Protein 1MMC (pdb70)

Radius of gyration: 7.6 Å; Cα contacts (8 Å, |Δi|>4): 55; chains: 1; bounding box: 19×15×12 Å

Sequence (30 aa):
VGECVRGRCPSGMCCSQFGYCGKGPKYCGRVGECVRGRCPSGMCCSQFGYCGKGPKYCGRVGECVRGRCPSGMCCSQFGYCGKGPKYCGRVGECVRGRCPSGMCCSQFGYCGKGPKYCGRVGECVRGRCPSGMCCSQFGYCGKGPKYCGRVGECVRGRCPSGMCCSQFGYCGKGPKYCGRVGECVRGRCPSGMCCSQFGYCGKGPKYCGRVGECVRGRCPSGMCCSQFGYCGKGPKYCGRVGECVRGRCPSGMCCSQFGYCGKGPKYCGRVGECVRGRCPSGMCCSQFGYCGKGPKYCGRVGECVRGRCPSGMCCSQFGYCGKGPKYCGRVGECVRGRCPSGMCCSQFGYCGKGPKYCGRVGECVRGRCPSGMCCSQFGYCGKGPKYCGRVGECVRGRCPSGMCCSQFGYCGKGPKYCGRVGECVRGRCPSGMCCSQFGYCGKGPKYCGRVGECVRGRCPSGMCCSQFGYCGKGPKYCGRVGECVRGRCPSGMCCSQFGYCGKGPKYCGRVGECVRGRCPSGMCCSQFGYCGKGPKYCGRVGECVRGRCPSGMCCSQFGYCGKGPKYCGRVGECVRGRCPSGMCCSQFGYCGKGPKYCGRVGECVRGRCPSGMCCSQFGYCGKGPKYCGRVGECVRGRCPSGMCCSQFGYCGKGPKYCGRVGECVRGRCPSGMCCSQFGYCGKGPKYCGRVGECVRGRCPSGMCCSQFGYCGKGPKYCGRVGECVRGRCPSGMCCSQFGYCGKGPKYCGRVGECVRGRCPSGMCCSQFGYCGKGPKYCGR

Foldseek 3Di:
DPFADVQAHPPRWGHAPVRHTGNDCNGNPD

Nearest PDB structures (foldseek):
  1mmc-assembly1_A  TM=8.656E-01  e=4.488E-05  Amaranthus caudatus
  1zwu-assembly1_A  TM=7.349E-01  e=4.249E-04  unclassified
  1zuv-assembly1_A  TM=6.718E-01  e=1.589E-04  unclassified
  2n1s-assembly1_A  TM=7.578E-01  e=5.326E-03  Stellaria media
  5zv6-assembly1_A  TM=6.200E-01  e=1.002E-02  Chenopodium quinoa

Solvent-accessible surface area: 2395 Å² total; per-residue (Å²): 93,61,106,4,112,186,51,180,28,97,90,55,79,36,41,7,110,123,34,113,1,10,134,20,107,179,63,64,20,189

Organism: Amaranthus caudatus (NCBI:txid3567)

Secondary structure (DSSP, 8-state):
----SSS--STTPEEPTTS-EESSHHHH--

Structure (mmCIF, N/CA/C/O backbone):
data_1MMC
#
_entry.id   1MMC
#
_cell.length_a   1.000
_cell.length_b   1.000
_cell.length_c   1.000
_cell.angle_alpha   90.00
_cell.angle_beta   90.00
_cell.angle_gamma   90.00
#
_symmetry.space_group_name_H-M   'P 1'
#
loop_
_atom_site.group_PDB
_atom_site.id
_atom_site.type_symbol
_atom_site.label_atom_id
_atom_site.label_alt_id
_atom_site.label_comp_id
_atom_site.label_asym_id
_atom_site.label_entity_id
_atom_site.label_seq_id
_atom_site.pdbx_PDB_ins_code
_atom_site.Cartn_x
_atom_site.Cartn_y
_atom_site.Cartn_z
_atom_site.occupancy
_atom_site.B_iso_or_equiv
_atom_site.auth_seq_id
_atom_site.auth_comp_id
_atom_site.auth_asym_id
_atom_site.auth_atom_id
_atom_site.pdbx_PDB_model_num
ATOM 1 N N . VAL A 1 1 ? -2.820 -0.794 -5.998 1.00 0.00 1 VAL A N 1
ATOM 2 C CA . VAL A 1 1 ? -4.178 -0.215 -6.074 1.00 0.00 1 VAL A CA 1
ATOM 3 C C . VAL A 1 1 ? -4.053 1.286 -6.327 1.00 0.00 1 VAL A C 1
ATOM 4 O O . VAL A 1 1 ? -2.919 1.754 -6.403 1.00 0.00 1 VAL A O 1
ATOM 19 N N . GLY A 1 2 ? -5.173 2.005 -6.452 1.00 0.00 2 GLY A N 1
ATOM 20 C CA . GLY A 1 2 ? -5.196 3.428 -6.774 1.00 0.00 2 GLY A CA 1
ATOM 21 C C . GLY A 1 2 ? -4.570 4.281 -5.670 1.00 0.00 2 GLY A C 1
ATOM 22 O O . GLY A 1 2 ? -3.607 4.998 -5.918 1.00 0.00 2 GLY A O 1
ATOM 26 N N . GLU A 1 3 ? -5.120 4.213 -4.455 1.00 0.00 3 GLU A N 1
ATOM 27 C CA . GLU A 1 3 ? -4.571 4.820 -3.254 1.00 0.00 3 GLU A CA 1
ATOM 28 C C . GLU A 1 3 ? -5.284 4.182 -2.062 1.00 0.00 3 GLU A C 1
ATOM 29 O O . GLU A 1 3 ? -6.428 3.754 -2.206 1.00 0.00 3 GLU A O 1
ATOM 42 N N . CYS A 1 4 ? -4.596 4.051 -0.925 1.00 0.00 4 CYS A N 1
ATOM 43 C CA . CYS A 1 4 ? -5.147 3.388 0.258 1.00 0.00 4 CYS A CA 1
ATOM 44 C C . CYS A 1 4 ? -6.349 4.133 0.821 1.00 0.00 4 CYS A C 1
ATOM 45 O O . CYS A 1 4 ? -6.656 5.280 0.484 1.00 0.00 4 CYS A O 1
ATOM 52 N N . VAL A 1 5 ? -6.981 3.485 1.788 1.00 0.00 5 VAL A N 1
ATOM 53 C CA . VAL A 1 5 ? -8.099 4.007 2.549 1.00 0.00 5 VAL A CA 1
ATOM 54 C C . VAL A 1 5 ? -7.506 4.843 3.675 1.00 0.00 5 VAL A C 1
ATOM 55 O O . VAL A 1 5 ? -7.485 4.467 4.843 1.00 0.00 5 VAL A O 1
ATOM 68 N N . ARG A 1 6 ? -6.945 5.966 3.239 1.00 0.00 6 ARG A N 1
ATOM 69 C CA . ARG A 1 6 ? -6.178 6.912 4.037 1.00 0.00 6 ARG A CA 1
ATOM 70 C C . ARG A 1 6 ? -5.121 6.180 4.877 1.00 0.00 6 ARG A C 1
ATOM 71 O O . ARG A 1 6 ? -5.036 6.355 6.089 1.00 0.00 6 ARG A O 1
ATOM 92 N N . GLY A 1 7 ? -4.320 5.344 4.210 1.00 0.00 7 GLY A N 1
ATOM 93 C CA . GLY A 1 7 ? -3.208 4.633 4.813 1.00 0.00 7 GLY A CA 1
ATOM 94 C C . GLY A 1 7 ? -3.620 3.342 5.524 1.00 0.00 7 GLY A C 1
ATOM 95 O O . GLY A 1 7 ? -2.937 2.905 6.448 1.00 0.00 7 GLY A O 1
ATOM 99 N N . ARG A 1 8 ? -4.706 2.702 5.075 1.00 0.00 8 ARG A N 1
ATOM 100 C CA . ARG A 1 8 ? -5.154 1.381 5.445 1.00 0.00 8 ARG A CA 1
ATOM 101 C C . ARG A 1 8 ? -5.547 0.683 4.147 1.00 0.00 8 ARG A C 1
ATOM 102 O O . ARG A 1 8 ? -6.116 1.325 3.267 1.00 0.00 8 ARG A O 1
ATOM 123 N N . CYS A 1 9 ? -5.234 -0.600 4.016 1.00 0.00 9 CYS A N 1
ATOM 124 C CA . CYS A 1 9 ? -5.748 -1.469 2.956 1.00 0.00 9 CYS A CA 1
ATOM 125 C C . CYS A 1 9 ? -6.353 -2.728 3.587 1.00 0.00 9 CYS A C 1
ATOM 126 O O . CYS A 1 9 ? -6.095 -2.998 4.761 1.00 0.00 9 CYS A O 1
ATOM 133 N N . PRO A 1 10 ? -7.155 -3.499 2.835 1.00 0.00 10 PRO A N 1
ATOM 134 C CA . PRO A 1 10 ? -7.778 -4.712 3.325 1.00 0.00 10 PRO A CA 1
ATOM 135 C C . PRO A 1 10 ? -6.790 -5.873 3.227 1.00 0.00 10 PRO A C 1
ATOM 136 O O . PRO A 1 10 ? -5.697 -5.732 2.682 1.00 0.00 10 PRO A O 1
ATOM 147 N N . SER A 1 11 ? -7.186 -7.021 3.781 1.00 0.00 11 SER A N 1
ATOM 148 C CA . SER A 1 11 ? -6.423 -8.269 3.839 1.00 0.00 11 SER A CA 1
ATOM 149 C C . SER A 1 11 ? -4.924 -8.076 4.073 1.00 0.00 11 SER A C 1
ATOM 150 O O . SER A 1 11 ? -4.069 -8.769 3.509 1.00 0.00 11 SER A O 1
ATOM 158 N N . GLY A 1 12 ? -4.641 -7.149 4.978 1.00 0.00 12 GLY A N 1
ATOM 159 C CA . GLY A 1 12 ? -3.317 -6.696 5.355 1.00 0.00 12 GLY A CA 1
ATOM 160 C C . GLY A 1 12 ? -2.423 -6.471 4.138 1.00 0.00 12 GLY A C 1
ATOM 161 O O . GLY A 1 12 ? -1.291 -6.960 4.120 1.00 0.00 12 GLY A O 1
ATOM 165 N N . MET A 1 13 ? -2.936 -5.800 3.103 1.00 0.00 13 MET A N 1
ATOM 166 C CA . MET A 1 13 ? -2.088 -5.322 2.018 1.00 0.00 13 MET A CA 1
ATOM 167 C C . MET A 1 13 ? -1.365 -4.066 2.498 1.00 0.00 13 MET A C 1
ATOM 168 O O . MET A 1 13 ? -1.934 -3.279 3.254 1.00 0.00 13 MET A O 1
ATOM 182 N N . CYS A 1 14 ? -0.096 -3.898 2.115 1.00 0.00 14 CYS A N 1
ATOM 183 C CA . CYS A 1 14 ? 0.712 -2.827 2.674 1.00 0.00 14 CYS A CA 1
ATOM 184 C C . CYS A 1 14 ? 0.417 -1.564 1.892 1.00 0.00 14 CYS A C 1
ATOM 185 O O . CYS A 1 14 ? 0.420 -1.610 0.662 1.00 0.00 14 CYS A O 1
ATOM 192 N N . CYS A 1 15 ? 0.214 -0.447 2.591 1.00 0.00 15 CYS A N 1
ATOM 193 C CA . CYS A 1 15 ? 0.223 0.857 1.953 1.00 0.00 15 CYS A CA 1
ATOM 194 C C . CYS A 1 15 ? 1.680 1.208 1.684 1.00 0.00 15 CYS A C 1
ATOM 195 O O . CYS A 1 15 ? 2.481 1.287 2.612 1.00 0.00 15 CYS A O 1
ATOM 202 N N . SER A 1 16 ? 2.033 1.343 0.408 1.00 0.00 16 SER A N 1
ATOM 203 C CA . SER A 1 16 ? 3.357 1.750 -0.015 1.00 0.00 16 SER A CA 1
ATOM 204 C C 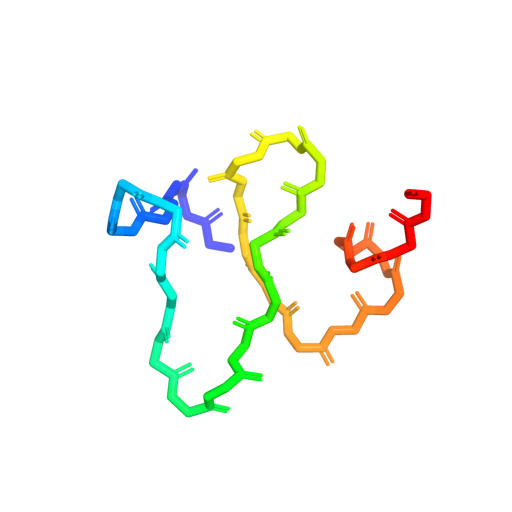. SER A 1 16 ? 3.746 3.081 0.638 1.00 0.00 16 SER A C 1
ATOM 205 O O . SER A 1 16 ? 2.880 3.865 1.032 1.00 0.00 16 SER A O 1
ATOM 213 N N . GLN A 1 17 ? 5.038 3.409 0.587 1.00 0.00 17 GLN A N 1
ATOM 214 C CA . GLN A 1 17 ? 5.504 4.753 0.909 1.00 0.00 17 GLN A CA 1
ATOM 215 C C . GLN A 1 17 ? 4.814 5.826 0.040 1.00 0.00 17 GLN A C 1
ATOM 216 O O . GLN A 1 17 ? 4.768 6.991 0.423 1.00 0.00 17 GLN A O 1
ATOM 230 N N . PHE A 1 18 ? 4.257 5.442 -1.118 1.00 0.00 18 PHE A N 1
ATOM 231 C CA . PHE A 1 18 ? 3.606 6.273 -2.082 1.00 0.00 18 PHE A CA 1
ATOM 232 C C . PHE A 1 18 ? 2.098 6.378 -1.824 1.00 0.00 18 PHE A C 1
ATOM 233 O O . PHE A 1 18 ? 1.381 6.972 -2.623 1.00 0.00 18 PHE A O 1
ATOM 250 N N . GLY A 1 19 ? 1.599 5.755 -0.752 1.00 0.00 19 GLY A N 1
ATOM 251 C CA . GLY A 1 19 ? 0.206 5.775 -0.380 1.00 0.00 19 GLY A CA 1
ATOM 252 C C . GLY A 1 19 ? -0.699 4.959 -1.309 1.00 0.00 19 GLY A C 1
ATOM 253 O O . GLY A 1 19 ? -1.922 4.991 -1.158 1.00 0.00 19 GLY A O 1
ATOM 257 N N . TYR A 1 20 ? -0.112 4.177 -2.223 1.00 0.00 20 TYR A N 1
ATOM 258 C CA . TYR A 1 20 ? -0.826 3.148 -2.974 1.00 0.00 20 TYR A CA 1
ATOM 259 C C . TYR A 1 20 ? -0.671 1.871 -2.163 1.00 0.00 20 TYR A C 1
ATOM 260 O O . TYR A 1 20 ? -0.135 1.933 -1.062 1.00 0.00 20 TYR A O 1
ATOM 278 N N . CYS A 1 21 ? -1.113 0.717 -2.661 1.00 0.00 21 CYS A N 1
ATOM 279 C CA . CYS A 1 21 ? -1.115 -0.487 -1.834 1.00 0.00 21 CYS A CA 1
ATOM 280 C C . CYS A 1 21 ? -1.077 -1.776 -2.632 1.00 0.00 21 CYS A C 1
ATOM 281 O O . CYS A 1 21 ? -1.569 -1.825 -3.763 1.00 0.00 21 CYS A O 1
ATOM 288 N N . GLY A 1 22 ? -0.499 -2.804 -2.008 1.00 0.00 22 GLY A N 1
ATOM 289 C CA . GLY A 1 22 ? -0.396 -4.150 -2.508 1.00 0.00 22 GLY A CA 1
ATOM 290 C C . GLY A 1 22 ? 0.469 -4.920 -1.517 1.00 0.00 22 GLY A C 1
ATOM 291 O O . GLY A 1 22 ? 1.333 -4.352 -0.848 1.00 0.00 22 GLY A O 1
ATOM 295 N N . LYS A 1 23 ? 0.205 -6.213 -1.375 1.00 0.00 23 LYS A N 1
ATOM 296 C CA . LYS A 1 23 ? 0.808 -7.031 -0.335 1.00 0.00 23 LYS A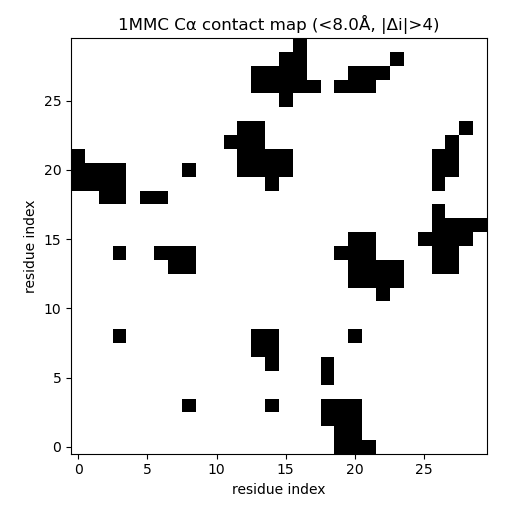 CA 1
ATOM 297 C C . LYS A 1 23 ? 2.196 -7.500 -0.771 1.00 0.00 23 LYS A C 1
ATOM 298 O O . LYS A 1 23 ? 2.424 -8.693 -0.954 1.00 0.00 23 LYS A O 1
ATOM 317 N N . GLY A 1 24 ? 3.143 -6.566 -0.914 1.00 0.00 24 GLY A N 1
ATOM 318 C CA . GLY A 1 24 ? 4.516 -6.948 -1.186 1.00 0.00 24 GLY A CA 1
ATOM 319 C C . GLY A 1 24 ? 5.520 -5.791 -1.156 1.00 0.00 24 GLY A C 1
ATOM 320 O O . GLY A 1 24 ? 5.123 -4.623 -1.221 1.00 0.00 24 GLY A O 1
ATOM 324 N N . PRO A 1 25 ? 6.828 -6.122 -1.095 1.00 0.00 25 PRO A N 1
ATOM 325 C CA . PRO A 1 25 ? 7.946 -5.184 -1.035 1.00 0.00 25 PRO A CA 1
ATOM 326 C C . PRO A 1 25 ? 7.913 -4.070 -2.081 1.00 0.00 25 PRO A C 1
ATOM 327 O O . PRO A 1 25 ? 8.433 -2.981 -1.829 1.00 0.00 25 PRO A O 1
ATOM 338 N N . LYS A 1 26 ? 7.330 -4.328 -3.257 1.00 0.00 26 LYS A N 1
ATOM 339 C CA . LYS A 1 26 ? 7.133 -3.307 -4.279 1.00 0.00 26 LYS A CA 1
ATOM 340 C C . LYS A 1 26 ? 6.519 -2.055 -3.648 1.00 0.00 26 LYS A C 1
ATOM 341 O O . LYS A 1 26 ? 7.014 -0.946 -3.848 1.00 0.00 26 LYS A O 1
ATOM 360 N N . TYR A 1 27 ? 5.516 -2.235 -2.789 1.00 0.00 27 TYR A N 1
ATOM 361 C CA . TYR A 1 27 ? 4.896 -1.158 -2.061 1.00 0.00 27 TYR A CA 1
ATOM 362 C C . TYR A 1 27 ? 5.599 -1.025 -0.714 1.00 0.00 27 TYR A C 1
ATOM 363 O O . TYR A 1 27 ? 6.220 -0.001 -0.414 1.00 0.00 27 TYR A O 1
ATOM 381 N N . CYS A 1 28 ? 5.520 -2.116 0.046 1.00 0.00 28 CYS A N 1
ATOM 382 C CA . CYS A 1 28 ? 5.830 -2.209 1.466 1.00 0.00 28 CYS A CA 1
ATOM 383 C C . CYS A 1 28 ? 7.275 -1.869 1.809 1.00 0.00 28 CYS A C 1
ATOM 384 O O . CYS A 1 28 ? 7.562 -1.438 2.922 1.00 0.00 28 CYS A O 1
ATOM 391 N N . GLY A 1 29 ? 8.194 -2.071 0.864 1.00 0.00 29 GLY A N 1
ATOM 392 C CA . GLY A 1 29 ? 9.587 -1.746 1.051 1.00 0.00 29 GLY A CA 1
ATOM 393 C C . GLY A 1 29 ? 9.771 -0.261 1.368 1.00 0.00 29 GLY A C 1
ATOM 394 O O . GLY A 1 29 ? 8.914 0.566 1.036 1.00 0.00 29 GLY A O 1
ATOM 398 N N . ARG A 1 30 ? 10.915 0.075 1.972 1.00 0.00 30 ARG A N 1
ATOM 399 C CA . ARG A 1 30 ? 11.311 1.412 2.386 1.00 0.00 30 ARG A CA 1
ATOM 400 C C . ARG A 1 30 ? 10.386 1.990 3.465 1.00 0.00 30 ARG A C 1
ATOM 401 O O . ARG A 1 30 ? 10.841 2.183 4.588 1.00 0.00 30 ARG A O 1
ATOM 424 N N . VAL A 1 1 ? -1.619 -2.112 -6.292 1.00 0.00 1 VAL A N 2
ATOM 425 C CA . VAL A 1 1 ? -2.312 -0.839 -6.554 1.00 0.00 1 VAL A CA 2
ATOM 426 C C . VAL A 1 1 ? -3.628 -0.787 -5.778 1.00 0.00 1 VAL A C 2
ATOM 427 O O . VAL A 1 1 ? -4.087 -1.833 -5.328 1.00 0.00 1 VAL A O 2
ATOM 442 N N . GLY A 1 2 ? -4.217 0.403 -5.616 1.00 0.00 2 GLY A N 2
ATOM 443 C CA . GLY A 1 2 ? -5.500 0.565 -4.942 1.00 0.00 2 GLY A CA 2
ATOM 444 C C . GLY A 1 2 ? -5.730 2.028 -4.569 1.00 0.00 2 GLY A C 2
ATOM 445 O O . GLY A 1 2 ? -6.672 2.644 -5.056 1.00 0.00 2 GLY A O 2
ATOM 449 N N . GLU A 1 3 ? -4.831 2.558 -3.730 1.00 0.00 3 GLU A N 2
ATOM 450 C CA . GLU A 1 3 ? -4.883 3.850 -3.041 1.00 0.00 3 GLU A CA 2
ATOM 451 C C . GLU A 1 3 ? -5.295 3.577 -1.608 1.00 0.00 3 GLU A C 2
ATOM 452 O O . GLU A 1 3 ? -6.312 2.943 -1.340 1.00 0.00 3 GLU A O 2
ATOM 465 N N . CYS A 1 4 ? -4.455 4.029 -0.691 1.00 0.00 4 CYS A N 2
ATOM 466 C CA . CYS A 1 4 ? -4.640 3.717 0.722 1.00 0.00 4 CYS A CA 2
ATOM 467 C C . CYS A 1 4 ? -5.802 4.513 1.285 1.00 0.00 4 CYS A C 2
ATOM 468 O O . CYS A 1 4 ? -5.998 5.686 0.962 1.00 0.00 4 CYS A O 2
ATOM 475 N N . VAL A 1 5 ? -6.504 3.926 2.242 1.00 0.00 5 VAL A N 2
ATOM 476 C CA . VAL A 1 5 ? -7.564 4.596 2.973 1.00 0.00 5 VAL A CA 2
ATOM 477 C C . VAL A 1 5 ? -6.908 5.266 4.175 1.00 0.00 5 VAL A C 2
ATOM 478 O O . VAL A 1 5 ? -7.194 4.996 5.344 1.00 0.00 5 VAL A O 2
ATOM 491 N N . ARG A 1 6 ? -5.972 6.140 3.819 1.00 0.00 6 ARG A N 2
ATOM 492 C CA . ARG A 1 6 ? -5.045 6.808 4.719 1.00 0.00 6 ARG A CA 2
ATOM 493 C C . ARG A 1 6 ? -4.282 5.800 5.588 1.00 0.00 6 ARG A C 2
ATOM 494 O O . ARG A 1 6 ? -4.323 5.858 6.813 1.00 0.00 6 ARG A O 2
ATOM 515 N N . GLY A 1 7 ? -3.617 4.853 4.916 1.00 0.00 7 GLY A N 2
ATOM 516 C CA . GLY A 1 7 ? -2.646 3.931 5.482 1.00 0.00 7 GLY A CA 2
ATOM 517 C C . GLY A 1 7 ? -3.176 2.514 5.694 1.00 0.00 7 GLY A C 2
ATOM 518 O O . GLY A 1 7 ? -2.545 1.710 6.372 1.00 0.00 7 GLY A O 2
ATOM 522 N N . ARG A 1 8 ? -4.347 2.215 5.129 1.00 0.00 8 ARG A N 2
ATOM 523 C CA . ARG A 1 8 ? -5.142 1.041 5.365 1.00 0.00 8 ARG A CA 2
ATOM 524 C C . ARG A 1 8 ? -5.644 0.557 4.013 1.00 0.00 8 ARG A C 2
ATOM 525 O O . ARG A 1 8 ? -6.233 1.339 3.269 1.00 0.00 8 ARG A O 2
ATOM 546 N N . CYS A 1 9 ? -5.387 -0.702 3.692 1.00 0.00 9 CYS A N 2
ATOM 547 C CA . CYS A 1 9 ? -5.988 -1.427 2.584 1.00 0.00 9 CYS A CA 2
ATOM 548 C C . CYS A 1 9 ? -6.378 -2.817 3.094 1.00 0.00 9 CYS A C 2
ATOM 549 O O . CYS A 1 9 ? -5.932 -3.208 4.174 1.00 0.00 9 CYS A O 2
ATOM 556 N N . PRO A 1 10 ? -7.243 -3.549 2.377 1.00 0.00 10 PRO A N 2
ATOM 557 C CA . PRO A 1 10 ? -7.848 -4.762 2.897 1.00 0.00 10 PRO A CA 2
ATOM 558 C C . PRO A 1 10 ? -6.879 -5.943 2.824 1.00 0.00 10 PRO A C 2
ATOM 559 O O . PRO A 1 10 ? -5.773 -5.826 2.305 1.00 0.00 10 PRO A O 2
ATOM 570 N N . SER A 1 11 ? -7.314 -7.080 3.377 1.00 0.00 11 SER A N 2
ATOM 571 C CA . SER A 1 11 ? -6.615 -8.363 3.408 1.00 0.00 11 SER A CA 2
ATOM 572 C C . SER A 1 11 ? -5.096 -8.231 3.537 1.00 0.00 11 SER A C 2
ATOM 573 O O . SER A 1 11 ? -4.314 -8.803 2.775 1.00 0.00 11 SER A O 2
ATOM 581 N N . GLY A 1 12 ? -4.691 -7.482 4.558 1.00 0.00 12 GLY A N 2
ATOM 582 C CA . GLY A 1 12 ? -3.302 -7.242 4.912 1.00 0.00 12 GLY A CA 2
ATOM 583 C C . GLY A 1 12 ? -2.468 -6.796 3.711 1.00 0.00 12 GLY A C 2
ATOM 584 O O . GLY A 1 12 ? -1.398 -7.356 3.463 1.00 0.00 12 GLY A O 2
ATOM 588 N N . MET A 1 13 ? -2.979 -5.841 2.936 1.00 0.00 13 MET A N 2
ATOM 589 C CA . MET A 1 13 ? -2.210 -5.141 1.917 1.00 0.00 13 MET A CA 2
ATOM 590 C C . MET A 1 13 ? -1.491 -3.974 2.590 1.00 0.00 13 MET A C 2
ATOM 591 O O . MET A 1 13 ? -2.092 -3.265 3.395 1.00 0.00 13 MET A O 2
ATOM 605 N N . CYS A 1 14 ? -0.213 -3.761 2.264 1.00 0.00 14 CYS A N 2
ATOM 606 C CA . CYS A 1 14 ? 0.543 -2.657 2.831 1.00 0.00 14 CYS A CA 2
ATOM 607 C C . CYS A 1 14 ? 0.239 -1.413 2.012 1.00 0.00 14 CYS A C 2
ATOM 608 O O . CYS A 1 14 ? 0.172 -1.484 0.785 1.00 0.00 14 CYS A O 2
ATOM 615 N N . CYS A 1 15 ? 0.092 -0.272 2.684 1.00 0.00 15 CYS A N 2
ATOM 616 C CA . CYS A 1 15 ? 0.016 1.022 2.027 1.00 0.00 15 CYS A CA 2
ATOM 617 C C . CYS A 1 15 ? 1.393 1.364 1.459 1.00 0.00 15 CYS A C 2
ATOM 618 O O . CYS A 1 15 ? 2.367 1.499 2.203 1.00 0.00 15 CYS A O 2
ATOM 625 N N . SER A 1 16 ? 1.493 1.445 0.135 1.00 0.00 16 SER A N 2
ATOM 626 C CA . SER A 1 16 ? 2.714 1.713 -0.586 1.00 0.00 16 SER A CA 2
ATOM 627 C C . SER A 1 16 ? 3.338 3.032 -0.148 1.00 0.00 16 SER A C 2
ATOM 628 O O . SER A 1 16 ? 2.628 3.994 0.141 1.00 0.00 16 SER A O 2
ATOM 636 N N . GLN A 1 17 ? 4.667 3.101 -0.206 1.00 0.00 17 GLN A N 2
ATOM 637 C CA . GLN A 1 17 ? 5.395 4.360 -0.084 1.00 0.00 17 GLN A CA 2
ATOM 638 C C . GLN A 1 17 ? 4.821 5.447 -1.015 1.00 0.00 17 GLN A C 2
ATOM 639 O O . GLN A 1 17 ? 4.873 6.630 -0.695 1.00 0.00 17 GLN A O 2
ATOM 653 N N . PHE A 1 18 ? 4.219 5.044 -2.139 1.00 0.00 18 PHE A N 2
ATOM 654 C CA . PHE A 1 18 ? 3.683 5.853 -3.191 1.00 0.00 18 PHE A CA 2
ATOM 655 C C . PHE A 1 18 ? 2.192 6.155 -3.000 1.00 0.00 18 PHE A C 2
ATOM 656 O O . PHE A 1 18 ? 1.543 6.654 -3.914 1.00 0.00 18 PHE A O 2
ATOM 673 N N . GLY A 1 19 ? 1.626 5.784 -1.849 1.00 0.00 19 GLY A N 2
ATOM 674 C CA . GLY A 1 19 ? 0.263 6.089 -1.470 1.00 0.00 19 GLY A CA 2
ATOM 675 C C . GLY A 1 19 ? -0.798 5.197 -2.129 1.00 0.00 19 GLY A C 2
ATOM 676 O O . GLY A 1 19 ? -1.995 5.350 -1.868 1.00 0.00 19 GLY A O 2
ATOM 680 N N . TYR A 1 20 ? -0.353 4.218 -2.921 1.00 0.00 20 TYR A N 2
ATOM 681 C CA . TYR A 1 20 ? -1.176 3.119 -3.402 1.00 0.00 20 TYR A CA 2
ATOM 682 C C . TYR A 1 20 ? -1.041 1.993 -2.394 1.00 0.00 20 TYR A C 2
ATOM 683 O O . TYR A 1 20 ? -0.634 2.256 -1.273 1.00 0.00 20 TYR A O 2
ATOM 701 N N . CYS A 1 21 ? -1.405 0.757 -2.718 1.00 0.00 21 CYS A N 2
ATOM 702 C CA . CYS A 1 21 ? -1.313 -0.308 -1.728 1.00 0.00 21 CYS A CA 2
ATOM 703 C C . CYS A 1 21 ? -1.242 -1.673 -2.390 1.00 0.00 21 CYS A C 2
ATOM 704 O O . CYS A 1 21 ? -1.560 -1.803 -3.574 1.00 0.00 21 CYS A O 2
ATOM 711 N N . GLY A 1 22 ? -0.806 -2.680 -1.633 1.00 0.00 22 GLY A N 2
ATOM 712 C CA . GLY A 1 22 ? -0.762 -4.061 -2.035 1.00 0.00 22 GLY A CA 2
ATOM 713 C C . GLY A 1 22 ? 0.122 -4.799 -1.038 1.00 0.00 22 GLY A C 2
ATOM 714 O O . GLY A 1 22 ? 0.906 -4.204 -0.300 1.00 0.00 22 GLY A O 2
ATOM 718 N N . LYS A 1 23 ? -0.020 -6.113 -1.005 1.00 0.00 23 LYS A N 2
ATOM 719 C CA . LYS A 1 23 ? 0.775 -6.989 -0.161 1.00 0.00 23 LYS A CA 2
ATOM 720 C C . LYS A 1 23 ? 2.096 -7.287 -0.882 1.00 0.00 23 LYS A C 2
ATOM 721 O O . LYS A 1 23 ? 2.256 -8.368 -1.445 1.00 0.00 23 LYS A O 2
ATOM 740 N N . GLY A 1 24 ? 3.051 -6.350 -0.878 1.00 0.00 24 GLY A N 2
ATOM 741 C CA . GLY A 1 24 ? 4.369 -6.620 -1.433 1.00 0.00 24 GLY A CA 2
ATOM 742 C C . GLY A 1 24 ? 5.425 -5.600 -1.008 1.00 0.00 24 GLY A C 2
ATOM 743 O O . GLY A 1 24 ? 5.092 -4.525 -0.507 1.00 0.00 24 GLY A O 2
ATOM 747 N N . PRO A 1 25 ? 6.708 -5.935 -1.219 1.00 0.00 25 PRO A N 2
ATOM 748 C CA . PRO A 1 25 ? 7.848 -5.212 -0.674 1.00 0.00 25 PRO A CA 2
ATOM 749 C C . PRO A 1 25 ? 8.028 -3.843 -1.328 1.00 0.00 25 PRO A C 2
ATOM 750 O O . PRO A 1 25 ? 8.294 -2.867 -0.632 1.00 0.00 25 PRO A O 2
ATOM 761 N N . LYS A 1 26 ? 7.851 -3.762 -2.652 1.00 0.00 26 LYS A N 2
ATOM 762 C CA . LYS A 1 26 ? 7.913 -2.513 -3.412 1.00 0.00 26 LYS A CA 2
ATOM 763 C C . LYS A 1 26 ? 7.053 -1.417 -2.776 1.00 0.00 26 LYS A C 2
ATOM 764 O O . LYS A 1 26 ? 7.379 -0.234 -2.854 1.00 0.00 26 LYS A O 2
ATOM 783 N N . TYR A 1 27 ? 5.950 -1.821 -2.150 1.00 0.00 27 TYR A N 2
ATOM 784 C CA . TYR A 1 27 ? 5.007 -0.946 -1.503 1.00 0.00 27 TYR A CA 2
ATOM 785 C C . TYR A 1 27 ? 5.363 -0.810 -0.027 1.00 0.00 27 TYR A C 2
ATOM 786 O O . TYR A 1 27 ? 5.539 0.299 0.483 1.00 0.00 27 TYR A O 2
ATOM 804 N N . CYS A 1 28 ? 5.406 -1.947 0.661 1.00 0.00 28 CYS A N 2
ATOM 805 C CA . CYS A 1 28 ? 5.535 -2.003 2.109 1.00 0.00 28 CYS A CA 2
ATOM 806 C C . CYS A 1 28 ? 6.855 -1.415 2.604 1.00 0.00 28 CYS A C 2
ATOM 807 O O . CYS A 1 28 ? 6.895 -0.749 3.634 1.00 0.00 28 CYS A O 2
ATOM 814 N N . GLY A 1 29 ? 7.932 -1.650 1.856 1.00 0.00 29 GLY A N 2
ATOM 815 C CA . GLY A 1 29 ? 9.278 -1.235 2.192 1.00 0.00 29 GLY A CA 2
ATOM 816 C C . GLY A 1 29 ? 9.389 0.267 2.462 1.00 0.00 29 GLY A C 2
ATOM 817 O O . GLY A 1 29 ? 8.670 1.071 1.864 1.00 0.00 29 GLY A O 2
ATOM 821 N N . ARG A 1 30 ? 10.285 0.648 3.375 1.00 0.00 30 ARG A N 2
ATOM 822 C CA . ARG A 1 30 ? 10.660 2.027 3.656 1.00 0.00 30 ARG A CA 2
ATOM 823 C C . ARG A 1 30 ? 12.181 2.098 3.776 1.00 0.00 30 ARG A C 2
ATOM 824 O O . ARG A 1 30 ? 12.782 3.089 3.379 1.00 0.00 30 ARG A O 2
ATOM 847 N N . VAL A 1 1 ? -2.051 -2.435 -6.272 1.00 0.00 1 VAL A N 3
ATOM 848 C CA . VAL A 1 1 ? -2.749 -1.178 -6.587 1.00 0.00 1 VAL A CA 3
ATOM 849 C C . VAL A 1 1 ? -4.025 -1.109 -5.753 1.00 0.00 1 VAL A C 3
ATOM 850 O O . VAL A 1 1 ? -4.445 -2.141 -5.237 1.00 0.00 1 VAL A O 3
ATOM 865 N N . GLY A 1 2 ? -4.603 0.083 -5.594 1.00 0.00 2 GLY A N 3
ATOM 866 C CA . GLY A 1 2 ? -5.839 0.264 -4.843 1.00 0.00 2 GLY A CA 3
ATOM 867 C C . GLY A 1 2 ? -5.995 1.707 -4.370 1.00 0.00 2 GLY A C 3
ATOM 868 O O . GLY A 1 2 ? -7.035 2.312 -4.600 1.00 0.00 2 GLY A O 3
ATOM 872 N N . GLU A 1 3 ? -4.934 2.232 -3.743 1.00 0.00 3 GLU A N 3
ATOM 873 C CA . GLU A 1 3 ? -4.894 3.488 -2.995 1.00 0.00 3 GLU A CA 3
ATOM 874 C C . GLU A 1 3 ? -5.410 3.225 -1.584 1.00 0.00 3 GLU A C 3
ATOM 875 O O . GLU A 1 3 ? -6.548 2.794 -1.414 1.00 0.00 3 GLU A O 3
ATOM 888 N N . CYS A 1 4 ? -4.565 3.442 -0.571 1.00 0.00 4 CYS A N 3
ATOM 889 C CA . CYS A 1 4 ? -5.018 3.264 0.803 1.00 0.00 4 CYS A CA 3
ATOM 890 C C . CYS A 1 4 ? -5.940 4.403 1.213 1.00 0.00 4 CYS A C 3
ATOM 891 O O . CYS A 1 4 ? -5.991 5.467 0.600 1.00 0.00 4 CYS A O 3
ATOM 898 N N . VAL A 1 5 ? -6.647 4.151 2.307 1.00 0.00 5 VAL A N 3
ATOM 899 C CA . VAL A 1 5 ? -7.716 4.980 2.837 1.00 0.00 5 VAL A CA 3
ATOM 900 C C . VAL A 1 5 ? -7.262 5.488 4.197 1.00 0.00 5 VAL A C 3
ATOM 901 O O . VAL A 1 5 ? -7.641 4.974 5.253 1.00 0.00 5 VAL A O 3
ATOM 914 N N . ARG A 1 6 ? -6.396 6.494 4.145 1.00 0.00 6 ARG A N 3
ATOM 915 C CA . ARG A 1 6 ? -5.660 6.995 5.297 1.00 0.00 6 ARG A CA 3
ATOM 916 C C . ARG A 1 6 ? -4.828 5.863 5.918 1.00 0.00 6 ARG A C 3
ATOM 917 O O . ARG A 1 6 ? -4.965 5.557 7.101 1.00 0.00 6 ARG A O 3
ATOM 938 N N . GLY A 1 7 ? -4.013 5.209 5.085 1.00 0.00 7 GLY A N 3
ATOM 939 C CA . GLY A 1 7 ? -2.976 4.283 5.517 1.00 0.00 7 GLY A CA 3
ATOM 940 C C . GLY A 1 7 ? -3.464 2.884 5.900 1.00 0.00 7 GLY A C 3
ATOM 941 O O . GLY A 1 7 ? -2.826 2.214 6.707 1.00 0.00 7 GLY A O 3
ATOM 945 N N . ARG A 1 8 ? -4.573 2.423 5.315 1.00 0.00 8 ARG A N 3
ATOM 946 C CA . ARG A 1 8 ? -5.128 1.095 5.419 1.00 0.00 8 ARG A CA 3
ATOM 947 C C . ARG A 1 8 ? -5.635 0.722 4.030 1.00 0.00 8 ARG A C 3
ATOM 948 O O . ARG A 1 8 ? -6.243 1.567 3.371 1.00 0.00 8 ARG A O 3
ATOM 969 N N . CYS A 1 9 ? -5.396 -0.516 3.613 1.00 0.00 9 CYS A N 3
ATOM 970 C CA . CYS A 1 9 ? -6.020 -1.145 2.449 1.00 0.00 9 CYS A CA 3
ATOM 971 C C . CYS A 1 9 ? -6.711 -2.425 2.918 1.00 0.00 9 CYS A C 3
ATOM 972 O O . CYS A 1 9 ? -6.480 -2.854 4.050 1.00 0.00 9 CYS A O 3
ATOM 979 N N . PRO A 1 10 ? -7.541 -3.055 2.071 1.00 0.00 10 PRO A N 3
ATOM 980 C CA . PRO A 1 10 ? -8.134 -4.345 2.374 1.00 0.00 10 PRO A CA 3
ATOM 981 C C . PRO A 1 10 ? -7.072 -5.431 2.560 1.00 0.00 10 PRO A C 3
ATOM 982 O O . PRO A 1 10 ? -5.889 -5.220 2.299 1.00 0.00 10 PRO A O 3
ATOM 993 N N . SER A 1 11 ? -7.538 -6.604 2.994 1.00 0.00 11 SER A N 3
ATOM 994 C CA . SER A 1 11 ? -6.822 -7.876 3.080 1.00 0.00 11 SER A CA 3
ATOM 995 C C . SER A 1 11 ? -5.329 -7.761 3.381 1.00 0.00 11 SER A C 3
ATOM 996 O O . SER A 1 11 ? -4.480 -8.406 2.764 1.00 0.00 11 SER A O 3
ATOM 1004 N N . GLY A 1 12 ? -5.031 -6.945 4.385 1.00 0.00 12 GLY A N 3
ATOM 1005 C CA . GLY A 1 12 ? -3.695 -6.674 4.883 1.00 0.00 12 GLY A CA 3
ATOM 1006 C C . GLY A 1 12 ? -2.698 -6.404 3.756 1.00 0.00 12 GLY A C 3
ATOM 1007 O O . GLY A 1 12 ? -1.632 -7.024 3.720 1.00 0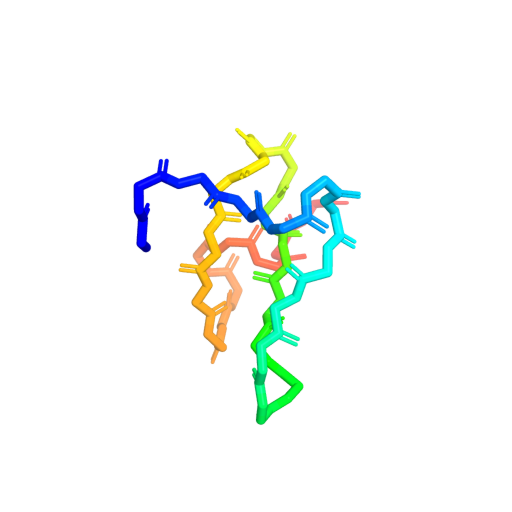.00 12 GLY A O 3
ATOM 1011 N N . MET A 1 13 ? -3.055 -5.541 2.805 1.00 0.00 13 MET A N 3
ATOM 1012 C CA . MET A 1 13 ? -2.066 -5.026 1.859 1.00 0.00 13 MET A CA 3
ATOM 1013 C C . MET A 1 13 ? -1.170 -4.029 2.601 1.00 0.00 13 MET A C 3
ATOM 1014 O O . MET A 1 13 ? -1.648 -3.351 3.510 1.00 0.00 13 MET A O 3
ATOM 1028 N N . CYS A 1 14 ? 0.103 -3.895 2.211 1.00 0.00 14 CYS A N 3
ATOM 1029 C CA . CYS A 1 14 ? 0.906 -2.796 2.730 1.00 0.00 14 CYS A CA 3
ATOM 1030 C C . CYS A 1 14 ? 0.567 -1.584 1.889 1.00 0.00 14 CYS A C 3
ATOM 1031 O O . CYS A 1 14 ? 0.487 -1.697 0.665 1.00 0.00 14 CYS A O 3
ATOM 1038 N N . CYS A 1 15 ? 0.411 -0.429 2.530 1.00 0.00 15 CYS A N 3
ATOM 1039 C CA . CYS A 1 15 ? 0.366 0.830 1.815 1.00 0.00 15 CYS A CA 3
ATOM 1040 C C . CYS A 1 15 ? 1.790 1.120 1.363 1.00 0.00 15 CYS A C 3
ATOM 1041 O O . CYS A 1 15 ? 2.701 1.159 2.188 1.00 0.00 15 CYS A O 3
ATOM 1048 N N . SER A 1 16 ? 2.003 1.285 0.059 1.00 0.00 16 SER A N 3
ATOM 1049 C CA . SER A 1 16 ? 3.269 1.786 -0.432 1.00 0.00 16 SER A CA 3
ATOM 1050 C C . SER A 1 16 ? 3.541 3.146 0.220 1.00 0.00 16 SER A C 3
ATOM 1051 O O . SER A 1 16 ? 2.600 3.874 0.545 1.00 0.00 16 SER A O 3
ATOM 1059 N N . GLN A 1 17 ? 4.808 3.557 0.281 1.00 0.00 17 GLN A N 3
ATOM 1060 C CA . GLN A 1 17 ? 5.131 4.926 0.666 1.00 0.00 17 GLN A CA 3
ATOM 1061 C C . GLN A 1 17 ? 4.524 5.968 -0.295 1.00 0.00 17 GLN A C 3
ATOM 1062 O O . GLN A 1 17 ? 4.461 7.148 0.034 1.00 0.00 17 GLN A O 3
ATOM 1076 N N . PHE A 1 18 ? 4.036 5.531 -1.462 1.00 0.00 18 PHE A N 3
ATOM 1077 C CA . PHE A 1 18 ? 3.403 6.298 -2.487 1.00 0.00 18 PHE A CA 3
ATOM 1078 C C . PHE A 1 18 ? 1.878 6.343 -2.321 1.00 0.00 18 PHE A C 3
ATOM 1079 O O . PHE A 1 18 ? 1.189 6.893 -3.175 1.00 0.00 18 PHE A O 3
ATOM 1096 N N . GLY A 1 19 ? 1.339 5.731 -1.262 1.00 0.00 19 GLY A N 3
ATOM 1097 C CA . GLY A 1 19 ? -0.059 5.784 -0.916 1.00 0.00 19 GLY A CA 3
ATOM 1098 C C . GLY A 1 19 ? -0.952 4.823 -1.707 1.00 0.00 19 GLY A C 3
ATOM 1099 O O . GLY A 1 19 ? -2.147 4.737 -1.422 1.00 0.00 19 GLY A O 3
ATOM 1103 N N . TYR A 1 20 ? -0.380 4.028 -2.620 1.00 0.00 20 TYR A N 3
ATOM 1104 C CA . TYR A 1 20 ? -1.085 2.903 -3.228 1.00 0.00 20 TYR A CA 3
ATOM 1105 C C . TYR A 1 20 ? -0.809 1.711 -2.328 1.00 0.00 20 TYR A C 3
ATOM 1106 O O . TYR A 1 20 ? -0.286 1.902 -1.233 1.00 0.00 20 TYR A O 3
ATOM 1124 N N . CYS A 1 21 ? -1.145 0.488 -2.738 1.00 0.00 21 CYS A N 3
ATOM 1125 C CA . CYS A 1 21 ? -1.067 -0.630 -1.809 1.00 0.00 21 CYS A CA 3
ATOM 1126 C C . CYS A 1 21 ? -0.990 -1.981 -2.496 1.00 0.00 21 CYS A C 3
ATOM 1127 O O . CYS A 1 21 ? -1.480 -2.144 -3.615 1.00 0.00 21 CYS A O 3
ATOM 1134 N N . GLY A 1 22 ? -0.350 -2.935 -1.821 1.00 0.00 22 GLY A N 3
ATOM 1135 C CA . GLY A 1 22 ? -0.178 -4.301 -2.236 1.00 0.00 22 GLY A CA 3
ATOM 1136 C C . GLY A 1 22 ? 0.601 -4.998 -1.126 1.00 0.00 22 GLY A C 3
ATOM 1137 O O . GLY A 1 22 ? 1.354 -4.367 -0.386 1.00 0.00 22 GLY A O 3
ATOM 1141 N N . LYS A 1 23 ? 0.392 -6.297 -0.964 1.00 0.00 23 LYS A N 3
ATOM 1142 C CA . LYS A 1 23 ? 1.012 -7.066 0.105 1.00 0.00 23 LYS A CA 3
ATOM 1143 C C . LYS A 1 23 ? 2.425 -7.461 -0.333 1.00 0.00 23 LYS A C 3
ATOM 1144 O O . LYS A 1 23 ? 2.683 -8.629 -0.615 1.00 0.00 23 LYS A O 3
ATOM 1163 N N . GLY A 1 24 ? 3.354 -6.502 -0.381 1.00 0.00 24 GLY A N 3
ATOM 1164 C CA . GLY A 1 24 ? 4.749 -6.858 -0.569 1.00 0.00 24 GLY A CA 3
ATOM 1165 C C . GLY A 1 24 ? 5.712 -5.672 -0.661 1.00 0.00 24 GLY A C 3
ATOM 1166 O O . GLY A 1 24 ? 5.280 -4.537 -0.891 1.00 0.00 24 GLY A O 3
ATOM 1170 N N . PRO A 1 25 ? 7.026 -5.948 -0.522 1.00 0.00 25 PRO A N 3
ATOM 1171 C CA . PRO A 1 25 ? 8.115 -4.977 -0.575 1.00 0.00 25 PRO A CA 3
ATOM 1172 C C . PRO A 1 25 ? 8.035 -3.996 -1.742 1.00 0.00 25 PRO A C 3
ATOM 1173 O O . PRO A 1 25 ? 8.408 -2.835 -1.583 1.00 0.00 25 PRO A O 3
ATOM 1184 N N . LYS A 1 26 ? 7.550 -4.452 -2.904 1.00 0.00 26 LYS A N 3
ATOM 1185 C CA . LYS A 1 26 ? 7.347 -3.609 -4.076 1.00 0.00 26 LYS A CA 3
ATOM 1186 C C . LYS A 1 26 ? 6.660 -2.300 -3.670 1.00 0.00 26 LYS A C 3
ATOM 1187 O O . LYS A 1 26 ? 7.081 -1.221 -4.091 1.00 0.00 26 LYS A O 3
ATOM 1206 N N . TYR A 1 27 ? 5.662 -2.390 -2.788 1.00 0.00 27 TYR A N 3
ATOM 1207 C CA . TYR A 1 27 ? 4.997 -1.250 -2.210 1.00 0.00 27 TYR A CA 3
ATOM 1208 C C . TYR A 1 27 ? 5.684 -0.907 -0.891 1.00 0.00 27 TYR A C 3
ATOM 1209 O O . TYR A 1 27 ? 6.233 0.183 -0.737 1.00 0.00 27 TYR A O 3
ATOM 1227 N N . CYS A 1 28 ? 5.672 -1.878 0.019 1.00 0.00 28 CYS A N 3
ATOM 1228 C CA . CYS A 1 28 ? 5.977 -1.747 1.443 1.00 0.00 28 CYS A CA 3
ATOM 1229 C C . CYS A 1 28 ? 7.390 -1.251 1.762 1.00 0.00 28 CYS A C 3
ATOM 1230 O O . CYS A 1 28 ? 7.611 -0.640 2.803 1.00 0.00 28 CYS A O 3
ATOM 1237 N N . GLY A 1 29 ? 8.356 -1.554 0.896 1.00 0.00 29 GLY A N 3
ATOM 1238 C CA . GLY A 1 29 ? 9.765 -1.358 1.146 1.00 0.00 29 GLY A CA 3
ATOM 1239 C C . GLY A 1 29 ? 10.223 0.102 1.070 1.00 0.00 29 GLY A C 3
ATOM 1240 O O . GLY A 1 29 ? 9.433 1.007 0.787 1.00 0.00 29 GLY A O 3
ATOM 1244 N N . ARG A 1 30 ? 11.539 0.296 1.235 1.00 0.00 30 ARG A N 3
ATOM 1245 C CA . ARG A 1 30 ? 12.261 1.549 1.017 1.00 0.00 30 ARG A CA 3
ATOM 1246 C C . ARG A 1 30 ? 11.994 2.531 2.161 1.00 0.00 30 ARG A C 3
ATOM 1247 O O . ARG A 1 30 ? 11.643 3.684 1.912 1.00 0.00 30 ARG A O 3
ATOM 1270 N N . VAL A 1 1 ? -4.628 -0.113 -6.488 1.00 0.00 1 VAL A N 4
ATOM 1271 C CA . VAL A 1 1 ? -5.628 0.809 -5.919 1.00 0.00 1 VAL A CA 4
ATOM 1272 C C . VAL A 1 1 ? -5.287 2.215 -6.400 1.00 0.00 1 VAL A C 4
ATOM 1273 O O . VAL A 1 1 ? -4.168 2.387 -6.872 1.00 0.00 1 VAL A O 4
ATOM 1288 N N . GLY A 1 2 ? -6.193 3.187 -6.265 1.00 0.00 2 GLY A N 4
ATOM 1289 C CA . GLY A 1 2 ? -5.880 4.584 -6.552 1.00 0.00 2 GLY A CA 4
ATOM 1290 C C . GLY A 1 2 ? -4.958 5.163 -5.478 1.00 0.00 2 GLY A C 4
ATOM 1291 O O . GLY A 1 2 ? -4.024 5.898 -5.778 1.00 0.00 2 GLY A O 4
ATOM 1295 N N . GLU A 1 3 ? -5.229 4.818 -4.218 1.00 0.00 3 GLU A N 4
ATOM 1296 C CA . GLU A 1 3 ? -4.476 5.180 -3.040 1.00 0.00 3 GLU A CA 4
ATOM 1297 C C . GLU A 1 3 ? -4.959 4.220 -1.950 1.00 0.00 3 GLU A C 4
ATOM 1298 O O . GLU A 1 3 ? -5.959 3.531 -2.164 1.00 0.00 3 GLU A O 4
ATOM 1311 N N . CYS A 1 4 ? -4.288 4.169 -0.798 1.00 0.00 4 CYS A N 4
ATOM 1312 C CA . CYS A 1 4 ? -4.890 3.513 0.367 1.00 0.00 4 CYS A CA 4
ATOM 1313 C C . CYS A 1 4 ? -6.130 4.297 0.786 1.00 0.00 4 CYS A C 4
ATOM 1314 O O . CYS A 1 4 ? -6.392 5.415 0.337 1.00 0.00 4 CYS A O 4
ATOM 1321 N N . VAL A 1 5 ? -6.861 3.696 1.712 1.00 0.00 5 VAL A N 4
ATOM 1322 C CA . VAL A 1 5 ? -8.080 4.209 2.306 1.00 0.00 5 VAL A CA 4
ATOM 1323 C C . VAL A 1 5 ? -7.719 4.640 3.723 1.00 0.00 5 VAL A C 4
ATOM 1324 O O . VAL A 1 5 ? -7.580 3.800 4.610 1.00 0.00 5 VAL A O 4
ATOM 1337 N N . ARG A 1 6 ? -7.513 5.944 3.929 1.00 0.00 6 ARG A N 4
ATOM 1338 C CA . ARG A 1 6 ? -7.121 6.503 5.220 1.00 0.00 6 ARG A CA 4
ATOM 1339 C C . ARG A 1 6 ? -5.897 5.765 5.777 1.00 0.00 6 ARG A C 4
ATOM 1340 O O . ARG A 1 6 ? -5.848 5.407 6.952 1.00 0.00 6 ARG A O 4
ATOM 1361 N N . GLY A 1 7 ? -4.911 5.528 4.907 1.00 0.00 7 GLY A N 4
ATOM 1362 C CA . GLY A 1 7 ? -3.677 4.845 5.253 1.00 0.00 7 GLY A CA 4
ATOM 1363 C C . GLY A 1 7 ? -3.897 3.406 5.724 1.00 0.00 7 GLY A C 4
ATOM 1364 O O . GLY A 1 7 ? -3.125 2.913 6.544 1.00 0.00 7 GLY A O 4
ATOM 1368 N N . ARG A 1 8 ? -4.916 2.714 5.195 1.00 0.00 8 ARG A N 4
ATOM 1369 C CA . ARG A 1 8 ? -5.196 1.313 5.381 1.00 0.00 8 ARG A CA 4
ATOM 1370 C C . ARG A 1 8 ? -5.680 0.757 4.046 1.00 0.00 8 ARG A C 4
ATOM 1371 O O . ARG A 1 8 ? -6.307 1.464 3.260 1.00 0.00 8 ARG A O 4
ATOM 1392 N N . CYS A 1 9 ? -5.378 -0.510 3.808 1.00 0.00 9 CYS A N 4
ATOM 1393 C CA . CYS A 1 9 ? -5.938 -1.348 2.757 1.00 0.00 9 CYS A CA 4
ATOM 1394 C C . CYS A 1 9 ? -6.329 -2.674 3.415 1.00 0.00 9 CYS A C 4
ATOM 1395 O O . CYS A 1 9 ? -5.903 -2.935 4.543 1.00 0.00 9 CYS A O 4
ATOM 1402 N N . PRO A 1 10 ? -7.160 -3.500 2.763 1.00 0.00 10 PRO A N 4
ATOM 1403 C CA . PRO A 1 10 ? -7.731 -4.677 3.389 1.00 0.00 10 PRO A CA 4
ATOM 1404 C C . PRO A 1 10 ? -6.748 -5.850 3.343 1.00 0.00 10 PRO A C 4
ATOM 1405 O O . PRO A 1 10 ? -5.674 -5.757 2.753 1.00 0.00 10 PRO A O 4
ATOM 1416 N N . SER A 1 11 ? -7.139 -6.954 3.988 1.00 0.00 11 SER A N 4
ATOM 1417 C CA . SER A 1 11 ? -6.452 -8.243 4.024 1.00 0.00 11 SER A CA 4
ATOM 1418 C C . SER A 1 11 ? -4.926 -8.132 4.009 1.00 0.00 11 SER A C 4
ATOM 1419 O O . SER A 1 11 ? -4.228 -8.743 3.197 1.00 0.00 11 SER A O 4
ATOM 1427 N N . GLY A 1 12 ? -4.416 -7.354 4.960 1.00 0.00 12 GLY A N 4
ATOM 1428 C CA . GLY A 1 12 ? -2.996 -7.138 5.184 1.00 0.00 12 GLY A CA 4
ATOM 1429 C C . GLY A 1 12 ? -2.256 -6.776 3.897 1.00 0.00 12 GLY A C 4
ATOM 1430 O O . GLY A 1 12 ? -1.219 -7.367 3.592 1.00 0.00 12 GLY A O 4
ATOM 1434 N N . MET A 1 13 ? -2.815 -5.854 3.116 1.00 0.00 13 MET A N 4
ATOM 1435 C CA . MET A 1 13 ? -2.134 -5.227 1.990 1.00 0.00 13 MET A CA 4
ATOM 1436 C C . MET A 1 13 ? -1.434 -3.982 2.538 1.00 0.00 13 MET A C 4
ATOM 1437 O O . MET A 1 13 ? -2.033 -3.231 3.307 1.00 0.00 13 MET A O 4
ATOM 1451 N N . CYS A 1 14 ? -0.166 -3.768 2.180 1.00 0.00 14 CYS A N 4
ATOM 1452 C CA . CYS A 1 14 ? 0.619 -2.696 2.776 1.00 0.00 14 CYS A CA 4
ATOM 1453 C C . CYS A 1 14 ? 0.320 -1.410 2.032 1.00 0.00 14 CYS A C 4
ATOM 1454 O O . CYS A 1 14 ? 0.327 -1.421 0.801 1.00 0.00 14 CYS A O 4
ATOM 1461 N N . CYS A 1 15 ? 0.101 -0.305 2.752 1.00 0.00 15 CYS A N 4
ATOM 1462 C CA . CYS A 1 15 ? 0.118 1.005 2.119 1.00 0.00 15 CYS A CA 4
ATOM 1463 C C . CYS A 1 15 ? 1.548 1.281 1.686 1.00 0.00 15 CYS A C 4
ATOM 1464 O O . CYS A 1 15 ? 2.480 1.219 2.484 1.00 0.00 15 CYS A O 4
ATOM 1471 N N . SER A 1 16 ? 1.710 1.482 0.387 1.00 0.00 16 SER A N 4
ATOM 1472 C CA . SER A 1 16 ? 2.989 1.581 -0.266 1.00 0.00 16 SER A CA 4
ATOM 1473 C C . SER A 1 16 ? 3.708 2.869 0.124 1.00 0.00 16 SER A C 4
ATOM 1474 O O . SER A 1 16 ? 3.070 3.850 0.514 1.00 0.00 16 SER A O 4
ATOM 1482 N N . GLN A 1 17 ? 5.016 2.906 -0.134 1.00 0.00 17 GLN A N 4
ATOM 1483 C CA . GLN A 1 17 ? 5.798 4.134 -0.081 1.00 0.00 17 GLN A CA 4
ATOM 1484 C C . GLN A 1 17 ? 5.150 5.280 -0.886 1.00 0.00 17 GLN A C 4
ATOM 1485 O O . GLN A 1 17 ? 5.374 6.447 -0.580 1.00 0.00 17 GLN A O 4
ATOM 1499 N N . PHE A 1 18 ? 4.352 4.961 -1.913 1.00 0.00 18 PHE A N 4
ATOM 1500 C CA . PHE A 1 18 ? 3.746 5.863 -2.839 1.00 0.00 18 PHE A CA 4
ATOM 1501 C C . PHE A 1 18 ? 2.335 6.287 -2.419 1.00 0.00 18 PHE A C 4
ATOM 1502 O O . PHE A 1 18 ? 1.681 7.023 -3.152 1.00 0.00 18 PHE A O 4
ATOM 1519 N N . GLY A 1 19 ? 1.823 5.772 -1.296 1.00 0.00 19 GLY A N 4
ATOM 1520 C CA . GLY A 1 19 ? 0.477 6.014 -0.835 1.00 0.00 19 GLY A CA 4
ATOM 1521 C C . GLY A 1 19 ? -0.596 5.225 -1.600 1.00 0.00 19 GLY A C 4
ATOM 1522 O O . GLY A 1 19 ? -1.787 5.376 -1.325 1.00 0.00 19 GLY A O 4
ATOM 1526 N N . TYR A 1 20 ? -0.173 4.320 -2.490 1.00 0.00 20 TYR A N 4
ATOM 1527 C CA . TYR A 1 20 ? -1.008 3.292 -3.100 1.00 0.00 20 TYR A CA 4
ATOM 1528 C C . TYR A 1 20 ? -0.880 2.097 -2.160 1.00 0.00 20 TYR A C 4
ATOM 1529 O O . TYR A 1 20 ? -0.493 2.285 -1.007 1.00 0.00 20 TYR A O 4
ATOM 1547 N N . CYS A 1 21 ? -1.180 0.874 -2.593 1.00 0.00 21 CYS A N 4
ATOM 1548 C CA . CYS A 1 21 ? -1.128 -0.260 -1.680 1.00 0.00 21 CYS A CA 4
ATOM 1549 C C . CYS A 1 21 ? -1.051 -1.595 -2.397 1.00 0.00 21 CYS A C 4
ATOM 1550 O O . CYS A 1 21 ? -1.447 -1.701 -3.558 1.00 0.00 21 CYS A O 4
ATOM 1557 N N . GLY A 1 22 ? -0.569 -2.608 -1.675 1.00 0.00 22 GLY A N 4
ATOM 1558 C CA . GLY A 1 22 ? -0.551 -3.986 -2.088 1.00 0.00 22 GLY A CA 4
ATOM 1559 C C . GLY A 1 22 ? 0.329 -4.751 -1.109 1.00 0.00 22 GLY A C 4
ATOM 1560 O O . GLY A 1 22 ? 1.164 -4.184 -0.407 1.00 0.00 22 GLY A O 4
ATOM 1564 N N . LYS A 1 23 ? 0.117 -6.055 -1.039 1.00 0.00 23 LYS A N 4
ATOM 1565 C CA . LYS A 1 23 ? 0.861 -6.950 -0.172 1.00 0.00 23 LYS A CA 4
ATOM 1566 C C . LYS A 1 23 ? 2.171 -7.324 -0.873 1.00 0.00 23 LYS A C 4
ATOM 1567 O O . LYS A 1 23 ? 2.294 -8.430 -1.396 1.00 0.00 23 LYS A O 4
ATOM 1586 N N . GLY A 1 24 ? 3.167 -6.433 -0.881 1.00 0.00 24 GLY A N 4
ATOM 1587 C CA . GLY A 1 24 ? 4.486 -6.842 -1.334 1.00 0.00 24 GLY A CA 4
ATOM 1588 C C . GLY A 1 24 ? 5.584 -5.790 -1.156 1.00 0.00 24 GLY A C 4
ATOM 1589 O O . GLY A 1 24 ? 5.287 -4.594 -1.079 1.00 0.00 24 GLY A O 4
ATOM 1593 N N . PRO A 1 25 ? 6.860 -6.230 -1.126 1.00 0.00 25 PRO A N 4
ATOM 1594 C CA . PRO A 1 25 ? 8.026 -5.387 -0.886 1.00 0.00 25 PRO A CA 4
ATOM 1595 C C . PRO A 1 25 ? 8.082 -4.148 -1.774 1.00 0.00 25 PRO A C 4
ATOM 1596 O O . PRO A 1 25 ? 8.463 -3.081 -1.301 1.00 0.00 25 PRO A O 4
ATOM 1607 N N . LYS A 1 26 ? 7.711 -4.284 -3.055 1.00 0.00 26 LYS A N 4
ATOM 1608 C CA . LYS A 1 26 ? 7.651 -3.185 -4.016 1.00 0.00 26 LYS A CA 4
ATOM 1609 C C . LYS A 1 26 ? 7.011 -1.952 -3.373 1.00 0.00 26 LYS A C 4
ATOM 1610 O O . LYS A 1 26 ? 7.550 -0.843 -3.438 1.00 0.00 26 LYS A O 4
ATOM 1629 N N . TYR A 1 27 ? 5.901 -2.182 -2.675 1.00 0.00 27 TYR A N 4
ATOM 1630 C CA . TYR A 1 27 ? 5.098 -1.153 -2.065 1.00 0.00 27 TYR A CA 4
ATOM 1631 C C . TYR A 1 27 ? 5.589 -0.911 -0.646 1.00 0.00 27 TYR A C 4
ATOM 1632 O O . TYR A 1 27 ? 5.914 0.217 -0.276 1.00 0.00 27 TYR A O 4
ATOM 1650 N N . CYS A 1 28 ? 5.623 -2.000 0.121 1.00 0.00 28 CYS A N 4
ATOM 1651 C CA . CYS A 1 28 ? 5.812 -2.141 1.564 1.00 0.00 28 CYS A CA 4
ATOM 1652 C C . CYS A 1 28 ? 7.240 -1.840 2.024 1.00 0.00 28 CYS A C 4
ATOM 1653 O O . CYS A 1 28 ? 7.771 -2.462 2.940 1.00 0.00 28 CYS A O 4
ATOM 1660 N N . GLY A 1 29 ? 7.847 -0.849 1.385 1.00 0.00 29 GLY A N 4
ATOM 1661 C CA . GLY A 1 29 ? 9.097 -0.247 1.773 1.00 0.00 29 GLY A CA 4
ATOM 1662 C C . GLY A 1 29 ? 10.276 -1.194 1.579 1.00 0.00 29 GLY A C 4
ATOM 1663 O O . GLY A 1 29 ? 10.208 -2.126 0.772 1.00 0.00 29 GLY A O 4
ATOM 1667 N N . ARG A 1 30 ? 11.400 -0.901 2.237 1.00 0.00 30 ARG A N 4
ATOM 1668 C CA . ARG A 1 30 ? 12.644 -1.650 2.105 1.00 0.00 30 ARG A CA 4
ATOM 1669 C C . ARG A 1 30 ? 12.995 -2.260 3.460 1.00 0.00 30 ARG A C 4
ATOM 1670 O O . ARG A 1 30 ? 13.391 -3.419 3.524 1.00 0.00 30 ARG A O 4
ATOM 1693 N N . VAL A 1 1 ? -4.529 -0.173 -9.093 1.00 0.00 1 VAL A N 5
ATOM 1694 C CA . VAL A 1 1 ? -4.526 0.146 -7.655 1.00 0.00 1 VAL A CA 5
ATOM 1695 C C . VAL A 1 1 ? -5.212 1.498 -7.478 1.00 0.00 1 VAL A C 5
ATOM 1696 O O . VAL A 1 1 ? -5.252 2.239 -8.457 1.00 0.00 1 VAL A O 5
ATOM 1711 N N . GLY A 1 2 ? -5.772 1.786 -6.297 1.00 0.00 2 GLY A N 5
ATOM 1712 C CA . GLY A 1 2 ? -6.518 3.013 -6.045 1.00 0.00 2 GLY A CA 5
ATOM 1713 C C . GLY A 1 2 ? -5.653 4.018 -5.291 1.00 0.00 2 GLY A C 5
ATOM 1714 O O . GLY A 1 2 ? -5.036 4.887 -5.898 1.00 0.00 2 GLY A O 5
ATOM 1718 N N . GLU A 1 3 ? -5.622 3.900 -3.962 1.00 0.00 3 GLU A N 5
ATOM 1719 C CA . GLU A 1 3 ? -4.892 4.735 -3.027 1.00 0.00 3 GLU A CA 5
ATOM 1720 C C . GLU A 1 3 ? -5.089 4.082 -1.656 1.00 0.00 3 GLU A C 5
ATOM 1721 O O . GLU A 1 3 ? -6.094 3.394 -1.473 1.00 0.00 3 GLU A O 5
ATOM 1734 N N . CYS A 1 4 ? -4.174 4.267 -0.701 1.00 0.00 4 CYS A N 5
ATOM 1735 C CA . CYS A 1 4 ? -4.407 3.777 0.656 1.00 0.00 4 CYS A CA 5
ATOM 1736 C C . CYS A 1 4 ? -5.645 4.460 1.226 1.00 0.00 4 CYS A C 5
ATOM 1737 O O . CYS A 1 4 ? -5.887 5.649 0.994 1.00 0.00 4 CYS A O 5
ATOM 1744 N N . VAL A 1 5 ? -6.391 3.733 2.047 1.00 0.00 5 VAL A N 5
ATOM 1745 C CA . VAL A 1 5 ? -7.700 4.140 2.540 1.00 0.00 5 VAL A CA 5
ATOM 1746 C C . VAL A 1 5 ? -7.503 4.923 3.834 1.00 0.00 5 VAL A C 5
ATOM 1747 O O . VAL A 1 5 ? -7.950 4.556 4.923 1.00 0.00 5 VAL A O 5
ATOM 1760 N N . ARG A 1 6 ? -6.789 6.026 3.659 1.00 0.00 6 ARG A N 5
ATOM 1761 C CA . ARG A 1 6 ? -6.236 6.861 4.715 1.00 0.00 6 ARG A CA 5
ATOM 1762 C C . ARG A 1 6 ? -5.216 6.057 5.528 1.00 0.00 6 ARG A C 5
ATOM 1763 O O . ARG A 1 6 ? -5.327 5.933 6.743 1.00 0.00 6 ARG A O 5
ATOM 1784 N N . GLY A 1 7 ? -4.243 5.477 4.816 1.00 0.00 7 GLY A N 5
ATOM 1785 C CA . GLY A 1 7 ? -3.090 4.795 5.387 1.00 0.00 7 GLY A CA 5
ATOM 1786 C C . GLY A 1 7 ? -3.407 3.379 5.866 1.00 0.00 7 GLY A C 5
ATOM 1787 O O . GLY A 1 7 ? -2.772 2.874 6.787 1.00 0.00 7 GLY A O 5
ATOM 1791 N N . ARG A 1 8 ? -4.404 2.743 5.247 1.00 0.00 8 ARG A N 5
ATOM 1792 C CA . ARG A 1 8 ? -4.938 1.446 5.537 1.00 0.00 8 ARG A CA 5
ATOM 1793 C C . ARG A 1 8 ? -5.120 0.754 4.194 1.00 0.00 8 ARG A C 5
ATOM 1794 O O . ARG A 1 8 ? -5.273 1.413 3.164 1.00 0.00 8 ARG A O 5
ATOM 1815 N N . CYS A 1 9 ? -5.128 -0.566 4.244 1.00 0.00 9 CYS A N 5
ATOM 1816 C CA . CYS A 1 9 ? -5.365 -1.484 3.142 1.00 0.00 9 CYS A CA 5
ATOM 1817 C C . CYS A 1 9 ? -6.314 -2.586 3.620 1.00 0.00 9 CYS A C 5
ATOM 1818 O O . CYS A 1 9 ? -6.481 -2.752 4.829 1.00 0.00 9 CYS A O 5
ATOM 1825 N N . PRO A 1 10 ? -6.894 -3.370 2.699 1.00 0.00 10 PRO A N 5
ATOM 1826 C CA . PRO A 1 10 ? -7.637 -4.573 3.013 1.00 0.00 10 PRO A CA 5
ATOM 1827 C C . PRO A 1 10 ? -6.675 -5.763 3.061 1.00 0.00 10 PRO A C 5
ATOM 1828 O O . PRO A 1 10 ? -5.494 -5.625 2.755 1.00 0.00 10 PRO A O 5
ATOM 1839 N N . SER A 1 11 ? -7.202 -6.930 3.440 1.00 0.00 11 SER A N 5
ATOM 1840 C CA . SER A 1 11 ? -6.570 -8.254 3.393 1.00 0.00 11 SER A CA 5
ATOM 1841 C C . SER A 1 11 ? -5.055 -8.262 3.630 1.00 0.00 11 SER A C 5
ATOM 1842 O O . SER A 1 11 ? -4.269 -8.882 2.904 1.00 0.00 11 SER A O 5
ATOM 1850 N N . GLY A 1 12 ? -4.667 -7.573 4.698 1.00 0.00 12 GLY A N 5
ATOM 1851 C CA . GLY A 1 12 ? -3.292 -7.383 5.131 1.00 0.00 12 GLY A CA 5
ATOM 1852 C C . GLY A 1 12 ? -2.359 -7.070 3.961 1.00 0.00 12 GLY A C 5
ATOM 1853 O O . GLY A 1 12 ? -1.293 -7.678 3.846 1.00 0.00 12 GLY A O 5
ATOM 1857 N N . MET A 1 13 ? -2.787 -6.190 3.056 1.00 0.00 13 MET A N 5
ATOM 1858 C CA . MET A 1 13 ? -1.920 -5.629 2.029 1.00 0.00 13 MET A CA 5
ATOM 1859 C C . MET A 1 13 ? -1.200 -4.416 2.622 1.00 0.00 13 MET A C 5
ATOM 1860 O O . MET A 1 13 ? -1.585 -3.946 3.692 1.00 0.00 13 MET A O 5
ATOM 1874 N N . CYS A 1 14 ? -0.138 -3.928 1.973 1.00 0.00 14 CYS A N 5
ATOM 1875 C CA . CYS A 1 14 ? 0.645 -2.828 2.518 1.00 0.00 14 CYS A CA 5
ATOM 1876 C C . CYS A 1 14 ? 0.262 -1.539 1.808 1.00 0.00 14 CYS A C 5
ATOM 1877 O O . CYS A 1 14 ? 0.206 -1.498 0.576 1.00 0.00 14 CYS A O 5
ATOM 1884 N N . CYS A 1 15 ? 0.039 -0.479 2.591 1.00 0.00 15 CYS A N 5
ATOM 1885 C CA . CYS A 1 15 ? -0.113 0.874 2.079 1.00 0.00 15 CYS A CA 5
ATOM 1886 C C . CYS A 1 15 ? 1.237 1.274 1.498 1.00 0.00 15 CYS A C 5
ATOM 1887 O O . CYS A 1 15 ? 2.209 1.432 2.240 1.00 0.00 15 CYS A O 5
ATOM 1894 N N . SER A 1 16 ? 1.336 1.326 0.172 1.00 0.00 16 SER A N 5
ATOM 1895 C CA . SER A 1 16 ? 2.585 1.497 -0.538 1.00 0.00 16 SER A CA 5
ATOM 1896 C C . SER A 1 16 ? 3.281 2.782 -0.097 1.00 0.00 16 SER A C 5
ATOM 1897 O O . SER A 1 16 ? 2.618 3.776 0.194 1.00 0.00 16 SER A O 5
ATOM 1905 N N . GLN A 1 17 ? 4.614 2.793 -0.105 1.00 0.00 17 GLN A N 5
ATOM 1906 C CA . GLN A 1 17 ? 5.377 4.021 0.099 1.00 0.00 17 GLN A CA 5
ATOM 1907 C C . GLN A 1 17 ? 4.927 5.156 -0.842 1.00 0.00 17 GLN A C 5
ATOM 1908 O O . GLN A 1 17 ? 5.046 6.328 -0.502 1.00 0.00 17 GLN A O 5
ATOM 1922 N N . PHE A 1 18 ? 4.348 4.804 -1.995 1.00 0.00 18 PHE A N 5
ATOM 1923 C CA . PHE A 1 18 ? 3.861 5.659 -3.032 1.00 0.00 18 PHE A CA 5
ATOM 1924 C C . PHE A 1 18 ? 2.372 5.993 -2.863 1.00 0.00 18 PHE A C 5
ATOM 1925 O O . PHE A 1 18 ? 1.759 6.559 -3.762 1.00 0.00 18 PHE A O 5
ATOM 1942 N N . GLY A 1 19 ? 1.776 5.597 -1.735 1.00 0.00 19 GLY A N 5
ATOM 1943 C CA . GLY A 1 19 ? 0.435 5.947 -1.328 1.00 0.00 19 GLY A CA 5
ATOM 1944 C C . GLY A 1 19 ? -0.676 5.143 -2.013 1.00 0.00 19 GLY A C 5
ATOM 1945 O O . GLY A 1 19 ? -1.857 5.430 -1.816 1.00 0.00 19 GLY A O 5
ATOM 1949 N N . TYR A 1 20 ? -0.309 4.099 -2.761 1.00 0.00 20 TYR A N 5
ATOM 1950 C CA . TYR A 1 20 ? -1.224 3.097 -3.297 1.00 0.00 20 TYR A CA 5
ATOM 1951 C C . TYR A 1 20 ? -1.299 1.925 -2.320 1.00 0.00 20 TYR A C 5
ATOM 1952 O O . TYR A 1 20 ? -0.916 2.075 -1.169 1.00 0.00 20 TYR A O 5
ATOM 1970 N N . CYS A 1 21 ? -1.805 0.765 -2.734 1.00 0.00 21 CYS A N 5
ATOM 1971 C CA . CYS A 1 21 ? -1.944 -0.378 -1.839 1.00 0.00 21 CYS A CA 5
ATOM 1972 C C . CYS A 1 21 ? -1.602 -1.658 -2.584 1.00 0.00 21 CYS A C 5
ATOM 1973 O O . CYS A 1 21 ? -2.014 -1.813 -3.734 1.00 0.00 21 CYS A O 5
ATOM 1980 N N . GLY A 1 22 ? -0.874 -2.579 -1.948 1.00 0.00 22 GLY A N 5
ATOM 1981 C CA . GLY A 1 22 ? -0.670 -3.908 -2.466 1.00 0.00 22 GLY A CA 5
ATOM 1982 C C . GLY A 1 22 ? 0.242 -4.683 -1.523 1.00 0.00 22 GLY A C 5
ATOM 1983 O O . GLY A 1 22 ? 0.947 -4.127 -0.684 1.00 0.00 22 GLY A O 5
ATOM 1987 N N . LYS A 1 23 ? 0.161 -5.997 -1.636 1.00 0.00 23 LYS A N 5
ATOM 1988 C CA . LYS A 1 23 ? 0.789 -6.963 -0.751 1.00 0.00 23 LYS A CA 5
ATOM 1989 C C . LYS A 1 23 ? 2.188 -7.324 -1.259 1.00 0.00 23 LYS A C 5
ATOM 1990 O O . LYS A 1 23 ? 2.404 -8.446 -1.713 1.00 0.00 23 LYS A O 5
ATOM 2009 N N . GLY A 1 24 ? 3.153 -6.399 -1.183 1.00 0.00 24 GLY A N 5
ATOM 2010 C CA . GLY A 1 24 ? 4.512 -6.728 -1.593 1.00 0.00 24 GLY A CA 5
ATOM 2011 C C . GLY A 1 24 ? 5.594 -5.730 -1.156 1.00 0.00 24 GLY A C 5
ATOM 2012 O O . GLY A 1 24 ? 5.284 -4.575 -0.850 1.00 0.00 24 GLY A O 5
ATOM 2016 N N . PRO A 1 25 ? 6.872 -6.166 -1.145 1.00 0.00 25 PRO A N 5
ATOM 2017 C CA . PRO A 1 25 ? 8.010 -5.397 -0.651 1.00 0.00 25 PRO A CA 5
ATOM 2018 C C . PRO A 1 25 ? 8.127 -3.996 -1.248 1.00 0.00 25 PRO A C 5
ATOM 2019 O O . PRO A 1 25 ? 8.338 -3.042 -0.507 1.00 0.00 25 PRO A O 5
ATOM 2030 N N . LYS A 1 26 ? 8.000 -3.876 -2.576 1.00 0.00 26 LYS A N 5
ATOM 2031 C CA . LYS A 1 26 ? 8.110 -2.610 -3.302 1.00 0.00 26 LYS A CA 5
ATOM 2032 C C . LYS A 1 26 ? 7.261 -1.508 -2.662 1.00 0.00 26 LYS A C 5
ATOM 2033 O O . LYS A 1 26 ? 7.625 -0.334 -2.678 1.00 0.00 26 LYS A O 5
ATOM 2052 N N . TYR A 1 27 ? 6.106 -1.895 -2.131 1.00 0.00 27 TYR A N 5
ATOM 2053 C CA . TYR A 1 27 ? 5.126 -1.007 -1.547 1.00 0.00 27 TYR A CA 5
ATOM 2054 C C . TYR A 1 27 ? 5.385 -0.919 -0.053 1.00 0.00 27 TYR A C 5
ATOM 2055 O O . TYR A 1 27 ? 5.486 0.170 0.520 1.00 0.00 27 TYR A O 5
ATOM 2073 N N . CYS A 1 28 ? 5.492 -2.082 0.578 1.00 0.00 28 CYS A N 5
ATOM 2074 C CA . CYS A 1 28 ? 5.676 -2.159 2.016 1.00 0.00 28 CYS A CA 5
ATOM 2075 C C . CYS A 1 28 ? 6.972 -1.459 2.423 1.00 0.00 28 CYS A C 5
ATOM 2076 O O . CYS A 1 28 ? 6.923 -0.381 3.020 1.00 0.00 28 CYS A O 5
ATOM 2083 N N . GLY A 1 29 ? 8.111 -2.014 2.017 1.00 0.00 29 GLY A N 5
ATOM 2084 C CA . GLY A 1 29 ? 9.449 -1.521 2.319 1.00 0.00 29 GLY A CA 5
ATOM 2085 C C . GLY A 1 29 ? 9.595 -1.116 3.788 1.00 0.00 29 GLY A C 5
ATOM 2086 O O . GLY A 1 29 ? 8.952 -1.697 4.661 1.00 0.00 29 GLY A O 5
ATOM 2090 N N . ARG A 1 30 ? 10.406 -0.088 4.059 1.00 0.00 30 ARG A N 5
ATOM 2091 C CA . ARG A 1 30 ? 10.502 0.582 5.355 1.00 0.00 30 ARG A CA 5
ATOM 2092 C C . ARG A 1 30 ? 10.987 -0.347 6.475 1.00 0.00 30 ARG A C 5
ATOM 2093 O O . ARG A 1 30 ? 12.150 -0.253 6.855 1.00 0.00 30 ARG A O 5
ATOM 2116 N N . VAL A 1 1 ? -3.041 -0.965 -5.955 1.00 0.00 1 VAL A N 6
ATOM 2117 C CA . VAL A 1 1 ? -4.432 -0.474 -5.972 1.00 0.00 1 VAL A CA 6
ATOM 2118 C C . VAL A 1 1 ? -4.405 1.035 -6.199 1.00 0.00 1 VAL A C 6
ATOM 2119 O O . VAL A 1 1 ? -3.306 1.570 -6.317 1.00 0.00 1 VAL A O 6
ATOM 2134 N N . GLY A 1 2 ? -5.568 1.689 -6.270 1.00 0.00 2 GLY A N 6
ATOM 2135 C CA . GLY A 1 2 ? -5.677 3.110 -6.577 1.00 0.00 2 GLY A CA 6
ATOM 2136 C C . GLY A 1 2 ? -5.043 4.007 -5.511 1.00 0.00 2 GLY A C 6
ATOM 2137 O O . GLY A 1 2 ? -4.280 4.906 -5.841 1.00 0.00 2 GLY A O 6
ATOM 2141 N N . GLU A 1 3 ? -5.379 3.788 -4.237 1.00 0.00 3 GLU A N 6
ATOM 2142 C CA . GLU A 1 3 ? -4.912 4.556 -3.100 1.00 0.00 3 GLU A CA 6
ATOM 2143 C C . GLU A 1 3 ? -5.260 3.728 -1.864 1.00 0.00 3 GLU A C 6
ATOM 2144 O O . GLU A 1 3 ? -6.205 2.941 -1.925 1.00 0.00 3 GLU A O 6
ATOM 2157 N N . CYS A 1 4 ? -4.519 3.877 -0.765 1.00 0.00 4 CYS A N 6
ATOM 2158 C CA . CYS A 1 4 ? -4.967 3.319 0.510 1.00 0.00 4 CYS A CA 6
ATOM 2159 C C . CYS A 1 4 ? -6.122 4.155 1.037 1.00 0.00 4 CYS A C 6
ATOM 2160 O O . CYS A 1 4 ? -6.353 5.306 0.657 1.00 0.00 4 CYS A O 6
ATOM 2167 N N . VAL A 1 5 ? -6.792 3.567 2.013 1.00 0.00 5 VAL A N 6
ATOM 2168 C CA . VAL A 1 5 ? -7.920 4.141 2.719 1.00 0.00 5 VAL A CA 6
ATOM 2169 C C . VAL A 1 5 ? -7.343 4.980 3.846 1.00 0.00 5 VAL A C 6
ATOM 2170 O O . VAL A 1 5 ? -7.395 4.639 5.026 1.00 0.00 5 VAL A O 6
ATOM 2183 N N . ARG A 1 6 ? -6.725 6.077 3.419 1.00 0.00 6 ARG A N 6
ATOM 2184 C CA . ARG A 1 6 ? -6.004 7.002 4.280 1.00 0.00 6 ARG A CA 6
ATOM 2185 C C . ARG A 1 6 ? -5.027 6.235 5.181 1.00 0.00 6 ARG A C 6
ATOM 2186 O O . ARG A 1 6 ? -5.065 6.361 6.406 1.00 0.00 6 ARG A O 6
ATOM 2207 N N . GLY A 1 7 ? -4.188 5.410 4.544 1.00 0.00 7 GLY A N 6
ATOM 2208 C CA . GLY A 1 7 ? -3.053 4.729 5.14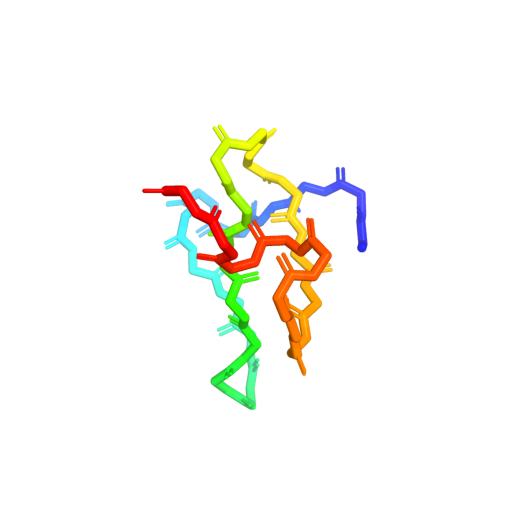5 1.00 0.00 7 GLY A CA 6
ATOM 2209 C C . GLY A 1 7 ? -3.389 3.373 5.769 1.00 0.00 7 GLY A C 6
ATOM 2210 O O . GLY A 1 7 ? -2.687 2.919 6.668 1.00 0.00 7 GLY A O 6
ATOM 2214 N N . ARG A 1 8 ? -4.452 2.716 5.295 1.00 0.00 8 ARG A N 6
ATOM 2215 C CA . ARG A 1 8 ? -4.923 1.405 5.662 1.00 0.00 8 ARG A CA 6
ATOM 2216 C C . ARG A 1 8 ? -5.366 0.748 4.361 1.00 0.00 8 ARG A C 6
ATOM 2217 O O . ARG A 1 8 ? -5.974 1.418 3.530 1.00 0.00 8 ARG A O 6
ATOM 2238 N N . CYS A 1 9 ? -5.062 -0.532 4.183 1.00 0.00 9 CYS A N 6
ATOM 2239 C CA . CYS A 1 9 ? -5.610 -1.363 3.114 1.00 0.00 9 CYS A CA 6
ATOM 2240 C C . CYS A 1 9 ? -6.173 -2.656 3.712 1.00 0.00 9 CYS A C 6
ATOM 2241 O O . CYS A 1 9 ? -5.880 -2.963 4.868 1.00 0.00 9 CYS A O 6
ATOM 2248 N N . PRO A 1 10 ? -6.988 -3.409 2.957 1.00 0.00 10 PRO A N 6
ATOM 2249 C CA . PRO A 1 10 ? -7.629 -4.617 3.437 1.00 0.00 10 PRO A CA 6
ATOM 2250 C C . PRO A 1 10 ? -6.702 -5.818 3.252 1.00 0.00 10 PRO A C 6
ATOM 2251 O O . PRO A 1 10 ? -5.633 -5.708 2.655 1.00 0.00 10 PRO A O 6
ATOM 2262 N N . SER A 1 11 ? -7.142 -6.970 3.769 1.00 0.00 11 SER A N 6
ATOM 2263 C CA . SER A 1 11 ? -6.517 -8.286 3.645 1.00 0.00 11 SER A CA 6
ATOM 2264 C C . SER A 1 11 ? -4.989 -8.245 3.618 1.00 0.00 11 SER A C 6
ATOM 2265 O O . SER A 1 11 ? -4.322 -8.828 2.760 1.00 0.00 11 SER A O 6
ATOM 2273 N N . GLY A 1 12 ? -4.442 -7.553 4.613 1.00 0.00 12 GLY A N 6
ATOM 2274 C CA . GLY A 1 12 ? -3.017 -7.368 4.817 1.00 0.00 12 GLY A CA 6
ATOM 2275 C C . GLY A 1 12 ? -2.300 -6.940 3.537 1.00 0.00 12 GLY A C 6
ATOM 2276 O O . GLY A 1 12 ? -1.278 -7.532 3.183 1.00 0.00 12 GLY A O 6
ATOM 2280 N N . MET A 1 13 ? -2.857 -5.967 2.815 1.00 0.00 13 MET A N 6
ATOM 2281 C CA . MET A 1 13 ? -2.164 -5.289 1.728 1.00 0.00 13 MET A CA 6
ATOM 2282 C C . MET A 1 13 ? -1.487 -4.052 2.316 1.00 0.00 13 MET A C 6
ATOM 2283 O O . MET A 1 13 ? -2.089 -3.343 3.120 1.00 0.00 13 MET A O 6
ATOM 2297 N N . CYS A 1 14 ? -0.216 -3.826 1.973 1.00 0.00 14 CYS A N 6
ATOM 2298 C CA . CYS A 1 14 ? 0.591 -2.791 2.601 1.00 0.00 14 CYS A CA 6
ATOM 2299 C C . CYS A 1 14 ? 0.419 -1.500 1.822 1.00 0.00 14 CYS A C 6
ATOM 2300 O O . CYS A 1 14 ? 0.411 -1.533 0.591 1.00 0.00 14 CYS A O 6
ATOM 2307 N N . CYS A 1 15 ? 0.336 -0.366 2.524 1.00 0.00 15 CYS A N 6
ATOM 2308 C CA . CYS A 1 15 ? 0.375 0.943 1.890 1.00 0.00 15 CYS A CA 6
ATOM 2309 C C . CYS A 1 15 ? 1.779 1.238 1.375 1.00 0.00 15 CYS A C 6
ATOM 2310 O O . CYS A 1 15 ? 2.748 1.321 2.135 1.00 0.00 15 CYS A O 6
ATOM 2317 N N . SER A 1 16 ? 1.879 1.399 0.060 1.00 0.00 16 SER A N 6
ATOM 2318 C CA . SER A 1 16 ? 3.095 1.722 -0.654 1.00 0.00 16 SER A CA 6
ATOM 2319 C C . SER A 1 16 ? 3.750 2.992 -0.107 1.00 0.00 16 SER A C 6
ATOM 2320 O O . SER A 1 16 ? 3.179 3.713 0.715 1.00 0.00 16 SER A O 6
ATOM 2328 N N . GLN A 1 17 ? 4.945 3.287 -0.605 1.00 0.00 17 GLN A N 6
ATOM 2329 C CA . GLN A 1 17 ? 5.593 4.571 -0.399 1.00 0.00 17 GLN A CA 6
ATOM 2330 C C . GLN A 1 17 ? 4.786 5.720 -1.030 1.00 0.00 17 GLN A C 6
ATOM 2331 O O . GLN A 1 17 ? 4.885 6.860 -0.590 1.00 0.00 17 GLN A O 6
ATOM 2345 N N . PHE A 1 18 ? 3.964 5.415 -2.041 1.00 0.00 18 PHE A N 6
ATOM 2346 C CA . PHE A 1 18 ? 3.229 6.325 -2.862 1.00 0.00 18 PHE A CA 6
ATOM 2347 C C . PHE A 1 18 ? 1.799 6.552 -2.364 1.00 0.00 18 PHE A C 6
ATOM 2348 O O . PHE A 1 18 ? 0.999 7.175 -3.056 1.00 0.00 18 PHE A O 6
ATOM 2365 N N . GLY A 1 19 ? 1.444 5.981 -1.211 1.00 0.00 19 GLY A N 6
ATOM 2366 C CA . GLY A 1 19 ? 0.109 6.027 -0.665 1.00 0.00 19 GLY A CA 6
ATOM 2367 C C . GLY A 1 19 ? -0.912 5.202 -1.462 1.00 0.00 19 GLY A C 6
ATOM 2368 O O . GLY A 1 19 ? -2.113 5.280 -1.199 1.00 0.00 19 GLY A O 6
ATOM 2372 N N . TYR A 1 20 ? -0.430 4.369 -2.391 1.00 0.00 20 TYR A N 6
ATOM 2373 C CA . TYR A 1 20 ? -1.191 3.313 -3.047 1.00 0.00 20 TYR A CA 6
ATOM 2374 C C . TYR A 1 20 ? -0.948 2.069 -2.191 1.00 0.00 20 TYR A C 6
ATOM 2375 O O . TYR A 1 20 ? -0.464 2.204 -1.068 1.00 0.00 20 TYR A O 6
ATOM 2393 N N . CYS A 1 21 ? -1.244 0.860 -2.669 1.00 0.00 21 CYS A N 6
ATOM 2394 C CA . CYS A 1 21 ? -1.143 -0.320 -1.812 1.00 0.00 21 CYS A CA 6
ATOM 2395 C C . CYS A 1 21 ? -1.128 -1.628 -2.586 1.00 0.00 21 CYS A C 6
ATOM 2396 O O . CYS A 1 21 ? -1.588 -1.675 -3.731 1.00 0.00 21 CYS A O 6
ATOM 2403 N N . GLY A 1 22 ? -0.633 -2.683 -1.931 1.00 0.00 22 GLY A N 6
ATOM 2404 C CA . GLY A 1 22 ? -0.658 -4.052 -2.374 1.00 0.00 22 GLY A CA 6
ATOM 2405 C C . GLY A 1 22 ? 0.154 -4.860 -1.365 1.00 0.00 22 GLY A C 6
ATOM 2406 O O . GLY A 1 22 ? 0.932 -4.315 -0.582 1.00 0.00 22 GLY A O 6
ATOM 2410 N N . LYS A 1 23 ? -0.039 -6.169 -1.370 1.00 0.00 23 LYS A N 6
ATOM 2411 C CA . LYS A 1 23 ? 0.721 -7.101 -0.550 1.00 0.00 23 LYS A CA 6
ATOM 2412 C C . LYS A 1 23 ? 2.029 -7.431 -1.277 1.00 0.00 23 LYS A C 6
ATOM 2413 O O . LYS A 1 23 ? 2.147 -8.492 -1.885 1.00 0.00 23 LYS A O 6
ATOM 2432 N N . GLY A 1 24 ? 3.024 -6.542 -1.211 1.00 0.00 24 GLY A N 6
ATOM 2433 C CA . GLY A 1 24 ? 4.356 -6.872 -1.682 1.00 0.00 24 GLY A CA 6
ATOM 2434 C C . GLY A 1 24 ? 5.405 -5.876 -1.196 1.00 0.00 24 GLY A C 6
ATOM 2435 O O . GLY A 1 24 ? 5.069 -4.765 -0.781 1.00 0.00 24 GLY A O 6
ATOM 2439 N N . PRO A 1 25 ? 6.684 -6.274 -1.260 1.00 0.00 25 PRO A N 6
ATOM 2440 C CA . PRO A 1 25 ? 7.796 -5.575 -0.636 1.00 0.00 25 PRO A CA 6
ATOM 2441 C C . PRO A 1 25 ? 8.055 -4.223 -1.297 1.00 0.00 25 PRO A C 6
ATOM 2442 O O . PRO A 1 25 ? 8.384 -3.263 -0.604 1.00 0.00 25 PRO A O 6
ATOM 2453 N N . LYS A 1 26 ? 7.864 -4.147 -2.621 1.00 0.00 26 LYS A N 6
ATOM 2454 C CA . LYS A 1 26 ? 7.950 -2.920 -3.409 1.00 0.00 26 LYS A CA 6
ATOM 2455 C C . LYS A 1 26 ? 7.243 -1.762 -2.704 1.00 0.00 26 LYS A C 6
ATOM 2456 O O . LYS A 1 26 ? 7.732 -0.635 -2.704 1.00 0.00 26 LYS A O 6
ATOM 2475 N N . TYR A 1 27 ? 6.075 -2.060 -2.136 1.00 0.00 27 TYR A N 6
ATOM 2476 C CA . TYR A 1 27 ? 5.214 -1.121 -1.456 1.00 0.00 27 TYR A CA 6
ATOM 2477 C C . TYR A 1 27 ? 5.493 -1.134 0.041 1.00 0.00 27 TYR A C 6
ATOM 2478 O O . TYR A 1 27 ? 5.627 -0.089 0.682 1.00 0.00 27 TYR A O 6
ATOM 2496 N N . CYS A 1 28 ? 5.497 -2.336 0.608 1.00 0.00 28 CYS A N 6
ATOM 2497 C CA . CYS A 1 28 ? 5.551 -2.511 2.048 1.00 0.00 28 CYS A CA 6
ATOM 2498 C C . CYS A 1 28 ? 6.832 -1.922 2.625 1.00 0.00 28 CYS A C 6
ATOM 2499 O O . CYS A 1 28 ? 6.777 -1.164 3.595 1.00 0.00 28 CYS A O 6
ATOM 2506 N N . GLY A 1 29 ? 7.964 -2.157 1.962 1.00 0.00 29 GLY A N 6
ATOM 2507 C CA . GLY A 1 29 ? 9.206 -1.481 2.286 1.00 0.00 29 GLY A CA 6
ATOM 2508 C C . GLY A 1 29 ? 9.535 -1.630 3.765 1.00 0.00 29 GLY A C 6
ATOM 2509 O O . GLY A 1 29 ? 9.733 -2.735 4.263 1.00 0.00 29 GLY A O 6
ATOM 2513 N N . ARG A 1 30 ? 9.583 -0.487 4.444 1.00 0.00 30 ARG A N 6
ATOM 2514 C CA . ARG A 1 30 ? 9.678 -0.311 5.889 1.00 0.00 30 ARG A CA 6
ATOM 2515 C C . ARG A 1 30 ? 8.891 -1.355 6.710 1.00 0.00 30 ARG A C 6
ATOM 2516 O O . ARG A 1 30 ? 7.832 -1.039 7.247 1.00 0.00 30 ARG A O 6
ATOM 2539 N N . VAL A 1 1 ? -4.142 -0.684 -4.417 1.00 0.00 1 VAL A N 7
ATOM 2540 C CA . VAL A 1 1 ? -3.515 0.152 -5.454 1.00 0.00 1 VAL A CA 7
ATOM 2541 C C . VAL A 1 1 ? -4.285 1.462 -5.601 1.00 0.00 1 VAL A C 7
ATOM 2542 O O . VAL A 1 1 ? -5.367 1.584 -5.034 1.00 0.00 1 VAL A O 7
ATOM 2557 N N . GLY A 1 2 ? -3.712 2.465 -6.267 1.00 0.00 2 GLY A N 7
ATOM 2558 C CA . GLY A 1 2 ? -4.368 3.724 -6.597 1.00 0.00 2 GLY A CA 7
ATOM 2559 C C . GLY A 1 2 ? -4.193 4.724 -5.462 1.00 0.00 2 GLY A C 7
ATOM 2560 O O . GLY A 1 2 ? -3.894 5.889 -5.696 1.00 0.00 2 GLY A O 7
ATOM 2564 N N . GLU A 1 3 ? -4.374 4.227 -4.239 1.00 0.00 3 GLU A N 7
ATOM 2565 C CA . GLU A 1 3 ? -4.316 4.939 -2.969 1.00 0.00 3 GLU A CA 7
ATOM 2566 C C . GLU A 1 3 ? -4.733 3.968 -1.867 1.00 0.00 3 GLU A C 7
ATOM 2567 O O . GLU A 1 3 ? -5.607 3.137 -2.120 1.00 0.00 3 GLU A O 7
ATOM 2580 N N . CYS A 1 4 ? -4.149 4.044 -0.667 1.00 0.00 4 CYS A N 7
ATOM 2581 C CA . CYS A 1 4 ? -4.734 3.337 0.475 1.00 0.00 4 CYS A CA 7
ATOM 2582 C C . CYS A 1 4 ? -6.000 4.070 0.892 1.00 0.00 4 CYS A C 7
ATOM 2583 O O . CYS A 1 4 ? -6.259 5.224 0.536 1.00 0.00 4 CYS A O 7
ATOM 2590 N N . VAL A 1 5 ? -6.741 3.401 1.757 1.00 0.00 5 VAL A N 7
ATOM 2591 C CA . VAL A 1 5 ? -7.973 3.888 2.350 1.00 0.00 5 VAL A CA 7
ATOM 2592 C C . VAL A 1 5 ? -7.581 4.670 3.595 1.00 0.00 5 VAL A C 7
ATOM 2593 O O . VAL A 1 5 ? -7.819 4.291 4.741 1.00 0.00 5 VAL A O 7
ATOM 2606 N N . ARG A 1 6 ? -6.904 5.776 3.316 1.00 0.00 6 ARG A N 7
ATOM 2607 C CA . ARG A 1 6 ? -6.348 6.681 4.312 1.00 0.00 6 ARG A CA 7
ATOM 2608 C C . ARG A 1 6 ? -5.464 5.900 5.294 1.00 0.00 6 ARG A C 7
ATOM 2609 O O . ARG A 1 6 ? -5.678 5.942 6.506 1.00 0.00 6 ARG A O 7
ATOM 2630 N N . GLY A 1 7 ? -4.508 5.151 4.730 1.00 0.00 7 GLY A N 7
ATOM 2631 C CA . GLY A 1 7 ? -3.412 4.496 5.426 1.00 0.00 7 GLY A CA 7
ATOM 2632 C C . GLY A 1 7 ? -3.672 3.049 5.855 1.00 0.00 7 GLY A C 7
ATOM 2633 O O . GLY A 1 7 ? -2.944 2.525 6.692 1.00 0.00 7 GLY A O 7
ATOM 2637 N N . ARG A 1 8 ? -4.697 2.393 5.300 1.00 0.00 8 ARG A N 7
ATOM 2638 C CA . ARG A 1 8 ? -5.109 1.028 5.524 1.00 0.00 8 ARG A CA 7
ATOM 2639 C C . ARG A 1 8 ? -5.613 0.531 4.176 1.00 0.00 8 ARG A C 7
ATOM 2640 O O . ARG A 1 8 ? -6.169 1.321 3.418 1.00 0.00 8 ARG A O 7
ATOM 2661 N N . CYS A 1 9 ? -5.436 -0.748 3.879 1.00 0.00 9 CYS A N 7
ATOM 2662 C CA . CYS A 1 9 ? -6.081 -1.438 2.769 1.00 0.00 9 CYS A CA 7
ATOM 2663 C C . CYS A 1 9 ? -6.583 -2.790 3.280 1.00 0.00 9 CYS A C 7
ATOM 2664 O O . CYS A 1 9 ? -6.214 -3.185 4.387 1.00 0.00 9 CYS A O 7
ATOM 2671 N N . PRO A 1 10 ? -7.419 -3.504 2.506 1.00 0.00 10 PRO A N 7
ATOM 2672 C CA . PRO A 1 10 ? -7.935 -4.802 2.904 1.00 0.00 10 PRO A CA 7
ATOM 2673 C C . PRO A 1 10 ? -6.836 -5.846 3.099 1.00 0.00 10 PRO A C 7
ATOM 2674 O O . PRO A 1 10 ? -5.677 -5.637 2.741 1.00 0.00 10 PRO A O 7
ATOM 2685 N N . SER A 1 11 ? -7.249 -6.982 3.665 1.00 0.00 11 SER A N 7
ATOM 2686 C CA . SER A 1 11 ? -6.509 -8.234 3.784 1.00 0.00 11 SER A CA 7
ATOM 2687 C C . SER A 1 11 ? -4.999 -8.079 3.944 1.00 0.00 11 SER A C 7
ATOM 2688 O O . SER A 1 11 ? -4.210 -8.721 3.249 1.00 0.00 11 SER A O 7
ATOM 2696 N N . GLY A 1 12 ? -4.616 -7.247 4.904 1.00 0.00 12 GLY A N 7
ATOM 2697 C CA . GLY A 1 12 ? -3.235 -6.961 5.255 1.00 0.00 12 GLY A CA 7
ATOM 2698 C C . GLY A 1 12 ? -2.382 -6.607 4.035 1.00 0.00 12 GLY A C 7
ATOM 2699 O O . GLY A 1 12 ? -1.311 -7.188 3.843 1.00 0.00 12 GLY A O 7
ATOM 2703 N N . MET A 1 13 ? -2.872 -5.711 3.180 1.00 0.00 13 MET A N 7
ATOM 2704 C CA . MET A 1 13 ? -2.054 -5.096 2.140 1.00 0.00 13 MET A CA 7
ATOM 2705 C C . MET A 1 13 ? -1.200 -4.004 2.785 1.00 0.00 13 MET A C 7
ATOM 2706 O O . MET A 1 13 ? -1.670 -3.319 3.692 1.00 0.00 13 MET A O 7
ATOM 2720 N N . CYS A 1 14 ? 0.039 -3.820 2.321 1.00 0.00 14 CYS A N 7
ATOM 2721 C CA . CYS A 1 14 ? 0.865 -2.718 2.793 1.00 0.00 14 CYS A CA 7
ATOM 2722 C C . CYS A 1 14 ? 0.512 -1.492 1.967 1.00 0.00 14 CYS A C 7
ATOM 2723 O O . CYS A 1 14 ? 0.399 -1.597 0.745 1.00 0.00 14 CYS A O 7
ATOM 2730 N N . CYS A 1 15 ? 0.365 -0.330 2.606 1.00 0.00 15 CYS A N 7
ATOM 2731 C CA . CYS A 1 15 ? 0.296 0.917 1.859 1.00 0.00 15 CYS A CA 7
ATOM 2732 C C . CYS A 1 15 ? 1.679 1.180 1.270 1.00 0.00 15 CYS A C 7
ATOM 2733 O O . CYS A 1 15 ? 2.682 0.914 1.930 1.00 0.00 15 CYS A O 7
ATOM 2740 N N . SER A 1 16 ? 1.764 1.646 0.027 1.00 0.00 16 SER A N 7
ATOM 2741 C CA . SER A 1 16 ? 3.022 1.771 -0.694 1.00 0.00 16 SER A CA 7
ATOM 2742 C C . SER A 1 16 ? 3.870 2.940 -0.167 1.00 0.00 16 SER A C 7
ATOM 2743 O O . SER A 1 16 ? 3.525 3.605 0.817 1.00 0.00 16 SER A O 7
ATOM 2751 N N . GLN A 1 17 ? 4.986 3.212 -0.840 1.00 0.00 17 GLN A N 7
ATOM 2752 C CA . GLN A 1 17 ? 5.772 4.420 -0.624 1.00 0.00 17 GLN A CA 7
ATOM 2753 C C . GLN A 1 17 ? 5.029 5.666 -1.124 1.00 0.00 17 GLN A C 7
ATOM 2754 O O . GLN A 1 17 ? 5.154 6.739 -0.545 1.00 0.00 17 GLN A O 7
ATOM 2768 N N . PHE A 1 18 ? 4.177 5.497 -2.139 1.00 0.00 18 PHE A N 7
ATOM 2769 C CA . PHE A 1 18 ? 3.390 6.497 -2.791 1.00 0.00 18 PHE A CA 7
ATOM 2770 C C . PHE A 1 18 ? 2.004 6.614 -2.155 1.00 0.00 18 PHE A C 7
ATOM 2771 O O . PHE A 1 18 ? 1.108 7.230 -2.723 1.00 0.00 18 PHE A O 7
ATOM 2788 N N . GLY A 1 19 ? 1.806 5.945 -1.018 1.00 0.00 19 GLY A N 7
ATOM 2789 C CA . GLY A 1 19 ? 0.543 5.874 -0.324 1.00 0.00 19 GLY A CA 7
ATOM 2790 C C . GLY A 1 19 ? -0.551 5.200 -1.157 1.00 0.00 19 GLY A C 7
ATOM 2791 O O . GLY A 1 19 ? -1.738 5.439 -0.942 1.00 0.00 19 GLY A O 7
ATOM 2795 N N . TYR A 1 20 ? -0.137 4.299 -2.055 1.00 0.00 20 TYR A N 7
ATOM 2796 C CA . TYR A 1 20 ? -1.000 3.376 -2.784 1.00 0.00 20 TYR A CA 7
ATOM 2797 C C . TYR A 1 20 ? -1.061 2.129 -1.907 1.00 0.00 20 TYR A C 7
ATOM 2798 O O . TYR A 1 20 ? -0.853 2.254 -0.702 1.00 0.00 20 TYR A O 7
ATOM 2816 N N . CYS A 1 21 ? -1.347 0.939 -2.442 1.00 0.00 21 CYS A N 7
ATOM 2817 C CA . CYS A 1 21 ? -1.330 -0.255 -1.599 1.00 0.00 21 CYS A CA 7
ATOM 2818 C C . CYS A 1 21 ? -1.285 -1.575 -2.352 1.00 0.00 21 CYS A C 7
ATOM 2819 O O . CYS A 1 21 ? -1.826 -1.676 -3.456 1.00 0.00 21 CYS A O 7
ATOM 2826 N N . GLY A 1 22 ? -0.709 -2.596 -1.712 1.00 0.00 22 GLY A N 7
ATOM 2827 C CA . GLY A 1 22 ? -0.747 -3.974 -2.124 1.00 0.00 22 GLY A CA 7
ATOM 2828 C C . GLY A 1 22 ? 0.107 -4.763 -1.136 1.00 0.00 22 GLY A C 7
ATOM 2829 O O . GLY A 1 22 ? 0.940 -4.211 -0.418 1.00 0.00 22 GLY A O 7
ATOM 2833 N N . LYS A 1 23 ? -0.115 -6.066 -1.080 1.00 0.00 23 LYS A N 7
ATOM 2834 C CA . LYS A 1 23 ? 0.661 -6.971 -0.248 1.00 0.00 23 LYS A CA 7
ATOM 2835 C C . LYS A 1 23 ? 1.938 -7.351 -1.005 1.00 0.00 23 LYS A C 7
ATOM 2836 O O . LYS A 1 23 ? 2.022 -8.441 -1.565 1.00 0.00 23 LYS A O 7
ATOM 2855 N N . GLY A 1 24 ? 2.947 -6.475 -1.014 1.00 0.00 24 GLY A N 7
ATOM 2856 C CA . GLY A 1 24 ? 4.253 -6.855 -1.519 1.00 0.00 24 GLY A CA 7
ATOM 2857 C C . GLY A 1 24 ? 5.341 -5.844 -1.169 1.00 0.00 24 GLY A C 7
ATOM 2858 O O . GLY A 1 24 ? 5.047 -4.703 -0.803 1.00 0.00 24 GLY A O 7
ATOM 2862 N N . PRO A 1 25 ? 6.608 -6.268 -1.289 1.00 0.00 25 PRO A N 7
ATOM 2863 C CA . PRO A 1 25 ? 7.768 -5.543 -0.797 1.00 0.00 25 PRO A CA 7
ATOM 2864 C C . PRO A 1 25 ? 8.016 -4.272 -1.606 1.00 0.00 25 PRO A C 7
ATOM 2865 O O . PRO A 1 25 ? 8.407 -3.260 -1.032 1.00 0.00 25 PRO A O 7
ATOM 2876 N N . LYS A 1 26 ? 7.750 -4.324 -2.918 1.00 0.00 26 LYS A N 7
ATOM 2877 C CA . LYS A 1 26 ? 7.811 -3.186 -3.832 1.00 0.00 26 LYS A CA 7
ATOM 2878 C C . LYS A 1 26 ? 7.132 -1.952 -3.230 1.00 0.00 26 LYS A C 7
ATOM 2879 O O . LYS A 1 26 ? 7.605 -0.831 -3.401 1.00 0.00 26 LYS A O 7
ATOM 2898 N N . TYR A 1 27 ? 6.007 -2.177 -2.549 1.00 0.00 27 TYR A N 7
ATOM 2899 C CA . TYR A 1 27 ? 5.203 -1.158 -1.914 1.00 0.00 27 TYR A CA 7
ATOM 2900 C C . TYR A 1 27 ? 5.613 -1.012 -0.461 1.00 0.00 27 TYR A C 7
ATOM 2901 O O . TYR A 1 27 ? 5.843 0.093 0.024 1.00 0.00 27 TYR A O 7
ATOM 2919 N N . CYS A 1 28 ? 5.651 -2.127 0.260 1.00 0.00 28 CYS A N 7
ATOM 2920 C CA . CYS A 1 28 ? 5.849 -2.090 1.702 1.00 0.00 28 CYS A CA 7
ATOM 2921 C C . CYS A 1 28 ? 7.184 -1.422 2.030 1.00 0.00 28 CYS A C 7
ATOM 2922 O O . CYS A 1 28 ? 7.227 -0.402 2.728 1.00 0.00 28 CYS A O 7
ATOM 2929 N N . GLY A 1 29 ? 8.254 -1.916 1.413 1.00 0.00 29 GLY A N 7
ATOM 2930 C CA . GLY A 1 29 ? 9.549 -1.282 1.427 1.00 0.00 29 GLY A CA 7
ATOM 2931 C C . GLY A 1 29 ? 9.418 0.169 0.979 1.00 0.00 29 GLY A C 7
ATOM 2932 O O . GLY A 1 29 ? 8.737 0.474 0.003 1.00 0.00 29 GLY A O 7
ATOM 2936 N N . ARG A 1 30 ? 10.035 1.087 1.717 1.00 0.00 30 ARG A N 7
ATOM 2937 C CA . ARG A 1 30 ? 9.882 2.516 1.487 1.00 0.00 30 ARG A CA 7
ATOM 2938 C C . ARG A 1 30 ? 10.669 2.948 0.242 1.00 0.00 30 ARG A C 7
ATOM 2939 O O . ARG A 1 30 ? 11.673 3.641 0.373 1.00 0.00 30 ARG A O 7
ATOM 2962 N N . VAL A 1 1 ? -4.972 -0.203 -7.683 1.00 0.00 1 VAL A N 8
ATOM 2963 C CA . VAL A 1 1 ? -5.846 0.361 -6.640 1.00 0.00 1 VAL A CA 8
ATOM 2964 C C . VAL A 1 1 ? -5.762 1.877 -6.741 1.00 0.00 1 VAL A C 8
ATOM 2965 O O . VAL A 1 1 ? -4.763 2.359 -7.270 1.00 0.00 1 VAL A O 8
ATOM 2980 N N . GLY A 1 2 ? -6.791 2.591 -6.285 1.00 0.00 2 GLY A N 8
ATOM 2981 C CA . GLY A 1 2 ? -6.837 4.046 -6.357 1.00 0.00 2 GLY A CA 8
ATOM 2982 C C . GLY A 1 2 ? -5.748 4.656 -5.477 1.00 0.00 2 GLY A C 8
ATOM 2983 O O . GLY A 1 2 ? -4.899 5.401 -5.954 1.00 0.00 2 GLY A O 8
ATOM 2987 N N . GLU A 1 3 ? -5.778 4.307 -4.191 1.00 0.00 3 GLU A N 8
ATOM 2988 C CA . GLU A 1 3 ? -4.817 4.649 -3.165 1.00 0.00 3 GLU A CA 8
ATOM 2989 C C . GLU A 1 3 ? -5.265 3.865 -1.929 1.00 0.00 3 GLU A C 8
ATOM 2990 O O . GLU A 1 3 ? -6.361 3.299 -1.941 1.00 0.00 3 GLU A O 8
ATOM 3003 N N . CYS A 1 4 ? -4.455 3.833 -0.872 1.00 0.00 4 CYS A N 8
ATOM 3004 C CA . CYS A 1 4 ? -4.944 3.362 0.422 1.00 0.00 4 CYS A CA 8
ATOM 3005 C C . CYS A 1 4 ? -6.026 4.312 0.928 1.00 0.00 4 CYS A C 8
ATOM 3006 O O . CYS A 1 4 ? -6.231 5.416 0.419 1.00 0.00 4 CYS A O 8
ATOM 3013 N N . VAL A 1 5 ? -6.681 3.860 1.987 1.00 0.00 5 VAL A N 8
ATOM 3014 C CA . VAL A 1 5 ? -7.771 4.515 2.682 1.00 0.00 5 VAL A CA 8
ATOM 3015 C C . VAL A 1 5 ? -7.245 4.856 4.072 1.00 0.00 5 VAL A C 8
ATOM 3016 O O . VAL A 1 5 ? -7.130 3.977 4.923 1.00 0.00 5 VAL A O 8
ATOM 3029 N N . ARG A 1 6 ? -6.864 6.119 4.289 1.00 0.00 6 ARG A N 8
ATOM 3030 C CA . ARG A 1 6 ? -6.306 6.579 5.558 1.00 0.00 6 ARG A CA 8
ATOM 3031 C C . ARG A 1 6 ? -5.131 5.685 5.981 1.00 0.00 6 ARG A C 8
ATOM 3032 O O . ARG A 1 6 ? -5.038 5.263 7.136 1.00 0.00 6 ARG A O 8
ATOM 3053 N N . GLY A 1 7 ? -4.246 5.398 5.019 1.00 0.00 7 GLY A N 8
ATOM 3054 C CA . GLY A 1 7 ? -3.038 4.612 5.211 1.00 0.00 7 GLY A CA 8
ATOM 3055 C C . GLY A 1 7 ? -3.319 3.175 5.652 1.00 0.00 7 GLY A C 8
ATOM 3056 O O . GLY A 1 7 ? -2.534 2.603 6.404 1.00 0.00 7 GLY A O 8
ATOM 3060 N N . ARG A 1 8 ? -4.428 2.586 5.189 1.00 0.00 8 ARG A N 8
ATOM 3061 C CA . ARG A 1 8 ? -4.859 1.231 5.421 1.00 0.00 8 ARG A CA 8
ATOM 3062 C C . ARG A 1 8 ? -5.464 0.744 4.109 1.00 0.00 8 ARG A C 8
ATOM 3063 O O . ARG A 1 8 ? -6.088 1.524 3.392 1.00 0.00 8 ARG A O 8
ATOM 3084 N N . CYS A 1 9 ? -5.266 -0.531 3.805 1.00 0.00 9 CYS A N 8
ATOM 3085 C CA . CYS A 1 9 ? -5.961 -1.252 2.743 1.00 0.00 9 CYS A CA 8
ATOM 3086 C C . CYS A 1 9 ? -6.587 -2.511 3.342 1.00 0.00 9 CYS A C 8
ATOM 3087 O O . CYS A 1 9 ? -6.240 -2.885 4.464 1.00 0.00 9 CYS A O 8
ATOM 3094 N N . PRO A 1 10 ? -7.493 -3.182 2.613 1.00 0.00 10 PRO A N 8
ATOM 3095 C CA . PRO A 1 10 ? -8.068 -4.441 3.047 1.00 0.00 10 PRO A CA 8
ATOM 3096 C C . PRO A 1 10 ? -7.020 -5.554 3.109 1.00 0.00 10 PRO A C 8
ATOM 3097 O O . PRO A 1 10 ? -5.884 -5.397 2.660 1.00 0.00 10 PRO A O 8
ATOM 3108 N N . SER A 1 11 ? -7.455 -6.696 3.649 1.00 0.00 11 SER A N 8
ATOM 3109 C CA . SER A 1 11 ? -6.789 -7.995 3.649 1.00 0.00 11 SER A CA 8
ATOM 3110 C C . SER A 1 11 ? -5.264 -7.944 3.704 1.00 0.00 11 SER A C 8
ATOM 3111 O O . SER A 1 11 ? -4.569 -8.648 2.964 1.00 0.00 11 SER A O 8
ATOM 3119 N N . GLY A 1 12 ? -4.766 -7.152 4.646 1.00 0.00 12 GLY A N 8
ATOM 3120 C CA . GLY A 1 12 ? -3.355 -6.990 4.949 1.00 0.00 12 GLY A CA 8
ATOM 3121 C C . GLY A 1 12 ? -2.526 -6.686 3.702 1.00 0.00 12 GLY A C 8
ATOM 3122 O O . GLY A 1 12 ? -1.499 -7.327 3.472 1.00 0.00 12 GLY A O 8
ATOM 3126 N N . MET A 1 13 ? -2.987 -5.765 2.857 1.00 0.00 13 MET A N 8
ATOM 3127 C CA . MET A 1 13 ? -2.159 -5.212 1.788 1.00 0.00 13 MET A CA 8
ATOM 3128 C C . MET A 1 13 ? -1.408 -4.013 2.374 1.00 0.00 13 MET A C 8
ATOM 3129 O O . MET A 1 13 ? -2.010 -3.212 3.088 1.00 0.00 13 MET A O 8
ATOM 3143 N N . CYS A 1 14 ? -0.104 -3.884 2.106 1.00 0.00 14 CYS A N 8
ATOM 3144 C CA . CYS A 1 14 ? 0.672 -2.794 2.683 1.00 0.00 14 CYS A CA 8
ATOM 3145 C C . CYS A 1 14 ? 0.452 -1.567 1.821 1.00 0.00 14 CYS A C 8
ATOM 3146 O O . CYS A 1 14 ? 0.443 -1.682 0.596 1.00 0.00 14 CYS A O 8
ATOM 3153 N N . CYS A 1 15 ? 0.324 -0.398 2.446 1.00 0.00 15 CYS A N 8
ATOM 3154 C CA . CYS A 1 15 ? 0.355 0.862 1.725 1.00 0.00 15 CYS A CA 8
ATOM 3155 C C . CYS A 1 15 ? 1.795 1.129 1.308 1.00 0.00 15 CYS A C 8
ATOM 3156 O O . CYS A 1 15 ? 2.694 1.130 2.146 1.00 0.00 15 CYS A O 8
ATOM 3163 N N . SER A 1 16 ? 2.025 1.332 0.013 1.00 0.00 16 SER A N 8
ATOM 3164 C CA . SER A 1 16 ? 3.304 1.804 -0.474 1.00 0.00 16 SER A CA 8
ATOM 3165 C C . SER A 1 16 ? 3.613 3.168 0.150 1.00 0.00 16 SER A C 8
ATOM 3166 O O . SER A 1 16 ? 2.693 3.935 0.442 1.00 0.00 16 SER A O 8
ATOM 3174 N N . GLN A 1 17 ? 4.896 3.531 0.212 1.00 0.00 17 GLN A N 8
ATOM 3175 C CA . GLN A 1 17 ? 5.288 4.895 0.554 1.00 0.00 17 GLN A CA 8
ATOM 3176 C C . GLN A 1 17 ? 4.660 5.934 -0.398 1.00 0.00 17 GLN A C 8
ATOM 3177 O O . GLN A 1 17 ? 4.561 7.107 -0.052 1.00 0.00 17 GLN A O 8
ATOM 3191 N N . PHE A 1 18 ? 4.211 5.505 -1.584 1.00 0.00 18 PHE A N 8
ATOM 3192 C CA . PHE A 1 18 ? 3.655 6.301 -2.632 1.00 0.00 18 PHE A CA 8
ATOM 3193 C C . PHE A 1 18 ? 2.131 6.449 -2.506 1.00 0.00 18 PHE A C 8
ATOM 3194 O O . PHE A 1 18 ? 1.529 7.210 -3.263 1.00 0.00 18 PHE A O 8
ATOM 3211 N N . GLY A 1 19 ? 1.510 5.723 -1.568 1.00 0.00 19 GLY A N 8
ATOM 3212 C CA . GLY A 1 19 ? 0.121 5.838 -1.211 1.00 0.00 19 GLY A CA 8
ATOM 3213 C C . GLY A 1 19 ? -0.821 4.885 -1.952 1.00 0.00 19 GLY A C 8
ATOM 3214 O O . GLY A 1 19 ? -2.025 4.929 -1.709 1.00 0.00 19 GLY A O 8
ATOM 3218 N N . TYR A 1 20 ? -0.298 3.982 -2.789 1.00 0.00 20 TYR A N 8
ATOM 3219 C CA . TYR A 1 20 ? -1.067 2.861 -3.344 1.00 0.00 20 TYR A CA 8
ATOM 3220 C C . TYR A 1 20 ? -0.860 1.680 -2.413 1.00 0.00 20 TYR A C 8
ATOM 3221 O O . TYR A 1 20 ? -0.257 1.866 -1.359 1.00 0.00 20 TYR A O 8
ATOM 3239 N N . CYS A 1 21 ? -1.327 0.478 -2.758 1.00 0.00 21 CYS A N 8
ATOM 3240 C CA . CYS A 1 21 ? -1.271 -0.634 -1.816 1.00 0.00 21 CYS A CA 8
ATOM 3241 C C . CYS A 1 21 ? -1.182 -1.994 -2.488 1.00 0.00 21 CYS A C 8
ATOM 3242 O O . CYS A 1 21 ? -1.664 -2.170 -3.606 1.00 0.00 21 CYS A O 8
ATOM 3249 N N . GLY A 1 22 ? -0.536 -2.939 -1.802 1.00 0.00 22 GLY A N 8
ATOM 3250 C CA . GLY A 1 22 ? -0.321 -4.291 -2.242 1.00 0.00 22 GLY A CA 8
ATOM 3251 C C . GLY A 1 22 ? 0.502 -4.995 -1.169 1.00 0.00 22 GLY A C 8
ATOM 3252 O O . GLY A 1 22 ? 1.297 -4.377 -0.462 1.00 0.00 22 GLY A O 8
ATOM 3256 N N . LYS A 1 23 ? 0.293 -6.296 -1.012 1.00 0.00 23 LYS A N 8
ATOM 3257 C CA . LYS A 1 23 ? 0.997 -7.096 -0.021 1.00 0.00 23 LYS A CA 8
ATOM 3258 C C . LYS A 1 23 ? 2.359 -7.486 -0.600 1.00 0.00 23 LYS A C 8
ATOM 3259 O O . LYS A 1 23 ? 2.566 -8.636 -0.983 1.00 0.00 23 LYS A O 8
ATOM 3278 N N . GLY A 1 24 ? 3.298 -6.541 -0.670 1.00 0.00 24 GLY A N 8
ATOM 3279 C CA . GLY A 1 24 ? 4.653 -6.877 -1.060 1.00 0.00 24 GLY A CA 8
ATOM 3280 C C . GLY A 1 24 ? 5.625 -5.706 -0.944 1.00 0.00 24 GLY A C 8
ATOM 3281 O O . GLY A 1 24 ? 5.209 -4.553 -0.804 1.00 0.00 24 GLY A O 8
ATOM 3285 N N . PRO A 1 25 ? 6.930 -6.009 -1.026 1.00 0.00 25 PRO A N 8
ATOM 3286 C CA . PRO A 1 25 ? 8.018 -5.092 -0.721 1.00 0.00 25 PRO A CA 8
ATOM 3287 C C . PRO A 1 25 ? 8.106 -3.945 -1.728 1.00 0.00 25 PRO A C 8
ATOM 3288 O O . PRO A 1 25 ? 8.600 -2.866 -1.390 1.00 0.00 25 PRO A O 8
ATOM 3299 N N . LYS A 1 26 ? 7.604 -4.150 -2.951 1.00 0.00 26 LYS A N 8
ATOM 3300 C CA . LYS A 1 26 ? 7.431 -3.075 -3.918 1.00 0.00 26 LYS A CA 8
ATOM 3301 C C . LYS A 1 26 ? 6.700 -1.901 -3.262 1.00 0.00 26 LYS A C 8
ATOM 3302 O O . LYS A 1 26 ? 7.102 -0.749 -3.423 1.00 0.00 26 LYS A O 8
ATOM 3321 N N . TYR A 1 27 ? 5.691 -2.183 -2.435 1.00 0.00 27 TYR A N 8
ATOM 3322 C CA . TYR A 1 27 ? 4.979 -1.172 -1.701 1.00 0.00 27 TYR A CA 8
ATOM 3323 C C . TYR A 1 27 ? 5.646 -1.024 -0.334 1.00 0.00 27 TYR A C 8
ATOM 3324 O O . TYR A 1 27 ? 6.283 -0.008 -0.052 1.00 0.00 27 TYR A O 8
ATOM 3342 N N . CYS A 1 28 ? 5.545 -2.092 0.455 1.00 0.00 28 CYS A N 8
ATOM 3343 C CA . CYS A 1 28 ? 5.822 -2.138 1.885 1.00 0.00 28 CYS A CA 8
ATOM 3344 C C . CYS A 1 28 ? 7.260 -1.782 2.242 1.00 0.00 28 CYS A C 8
ATOM 3345 O O . CYS A 1 28 ? 7.525 -1.253 3.318 1.00 0.00 28 CYS A O 8
ATOM 3352 N N . GLY A 1 29 ? 8.197 -2.096 1.349 1.00 0.00 29 GLY A N 8
ATOM 3353 C CA . GLY A 1 29 ? 9.594 -1.815 1.550 1.00 0.00 29 GLY A CA 8
ATOM 3354 C C . GLY A 1 29 ? 9.853 -0.311 1.609 1.00 0.00 29 GLY A C 8
ATOM 3355 O O . GLY A 1 29 ? 9.053 0.474 1.090 1.00 0.00 29 GLY A O 8
ATOM 3359 N N . ARG A 1 30 ? 11.013 0.050 2.172 1.00 0.00 30 ARG A N 8
ATOM 3360 C CA . ARG A 1 30 ? 11.601 1.387 2.170 1.00 0.00 30 ARG A CA 8
ATOM 3361 C C . ARG A 1 30 ? 10.943 2.267 3.234 1.00 0.00 30 ARG A C 8
ATOM 3362 O O . ARG A 1 30 ? 11.472 2.370 4.335 1.00 0.00 30 ARG A O 8
ATOM 3385 N N . VAL A 1 1 ? -5.335 0.688 -7.128 1.00 0.00 1 VAL A N 9
ATOM 3386 C CA . VAL A 1 1 ? -6.246 1.358 -6.183 1.00 0.00 1 VAL A CA 9
ATOM 3387 C C . VAL A 1 1 ? -6.114 2.860 -6.406 1.00 0.00 1 VAL A C 9
ATOM 3388 O O . VAL A 1 1 ? -5.108 3.250 -6.995 1.00 0.00 1 VAL A O 9
ATOM 3403 N N . GLY A 1 2 ? -7.067 3.673 -5.943 1.00 0.00 2 GLY A N 9
ATOM 3404 C CA . GLY A 1 2 ? -6.923 5.123 -5.979 1.00 0.00 2 GLY A CA 9
ATOM 3405 C C . GLY A 1 2 ? -5.747 5.540 -5.097 1.00 0.00 2 GLY A C 9
ATOM 3406 O O . GLY A 1 2 ? -4.811 6.179 -5.563 1.00 0.00 2 GLY A O 9
ATOM 3410 N N . GLU A 1 3 ? -5.801 5.135 -3.828 1.00 0.00 3 GLU A N 9
ATOM 3411 C CA . GLU A 1 3 ? -4.773 5.242 -2.812 1.00 0.00 3 GLU A CA 9
ATOM 3412 C C . GLU A 1 3 ? -5.341 4.502 -1.600 1.00 0.00 3 GLU A C 9
ATOM 3413 O O . GLU A 1 3 ? -6.502 4.085 -1.636 1.00 0.00 3 GLU A O 9
ATOM 3426 N N . CYS A 1 4 ? -4.537 4.294 -0.560 1.00 0.00 4 CYS A N 9
ATOM 3427 C CA . CYS A 1 4 ? -5.000 3.650 0.664 1.00 0.00 4 CYS A CA 9
ATOM 3428 C C . CYS A 1 4 ? -6.171 4.409 1.276 1.00 0.00 4 CYS A C 9
ATOM 3429 O O . CYS A 1 4 ? -6.314 5.623 1.129 1.00 0.00 4 CYS A O 9
ATOM 3436 N N . VAL A 1 5 ? -6.975 3.693 2.053 1.00 0.00 5 VAL A N 9
ATOM 3437 C CA . VAL A 1 5 ? -8.222 4.200 2.593 1.00 0.00 5 VAL A CA 9
ATOM 3438 C C . VAL A 1 5 ? -7.918 4.840 3.940 1.00 0.00 5 VAL A C 9
ATOM 3439 O O . VAL A 1 5 ? -8.286 4.342 5.006 1.00 0.00 5 VAL A O 9
ATOM 3452 N N . ARG A 1 6 ? -7.219 5.968 3.846 1.00 0.00 6 ARG A N 9
ATOM 3453 C CA . ARG A 1 6 ? -6.627 6.723 4.946 1.00 0.00 6 ARG A CA 9
ATOM 3454 C C . ARG A 1 6 ? -5.452 5.927 5.529 1.00 0.00 6 ARG A C 9
ATOM 3455 O O . ARG A 1 6 ? -5.392 5.681 6.735 1.00 0.00 6 ARG A O 9
ATOM 3476 N N . GLY A 1 7 ? -4.538 5.495 4.654 1.00 0.00 7 GLY A N 9
ATOM 3477 C CA . GLY A 1 7 ? -3.322 4.778 5.019 1.00 0.00 7 GLY A CA 9
ATOM 3478 C C . GLY A 1 7 ? -3.588 3.366 5.545 1.00 0.00 7 GLY A C 9
ATOM 3479 O O . GLY A 1 7 ? -2.806 2.838 6.329 1.00 0.00 7 GLY A O 9
ATOM 3483 N N . ARG A 1 8 ? -4.706 2.764 5.131 1.00 0.00 8 ARG A N 9
ATOM 3484 C CA . ARG A 1 8 ? -5.195 1.462 5.518 1.00 0.00 8 ARG A CA 9
ATOM 3485 C C . ARG A 1 8 ? -5.675 0.787 4.240 1.00 0.00 8 ARG A C 9
ATOM 3486 O O . ARG A 1 8 ? -6.470 1.371 3.504 1.00 0.00 8 ARG A O 9
ATOM 3507 N N . CYS A 1 9 ? -5.144 -0.396 3.952 1.00 0.00 9 CYS A N 9
ATOM 3508 C CA . CYS A 1 9 ? -5.494 -1.206 2.794 1.00 0.00 9 CYS A CA 9
ATOM 3509 C C . CYS A 1 9 ? -6.334 -2.405 3.234 1.00 0.00 9 CYS A C 9
ATOM 3510 O O . CYS A 1 9 ? -6.284 -2.777 4.407 1.00 0.00 9 CYS A O 9
ATOM 3517 N N . PRO A 1 10 ? -7.075 -3.052 2.320 1.00 0.00 10 PRO A N 9
ATOM 3518 C CA . PRO A 1 10 ? -7.771 -4.287 2.629 1.00 0.00 10 PRO A CA 9
ATOM 3519 C C . PRO A 1 10 ? -6.797 -5.443 2.864 1.00 0.00 10 PRO A C 9
ATOM 3520 O O . PRO A 1 10 ? -5.612 -5.365 2.539 1.00 0.00 10 PRO A O 9
ATOM 3531 N N . SER A 1 11 ? -7.350 -6.530 3.404 1.00 0.00 11 SER A N 9
ATOM 3532 C CA . SER A 1 11 ? -6.755 -7.858 3.530 1.00 0.00 11 SER A CA 9
ATOM 3533 C C . SER A 1 11 ? -5.241 -7.907 3.737 1.00 0.00 11 SER A C 9
ATOM 3534 O O . SER A 1 11 ? -4.525 -8.697 3.120 1.00 0.00 11 SER A O 9
ATOM 3542 N N . GLY A 1 12 ? -4.775 -7.086 4.670 1.00 0.00 12 GLY A N 9
ATOM 3543 C CA . GLY A 1 12 ? -3.378 -6.979 5.056 1.00 0.00 12 GLY A CA 9
ATOM 3544 C C . GLY A 1 12 ? -2.450 -6.735 3.864 1.00 0.00 12 GLY A C 9
ATOM 3545 O O . GLY A 1 12 ? -1.428 -7.411 3.727 1.00 0.00 12 GLY A O 9
ATOM 3549 N N . MET A 1 13 ? -2.820 -5.829 2.960 1.00 0.00 13 MET A N 9
ATOM 3550 C CA . MET A 1 13 ? -1.903 -5.308 1.946 1.00 0.00 13 MET A CA 9
ATOM 3551 C C . MET A 1 13 ? -1.104 -4.180 2.612 1.00 0.00 13 MET A C 9
ATOM 3552 O O . MET A 1 13 ? -1.607 -3.545 3.537 1.00 0.00 13 MET A O 9
ATOM 3566 N N . CYS A 1 14 ? 0.133 -3.923 2.172 1.00 0.00 14 CYS A N 9
ATOM 3567 C CA . CYS A 1 14 ? 0.897 -2.799 2.702 1.00 0.00 14 CYS A CA 9
ATOM 3568 C C . CYS A 1 14 ? 0.601 -1.576 1.849 1.00 0.00 14 CYS A C 9
ATOM 3569 O O . CYS A 1 14 ? 0.445 -1.704 0.632 1.00 0.00 14 CYS A O 9
ATOM 3576 N N . CYS A 1 15 ? 0.566 -0.391 2.465 1.00 0.00 15 CYS A N 9
ATOM 3577 C CA . CYS A 1 15 ? 0.623 0.828 1.677 1.00 0.00 15 CYS A CA 9
ATOM 3578 C C . CYS A 1 15 ? 1.972 0.963 0.996 1.00 0.00 15 CYS A C 9
ATOM 3579 O O . CYS A 1 15 ? 3.005 0.802 1.654 1.00 0.00 15 CYS A O 9
ATOM 3586 N N . SER A 1 16 ? 1.998 1.282 -0.301 1.00 0.00 16 SER A N 9
ATOM 3587 C CA . SER A 1 16 ? 3.267 1.650 -0.898 1.00 0.00 16 SER A CA 9
ATOM 3588 C C . SER A 1 16 ? 3.788 2.905 -0.194 1.00 0.00 16 SER A C 9
ATOM 3589 O O . SER A 1 16 ? 3.024 3.643 0.431 1.00 0.00 16 SER A O 9
ATOM 3597 N N . GLN A 1 17 ? 5.083 3.185 -0.315 1.00 0.00 17 GLN A N 9
ATOM 3598 C CA . GLN A 1 17 ? 5.603 4.481 0.109 1.00 0.00 17 GLN A CA 9
ATOM 3599 C C . GLN A 1 17 ? 4.914 5.638 -0.642 1.00 0.00 17 GLN A C 9
ATOM 3600 O O . GLN A 1 17 ? 4.876 6.760 -0.148 1.00 0.00 17 GLN A O 9
ATOM 3614 N N . PHE A 1 18 ? 4.297 5.343 -1.793 1.00 0.00 18 PHE A N 9
ATOM 3615 C CA . PHE A 1 18 ? 3.533 6.211 -2.635 1.00 0.00 18 PHE A CA 9
ATOM 3616 C C . PHE A 1 18 ? 2.030 6.173 -2.304 1.00 0.00 18 PHE A C 9
ATOM 3617 O O . PHE A 1 18 ? 1.227 6.755 -3.027 1.00 0.00 18 PHE A O 9
ATOM 3634 N N . GLY A 1 19 ? 1.643 5.476 -1.232 1.00 0.00 19 GLY A N 9
ATOM 3635 C CA . GLY A 1 19 ? 0.311 5.488 -0.674 1.00 0.00 19 GLY A CA 9
ATOM 3636 C C . GLY A 1 19 ? -0.752 4.756 -1.500 1.00 0.00 19 GLY A C 9
ATOM 3637 O O . GLY A 1 19 ? -1.941 5.026 -1.344 1.00 0.00 19 GLY A O 9
ATOM 3641 N N . TYR A 1 20 ? -0.341 3.799 -2.334 1.00 0.00 20 TYR A N 9
ATOM 3642 C CA . TYR A 1 20 ? -1.222 2.831 -2.989 1.00 0.00 20 TYR A CA 9
ATOM 3643 C C . TYR A 1 20 ? -1.173 1.551 -2.156 1.00 0.00 20 TYR A C 9
ATOM 3644 O O . TYR A 1 20 ? -0.641 1.600 -1.058 1.00 0.00 20 TYR A O 9
ATOM 3662 N N . CYS A 1 21 ? -1.696 0.414 -2.627 1.00 0.00 21 CYS A N 9
ATOM 3663 C CA . CYS A 1 21 ? -1.837 -0.791 -1.801 1.00 0.00 21 CYS A CA 9
ATOM 3664 C C . CYS A 1 21 ? -1.296 -2.019 -2.518 1.00 0.00 21 CYS A C 9
ATOM 3665 O O . CYS A 1 21 ? -1.617 -2.221 -3.688 1.00 0.00 21 CYS A O 9
ATOM 3672 N N . GLY A 1 22 ? -0.518 -2.854 -1.820 1.00 0.00 22 GLY A N 9
ATOM 3673 C CA . GLY A 1 22 ? -0.024 -4.104 -2.337 1.00 0.00 22 GLY A CA 9
ATOM 3674 C C . GLY A 1 22 ? 0.694 -4.877 -1.235 1.00 0.00 22 GLY A C 9
ATOM 3675 O O . GLY A 1 22 ? 1.415 -4.315 -0.414 1.00 0.00 22 GLY A O 9
ATOM 3679 N N . LYS A 1 23 ? 0.464 -6.185 -1.190 1.00 0.00 23 LYS A N 9
ATOM 3680 C CA . LYS A 1 23 ? 1.081 -7.083 -0.227 1.00 0.00 23 LYS A CA 9
ATOM 3681 C C . LYS A 1 23 ? 2.451 -7.507 -0.759 1.00 0.00 23 LYS A C 9
ATOM 3682 O O . LYS A 1 23 ? 2.631 -8.654 -1.162 1.00 0.00 23 LYS A O 9
ATOM 3701 N N . GLY A 1 24 ? 3.432 -6.601 -0.759 1.00 0.00 24 GLY A N 9
ATOM 3702 C CA . GLY A 1 24 ? 4.788 -6.994 -1.098 1.00 0.00 24 GLY A CA 9
ATOM 3703 C C . GLY A 1 24 ? 5.804 -5.860 -0.961 1.00 0.00 24 GLY A C 9
ATOM 3704 O O . GLY A 1 24 ? 5.409 -4.692 -0.911 1.00 0.00 24 GLY A O 9
ATOM 3708 N N . PRO A 1 25 ? 7.109 -6.195 -0.923 1.00 0.00 25 PRO A N 9
ATOM 3709 C CA . PRO A 1 25 ? 8.211 -5.258 -0.735 1.00 0.00 25 PRO A CA 9
ATOM 3710 C C . PRO A 1 25 ? 8.144 -4.024 -1.633 1.00 0.00 25 PRO A C 9
ATOM 3711 O O . PRO A 1 25 ? 8.442 -2.925 -1.175 1.00 0.00 25 PRO A O 9
ATOM 3722 N N . LYS A 1 26 ? 7.748 -4.204 -2.899 1.00 0.00 26 LYS A N 9
ATOM 3723 C CA . LYS A 1 26 ? 7.601 -3.116 -3.862 1.00 0.00 26 LYS A CA 9
ATOM 3724 C C . LYS A 1 26 ? 6.791 -1.957 -3.277 1.00 0.00 26 LYS A C 9
ATOM 3725 O O . LYS A 1 26 ? 7.064 -0.795 -3.571 1.00 0.00 26 LYS A O 9
ATOM 3744 N N . TYR A 1 27 ? 5.790 -2.278 -2.456 1.00 0.00 27 TYR A N 9
ATOM 3745 C CA . TYR A 1 27 ? 4.996 -1.305 -1.751 1.00 0.00 27 TYR A CA 9
ATOM 3746 C C . TYR A 1 27 ? 5.581 -1.115 -0.354 1.00 0.00 27 TYR A C 9
ATOM 3747 O O . TYR A 1 27 ? 5.921 -0.006 0.055 1.00 0.00 27 TYR A O 9
ATOM 3765 N N . CYS A 1 28 ? 5.672 -2.217 0.387 1.00 0.00 28 CYS A N 9
ATOM 3766 C CA . CYS A 1 28 ? 5.931 -2.206 1.821 1.00 0.00 28 CYS A CA 9
ATOM 3767 C C . CYS A 1 28 ? 7.261 -1.541 2.176 1.00 0.00 28 CYS A C 9
ATOM 3768 O O . CYS A 1 28 ? 7.379 -0.899 3.222 1.00 0.00 28 CYS A O 9
ATOM 3775 N N . GLY A 1 29 ? 8.241 -1.596 1.274 1.00 0.00 29 GLY A N 9
ATOM 3776 C CA . GLY A 1 29 ? 9.454 -0.813 1.358 1.00 0.00 29 GLY A CA 9
ATOM 3777 C C . GLY A 1 29 ? 9.120 0.663 1.593 1.00 0.00 29 GLY A C 9
ATOM 3778 O O . GLY A 1 29 ? 8.114 1.165 1.084 1.00 0.00 29 GLY A O 9
ATOM 3782 N N . ARG A 1 30 ? 9.912 1.350 2.415 1.00 0.00 30 ARG A N 9
ATOM 3783 C CA . ARG A 1 30 ? 9.687 2.749 2.765 1.00 0.00 30 ARG A CA 9
ATOM 3784 C C . ARG A 1 30 ? 10.506 3.667 1.859 1.00 0.00 30 ARG A C 9
ATOM 3785 O O . ARG A 1 30 ? 10.080 4.785 1.589 1.00 0.00 30 ARG A O 9
ATOM 3808 N N . VAL A 1 1 ? -1.927 -2.146 -6.394 1.00 0.00 1 VAL A N 10
ATOM 3809 C CA . VAL A 1 1 ? -2.464 -0.778 -6.441 1.00 0.00 1 VAL A CA 10
ATOM 3810 C C . VAL A 1 1 ? -3.732 -0.698 -5.595 1.00 0.00 1 VAL A C 10
ATOM 3811 O O . VAL A 1 1 ? -4.246 -1.747 -5.217 1.00 0.00 1 VAL A O 10
ATOM 3826 N N . GLY A 1 2 ? -4.195 0.514 -5.273 1.00 0.00 2 GLY A N 10
ATOM 3827 C CA . GLY A 1 2 ? -5.279 0.734 -4.329 1.00 0.00 2 GLY A CA 10
ATOM 3828 C C . GLY A 1 2 ? -4.867 1.859 -3.389 1.00 0.00 2 GLY A C 10
ATOM 3829 O O . GLY A 1 2 ? -4.180 1.615 -2.402 1.00 0.00 2 GLY A O 10
ATOM 3833 N N . GLU A 1 3 ? -5.227 3.097 -3.736 1.00 0.00 3 GLU A N 10
ATOM 3834 C CA . GLU A 1 3 ? -5.014 4.263 -2.912 1.00 0.00 3 GLU A CA 10
ATOM 3835 C C . GLU A 1 3 ? -5.624 3.981 -1.542 1.00 0.00 3 GLU A C 10
ATOM 3836 O O . GLU A 1 3 ? -6.823 3.745 -1.406 1.00 0.00 3 GLU A O 10
ATOM 3849 N N . CYS A 1 4 ? -4.756 3.945 -0.544 1.00 0.00 4 CYS A N 10
ATOM 3850 C CA . CYS A 1 4 ? -5.126 3.498 0.787 1.00 0.00 4 CYS A CA 10
ATOM 3851 C C . CYS A 1 4 ? -6.094 4.468 1.447 1.00 0.00 4 CYS A C 10
ATOM 3852 O O . CYS A 1 4 ? -6.143 5.667 1.174 1.00 0.00 4 CYS A O 10
ATOM 3859 N N . VAL A 1 5 ? -6.815 3.923 2.413 1.00 0.00 5 VAL A N 10
ATOM 3860 C CA . VAL A 1 5 ? -7.909 4.579 3.104 1.00 0.00 5 VAL A CA 10
ATOM 3861 C C . VAL A 1 5 ? -7.324 5.249 4.335 1.00 0.00 5 VAL A C 10
ATOM 3862 O O . VAL A 1 5 ? -7.562 4.865 5.483 1.00 0.00 5 VAL A O 10
ATOM 3875 N N . ARG A 1 6 ? -6.496 6.244 4.048 1.00 0.00 6 ARG A N 10
ATOM 3876 C CA . ARG A 1 6 ? -5.642 6.895 5.030 1.00 0.00 6 ARG A CA 10
ATOM 3877 C C . ARG A 1 6 ? -4.695 5.864 5.660 1.00 0.00 6 ARG A C 10
ATOM 3878 O O . ARG A 1 6 ? -4.696 5.670 6.874 1.00 0.00 6 ARG A O 10
ATOM 3899 N N . GLY A 1 7 ? -3.948 5.150 4.812 1.00 0.00 7 GLY A N 10
ATOM 3900 C CA . GLY A 1 7 ? -2.825 4.318 5.217 1.00 0.00 7 GLY A CA 10
ATOM 3901 C C . GLY A 1 7 ? -3.176 2.891 5.649 1.00 0.00 7 GLY A C 10
ATOM 3902 O O . GLY A 1 7 ? -2.410 2.269 6.378 1.00 0.00 7 GLY A O 10
ATOM 3906 N N . ARG A 1 8 ? -4.315 2.356 5.198 1.00 0.00 8 ARG A N 10
ATOM 3907 C CA . ARG A 1 8 ? -4.783 1.004 5.379 1.00 0.00 8 ARG A CA 10
ATOM 3908 C C . ARG A 1 8 ? -5.401 0.591 4.047 1.00 0.00 8 ARG A C 10
ATOM 3909 O O . ARG A 1 8 ? -6.064 1.415 3.417 1.00 0.00 8 ARG A O 10
ATOM 3930 N N . CYS A 1 9 ? -5.201 -0.657 3.642 1.00 0.00 9 CYS A N 10
ATOM 3931 C CA . CYS A 1 9 ? -5.904 -1.290 2.526 1.00 0.00 9 CYS A CA 10
ATOM 3932 C C . CYS A 1 9 ? -6.589 -2.568 3.011 1.00 0.00 9 CYS A C 10
ATOM 3933 O O . CYS A 1 9 ? -6.312 -3.018 4.125 1.00 0.00 9 CYS A O 10
ATOM 3940 N N . PRO A 1 10 ? -7.459 -3.178 2.188 1.00 0.00 10 PRO A N 10
ATOM 3941 C CA . PRO A 1 10 ? -8.060 -4.464 2.491 1.00 0.00 10 PRO A CA 10
ATOM 3942 C C . PRO A 1 10 ? -7.015 -5.577 2.587 1.00 0.00 10 PRO A C 10
ATOM 3943 O O . PRO A 1 10 ? -5.847 -5.400 2.240 1.00 0.00 10 PRO A O 10
ATOM 3954 N N . SER A 1 11 ? -7.485 -6.744 3.036 1.00 0.00 11 SER A N 10
ATOM 3955 C CA . SER A 1 11 ? -6.775 -8.017 3.127 1.00 0.00 11 SER A CA 10
ATOM 3956 C C . SER A 1 11 ? -5.288 -7.903 3.456 1.00 0.00 11 SER A C 10
ATOM 3957 O O . SER A 1 11 ? -4.442 -8.612 2.902 1.00 0.00 11 SER A O 10
ATOM 3965 N N . GLY A 1 12 ? -5.008 -7.047 4.429 1.00 0.00 12 GLY A N 10
ATOM 3966 C CA . GLY A 1 12 ? -3.684 -6.738 4.934 1.00 0.00 12 GLY A CA 10
ATOM 3967 C C . GLY A 1 12 ? -2.685 -6.483 3.806 1.00 0.00 12 GLY A C 10
ATOM 3968 O O . GLY A 1 12 ? -1.598 -7.065 3.808 1.00 0.00 12 GLY A O 10
ATOM 3972 N N . MET A 1 13 ? -3.063 -5.677 2.814 1.00 0.00 13 MET A N 10
ATOM 3973 C CA . MET A 1 13 ? -2.100 -5.172 1.839 1.00 0.00 13 MET A CA 10
ATOM 3974 C C . MET A 1 13 ? -1.330 -4.021 2.485 1.00 0.00 13 MET A C 10
ATOM 3975 O O . MET A 1 13 ? -1.914 -3.239 3.234 1.00 0.00 13 MET A O 10
ATOM 3989 N N . CYS A 1 14 ? -0.028 -3.906 2.203 1.00 0.00 14 CYS A N 10
ATOM 3990 C CA . CYS A 1 14 ? 0.750 -2.793 2.723 1.00 0.00 14 CYS A CA 10
ATOM 3991 C C . CYS A 1 14 ? 0.541 -1.617 1.789 1.00 0.00 14 CYS A C 10
ATOM 3992 O O . CYS A 1 14 ? 0.431 -1.812 0.577 1.00 0.00 14 CYS A O 10
ATOM 3999 N N . CYS A 1 15 ? 0.527 -0.404 2.337 1.00 0.00 15 CYS A N 10
ATOM 4000 C CA . CYS A 1 15 ? 0.575 0.797 1.521 1.00 0.00 15 CYS A CA 10
ATOM 4001 C C . CYS A 1 15 ? 2.004 0.976 1.002 1.00 0.00 15 CYS A C 10
ATOM 4002 O O . CYS A 1 15 ? 2.954 0.477 1.603 1.00 0.00 15 CYS A O 10
ATOM 4009 N N . SER A 1 16 ? 2.155 1.655 -0.133 1.00 0.00 16 SER A N 10
ATOM 4010 C CA . SER A 1 16 ? 3.440 2.004 -0.711 1.00 0.00 16 SER A CA 10
ATOM 4011 C C . SER A 1 16 ? 3.855 3.364 -0.141 1.00 0.00 16 SER A C 10
ATOM 4012 O O . SER A 1 16 ? 3.011 4.083 0.399 1.00 0.00 16 SER A O 10
ATOM 4020 N N . GLN A 1 17 ? 5.099 3.796 -0.383 1.00 0.00 17 GLN A N 10
ATOM 4021 C CA . GLN A 1 17 ? 5.473 5.184 -0.108 1.00 0.00 17 GLN A CA 10
ATOM 4022 C C . GLN A 1 17 ? 4.566 6.173 -0.862 1.00 0.00 17 GLN A C 10
ATOM 4023 O O . GLN A 1 17 ? 4.393 7.311 -0.437 1.00 0.00 17 GLN A O 10
ATOM 4037 N N . PHE A 1 18 ? 3.973 5.730 -1.976 1.00 0.00 18 PHE A N 10
ATOM 4038 C CA . PHE A 1 18 ? 3.146 6.464 -2.879 1.00 0.00 18 PHE A CA 10
ATOM 4039 C C . PHE A 1 18 ? 1.662 6.353 -2.517 1.00 0.00 18 PHE A C 10
ATOM 4040 O O . PHE A 1 18 ? 0.810 6.815 -3.270 1.00 0.00 18 PHE A O 10
ATOM 4057 N N . GLY A 1 19 ? 1.343 5.710 -1.390 1.00 0.00 19 GLY A N 10
ATOM 4058 C CA . GLY A 1 19 ? 0.012 5.654 -0.845 1.00 0.00 19 GLY A CA 10
ATOM 4059 C C . GLY A 1 19 ? -0.956 4.754 -1.616 1.00 0.00 19 GLY A C 10
ATOM 4060 O O . GLY A 1 19 ? -2.134 4.706 -1.267 1.00 0.00 19 GLY A O 10
ATOM 4064 N N . TYR A 1 20 ? -0.468 3.984 -2.597 1.00 0.00 20 TYR A N 10
ATOM 4065 C CA . TYR A 1 20 ? -1.239 2.896 -3.197 1.00 0.00 20 TYR A CA 10
ATOM 4066 C C . TYR A 1 20 ? -0.899 1.654 -2.388 1.00 0.00 20 TYR A C 10
ATOM 4067 O O . TYR A 1 20 ? -0.183 1.785 -1.402 1.00 0.00 20 TYR A O 10
ATOM 4085 N N . CYS A 1 21 ? -1.335 0.458 -2.782 1.00 0.00 21 CYS A N 10
ATOM 4086 C CA . CYS A 1 21 ? -1.194 -0.695 -1.893 1.00 0.00 21 CYS A CA 10
ATOM 4087 C C . CYS A 1 21 ? -1.054 -2.032 -2.597 1.00 0.00 21 CYS A C 10
ATOM 4088 O O . CYS A 1 21 ? -1.495 -2.197 -3.736 1.00 0.00 21 CYS A O 10
ATOM 4095 N N . GLY A 1 22 ? -0.410 -2.973 -1.908 1.00 0.00 22 GLY A N 10
ATOM 4096 C CA . GLY A 1 22 ? -0.178 -4.324 -2.336 1.00 0.00 22 GLY A CA 10
ATOM 4097 C C . GLY A 1 22 ? 0.572 -5.030 -1.212 1.00 0.00 22 GLY A C 10
ATOM 4098 O O . GLY A 1 22 ? 1.353 -4.421 -0.481 1.00 0.00 22 GLY A O 10
ATOM 4102 N N . LYS A 1 23 ? 0.323 -6.323 -1.046 1.00 0.00 23 LYS A N 10
ATOM 4103 C CA . LYS A 1 23 ? 0.967 -7.115 -0.010 1.00 0.00 23 LYS A CA 10
ATOM 4104 C C . LYS A 1 23 ? 2.350 -7.530 -0.519 1.00 0.00 23 LYS A C 10
ATOM 4105 O O . LYS A 1 23 ? 2.574 -8.697 -0.833 1.00 0.00 23 LYS A O 10
ATOM 4124 N N . GLY A 1 24 ? 3.291 -6.584 -0.595 1.00 0.00 24 GLY A N 10
ATOM 4125 C CA . GLY A 1 24 ? 4.667 -6.939 -0.891 1.00 0.00 24 GLY A CA 10
ATOM 4126 C C . GLY A 1 24 ? 5.648 -5.770 -0.765 1.00 0.00 24 GLY A C 10
ATOM 4127 O O . GLY A 1 24 ? 5.229 -4.609 -0.809 1.00 0.00 24 GLY A O 10
ATOM 4131 N N . PRO A 1 25 ? 6.957 -6.077 -0.638 1.00 0.00 25 PRO A N 10
ATOM 4132 C CA . PRO A 1 25 ? 8.036 -5.115 -0.434 1.00 0.00 25 PRO A CA 10
ATOM 4133 C C . PRO A 1 25 ? 8.020 -3.932 -1.399 1.00 0.00 25 PRO A C 10
ATOM 4134 O O . PRO A 1 25 ? 8.359 -2.819 -1.005 1.00 0.00 25 PRO A O 10
ATOM 4145 N N . LYS A 1 26 ? 7.632 -4.163 -2.657 1.00 0.00 26 LYS A N 10
ATOM 4146 C CA . LYS A 1 26 ? 7.551 -3.111 -3.662 1.00 0.00 26 LYS A CA 10
ATOM 4147 C C . LYS A 1 26 ? 6.772 -1.909 -3.120 1.00 0.00 26 LYS A C 10
ATOM 4148 O O . LYS A 1 26 ? 7.176 -0.762 -3.329 1.00 0.00 26 LYS A O 10
ATOM 4167 N N . TYR A 1 27 ? 5.717 -2.162 -2.343 1.00 0.00 27 TYR A N 10
ATOM 4168 C CA . TYR A 1 27 ? 5.000 -1.141 -1.624 1.00 0.00 27 TYR A CA 10
ATOM 4169 C C . TYR A 1 27 ? 5.571 -1.043 -0.208 1.00 0.00 27 TYR A C 10
ATOM 4170 O O . TYR A 1 27 ? 6.119 -0.013 0.179 1.00 0.00 27 TYR A O 10
ATOM 4188 N N . CYS A 1 28 ? 5.502 -2.155 0.519 1.00 0.00 28 CYS A N 10
ATOM 4189 C CA . CYS A 1 28 ? 5.710 -2.222 1.963 1.00 0.00 28 CYS A CA 10
ATOM 4190 C C . CYS A 1 28 ? 7.083 -1.738 2.424 1.00 0.00 28 CYS A C 10
ATOM 4191 O O . CYS A 1 28 ? 7.218 -1.174 3.506 1.00 0.00 28 CYS A O 10
ATOM 4198 N N . GLY A 1 29 ? 8.110 -1.957 1.605 1.00 0.00 29 GLY A N 10
ATOM 4199 C CA . GLY A 1 29 ? 9.444 -1.455 1.829 1.00 0.00 29 GLY A CA 10
ATOM 4200 C C . GLY A 1 29 ? 9.436 0.070 1.923 1.00 0.00 29 GLY A C 10
ATOM 4201 O O . GLY A 1 29 ? 8.553 0.711 1.350 1.00 0.00 29 GLY A O 10
ATOM 4205 N N . ARG A 1 30 ? 10.436 0.644 2.603 1.00 0.00 30 ARG A N 10
ATOM 4206 C CA . ARG A 1 30 ? 10.607 2.075 2.856 1.00 0.00 30 ARG A CA 10
ATOM 4207 C C . ARG A 1 30 ? 9.300 2.857 3.074 1.00 0.00 30 ARG A C 10
ATOM 4208 O O . ARG A 1 30 ? 8.637 3.258 2.121 1.00 0.00 30 ARG A O 10
ATOM 4231 N N . VAL A 1 1 ? -0.980 -0.367 -6.251 1.00 0.00 1 VAL A N 11
ATOM 4232 C CA . VAL A 1 1 ? -2.279 0.070 -6.803 1.00 0.00 1 VAL A CA 11
ATOM 4233 C C . VAL A 1 1 ? -3.196 0.358 -5.619 1.00 0.00 1 VAL A C 11
ATOM 4234 O O . VAL A 1 1 ? -2.815 -0.032 -4.524 1.00 0.00 1 VAL A O 11
ATOM 4249 N N . GLY A 1 2 ? -4.349 1.012 -5.780 1.00 0.00 2 GLY A N 11
ATOM 4250 C CA . GLY A 1 2 ? -5.283 1.135 -4.672 1.00 0.00 2 GLY A CA 11
ATOM 4251 C C . GLY A 1 2 ? -4.790 2.170 -3.667 1.00 0.00 2 GLY A C 11
ATOM 4252 O O . GLY A 1 2 ? -4.182 1.834 -2.655 1.00 0.00 2 GLY A O 11
ATOM 4256 N N . GLU A 1 3 ? -5.043 3.444 -3.974 1.00 0.00 3 GLU A N 11
ATOM 4257 C CA . GLU A 1 3 ? -4.865 4.555 -3.071 1.00 0.00 3 GLU A CA 11
ATOM 4258 C C . GLU A 1 3 ? -5.499 4.180 -1.740 1.00 0.00 3 GLU A C 11
ATOM 4259 O O . GLU A 1 3 ? -6.705 3.944 -1.666 1.00 0.00 3 GLU A O 11
ATOM 4272 N N . CYS A 1 4 ? -4.669 4.096 -0.712 1.00 0.00 4 CYS A N 11
ATOM 4273 C CA . CYS A 1 4 ? -5.120 3.618 0.588 1.00 0.00 4 CYS A CA 11
ATOM 4274 C C . CYS A 1 4 ? -6.200 4.526 1.163 1.00 0.00 4 CYS A C 11
ATOM 4275 O O . CYS A 1 4 ? -6.421 5.658 0.735 1.00 0.00 4 CYS A O 11
ATOM 4282 N N . VAL A 1 5 ? -6.849 3.980 2.179 1.00 0.00 5 VAL A N 11
ATOM 4283 C CA . VAL A 1 5 ? -7.968 4.542 2.905 1.00 0.00 5 VAL A CA 11
ATOM 4284 C C . VAL A 1 5 ? -7.483 4.713 4.339 1.00 0.00 5 VAL A C 11
ATOM 4285 O O . VAL A 1 5 ? -7.361 3.732 5.069 1.00 0.00 5 VAL A O 11
ATOM 4298 N N . ARG A 1 6 ? -7.121 5.943 4.714 1.00 0.00 6 ARG A N 11
ATOM 4299 C CA . ARG A 1 6 ? -6.566 6.257 6.027 1.00 0.00 6 ARG A CA 11
ATOM 4300 C C . ARG A 1 6 ? -5.392 5.325 6.356 1.00 0.00 6 ARG A C 11
ATOM 4301 O O . ARG A 1 6 ? -5.285 4.802 7.463 1.00 0.00 6 ARG A O 11
ATOM 4322 N N . GLY A 1 7 ? -4.512 5.124 5.371 1.00 0.00 7 GLY A N 11
ATOM 4323 C CA . GLY A 1 7 ? -3.330 4.293 5.508 1.00 0.00 7 GLY A CA 11
ATOM 4324 C C . GLY A 1 7 ? -3.663 2.823 5.773 1.00 0.00 7 GLY A C 11
ATOM 4325 O O . GLY A 1 7 ? -2.927 2.154 6.496 1.00 0.00 7 GLY A O 11
ATOM 4329 N N . ARG A 1 8 ? -4.740 2.301 5.169 1.00 0.00 8 ARG A N 11
ATOM 4330 C CA . ARG A 1 8 ? -5.133 0.914 5.166 1.00 0.00 8 ARG A CA 11
ATOM 4331 C C . ARG A 1 8 ? -5.626 0.568 3.765 1.00 0.00 8 ARG A C 11
ATOM 4332 O O . ARG A 1 8 ? -6.220 1.404 3.085 1.00 0.00 8 ARG A O 11
ATOM 4353 N N . CYS A 1 9 ? -5.374 -0.670 3.365 1.00 0.00 9 CYS A N 11
ATOM 4354 C CA . CYS A 1 9 ? -5.938 -1.347 2.201 1.00 0.00 9 CYS A CA 11
ATOM 4355 C C . CYS A 1 9 ? -6.448 -2.713 2.678 1.00 0.00 9 CYS A C 11
ATOM 4356 O O . CYS A 1 9 ? -6.104 -3.128 3.787 1.00 0.00 9 CYS A O 11
ATOM 4363 N N . PRO A 1 10 ? -7.258 -3.427 1.877 1.00 0.00 10 PRO A N 11
ATOM 4364 C CA . PRO A 1 10 ? -7.835 -4.695 2.286 1.00 0.00 10 PRO A CA 11
ATOM 4365 C C . PRO A 1 10 ? -6.790 -5.774 2.558 1.00 0.00 10 PRO A C 11
ATOM 4366 O O . PRO A 1 10 ? -5.648 -5.709 2.116 1.00 0.00 10 PRO A O 11
ATOM 4377 N N . SER A 1 11 ? -7.233 -6.827 3.239 1.00 0.00 11 SER A N 11
ATOM 4378 C CA . SER A 1 11 ? -6.466 -8.008 3.626 1.00 0.00 11 SER A CA 11
ATOM 4379 C C . SER A 1 11 ? -5.056 -7.738 4.142 1.00 0.00 11 SER A C 11
ATOM 4380 O O . SER A 1 11 ? -4.119 -8.498 3.902 1.00 0.00 11 SER A O 11
ATOM 4388 N N . GLY A 1 12 ? -4.933 -6.646 4.874 1.00 0.00 12 GLY A N 11
ATOM 4389 C CA . GLY A 1 12 ? -3.660 -6.131 5.352 1.00 0.00 12 GLY A CA 11
ATOM 4390 C C . GLY A 1 12 ? -2.622 -5.989 4.230 1.00 0.00 12 GLY A C 11
ATOM 4391 O O . GLY A 1 12 ? -1.457 -6.331 4.416 1.00 0.00 12 GLY A O 11
ATOM 4395 N N . MET A 1 13 ? -3.033 -5.512 3.049 1.00 0.00 13 MET A N 11
ATOM 4396 C CA . MET A 1 13 ? -2.081 -5.074 2.030 1.00 0.00 13 MET A CA 11
ATOM 4397 C C . MET A 1 13 ? -1.246 -3.941 2.635 1.00 0.00 13 MET A C 11
ATOM 4398 O O . MET A 1 13 ? -1.771 -3.156 3.426 1.00 0.00 13 MET A O 11
ATOM 4412 N N . CYS A 1 14 ? 0.030 -3.820 2.260 1.00 0.00 14 CYS A N 11
ATOM 4413 C CA . CYS A 1 14 ? 0.840 -2.740 2.800 1.00 0.00 14 CYS A CA 11
ATOM 4414 C C . CYS A 1 14 ? 0.563 -1.501 1.966 1.00 0.00 14 CYS A C 11
ATOM 4415 O O . CYS A 1 14 ? 0.600 -1.578 0.737 1.00 0.00 14 CYS A O 11
ATOM 4422 N N . CYS A 1 15 ? 0.328 -0.358 2.614 1.00 0.00 15 CYS A N 11
ATOM 4423 C CA . CYS A 1 15 ? 0.327 0.911 1.903 1.00 0.00 15 CYS A CA 11
ATOM 4424 C C . CYS A 1 15 ? 1.756 1.195 1.461 1.00 0.00 15 CYS A C 11
ATOM 4425 O O . CYS A 1 15 ? 2.711 0.968 2.201 1.00 0.00 15 CYS A O 11
ATOM 4432 N N . SER A 1 16 ? 1.893 1.624 0.216 1.00 0.00 16 SER A N 11
ATOM 4433 C CA . SER A 1 16 ? 3.128 1.785 -0.519 1.00 0.00 16 SER A CA 11
ATOM 4434 C C . SER A 1 16 ? 3.966 2.944 0.036 1.00 0.00 16 SER A C 11
ATOM 4435 O O . SER A 1 16 ? 3.730 3.475 1.127 1.00 0.00 16 SER A O 11
ATOM 4443 N N . GLN A 1 17 ? 4.961 3.341 -0.747 1.00 0.00 17 GLN A N 11
ATOM 4444 C CA . GLN A 1 17 ? 5.705 4.574 -0.585 1.00 0.00 17 GLN A CA 11
ATOM 4445 C C . GLN A 1 17 ? 5.009 5.732 -1.324 1.00 0.00 17 GLN A C 11
ATOM 4446 O O . GLN A 1 17 ? 5.359 6.889 -1.117 1.00 0.00 17 GLN A O 11
ATOM 4460 N N . PHE A 1 18 ? 4.015 5.426 -2.171 1.00 0.00 18 PHE A N 11
ATOM 4461 C CA . PHE A 1 18 ? 3.378 6.302 -3.106 1.00 0.00 18 PHE A CA 11
ATOM 4462 C C . PHE A 1 18 ? 1.884 6.505 -2.806 1.00 0.00 18 PHE A C 11
ATOM 4463 O O . PHE A 1 18 ? 1.126 6.888 -3.692 1.00 0.00 18 PHE A O 11
ATOM 4480 N N . GLY A 1 19 ? 1.434 6.183 -1.591 1.00 0.00 19 GLY A N 11
ATOM 4481 C CA . GLY A 1 19 ? 0.057 6.302 -1.163 1.00 0.00 19 GLY A CA 11
ATOM 4482 C C . GLY A 1 19 ? -0.904 5.285 -1.799 1.00 0.00 19 GLY A C 11
ATOM 4483 O O . GLY A 1 19 ? -2.077 5.238 -1.429 1.00 0.00 19 GLY A O 11
ATOM 4487 N N . TYR A 1 20 ? -0.393 4.408 -2.669 1.00 0.00 20 TYR A N 11
ATOM 4488 C CA . TYR A 1 20 ? -1.109 3.246 -3.185 1.00 0.00 20 TYR A CA 11
ATOM 4489 C C . TYR A 1 20 ? -0.812 2.099 -2.229 1.00 0.00 20 TYR A C 11
ATOM 4490 O O . TYR A 1 20 ? -0.391 2.357 -1.104 1.00 0.00 20 TYR A O 11
ATOM 4508 N N . CYS A 1 21 ? -0.975 0.846 -2.650 1.00 0.00 21 CYS A N 11
ATOM 4509 C CA . CYS A 1 21 ? -0.792 -0.301 -1.776 1.00 0.00 21 CYS A CA 11
ATOM 4510 C C . CYS A 1 21 ? -0.583 -1.590 -2.555 1.00 0.00 21 CYS A C 11
ATOM 4511 O O . CYS A 1 21 ? -0.696 -1.621 -3.786 1.00 0.00 21 CYS A O 11
ATOM 4518 N N . GLY A 1 22 ? -0.275 -2.650 -1.809 1.00 0.00 22 GLY A N 11
ATOM 4519 C CA . GLY A 1 22 ? -0.232 -4.013 -2.270 1.00 0.00 22 GLY A CA 11
ATOM 4520 C C . GLY A 1 22 ? 0.478 -4.844 -1.209 1.00 0.00 22 GLY A C 11
ATOM 4521 O O . GLY A 1 22 ? 1.267 -4.345 -0.407 1.00 0.00 22 GLY A O 11
ATOM 4525 N N . LYS A 1 23 ? 0.167 -6.131 -1.187 1.00 0.00 23 LYS A N 11
ATOM 4526 C CA . LYS A 1 23 ? 0.714 -7.075 -0.227 1.00 0.00 23 LYS A CA 11
ATOM 4527 C C . LYS A 1 23 ? 2.075 -7.565 -0.724 1.00 0.00 23 LYS A C 11
ATOM 4528 O O . LYS A 1 23 ? 2.236 -8.743 -1.032 1.00 0.00 23 LYS A O 11
ATOM 4547 N N . GLY A 1 24 ? 3.065 -6.668 -0.803 1.00 0.00 24 GLY A N 11
ATOM 4548 C CA . GLY A 1 24 ? 4.402 -7.085 -1.190 1.00 0.00 24 GLY A CA 11
ATOM 4549 C C . GLY A 1 24 ? 5.486 -6.015 -1.009 1.00 0.00 24 GLY A C 11
ATOM 4550 O O . GLY A 1 24 ? 5.171 -4.822 -0.950 1.00 0.00 24 GLY A O 11
ATOM 4554 N N . PRO A 1 25 ? 6.765 -6.442 -0.944 1.00 0.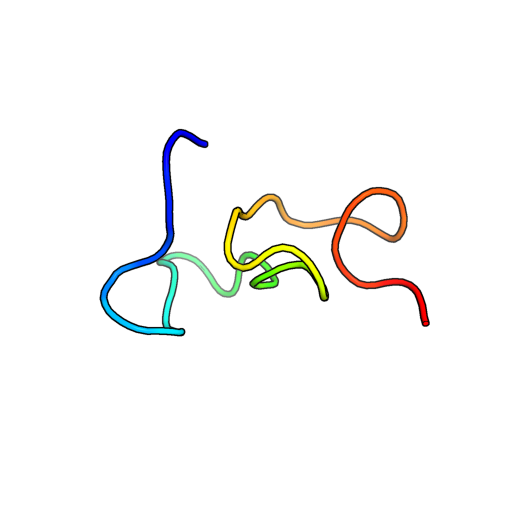00 25 PRO A N 11
ATOM 4555 C CA . PRO A 1 25 ? 7.921 -5.601 -0.649 1.00 0.00 25 PRO A CA 11
ATOM 4556 C C . PRO A 1 25 ? 8.004 -4.317 -1.470 1.00 0.00 25 PRO A C 11
ATOM 4557 O O . PRO A 1 25 ? 8.345 -3.274 -0.921 1.00 0.00 25 PRO A O 11
ATOM 4568 N N . LYS A 1 26 ? 7.714 -4.397 -2.775 1.00 0.00 26 LYS A N 11
ATOM 4569 C CA . LYS A 1 26 ? 7.790 -3.266 -3.697 1.00 0.00 26 LYS A CA 11
ATOM 4570 C C . LYS A 1 26 ? 7.077 -2.035 -3.131 1.00 0.00 26 LYS A C 11
ATOM 4571 O O . LYS A 1 26 ? 7.549 -0.910 -3.282 1.00 0.00 26 LYS A O 11
ATOM 4590 N N . TYR A 1 27 ? 5.940 -2.266 -2.474 1.00 0.00 27 TYR A N 11
ATOM 4591 C CA . TYR A 1 27 ? 5.155 -1.244 -1.827 1.00 0.00 27 TYR A CA 11
ATOM 4592 C C . TYR A 1 27 ? 5.576 -1.149 -0.366 1.00 0.00 27 TYR A C 11
ATOM 4593 O O . TYR A 1 27 ? 5.845 -0.076 0.174 1.00 0.00 27 TYR A O 11
ATOM 4611 N N . CYS A 1 28 ? 5.593 -2.302 0.294 1.00 0.00 28 CYS A N 11
ATOM 4612 C CA . CYS A 1 28 ? 5.740 -2.362 1.738 1.00 0.00 28 CYS A CA 11
ATOM 4613 C C . CYS A 1 28 ? 7.045 -1.706 2.179 1.00 0.00 28 CYS A C 11
ATOM 4614 O O . CYS A 1 28 ? 7.010 -0.739 2.940 1.00 0.00 28 CYS A O 11
ATOM 4621 N N . GLY A 1 29 ? 8.167 -2.111 1.590 1.00 0.00 29 GLY A N 11
ATOM 4622 C CA . GLY A 1 29 ? 9.459 -1.452 1.749 1.00 0.00 29 GLY A CA 11
ATOM 4623 C C . GLY A 1 29 ? 9.774 -1.128 3.211 1.00 0.00 29 GLY A C 11
ATOM 4624 O O . GLY A 1 29 ? 9.458 -1.914 4.101 1.00 0.00 29 GLY A O 11
ATOM 4628 N N . ARG A 1 30 ? 10.343 0.058 3.453 1.00 0.00 30 ARG A N 11
ATOM 4629 C CA . ARG A 1 30 ? 10.659 0.621 4.760 1.00 0.00 30 ARG A CA 11
ATOM 4630 C C . ARG A 1 30 ? 11.261 -0.394 5.745 1.00 0.00 30 ARG A C 11
ATOM 4631 O O . ARG A 1 30 ? 12.479 -0.419 5.894 1.00 0.00 30 ARG A O 11
ATOM 4654 N N . VAL A 1 1 ? -5.345 3.112 -9.668 1.00 0.00 1 VAL A N 12
ATOM 4655 C CA . VAL A 1 1 ? -5.543 3.026 -8.210 1.00 0.00 1 VAL A CA 12
ATOM 4656 C C . VAL A 1 1 ? -5.672 4.448 -7.679 1.00 0.00 1 VAL A C 12
ATOM 4657 O O . VAL A 1 1 ? -5.225 5.356 -8.375 1.00 0.00 1 VAL A O 12
ATOM 4672 N N . GLY A 1 2 ? -6.292 4.631 -6.511 1.00 0.00 2 GLY A N 12
ATOM 4673 C CA . GLY A 1 2 ? -6.428 5.934 -5.877 1.00 0.00 2 GLY A CA 12
ATOM 4674 C C . GLY A 1 2 ? -5.253 6.148 -4.931 1.00 0.00 2 GLY A C 12
ATOM 4675 O O . GLY A 1 2 ? -4.233 6.701 -5.324 1.00 0.00 2 GLY A O 12
ATOM 4679 N N . GLU A 1 3 ? -5.397 5.683 -3.689 1.00 0.00 3 GLU A N 12
ATOM 4680 C CA . GLU A 1 3 ? -4.398 5.636 -2.636 1.00 0.00 3 GLU A CA 12
ATOM 4681 C C . GLU A 1 3 ? -5.071 4.883 -1.479 1.00 0.00 3 GLU A C 12
ATOM 4682 O O . GLU A 1 3 ? -6.283 4.666 -1.546 1.00 0.00 3 GLU A O 12
ATOM 4695 N N . CYS A 1 4 ? -4.319 4.449 -0.462 1.00 0.00 4 CYS A N 12
ATOM 4696 C CA . CYS A 1 4 ? -4.889 3.699 0.669 1.00 0.00 4 CYS A CA 12
ATOM 4697 C C . CYS A 1 4 ? -6.056 4.437 1.322 1.00 0.00 4 CYS A C 12
ATOM 4698 O O . CYS A 1 4 ? -6.264 5.644 1.178 1.00 0.00 4 CYS A O 12
ATOM 4705 N N . VAL A 1 5 ? -6.772 3.698 2.157 1.00 0.00 5 VAL A N 12
ATOM 4706 C CA . VAL A 1 5 ? -8.000 4.133 2.809 1.00 0.00 5 VAL A CA 12
ATOM 4707 C C . VAL A 1 5 ? -7.635 4.781 4.140 1.00 0.00 5 VAL A C 12
ATOM 4708 O O . VAL A 1 5 ? -8.028 4.371 5.235 1.00 0.00 5 VAL A O 12
ATOM 4721 N N . ARG A 1 6 ? -6.837 5.828 3.985 1.00 0.00 6 ARG A N 12
ATOM 4722 C CA . ARG A 1 6 ? -6.142 6.537 5.047 1.00 0.00 6 ARG A CA 12
ATOM 4723 C C . ARG A 1 6 ? -5.219 5.576 5.807 1.00 0.00 6 ARG A C 12
ATOM 4724 O O . ARG A 1 6 ? -5.335 5.411 7.017 1.00 0.00 6 ARG A O 12
ATOM 4745 N N . GLY A 1 7 ? -4.338 4.901 5.060 1.00 0.00 7 GLY A N 12
ATOM 4746 C CA . GLY A 1 7 ? -3.262 4.081 5.597 1.00 0.00 7 GLY A CA 12
ATOM 4747 C C . GLY A 1 7 ? -3.676 2.635 5.884 1.00 0.00 7 GLY A C 12
ATOM 4748 O O . GLY A 1 7 ? -3.086 1.980 6.737 1.00 0.00 7 GLY A O 12
ATOM 4752 N N . ARG A 1 8 ? -4.705 2.140 5.188 1.00 0.00 8 ARG A N 12
ATOM 4753 C CA . ARG A 1 8 ? -5.369 0.877 5.371 1.00 0.00 8 ARG A CA 12
ATOM 4754 C C . ARG A 1 8 ? -5.777 0.376 3.989 1.00 0.00 8 ARG A C 12
ATOM 4755 O O . ARG A 1 8 ? -6.279 1.166 3.191 1.00 0.00 8 ARG A O 12
ATOM 4776 N N . CYS A 1 9 ? -5.569 -0.905 3.710 1.00 0.00 9 CYS A N 12
ATOM 4777 C CA . CYS A 1 9 ? -6.152 -1.614 2.576 1.00 0.00 9 CYS A CA 12
ATOM 4778 C C . CYS A 1 9 ? -6.639 -2.991 3.039 1.00 0.00 9 CYS A C 12
ATOM 4779 O O . CYS A 1 9 ? -6.261 -3.428 4.127 1.00 0.00 9 CYS A O 12
ATOM 4786 N N . PRO A 1 10 ? -7.453 -3.694 2.231 1.00 0.00 10 PRO A N 12
ATOM 4787 C CA . PRO A 1 10 ? -7.933 -5.025 2.565 1.00 0.00 10 PRO A CA 12
ATOM 4788 C C . PRO A 1 10 ? -6.800 -6.040 2.685 1.00 0.00 10 PRO A C 12
ATOM 4789 O O . PRO A 1 10 ? -5.687 -5.827 2.214 1.00 0.00 10 PRO A O 12
ATOM 4800 N N . SER A 1 11 ? -7.129 -7.180 3.289 1.00 0.00 11 SER A N 12
ATOM 4801 C CA . SER A 1 11 ? -6.252 -8.296 3.637 1.00 0.00 11 SER A CA 12
ATOM 4802 C C . SER A 1 11 ? -4.834 -7.919 4.057 1.00 0.00 11 SER A C 12
ATOM 4803 O O . SER A 1 11 ? -3.862 -8.604 3.742 1.00 0.00 11 SER A O 12
ATOM 4811 N N . GLY A 1 12 ? -4.744 -6.830 4.802 1.00 0.00 12 GLY A N 12
ATOM 4812 C CA . GLY A 1 12 ? -3.490 -6.224 5.213 1.00 0.00 12 GLY A CA 12
ATOM 4813 C C . GLY A 1 12 ? -2.519 -6.042 4.041 1.00 0.00 12 GLY A C 12
ATOM 4814 O O . GLY A 1 12 ? -1.332 -6.333 4.169 1.00 0.00 12 GLY A O 12
ATOM 4818 N N . MET A 1 13 ? -3.008 -5.583 2.883 1.00 0.00 13 MET A N 12
ATOM 4819 C CA . MET A 1 13 ? -2.110 -5.129 1.823 1.00 0.00 13 MET A CA 12
ATOM 4820 C C . MET A 1 13 ? -1.331 -3.944 2.391 1.00 0.00 13 MET A C 12
ATOM 4821 O O . MET A 1 13 ? -1.915 -3.108 3.081 1.00 0.00 13 MET A O 12
ATOM 4835 N N . CYS A 1 14 ? -0.029 -3.849 2.116 1.00 0.00 14 CYS A N 12
ATOM 4836 C CA . CYS A 1 14 ? 0.757 -2.792 2.726 1.00 0.00 14 CYS A CA 12
ATOM 4837 C C . CYS A 1 14 ? 0.539 -1.536 1.904 1.00 0.00 14 CYS A C 12
ATOM 4838 O O . CYS A 1 14 ? 0.572 -1.599 0.675 1.00 0.00 14 CYS A O 12
ATOM 4845 N N . CYS A 1 15 ? 0.340 -0.395 2.565 1.00 0.00 15 CYS A N 12
ATOM 4846 C CA . CYS A 1 15 ? 0.343 0.877 1.864 1.00 0.00 15 CYS A CA 12
ATOM 4847 C C . CYS A 1 15 ? 1.735 1.127 1.289 1.00 0.00 15 CYS A C 12
ATOM 4848 O O . CYS A 1 15 ? 2.753 0.816 1.912 1.00 0.00 15 CYS A O 12
ATOM 4855 N N . SER A 1 16 ? 1.757 1.638 0.063 1.00 0.00 16 SER A N 12
ATOM 4856 C CA . SER A 1 16 ? 2.931 1.734 -0.776 1.00 0.00 16 SER A CA 12
ATOM 4857 C C . SER A 1 16 ? 3.939 2.754 -0.242 1.00 0.00 16 SER A C 12
ATOM 4858 O O . SER A 1 16 ? 3.804 3.324 0.842 1.00 0.00 16 SER A O 12
ATOM 4866 N N . GLN A 1 17 ? 4.926 3.023 -1.089 1.00 0.00 17 GLN A N 12
ATOM 4867 C CA . GLN A 1 17 ? 5.802 4.175 -1.008 1.00 0.00 17 GLN A CA 12
ATOM 4868 C C . GLN A 1 17 ? 5.123 5.330 -1.769 1.00 0.00 17 GLN A C 12
ATOM 4869 O O . GLN A 1 17 ? 5.305 6.493 -1.427 1.00 0.00 17 GLN A O 12
ATOM 4883 N N . PHE A 1 18 ? 4.279 4.999 -2.759 1.00 0.00 18 PHE A N 12
ATOM 4884 C CA . PHE A 1 18 ? 3.571 5.867 -3.653 1.00 0.00 18 PHE A CA 12
ATOM 4885 C C . PHE A 1 18 ? 2.135 6.141 -3.184 1.00 0.00 18 PHE A C 12
ATOM 4886 O O . PHE A 1 18 ? 1.289 6.565 -3.965 1.00 0.00 18 PHE A O 12
ATOM 4903 N N . GLY A 1 19 ? 1.836 5.814 -1.925 1.00 0.00 19 GLY A N 12
ATOM 4904 C CA . GLY A 1 19 ? 0.564 6.047 -1.274 1.00 0.00 19 GLY A CA 12
ATOM 4905 C C . GLY A 1 19 ? -0.571 5.119 -1.731 1.00 0.00 19 GLY A C 12
ATOM 4906 O O . GLY A 1 19 ? -1.695 5.227 -1.242 1.00 0.00 19 GLY A O 12
ATOM 4910 N N . TYR A 1 20 ? -0.260 4.149 -2.593 1.00 0.00 20 TYR A N 12
ATOM 4911 C CA . TYR A 1 20 ? -1.182 3.124 -3.071 1.00 0.00 20 TYR A CA 12
ATOM 4912 C C . TYR A 1 20 ? -1.113 1.951 -2.105 1.00 0.00 20 TYR A C 12
ATOM 4913 O O . TYR A 1 20 ? -0.770 2.162 -0.946 1.00 0.00 20 TYR A O 12
ATOM 4931 N N . CYS A 1 21 ? -1.428 0.728 -2.534 1.00 0.00 21 CYS A N 12
ATOM 4932 C CA . CYS A 1 21 ? -1.346 -0.422 -1.640 1.00 0.00 21 CYS A CA 12
ATOM 4933 C C . CYS A 1 21 ? -1.150 -1.728 -2.392 1.00 0.00 21 CYS A C 12
ATOM 4934 O O . CYS A 1 21 ? -1.602 -1.863 -3.528 1.00 0.00 21 CYS A O 12
ATOM 4941 N N . GLY A 1 22 ? -0.429 -2.664 -1.772 1.00 0.00 22 GLY A N 12
ATOM 4942 C CA . GLY A 1 22 ? -0.030 -3.911 -2.365 1.00 0.00 22 GLY A CA 12
ATOM 4943 C C . GLY A 1 22 ? 0.669 -4.760 -1.311 1.00 0.00 22 GLY A C 12
ATOM 4944 O O . GLY A 1 22 ? 1.460 -4.269 -0.508 1.00 0.00 22 GLY A O 12
ATOM 4948 N N . LYS A 1 23 ? 0.354 -6.050 -1.287 1.00 0.00 23 LYS A N 12
ATOM 4949 C CA . LYS A 1 23 ? 0.869 -6.980 -0.298 1.00 0.00 23 LYS A CA 12
ATOM 4950 C C . LYS A 1 23 ? 2.256 -7.467 -0.731 1.00 0.00 23 LYS A C 12
ATOM 4951 O O . LYS A 1 23 ? 2.443 -8.649 -1.008 1.00 0.00 23 LYS A O 12
ATOM 4970 N N . GLY A 1 24 ? 3.237 -6.560 -0.786 1.00 0.00 24 GLY A N 12
ATOM 4971 C CA . GLY A 1 24 ? 4.596 -6.943 -1.133 1.00 0.00 24 GLY A CA 12
ATOM 4972 C C . GLY A 1 24 ? 5.630 -5.827 -0.941 1.00 0.00 24 GLY A C 12
ATOM 4973 O O . GLY A 1 24 ? 5.258 -4.654 -0.867 1.00 0.00 24 GLY A O 12
ATOM 4977 N N . PRO A 1 25 ? 6.930 -6.182 -0.874 1.00 0.00 25 PRO A N 12
ATOM 4978 C CA . PRO A 1 25 ? 8.035 -5.284 -0.548 1.00 0.00 25 PRO A CA 12
ATOM 4979 C C . PRO A 1 25 ? 8.028 -3.951 -1.294 1.00 0.00 25 PRO A C 12
ATOM 4980 O O . PRO A 1 25 ? 8.244 -2.910 -0.680 1.00 0.00 25 PRO A O 12
ATOM 4991 N N . LYS A 1 26 ? 7.787 -3.981 -2.611 1.00 0.00 26 LYS A N 12
ATOM 4992 C CA . LYS A 1 26 ? 7.768 -2.791 -3.462 1.00 0.00 26 LYS A CA 12
ATOM 4993 C C . LYS A 1 26 ? 6.880 -1.688 -2.876 1.00 0.00 26 LYS A C 12
ATOM 4994 O O . LYS A 1 26 ? 7.158 -0.501 -3.043 1.00 0.00 26 LYS A O 12
ATOM 5013 N N . TYR A 1 27 ? 5.800 -2.089 -2.207 1.00 0.00 27 TYR A N 12
ATOM 5014 C CA . TYR A 1 27 ? 4.879 -1.196 -1.547 1.00 0.00 27 TYR A CA 12
ATOM 5015 C C . TYR A 1 27 ? 5.278 -1.061 -0.083 1.00 0.00 27 TYR A C 12
ATOM 5016 O O . TYR A 1 27 ? 5.403 0.037 0.456 1.00 0.00 27 TYR A O 12
ATOM 5034 N N . CYS A 1 28 ? 5.433 -2.218 0.556 1.00 0.00 28 CYS A N 12
ATOM 5035 C CA . CYS A 1 28 ? 5.561 -2.322 1.996 1.00 0.00 28 CYS A CA 12
ATOM 5036 C C . CYS A 1 28 ? 6.777 -1.579 2.531 1.00 0.00 28 CYS A C 12
ATOM 5037 O O . CYS A 1 28 ? 6.651 -0.874 3.534 1.00 0.00 28 CYS A O 12
ATOM 5044 N N . GLY A 1 29 ? 7.901 -1.651 1.818 1.00 0.00 29 GLY A N 12
ATOM 5045 C CA . GLY A 1 29 ? 9.074 -0.830 2.073 1.00 0.00 29 GLY A CA 12
ATOM 5046 C C . GLY A 1 29 ? 9.437 -0.786 3.552 1.00 0.00 29 GLY A C 12
ATOM 5047 O O . GLY A 1 29 ? 9.550 -1.817 4.212 1.00 0.00 29 GLY A O 12
ATOM 5051 N N . ARG A 1 30 ? 9.592 0.432 4.070 1.00 0.00 30 ARG A N 12
ATOM 5052 C CA . ARG A 1 30 ? 9.831 0.680 5.480 1.00 0.00 30 ARG A CA 12
ATOM 5053 C C . ARG A 1 30 ? 8.753 0.023 6.343 1.00 0.00 30 ARG A C 12
ATOM 5054 O O . ARG A 1 30 ? 7.572 0.187 6.029 1.00 0.00 30 ARG A O 12
ATOM 5077 N N . VAL A 1 1 ? -4.154 -1.127 -4.484 1.00 0.00 1 VAL A N 13
ATOM 5078 C CA . VAL A 1 1 ? -3.968 -0.107 -5.527 1.00 0.00 1 VAL A CA 13
ATOM 5079 C C . VAL A 1 1 ? -4.983 1.007 -5.292 1.00 0.00 1 VAL A C 13
ATOM 5080 O O . VAL A 1 1 ? -5.714 0.922 -4.309 1.00 0.00 1 VAL A O 13
ATOM 5095 N N . GLY A 1 2 ? -4.996 2.041 -6.136 1.00 0.00 2 GLY A N 13
ATOM 5096 C CA . GLY A 1 2 ? -5.987 3.112 -6.082 1.00 0.00 2 GLY A CA 13
ATOM 5097 C C . GLY A 1 2 ? -5.925 3.941 -4.795 1.00 0.00 2 GLY A C 13
ATOM 5098 O O . GLY A 1 2 ? -6.941 4.478 -4.362 1.00 0.00 2 GLY A O 13
ATOM 5102 N N . GLU A 1 3 ? -4.728 4.088 -4.216 1.00 0.00 3 GLU A N 13
ATOM 5103 C CA . GLU A 1 3 ? -4.477 4.825 -2.983 1.00 0.00 3 GLU A CA 13
ATOM 5104 C C . GLU A 1 3 ? -5.090 4.146 -1.759 1.00 0.00 3 GLU A C 13
ATOM 5105 O O . GLU A 1 3 ? -6.246 3.736 -1.782 1.00 0.00 3 GLU A O 13
ATOM 5118 N N . CYS A 1 4 ? -4.323 4.052 -0.670 1.00 0.00 4 CYS A N 13
ATOM 5119 C CA . CYS A 1 4 ? -4.899 3.516 0.565 1.00 0.00 4 CYS A CA 13
ATOM 5120 C C . CYS A 1 4 ? -5.939 4.468 1.126 1.00 0.00 4 CYS A C 13
ATOM 5121 O O . CYS A 1 4 ? -5.895 5.692 0.975 1.00 0.00 4 CYS A O 13
ATOM 5128 N N . VAL A 1 5 ? -6.818 3.866 1.905 1.00 0.00 5 VAL A N 13
ATOM 5129 C CA . VAL A 1 5 ? -8.049 4.458 2.400 1.00 0.00 5 VAL A CA 13
ATOM 5130 C C . VAL A 1 5 ? -7.759 5.106 3.745 1.00 0.00 5 VAL A C 13
ATOM 5131 O O . VAL A 1 5 ? -8.288 4.749 4.801 1.00 0.00 5 VAL A O 13
ATOM 5144 N N . ARG A 1 6 ? -6.859 6.076 3.655 1.00 0.00 6 ARG A N 13
ATOM 5145 C CA . ARG A 1 6 ? -6.239 6.753 4.782 1.00 0.00 6 ARG A CA 13
ATOM 5146 C C . ARG A 1 6 ? -5.416 5.753 5.603 1.00 0.00 6 ARG A C 13
ATOM 5147 O O . ARG A 1 6 ? -5.626 5.593 6.801 1.00 0.00 6 ARG A O 13
ATOM 5168 N N . GLY A 1 7 ? -4.505 5.050 4.920 1.00 0.00 7 GLY A N 13
ATOM 5169 C CA . GLY A 1 7 ? -3.513 4.177 5.530 1.00 0.00 7 GLY A CA 13
ATOM 5170 C C . GLY A 1 7 ? -4.041 2.772 5.828 1.00 0.00 7 GLY A C 13
ATOM 5171 O O . GLY A 1 7 ? -3.554 2.105 6.735 1.00 0.00 7 GLY A O 13
ATOM 5175 N N . ARG A 1 8 ? -5.052 2.328 5.073 1.00 0.00 8 ARG A N 13
ATOM 5176 C CA . ARG A 1 8 ? -5.800 1.110 5.239 1.00 0.00 8 ARG A CA 13
ATOM 5177 C C . ARG A 1 8 ? -6.092 0.552 3.850 1.00 0.00 8 ARG A C 13
ATOM 5178 O O . ARG A 1 8 ? -6.562 1.294 2.987 1.00 0.00 8 ARG A O 13
ATOM 5199 N N . CYS A 1 9 ? -5.815 -0.729 3.642 1.00 0.00 9 CYS A N 13
ATOM 5200 C CA . CYS A 1 9 ? -6.275 -1.513 2.503 1.00 0.00 9 CYS A CA 13
ATOM 5201 C C . CYS A 1 9 ? -6.762 -2.873 3.014 1.00 0.00 9 CYS A C 13
ATOM 5202 O O . CYS A 1 9 ? -6.485 -3.211 4.166 1.00 0.00 9 CYS A O 13
ATOM 5209 N N . PRO A 1 10 ? -7.474 -3.658 2.187 1.00 0.00 10 PRO A N 13
ATOM 5210 C CA . PRO A 1 10 ? -7.935 -4.985 2.563 1.00 0.00 10 PRO A CA 13
ATOM 5211 C C . PRO A 1 10 ? -6.784 -5.941 2.879 1.00 0.00 10 PRO A C 13
ATOM 5212 O O . PRO A 1 10 ? -5.619 -5.647 2.623 1.00 0.00 10 PRO A O 13
ATOM 5223 N N . SER A 1 11 ? -7.154 -7.104 3.422 1.00 0.00 11 SER A N 13
ATOM 5224 C CA . SER A 1 11 ? -6.320 -8.277 3.674 1.00 0.00 11 SER A CA 13
ATOM 5225 C C . SER A 1 11 ? -4.869 -7.981 4.050 1.00 0.00 11 SER A C 13
ATOM 5226 O O . SER A 1 11 ? -3.927 -8.616 3.568 1.00 0.00 11 SER A O 13
ATOM 5234 N N . GLY A 1 12 ? -4.720 -7.032 4.965 1.00 0.00 12 GLY A N 13
ATOM 5235 C CA . GLY A 1 12 ? -3.449 -6.527 5.453 1.00 0.00 12 GLY A CA 13
ATOM 5236 C C . GLY A 1 12 ? -2.461 -6.266 4.316 1.00 0.00 12 GLY A C 13
ATOM 5237 O O . GLY A 1 12 ? -1.325 -6.746 4.369 1.00 0.00 12 GLY A O 13
ATOM 5241 N N . MET A 1 13 ? -2.901 -5.572 3.266 1.00 0.00 13 MET A N 13
ATOM 5242 C CA . MET A 1 13 ? -1.991 -5.051 2.252 1.00 0.00 13 MET A CA 13
ATOM 5243 C C . MET A 1 13 ? -1.093 -4.000 2.902 1.00 0.00 13 MET A C 13
ATOM 5244 O O . MET A 1 13 ? -1.522 -3.325 3.837 1.00 0.00 13 MET A O 13
ATOM 5258 N N . CYS A 1 14 ? 0.132 -3.821 2.397 1.00 0.00 14 CYS A N 13
ATOM 5259 C CA . CYS A 1 14 ? 0.930 -2.691 2.840 1.00 0.00 14 CYS A CA 13
ATOM 5260 C C . CYS A 1 14 ? 0.482 -1.491 2.030 1.00 0.00 14 CYS A C 13
ATOM 5261 O O . CYS A 1 14 ? 0.352 -1.592 0.808 1.00 0.00 14 CYS A O 13
ATOM 5268 N N . CYS A 1 15 ? 0.273 -0.361 2.703 1.00 0.00 15 CYS A N 13
ATOM 5269 C CA . CYS A 1 15 ? 0.175 0.913 2.020 1.00 0.00 15 CYS A CA 13
ATOM 5270 C C . CYS A 1 15 ? 1.599 1.251 1.616 1.00 0.00 15 CYS A C 13
ATOM 5271 O O . CYS A 1 15 ? 2.479 1.332 2.470 1.00 0.00 15 CYS A O 13
ATOM 5278 N N . SER A 1 16 ? 1.843 1.326 0.311 1.00 0.00 16 SER A N 13
ATOM 5279 C CA . SER A 1 16 ? 3.169 1.535 -0.222 1.00 0.00 16 SER A CA 13
ATOM 5280 C C . SER A 1 16 ? 3.793 2.805 0.345 1.00 0.00 16 SER A C 13
ATOM 5281 O O . SER A 1 16 ? 3.092 3.744 0.730 1.00 0.00 16 SER A O 13
ATOM 5289 N N . GLN A 1 17 ? 5.114 2.882 0.215 1.00 0.00 17 GLN A N 13
ATOM 5290 C CA . GLN A 1 17 ? 5.849 4.121 0.416 1.00 0.00 17 GLN A CA 13
ATOM 5291 C C . GLN A 1 17 ? 5.275 5.273 -0.440 1.00 0.00 17 GLN A C 13
ATOM 5292 O O . GLN A 1 17 ? 5.440 6.440 -0.098 1.00 0.00 17 GLN A O 13
ATOM 5306 N N . PHE A 1 18 ? 4.590 4.947 -1.545 1.00 0.00 18 PHE A N 13
ATOM 5307 C CA . PHE A 1 18 ? 4.003 5.813 -2.518 1.00 0.00 18 PHE A CA 13
ATOM 5308 C C . PHE A 1 18 ? 2.521 6.115 -2.251 1.00 0.00 18 PHE A C 13
ATOM 5309 O O . PHE A 1 18 ? 1.882 6.775 -3.064 1.00 0.00 18 PHE A O 13
ATOM 5326 N N . GLY A 1 19 ? 1.945 5.596 -1.162 1.00 0.00 19 GLY A N 13
ATOM 5327 C CA . GLY A 1 19 ? 0.577 5.847 -0.767 1.00 0.00 19 GLY A CA 13
ATOM 5328 C C . GLY A 1 19 ? -0.487 5.048 -1.535 1.00 0.00 19 GLY A C 13
ATOM 5329 O O . GLY A 1 19 ? -1.676 5.158 -1.223 1.00 0.00 19 GLY A O 13
ATOM 5333 N N . TYR A 1 20 ? -0.067 4.171 -2.455 1.00 0.00 20 TYR A N 13
ATOM 5334 C CA . TYR A 1 20 ? -0.914 3.150 -3.071 1.00 0.00 20 TYR A CA 13
ATOM 5335 C C . TYR A 1 20 ? -0.810 1.934 -2.159 1.00 0.00 20 TYR A C 13
ATOM 5336 O O . TYR A 1 20 ? -0.353 2.080 -1.029 1.00 0.00 20 TYR A O 13
ATOM 5354 N N . CYS A 1 21 ? -1.222 0.742 -2.594 1.00 0.00 21 CYS A N 13
ATOM 5355 C CA . CYS A 1 21 ? -1.234 -0.399 -1.686 1.00 0.00 21 CYS A CA 13
ATOM 5356 C C . CYS A 1 21 ? -1.166 -1.733 -2.405 1.00 0.00 21 CYS A C 13
ATOM 5357 O O . CYS A 1 21 ? -1.706 -1.870 -3.506 1.00 0.00 21 CYS A O 13
ATOM 5364 N N . GLY A 1 22 ? -0.509 -2.701 -1.768 1.00 0.00 22 GLY A N 13
ATOM 5365 C CA . GLY A 1 22 ? -0.305 -4.034 -2.267 1.00 0.00 22 GLY A CA 13
ATOM 5366 C C . GLY A 1 22 ? 0.531 -4.777 -1.233 1.00 0.00 22 GLY A C 13
ATOM 5367 O O . GLY A 1 22 ? 1.358 -4.189 -0.537 1.00 0.00 22 GLY A O 13
ATOM 5371 N N . LYS A 1 23 ? 0.277 -6.070 -1.083 1.00 0.00 23 LYS A N 13
ATOM 5372 C CA . LYS A 1 23 ? 0.869 -6.877 -0.029 1.00 0.00 23 LYS A CA 13
ATOM 5373 C C . LYS A 1 23 ? 2.259 -7.356 -0.452 1.00 0.00 23 LYS A C 13
ATOM 5374 O O . LYS A 1 23 ? 2.482 -8.554 -0.606 1.00 0.00 23 LYS A O 13
ATOM 5393 N N . GLY A 1 24 ? 3.208 -6.430 -0.618 1.00 0.00 24 GLY A N 13
ATOM 5394 C CA . GLY A 1 24 ? 4.578 -6.828 -0.889 1.00 0.00 24 GLY A CA 13
ATOM 5395 C C . GLY A 1 24 ? 5.586 -5.675 -0.949 1.00 0.00 24 GLY A C 13
ATOM 5396 O O . GLY A 1 24 ? 5.193 -4.511 -1.075 1.00 0.00 24 GLY A O 13
ATOM 5400 N N . PRO A 1 25 ? 6.893 -6.004 -0.890 1.00 0.00 25 PRO A N 13
ATOM 5401 C CA . PRO A 1 25 ? 8.005 -5.059 -0.899 1.00 0.00 25 PRO A CA 13
ATOM 5402 C C . PRO A 1 25 ? 7.912 -3.983 -1.978 1.00 0.00 25 PRO A C 13
ATOM 5403 O O . PRO A 1 25 ? 8.252 -2.833 -1.717 1.00 0.00 25 PRO A O 13
ATOM 5414 N N . LYS A 1 26 ? 7.456 -4.347 -3.183 1.00 0.00 26 LYS A N 13
ATOM 5415 C CA . LYS A 1 26 ? 7.310 -3.411 -4.294 1.00 0.00 26 LYS A CA 13
ATOM 5416 C C . LYS A 1 26 ? 6.520 -2.164 -3.882 1.00 0.00 26 LYS A C 13
ATOM 5417 O O . LYS A 1 26 ? 6.778 -1.076 -4.391 1.00 0.00 26 LYS A O 13
ATOM 5436 N N . TYR A 1 27 ? 5.565 -2.323 -2.964 1.00 0.00 27 TYR A N 13
ATOM 5437 C CA . TYR A 1 27 ? 4.825 -1.235 -2.374 1.00 0.00 27 TYR A CA 13
ATOM 5438 C C . TYR A 1 27 ? 5.514 -0.838 -1.070 1.00 0.00 27 TYR A C 13
ATOM 5439 O O . TYR A 1 27 ? 5.957 0.303 -0.893 1.00 0.00 27 TYR A O 13
ATOM 5457 N N . CYS A 1 28 ? 5.579 -1.820 -0.169 1.00 0.00 28 CYS A N 13
ATOM 5458 C CA . CYS A 1 28 ? 5.893 -1.662 1.245 1.00 0.00 28 CYS A CA 13
ATOM 5459 C C . CYS A 1 28 ? 7.272 -1.061 1.488 1.00 0.00 28 CYS A C 13
ATOM 5460 O O . CYS A 1 28 ? 7.432 -0.182 2.331 1.00 0.00 28 CYS A O 13
ATOM 5467 N N . GLY A 1 29 ? 8.262 -1.517 0.723 1.00 0.00 29 GLY A N 13
ATOM 5468 C CA . GLY A 1 29 ? 9.616 -1.002 0.763 1.00 0.00 29 GLY A CA 13
ATOM 5469 C C . GLY A 1 29 ? 10.165 -0.898 2.180 1.00 0.00 29 GLY A C 13
ATOM 5470 O O . GLY A 1 29 ? 10.289 -1.882 2.907 1.00 0.00 29 GLY A O 13
ATOM 5474 N N . ARG A 1 30 ? 10.509 0.329 2.547 1.00 0.00 30 ARG A N 13
ATOM 5475 C CA . ARG A 1 30 ? 11.135 0.706 3.805 1.00 0.00 30 ARG A CA 13
ATOM 5476 C C . ARG A 1 30 ? 10.148 0.562 4.972 1.00 0.00 30 ARG A C 13
ATOM 5477 O O . ARG A 1 30 ? 9.777 1.568 5.571 1.00 0.00 30 ARG A O 13
ATOM 5500 N N . VAL A 1 1 ? -5.415 -0.489 -7.587 1.00 0.00 1 VAL A N 14
ATOM 5501 C CA . VAL A 1 1 ? -6.168 -0.030 -6.406 1.00 0.00 1 VAL A CA 14
ATOM 5502 C C . VAL A 1 1 ? -6.318 1.484 -6.522 1.00 0.00 1 VAL A C 14
ATOM 5503 O O . VAL A 1 1 ? -5.554 2.064 -7.290 1.00 0.00 1 VAL A O 14
ATOM 5518 N N . GLY A 1 2 ? -7.258 2.102 -5.801 1.00 0.00 2 GLY A N 14
ATOM 5519 C CA . GLY A 1 2 ? -7.437 3.547 -5.841 1.00 0.00 2 GLY A CA 14
ATOM 5520 C C . GLY A 1 2 ? -6.240 4.250 -5.203 1.00 0.00 2 GLY A C 14
ATOM 5521 O O . GLY A 1 2 ? -5.508 4.970 -5.871 1.00 0.00 2 GLY A O 14
ATOM 5525 N N . GLU A 1 3 ? -6.049 4.027 -3.902 1.00 0.00 3 GLU A N 14
ATOM 5526 C CA . GLU A 1 3 ? -4.973 4.533 -3.074 1.00 0.00 3 GLU A CA 14
ATOM 5527 C C . GLU A 1 3 ? -5.225 3.925 -1.692 1.00 0.00 3 GLU A C 14
ATOM 5528 O O . GLU A 1 3 ? -6.298 3.359 -1.470 1.00 0.00 3 GLU A O 14
ATOM 5541 N N . CYS A 1 4 ? -4.274 4.031 -0.767 1.00 0.00 4 CYS A N 14
ATOM 5542 C CA . CYS A 1 4 ? -4.520 3.621 0.613 1.00 0.00 4 CYS A CA 14
ATOM 5543 C C . CYS A 1 4 ? -5.612 4.488 1.223 1.00 0.00 4 CYS A C 14
ATOM 5544 O O . CYS A 1 4 ? -5.679 5.698 0.992 1.00 0.00 4 CYS A O 14
ATOM 5551 N N . VAL A 1 5 ? -6.388 3.885 2.115 1.00 0.00 5 VAL A N 14
ATOM 5552 C CA . VAL A 1 5 ? -7.429 4.560 2.867 1.00 0.00 5 VAL A CA 14
ATOM 5553 C C . VAL A 1 5 ? -6.767 5.145 4.111 1.00 0.00 5 VAL A C 14
ATOM 5554 O O . VAL A 1 5 ? -6.948 4.706 5.251 1.00 0.00 5 VAL A O 14
ATOM 5567 N N . ARG A 1 6 ? -5.919 6.128 3.815 1.00 0.00 6 ARG A N 14
ATOM 5568 C CA . ARG A 1 6 ? -5.025 6.798 4.748 1.00 0.00 6 ARG A CA 14
ATOM 5569 C C . ARG A 1 6 ? -4.264 5.773 5.598 1.00 0.00 6 ARG A C 14
ATOM 5570 O O . ARG A 1 6 ? -4.264 5.852 6.825 1.00 0.00 6 ARG A O 14
ATOM 5591 N N . GLY A 1 7 ? -3.639 4.809 4.913 1.00 0.00 7 GLY A N 14
ATOM 5592 C CA . GLY A 1 7 ? -2.747 3.810 5.470 1.00 0.00 7 GLY A CA 14
ATOM 5593 C C . GLY A 1 7 ? -3.444 2.503 5.848 1.00 0.00 7 GLY A C 14
ATOM 5594 O O . GLY A 1 7 ? -3.018 1.824 6.776 1.00 0.00 7 GLY A O 14
ATOM 5598 N N . ARG A 1 8 ? -4.523 2.153 5.138 1.00 0.00 8 ARG A N 14
ATOM 5599 C CA . ARG A 1 8 ? -5.346 0.982 5.337 1.00 0.00 8 ARG A CA 14
ATOM 5600 C C . ARG A 1 8 ? -5.739 0.481 3.956 1.00 0.00 8 ARG A C 14
ATOM 5601 O O . ARG A 1 8 ? -6.200 1.277 3.138 1.00 0.00 8 ARG A O 14
ATOM 5622 N N . CYS A 1 9 ? -5.525 -0.799 3.680 1.00 0.00 9 CYS A N 14
ATOM 5623 C CA . CYS A 1 9 ? -6.085 -1.491 2.534 1.00 0.00 9 CYS A CA 14
ATOM 5624 C C . CYS A 1 9 ? -6.573 -2.872 2.974 1.00 0.00 9 CYS A C 14
ATOM 5625 O O . CYS A 1 9 ? -6.207 -3.316 4.063 1.00 0.00 9 CYS A O 14
ATOM 5632 N N . PRO A 1 10 ? -7.404 -3.552 2.165 1.00 0.00 10 PRO A N 14
ATOM 5633 C CA . PRO A 1 10 ? -7.972 -4.837 2.534 1.00 0.00 10 PRO A CA 14
ATOM 5634 C C . PRO A 1 10 ? -6.913 -5.928 2.675 1.00 0.00 10 PRO A C 14
ATOM 5635 O O . PRO A 1 10 ? -5.763 -5.774 2.269 1.00 0.00 10 PRO A O 14
ATOM 5646 N N . SER A 1 11 ? -7.348 -7.079 3.185 1.00 0.00 11 SER A N 14
ATOM 5647 C CA . SER A 1 11 ? -6.604 -8.333 3.227 1.00 0.00 11 SER A CA 14
ATOM 5648 C C . SER A 1 11 ? -5.123 -8.202 3.571 1.00 0.00 11 SER A C 14
ATOM 5649 O O . SER A 1 11 ? -4.256 -8.858 2.994 1.00 0.00 11 SER A O 14
ATOM 5657 N N . GLY A 1 12 ? -4.861 -7.372 4.569 1.00 0.00 12 GLY A N 14
ATOM 5658 C CA . GLY A 1 12 ? -3.529 -7.045 5.048 1.00 0.00 12 GLY A CA 14
ATOM 5659 C C . GLY A 1 12 ? -2.579 -6.679 3.906 1.00 0.00 12 GLY A C 14
ATOM 5660 O O . GLY A 1 12 ? -1.478 -7.228 3.816 1.00 0.00 12 GLY A O 14
ATOM 5664 N N . MET A 1 13 ? -3.020 -5.810 2.996 1.00 0.00 13 MET A N 14
ATOM 5665 C CA . MET A 1 13 ? -2.131 -5.182 2.023 1.00 0.00 13 MET A CA 14
ATOM 5666 C C . MET A 1 13 ? -1.249 -4.169 2.755 1.00 0.00 13 MET A C 14
ATOM 5667 O O . MET A 1 13 ? -1.692 -3.558 3.726 1.00 0.00 13 MET A O 14
ATOM 5681 N N . CYS A 1 14 ? -0.018 -3.959 2.280 1.00 0.00 14 CYS A N 14
ATOM 5682 C CA . CYS A 1 14 ? 0.808 -2.879 2.795 1.00 0.00 14 CYS A CA 14
ATOM 5683 C C . CYS A 1 14 ? 0.410 -1.618 2.055 1.00 0.00 14 CYS A C 14
ATOM 5684 O O . CYS A 1 14 ? 0.244 -1.648 0.835 1.00 0.00 14 CYS A O 14
ATOM 5691 N N . CYS A 1 15 ? 0.281 -0.508 2.781 1.00 0.00 15 CYS A N 14
ATOM 5692 C CA . CYS A 1 15 ? 0.189 0.790 2.140 1.00 0.00 15 CYS A CA 14
ATOM 5693 C C . CYS A 1 15 ? 1.586 1.124 1.618 1.00 0.00 15 CYS A C 14
ATOM 5694 O O . CYS A 1 15 ? 2.594 0.834 2.268 1.00 0.00 15 CYS A O 14
ATOM 5701 N N . SER A 1 16 ? 1.663 1.672 0.413 1.00 0.00 16 SER A N 14
ATOM 5702 C CA . SER A 1 16 ? 2.909 1.954 -0.266 1.00 0.00 16 SER A CA 14
ATOM 5703 C C . SER A 1 16 ? 3.635 3.109 0.447 1.00 0.00 16 SER A C 14
ATOM 5704 O O . SER A 1 16 ? 3.299 3.532 1.559 1.00 0.00 16 SER A O 14
ATOM 5712 N N . GLN A 1 17 ? 4.631 3.629 -0.255 1.00 0.00 17 GLN A N 14
ATOM 5713 C CA . GLN A 1 17 ? 5.259 4.915 -0.032 1.00 0.00 17 GLN A CA 14
ATOM 5714 C C . GLN A 1 17 ? 4.714 5.896 -1.087 1.00 0.00 17 GLN A C 14
ATOM 5715 O O . GLN A 1 17 ? 4.689 7.100 -0.860 1.00 0.00 17 GLN A O 14
ATOM 5729 N N . PHE A 1 18 ? 4.199 5.375 -2.213 1.00 0.00 18 PHE A N 14
ATOM 5730 C CA . PHE A 1 18 ? 3.668 6.078 -3.342 1.00 0.00 18 PHE A CA 14
ATOM 5731 C C . PHE A 1 18 ? 2.147 6.259 -3.251 1.00 0.00 18 PHE A C 14
ATOM 5732 O O . PHE A 1 18 ? 1.506 6.630 -4.228 1.00 0.00 18 PHE A O 14
ATOM 5749 N N . GLY A 1 19 ? 1.558 5.940 -2.095 1.00 0.00 19 GLY A N 14
ATOM 5750 C CA . GLY A 1 19 ? 0.172 6.177 -1.766 1.00 0.00 19 GLY A CA 14
ATOM 5751 C C . GLY A 1 19 ? -0.811 5.138 -2.316 1.00 0.00 19 GLY A C 14
ATOM 5752 O O . GLY A 1 19 ? -1.998 5.195 -1.995 1.00 0.00 19 GLY A O 14
ATOM 5756 N N . TYR A 1 20 ? -0.320 4.148 -3.068 1.00 0.00 20 TYR A N 14
ATOM 5757 C CA . TYR A 1 20 ? -1.101 2.975 -3.466 1.00 0.00 20 TYR A CA 14
ATOM 5758 C C . TYR A 1 20 ? -0.872 1.883 -2.436 1.00 0.00 20 TYR A C 14
ATOM 5759 O O . TYR A 1 20 ? -0.304 2.163 -1.390 1.00 0.00 20 TYR A O 14
ATOM 5777 N N . CYS A 1 21 ? -1.296 0.649 -2.684 1.00 0.00 21 CYS A N 14
ATOM 5778 C CA . CYS A 1 21 ? -1.241 -0.397 -1.671 1.00 0.00 21 CYS A CA 14
ATOM 5779 C C . CYS A 1 21 ? -1.256 -1.766 -2.336 1.00 0.00 21 CYS A C 14
ATOM 5780 O O . CYS A 1 21 ? -1.712 -1.893 -3.473 1.00 0.00 21 CYS A O 14
ATOM 5787 N N . GLY A 1 22 ? -0.720 -2.770 -1.645 1.00 0.00 22 GLY A N 14
ATOM 5788 C CA . GLY A 1 22 ? -0.569 -4.112 -2.136 1.00 0.00 22 GLY A CA 14
ATOM 5789 C C . GLY A 1 22 ? 0.282 -4.860 -1.122 1.00 0.00 22 GLY A C 14
ATOM 5790 O O . GLY A 1 22 ? 1.067 -4.266 -0.385 1.00 0.00 22 GLY A O 14
ATOM 5794 N N . LYS A 1 23 ? 0.102 -6.169 -1.038 1.00 0.00 23 LYS A N 14
ATOM 5795 C CA . LYS A 1 23 ? 0.844 -7.002 -0.106 1.00 0.00 23 LYS A CA 14
ATOM 5796 C C . LYS A 1 23 ? 2.200 -7.348 -0.733 1.00 0.00 23 LYS A C 14
ATOM 5797 O O . LYS A 1 23 ? 2.387 -8.464 -1.212 1.00 0.00 23 LYS A O 14
ATOM 5816 N N . GLY A 1 24 ? 3.163 -6.419 -0.726 1.00 0.00 24 GLY A N 14
ATOM 5817 C CA . GLY A 1 24 ? 4.511 -6.767 -1.144 1.00 0.00 24 GLY A CA 14
ATOM 5818 C C . GLY A 1 24 ? 5.540 -5.653 -0.931 1.00 0.00 24 GLY A C 14
ATOM 5819 O O . GLY A 1 24 ? 5.160 -4.489 -0.784 1.00 0.00 24 GLY A O 14
ATOM 5823 N N . PRO A 1 25 ? 6.843 -5.999 -0.937 1.00 0.00 25 PRO A N 14
ATOM 5824 C CA . PRO A 1 25 ? 7.956 -5.090 -0.678 1.00 0.00 25 PRO A CA 14
ATOM 5825 C C . PRO A 1 25 ? 7.878 -3.774 -1.449 1.00 0.00 25 PRO A C 14
ATOM 5826 O O . PRO A 1 25 ? 8.144 -2.717 -0.883 1.00 0.00 25 PRO A O 14
ATOM 5837 N N . LYS A 1 26 ? 7.503 -3.846 -2.732 1.00 0.00 26 LYS A N 14
ATOM 5838 C CA . LYS A 1 26 ? 7.347 -2.686 -3.605 1.00 0.00 26 LYS A CA 14
ATOM 5839 C C . LYS A 1 26 ? 6.473 -1.607 -2.958 1.00 0.00 26 LYS A C 14
ATOM 5840 O O . LYS A 1 26 ? 6.665 -0.419 -3.209 1.00 0.00 26 LYS A O 14
ATOM 5859 N N . TYR A 1 27 ? 5.507 -2.022 -2.136 1.00 0.00 27 TYR A N 14
ATOM 5860 C CA . TYR A 1 27 ? 4.673 -1.136 -1.373 1.00 0.00 27 TYR A CA 14
ATOM 5861 C C . TYR A 1 27 ? 5.275 -0.952 0.013 1.00 0.00 27 TYR A C 14
ATOM 5862 O O . TYR A 1 27 ? 5.545 0.169 0.423 1.00 0.00 27 TYR A O 14
ATOM 5880 N N . CYS A 1 28 ? 5.487 -2.056 0.730 1.00 0.00 28 CYS A N 14
ATOM 5881 C CA . CYS A 1 28 ? 5.816 -2.048 2.160 1.00 0.00 28 CYS A CA 14
ATOM 5882 C C . CYS A 1 28 ? 7.074 -1.223 2.442 1.00 0.00 28 CYS A C 14
ATOM 5883 O O . CYS A 1 28 ? 7.138 -0.498 3.440 1.00 0.00 28 CYS A O 14
ATOM 5890 N N . GLY A 1 29 ? 8.044 -1.263 1.531 1.00 0.00 29 GLY A N 14
ATOM 5891 C CA . GLY A 1 29 ? 9.194 -0.382 1.534 1.00 0.00 29 GLY A CA 14
ATOM 5892 C C . GLY A 1 29 ? 8.766 1.070 1.760 1.00 0.00 29 GLY A C 14
ATOM 5893 O O . GLY A 1 29 ? 7.697 1.481 1.302 1.00 0.00 29 GLY A O 14
ATOM 5897 N N . ARG A 1 30 ? 9.561 1.841 2.501 1.00 0.00 30 ARG A N 14
ATOM 5898 C CA . ARG A 1 30 ? 9.274 3.242 2.792 1.00 0.00 30 ARG A CA 14
ATOM 5899 C C . ARG A 1 30 ? 10.008 4.158 1.811 1.00 0.00 30 ARG A C 14
ATOM 5900 O O . ARG A 1 30 ? 9.594 5.298 1.630 1.00 0.00 30 ARG A O 14
ATOM 5923 N N . VAL A 1 1 ? -5.673 0.800 -3.448 1.00 0.00 1 VAL A N 15
ATOM 5924 C CA . VAL A 1 1 ? -5.252 1.059 -4.840 1.00 0.00 1 VAL A CA 15
ATOM 5925 C C . VAL A 1 1 ? -5.857 2.396 -5.264 1.00 0.00 1 VAL A C 15
ATOM 5926 O O . VAL A 1 1 ? -6.907 2.750 -4.737 1.00 0.00 1 VAL A O 15
ATOM 5941 N N . GLY A 1 2 ? -5.152 3.200 -6.062 1.00 0.00 2 GLY A N 15
ATOM 5942 C CA . GLY A 1 2 ? -5.511 4.592 -6.335 1.00 0.00 2 GLY A CA 15
ATOM 5943 C C . GLY A 1 2 ? -4.915 5.469 -5.232 1.00 0.00 2 GLY A C 15
ATOM 5944 O O . GLY A 1 2 ? -4.348 6.527 -5.483 1.00 0.00 2 GLY A O 15
ATOM 5948 N N . GLU A 1 3 ? -5.021 4.960 -4.008 1.00 0.00 3 GLU A N 15
ATOM 5949 C CA . GLU A 1 3 ? -4.404 5.383 -2.774 1.00 0.00 3 GLU A CA 15
ATOM 5950 C C . GLU A 1 3 ? -4.681 4.232 -1.795 1.00 0.00 3 GLU A C 15
ATOM 5951 O O . GLU A 1 3 ? -5.386 3.279 -2.156 1.00 0.00 3 GLU A O 15
ATOM 5964 N N . CYS A 1 4 ? -4.101 4.263 -0.597 1.00 0.00 4 CYS A N 15
ATOM 5965 C CA . CYS A 1 4 ? -4.593 3.400 0.483 1.00 0.00 4 CYS A CA 15
ATOM 5966 C C . CYS A 1 4 ? -5.921 3.965 0.960 1.00 0.00 4 CYS A C 15
ATOM 5967 O O . CYS A 1 4 ? -6.310 5.096 0.672 1.00 0.00 4 CYS A O 15
ATOM 5974 N N . VAL A 1 5 ? -6.571 3.171 1.788 1.00 0.00 5 VAL A N 15
ATOM 5975 C CA . VAL A 1 5 ? -7.827 3.515 2.420 1.00 0.00 5 VAL A CA 15
ATOM 5976 C C . VAL A 1 5 ? -7.475 4.176 3.745 1.00 0.00 5 VAL A C 15
ATOM 5977 O O . VAL A 1 5 ? -7.442 3.545 4.798 1.00 0.00 5 VAL A O 15
ATOM 5990 N N . ARG A 1 6 ? -7.144 5.463 3.648 1.00 0.00 6 ARG A N 15
ATOM 5991 C CA . ARG A 1 6 ? -6.708 6.285 4.775 1.00 0.00 6 ARG A CA 15
ATOM 5992 C C . ARG A 1 6 ? -5.547 5.609 5.521 1.00 0.00 6 ARG A C 15
ATOM 5993 O O . ARG A 1 6 ? -5.571 5.454 6.739 1.00 0.00 6 ARG A O 15
ATOM 6014 N N . GLY A 1 7 ? -4.520 5.211 4.766 1.00 0.00 7 GLY A N 15
ATOM 6015 C CA . GLY A 1 7 ? -3.302 4.630 5.306 1.00 0.00 7 GLY A CA 15
ATOM 6016 C C . GLY A 1 7 ? -3.505 3.230 5.891 1.00 0.00 7 GLY A C 15
ATOM 6017 O O . GLY A 1 7 ? -2.747 2.820 6.767 1.00 0.00 7 GLY A O 15
ATOM 6021 N N . ARG A 1 8 ? -4.498 2.482 5.395 1.00 0.00 8 ARG A N 15
ATOM 6022 C CA . ARG A 1 8 ? -4.809 1.103 5.688 1.00 0.00 8 ARG A CA 15
ATOM 6023 C C . ARG A 1 8 ? -5.335 0.522 4.381 1.00 0.00 8 ARG A C 15
ATOM 6024 O O . ARG A 1 8 ? -5.863 1.268 3.563 1.00 0.00 8 ARG A O 15
ATOM 6045 N N . CYS A 1 9 ? -5.189 -0.777 4.163 1.00 0.00 9 CYS A N 15
ATOM 6046 C CA . CYS A 1 9 ? -5.874 -1.499 3.096 1.00 0.00 9 CYS A CA 15
ATOM 6047 C C . CYS A 1 9 ? -6.386 -2.837 3.628 1.00 0.00 9 CYS A C 15
ATOM 6048 O O . CYS A 1 9 ? -5.961 -3.265 4.702 1.00 0.00 9 CYS A O 15
ATOM 6055 N N . PRO A 1 10 ? -7.290 -3.507 2.896 1.00 0.00 10 PRO A N 15
ATOM 6056 C CA . PRO A 1 10 ? -7.855 -4.772 3.316 1.00 0.00 10 PRO A CA 15
ATOM 6057 C C . PRO A 1 10 ? -6.855 -5.893 3.052 1.00 0.00 10 PRO A C 15
ATOM 6058 O O . PRO A 1 10 ? -5.816 -5.704 2.420 1.00 0.00 10 PRO A O 15
ATOM 6069 N N . SER A 1 11 ? -7.169 -7.082 3.561 1.00 0.00 11 SER A N 15
ATOM 6070 C CA . SER A 1 11 ? -6.332 -8.276 3.534 1.00 0.00 11 SER A CA 15
ATOM 6071 C C . SER A 1 11 ? -4.862 -8.032 3.867 1.00 0.00 11 SER A C 15
ATOM 6072 O O . SER A 1 11 ? -3.941 -8.682 3.367 1.00 0.00 11 SER A O 15
ATOM 6080 N N . GLY A 1 12 ? -4.681 -7.091 4.782 1.00 0.00 12 GLY A N 15
ATOM 6081 C CA . GLY A 1 12 ? -3.410 -6.527 5.190 1.00 0.00 12 GLY A CA 15
ATOM 6082 C C . GLY A 1 12 ? -2.505 -6.259 3.990 1.00 0.00 12 GLY A C 15
ATOM 6083 O O . GLY A 1 12 ? -1.348 -6.689 3.995 1.00 0.00 12 GLY A O 15
ATOM 6087 N N . MET A 1 13 ? -3.030 -5.617 2.942 1.00 0.00 13 MET A N 15
ATOM 6088 C CA . MET A 1 13 ? -2.171 -5.111 1.876 1.00 0.00 13 MET A CA 15
ATOM 6089 C C . MET A 1 13 ? -1.426 -3.885 2.398 1.00 0.00 13 MET A C 15
ATOM 6090 O O . MET A 1 13 ? -1.979 -3.100 3.168 1.00 0.00 13 MET A O 15
ATOM 6104 N N . CYS A 1 14 ? -0.161 -3.733 2.004 1.00 0.00 14 CYS A N 15
ATOM 6105 C CA . CYS A 1 14 ? 0.691 -2.686 2.539 1.00 0.00 14 CYS A CA 15
ATOM 6106 C C . CYS A 1 14 ? 0.408 -1.412 1.769 1.00 0.00 14 CYS A C 15
ATOM 6107 O O . CYS A 1 14 ? 0.277 -1.462 0.547 1.00 0.00 14 CYS A O 15
ATOM 6114 N N . CYS A 1 15 ? 0.354 -0.274 2.463 1.00 0.00 15 CYS A N 15
ATOM 6115 C CA . CYS A 1 15 ? 0.315 1.012 1.790 1.00 0.00 15 CYS A CA 15
ATOM 6116 C C . CYS A 1 15 ? 1.653 1.259 1.105 1.00 0.00 15 CYS A C 15
ATOM 6117 O O . CYS A 1 15 ? 2.718 1.125 1.715 1.00 0.00 15 CYS A O 15
ATOM 6124 N N . SER A 1 16 ? 1.599 1.584 -0.185 1.00 0.00 16 SER A N 15
ATOM 6125 C CA . SER A 1 16 ? 2.780 1.638 -1.020 1.00 0.00 16 SER A CA 15
ATOM 6126 C C . SER A 1 16 ? 3.745 2.705 -0.511 1.00 0.00 16 SER A C 15
ATOM 6127 O O . SER A 1 16 ? 3.376 3.549 0.311 1.00 0.00 16 SER A O 15
ATOM 6135 N N . GLN A 1 17 ? 4.952 2.732 -1.070 1.00 0.00 17 GLN A N 15
ATOM 6136 C CA . GLN A 1 17 ? 5.849 3.860 -0.875 1.00 0.00 17 GLN A CA 15
ATOM 6137 C C . GLN A 1 17 ? 5.210 5.134 -1.457 1.00 0.00 17 GLN A C 15
ATOM 6138 O O . GLN A 1 17 ? 5.415 6.228 -0.944 1.00 0.00 17 GLN A O 15
ATOM 6152 N N . PHE A 1 18 ? 4.366 4.971 -2.485 1.00 0.00 18 PHE A N 15
ATOM 6153 C CA . PHE A 1 18 ? 3.680 5.980 -3.230 1.00 0.00 18 PHE A CA 15
ATOM 6154 C C . PHE A 1 18 ? 2.276 6.257 -2.680 1.00 0.00 18 PHE A C 15
ATOM 6155 O O . PHE A 1 18 ? 1.481 6.933 -3.325 1.00 0.00 18 PHE A O 15
ATOM 6172 N N . GLY A 1 19 ? 1.943 5.679 -1.522 1.00 0.00 19 GLY A N 15
ATOM 6173 C CA . GLY A 1 19 ? 0.690 5.905 -0.832 1.00 0.00 19 GLY A CA 15
ATOM 6174 C C . GLY A 1 19 ? -0.531 5.250 -1.492 1.00 0.00 19 GLY A C 15
ATOM 6175 O O . GLY A 1 19 ? -1.668 5.539 -1.122 1.00 0.00 19 GLY A O 15
ATOM 6179 N N . TYR A 1 20 ? -0.282 4.293 -2.394 1.00 0.00 20 TYR A N 15
ATOM 6180 C CA . TYR A 1 20 ? -1.271 3.385 -2.967 1.00 0.00 20 TYR A CA 15
ATOM 6181 C C . TYR A 1 20 ? -1.306 2.187 -2.026 1.00 0.00 20 TYR A C 15
ATOM 6182 O O . TYR A 1 20 ? -0.995 2.344 -0.849 1.00 0.00 20 TYR A O 15
ATOM 6200 N N . CYS A 1 21 ? -1.665 0.994 -2.495 1.00 0.00 21 CYS A N 15
ATOM 6201 C CA . CYS A 1 21 ? -1.592 -0.190 -1.651 1.00 0.00 21 CYS A CA 15
ATOM 6202 C C . CYS A 1 21 ? -1.490 -1.474 -2.456 1.00 0.00 21 CYS A C 15
ATOM 6203 O O . CYS A 1 21 ? -1.981 -1.526 -3.582 1.00 0.00 21 CYS A O 15
ATOM 6210 N N . GLY A 1 22 ? -0.822 -2.479 -1.885 1.00 0.00 22 GLY A N 15
ATOM 6211 C CA . GLY A 1 22 ? -0.521 -3.740 -2.518 1.00 0.00 22 GLY A CA 15
ATOM 6212 C C . GLY A 1 22 ? 0.356 -4.556 -1.572 1.00 0.00 22 GLY A C 15
ATOM 6213 O O . GLY A 1 22 ? 1.238 -4.021 -0.905 1.00 0.00 22 GLY A O 15
ATOM 6217 N N . LYS A 1 23 ? 0.082 -5.851 -1.459 1.00 0.00 23 LYS A N 15
ATOM 6218 C CA . LYS A 1 23 ? 0.727 -6.713 -0.481 1.00 0.00 23 LYS A CA 15
ATOM 6219 C C . LYS A 1 23 ? 2.075 -7.212 -1.016 1.00 0.00 23 LYS A C 15
ATOM 6220 O O . LYS A 1 23 ? 2.202 -8.386 -1.357 1.00 0.00 23 LYS A O 15
ATOM 6239 N N . GLY A 1 24 ? 3.093 -6.345 -1.084 1.00 0.00 24 GLY A N 15
ATOM 6240 C CA . GLY A 1 24 ? 4.411 -6.779 -1.528 1.00 0.00 24 GLY A CA 15
ATOM 6241 C C . GLY A 1 24 ? 5.546 -5.813 -1.172 1.00 0.00 24 GLY A C 15
ATOM 6242 O O . GLY A 1 24 ? 5.288 -4.647 -0.873 1.00 0.00 24 GLY A O 15
ATOM 6246 N N . PRO A 1 25 ? 6.809 -6.283 -1.219 1.00 0.00 25 PRO A N 15
ATOM 6247 C CA . PRO A 1 25 ? 7.994 -5.543 -0.796 1.00 0.00 25 PRO A CA 15
ATOM 6248 C C . PRO A 1 25 ? 8.052 -4.103 -1.304 1.00 0.00 25 PRO A C 15
ATOM 6249 O O . PRO A 1 25 ? 8.274 -3.187 -0.519 1.00 0.00 25 PRO A O 15
ATOM 6260 N N . LYS A 1 26 ? 7.840 -3.907 -2.611 1.00 0.00 26 LYS A N 15
ATOM 6261 C CA . LYS A 1 26 ? 7.873 -2.595 -3.253 1.00 0.00 26 LYS A CA 15
ATOM 6262 C C . LYS A 1 26 ? 6.951 -1.584 -2.562 1.00 0.00 26 LYS A C 15
ATOM 6263 O O . LYS A 1 26 ? 7.205 -0.381 -2.605 1.00 0.00 26 LYS A O 15
ATOM 6282 N N . TYR A 1 27 ? 5.862 -2.066 -1.965 1.00 0.00 27 TYR A N 15
ATOM 6283 C CA . TYR A 1 27 ? 4.861 -1.242 -1.329 1.00 0.00 27 TYR A CA 15
ATOM 6284 C C . TYR A 1 27 ? 5.153 -1.134 0.165 1.00 0.00 27 TYR A C 15
ATOM 6285 O O . TYR A 1 27 ? 5.120 -0.052 0.753 1.00 0.00 27 TYR A O 15
ATOM 6303 N N . CYS A 1 28 ? 5.402 -2.294 0.769 1.00 0.00 28 CYS A N 15
ATOM 6304 C CA . CYS A 1 28 ? 5.665 -2.437 2.193 1.00 0.00 28 CYS A CA 15
ATOM 6305 C C . CYS A 1 28 ? 6.906 -1.640 2.572 1.00 0.00 28 CYS A C 15
ATOM 6306 O O . CYS A 1 28 ? 6.802 -0.700 3.361 1.00 0.00 28 CYS A O 15
ATOM 6313 N N . GLY A 1 29 ? 8.047 -1.980 1.970 1.00 0.00 29 GLY A N 15
ATOM 6314 C CA . GLY A 1 29 ? 9.344 -1.372 2.229 1.00 0.00 29 GLY A CA 15
ATOM 6315 C C . GLY A 1 29 ? 9.559 -1.133 3.722 1.00 0.00 29 GLY A C 15
ATOM 6316 O O . GLY A 1 29 ? 9.288 -2.008 4.542 1.00 0.00 29 GLY A O 15
ATOM 6320 N N . ARG A 1 30 ? 10.008 0.078 4.058 1.00 0.00 30 ARG A N 15
ATOM 6321 C CA . ARG A 1 30 ? 10.033 0.584 5.423 1.00 0.00 30 ARG A CA 15
ATOM 6322 C C . ARG A 1 30 ? 10.818 -0.361 6.340 1.00 0.00 30 ARG A C 15
ATOM 6323 O O . ARG A 1 30 ? 11.986 -0.623 6.068 1.00 0.00 30 ARG A O 15
ATOM 6346 N N . VAL A 1 1 ? -1.467 -2.061 -6.544 1.00 0.00 1 VAL A N 16
ATOM 6347 C CA . VAL A 1 1 ? -2.094 -0.747 -6.766 1.00 0.00 1 VAL A CA 16
ATOM 6348 C C . VAL A 1 1 ? -3.420 -0.666 -6.006 1.00 0.00 1 VAL A C 16
ATOM 6349 O O . VAL A 1 1 ? -3.938 -1.709 -5.618 1.00 0.00 1 VAL A O 16
ATOM 6364 N N . GLY A 1 2 ? -3.958 0.539 -5.789 1.00 0.00 2 GLY A N 16
ATOM 6365 C CA . GLY A 1 2 ? -5.296 0.724 -5.245 1.00 0.00 2 GLY A CA 16
ATOM 6366 C C . GLY A 1 2 ? -5.494 2.181 -4.836 1.00 0.00 2 GLY A C 16
ATOM 6367 O O . GLY A 1 2 ? -6.184 2.926 -5.523 1.00 0.00 2 GLY A O 16
ATOM 6371 N N . GLU A 1 3 ? -4.830 2.553 -3.738 1.00 0.00 3 GLU A N 16
ATOM 6372 C CA . GLU A 1 3 ? -4.895 3.804 -2.978 1.00 0.00 3 GLU A CA 16
ATOM 6373 C C . GLU A 1 3 ? -5.276 3.442 -1.556 1.00 0.00 3 GLU A C 16
ATOM 6374 O O . GLU A 1 3 ? -6.252 2.732 -1.323 1.00 0.00 3 GLU A O 16
ATOM 6387 N N . CYS A 1 4 ? -4.472 3.912 -0.615 1.00 0.00 4 CYS A N 16
ATOM 6388 C CA . CYS A 1 4 ? -4.703 3.620 0.790 1.00 0.00 4 CYS A CA 16
ATOM 6389 C C . CYS A 1 4 ? -5.876 4.440 1.311 1.00 0.00 4 CYS A C 16
ATOM 6390 O O . CYS A 1 4 ? -6.056 5.609 0.973 1.00 0.00 4 CYS A O 16
ATOM 6397 N N . VAL A 1 5 ? -6.638 3.834 2.210 1.00 0.00 5 VAL A N 16
ATOM 6398 C CA . VAL A 1 5 ? -7.848 4.400 2.777 1.00 0.00 5 VAL A CA 16
ATOM 6399 C C . VAL A 1 5 ? -7.450 5.092 4.070 1.00 0.00 5 VAL A C 16
ATOM 6400 O O . VAL A 1 5 ? -7.679 4.604 5.177 1.00 0.00 5 VAL A O 16
ATOM 6413 N N . ARG A 1 6 ? -6.789 6.230 3.896 1.00 0.00 6 ARG A N 16
ATOM 6414 C CA . ARG A 1 6 ? -6.126 6.953 4.974 1.00 0.00 6 ARG A CA 16
ATOM 6415 C C . ARG A 1 6 ? -5.057 6.064 5.625 1.00 0.00 6 ARG A C 16
ATOM 6416 O O . ARG A 1 6 ? -5.091 5.794 6.826 1.00 0.00 6 ARG A O 16
ATOM 6437 N N . GLY A 1 7 ? -4.149 5.554 4.787 1.00 0.00 7 GLY A N 16
ATOM 6438 C CA . GLY A 1 7 ? -2.922 4.891 5.206 1.00 0.00 7 GLY A CA 16
ATOM 6439 C C . GLY A 1 7 ? -3.085 3.429 5.623 1.00 0.00 7 GLY A C 16
ATOM 6440 O O . GLY A 1 7 ? -2.200 2.875 6.267 1.00 0.00 7 GLY A O 16
ATOM 6444 N N . ARG A 1 8 ? -4.212 2.800 5.279 1.00 0.00 8 ARG A N 16
ATOM 6445 C CA . ARG A 1 8 ? -4.579 1.445 5.611 1.00 0.00 8 ARG A CA 16
ATOM 6446 C C . ARG A 1 8 ? -5.181 0.873 4.337 1.00 0.00 8 ARG A C 16
ATOM 6447 O O . ARG A 1 8 ? -5.927 1.576 3.657 1.00 0.00 8 ARG A O 16
ATOM 6468 N N . CYS A 1 9 ? -4.827 -0.359 4.001 1.00 0.00 9 CYS A N 16
ATOM 6469 C CA . CYS A 1 9 ? -5.263 -1.051 2.796 1.00 0.00 9 CYS A CA 16
ATOM 6470 C C . CYS A 1 9 ? -5.998 -2.344 3.165 1.00 0.00 9 CYS A C 16
ATOM 6471 O O . CYS A 1 9 ? -5.844 -2.823 4.288 1.00 0.00 9 CYS A O 16
ATOM 6478 N N . PRO A 1 10 ? -6.814 -2.913 2.259 1.00 0.00 10 PRO A N 16
ATOM 6479 C CA . PRO A 1 10 ? -7.612 -4.093 2.559 1.00 0.00 10 PRO A CA 16
ATOM 6480 C C . PRO A 1 10 ? -6.750 -5.343 2.723 1.00 0.00 10 PRO A C 16
ATOM 6481 O O . PRO A 1 10 ? -5.577 -5.350 2.368 1.00 0.00 10 PRO A O 16
ATOM 6492 N N . SER A 1 11 ? -7.378 -6.413 3.217 1.00 0.00 11 SER A N 16
ATOM 6493 C CA . SER A 1 11 ? -6.879 -7.787 3.292 1.00 0.00 11 SER A CA 16
ATOM 6494 C C . SER A 1 11 ? -5.372 -7.930 3.524 1.00 0.00 11 SER A C 16
ATOM 6495 O O . SER A 1 11 ? -4.691 -8.747 2.895 1.00 0.00 11 SER A O 16
ATOM 6503 N N . GLY A 1 12 ? -4.881 -7.171 4.494 1.00 0.00 12 GLY A N 16
ATOM 6504 C CA . GLY A 1 12 ? -3.480 -7.121 4.880 1.00 0.00 12 GLY A CA 16
ATOM 6505 C C . GLY A 1 12 ? -2.547 -6.850 3.695 1.00 0.00 12 GLY A C 16
ATOM 6506 O O . GLY A 1 12 ? -1.508 -7.498 3.563 1.00 0.00 12 GLY A O 16
ATOM 6510 N N . MET A 1 13 ? -2.934 -5.955 2.788 1.00 0.00 13 MET A N 16
ATOM 6511 C CA . MET A 1 13 ? -2.043 -5.400 1.778 1.00 0.00 13 MET A CA 16
ATOM 6512 C C . MET A 1 13 ? -1.275 -4.281 2.477 1.00 0.00 13 MET A C 16
ATOM 6513 O O . MET A 1 13 ? -1.809 -3.651 3.389 1.00 0.00 13 MET A O 16
ATOM 6527 N N . CYS A 1 14 ? -0.031 -4.019 2.072 1.00 0.00 14 CYS A N 16
ATOM 6528 C CA . CYS A 1 14 ? 0.715 -2.936 2.685 1.00 0.00 14 CYS A CA 16
ATOM 6529 C C . CYS A 1 14 ? 0.304 -1.649 1.989 1.00 0.00 14 CYS A C 16
ATOM 6530 O O . CYS A 1 14 ? 0.172 -1.619 0.762 1.00 0.00 14 CYS A O 16
ATOM 6537 N N . CYS A 1 15 ? 0.107 -0.587 2.773 1.00 0.00 15 CYS A N 16
ATOM 6538 C CA . CYS A 1 15 ? -0.053 0.744 2.221 1.00 0.00 15 CYS A CA 16
ATOM 6539 C C . CYS A 1 15 ? 1.316 1.192 1.719 1.00 0.00 15 CYS A C 16
ATOM 6540 O O . CYS A 1 15 ? 2.281 1.307 2.478 1.00 0.00 15 CYS A O 16
ATOM 6547 N N . SER A 1 16 ? 1.406 1.348 0.407 1.00 0.00 16 SER A N 16
ATOM 6548 C CA . SER A 1 16 ? 2.622 1.556 -0.341 1.00 0.00 16 SER A CA 16
ATOM 6549 C C . SER A 1 16 ? 3.307 2.849 0.082 1.00 0.00 16 SER A C 16
ATOM 6550 O O . SER A 1 16 ? 2.636 3.820 0.427 1.00 0.00 16 SER A O 16
ATOM 6558 N N . GLN A 1 17 ? 4.632 2.901 -0.043 1.00 0.00 17 GLN A N 16
ATOM 6559 C CA . GLN A 1 17 ? 5.364 4.155 0.095 1.00 0.00 17 GLN A CA 16
ATOM 6560 C C . GLN A 1 17 ? 4.793 5.261 -0.816 1.00 0.00 17 GLN A C 16
ATOM 6561 O O . GLN A 1 17 ? 4.847 6.437 -0.473 1.00 0.00 17 GLN A O 16
ATOM 6575 N N . PHE A 1 18 ? 4.188 4.876 -1.946 1.00 0.00 18 PHE A N 16
ATOM 6576 C CA . PHE A 1 18 ? 3.599 5.701 -2.956 1.00 0.00 18 PHE A CA 16
ATOM 6577 C C . PHE A 1 18 ? 2.094 5.915 -2.740 1.00 0.00 18 PHE A C 16
ATOM 6578 O O . PHE A 1 18 ? 1.406 6.395 -3.634 1.00 0.00 18 PHE A O 16
ATOM 6595 N N . GLY A 1 19 ? 1.568 5.493 -1.588 1.00 0.00 19 GLY A N 16
ATOM 6596 C CA . GLY A 1 19 ? 0.209 5.746 -1.159 1.00 0.00 19 GLY A CA 16
ATOM 6597 C C . GLY A 1 19 ? -0.860 4.899 -1.861 1.00 0.00 19 GLY A C 16
ATOM 6598 O O . GLY A 1 19 ? -2.055 5.097 -1.640 1.00 0.00 19 GLY A O 16
ATOM 6602 N N . TYR A 1 20 ? -0.434 3.915 -2.659 1.00 0.00 20 TYR A N 16
ATOM 6603 C CA . TYR A 1 20 ? -1.287 2.872 -3.215 1.00 0.00 20 TYR A CA 16
ATOM 6604 C C . TYR A 1 20 ? -1.271 1.654 -2.298 1.00 0.00 20 TYR A C 16
ATOM 6605 O O . TYR A 1 20 ? -0.775 1.738 -1.183 1.00 0.00 20 TYR A O 16
ATOM 6623 N N . CYS A 1 21 ? -1.781 0.506 -2.738 1.00 0.00 21 CYS A N 16
ATOM 6624 C CA . CYS A 1 21 ? -1.912 -0.677 -1.889 1.00 0.00 21 CYS A CA 16
ATOM 6625 C C . CYS A 1 21 ? -1.264 -1.870 -2.573 1.00 0.00 21 CYS A C 16
ATOM 6626 O O . CYS A 1 21 ? -1.360 -1.990 -3.797 1.00 0.00 21 CYS A O 16
ATOM 6633 N N . GLY A 1 22 ? -0.663 -2.780 -1.803 1.00 0.00 22 GLY A N 16
ATOM 6634 C CA . GLY A 1 22 ? -0.285 -4.077 -2.306 1.00 0.00 22 GLY A CA 16
ATOM 6635 C C . GLY A 1 22 ? 0.515 -4.845 -1.265 1.00 0.00 22 GLY A C 16
ATOM 6636 O O . GLY A 1 22 ? 1.281 -4.285 -0.485 1.00 0.00 22 GLY A O 16
ATOM 6640 N N . LYS A 1 23 ? 0.307 -6.155 -1.240 1.00 0.00 23 LYS A N 16
ATOM 6641 C CA . LYS A 1 23 ? 0.979 -7.077 -0.342 1.00 0.00 23 LYS A CA 16
ATOM 6642 C C . LYS A 1 23 ? 2.331 -7.446 -0.962 1.00 0.00 23 LYS A C 16
ATOM 6643 O O . LYS A 1 23 ? 2.533 -8.584 -1.378 1.00 0.00 23 LYS A O 16
ATOM 6662 N N . GLY A 1 24 ? 3.253 -6.482 -1.051 1.00 0.00 24 GLY A N 16
ATOM 6663 C CA . GLY A 1 24 ? 4.570 -6.732 -1.617 1.00 0.00 24 GLY A CA 16
ATOM 6664 C C . GLY A 1 24 ? 5.596 -5.663 -1.242 1.00 0.00 24 GLY A C 16
ATOM 6665 O O . GLY A 1 24 ? 5.230 -4.578 -0.792 1.00 0.00 24 GLY A O 16
ATOM 6669 N N . PRO A 1 25 ? 6.888 -5.964 -1.448 1.00 0.00 25 PRO A N 16
ATOM 6670 C CA . PRO A 1 25 ? 8.010 -5.204 -0.918 1.00 0.00 25 PRO A CA 16
ATOM 6671 C C . PRO A 1 25 ? 8.126 -3.802 -1.514 1.00 0.00 25 PRO A C 16
ATOM 6672 O O . PRO A 1 25 ? 8.360 -2.850 -0.774 1.00 0.00 25 PRO A O 16
ATOM 6683 N N . LYS A 1 26 ? 7.947 -3.667 -2.834 1.00 0.00 26 LYS A N 16
ATOM 6684 C CA . LYS A 1 26 ? 7.988 -2.383 -3.537 1.00 0.00 26 LYS A CA 16
ATOM 6685 C C . LYS A 1 26 ? 7.107 -1.331 -2.857 1.00 0.00 26 LYS A C 16
ATOM 6686 O O . LYS A 1 26 ? 7.415 -0.140 -2.871 1.00 0.00 26 LYS A O 16
ATOM 6705 N N . TYR A 1 27 ? 5.999 -1.779 -2.273 1.00 0.00 27 TYR A N 16
ATOM 6706 C CA . TYR A 1 27 ? 5.029 -0.953 -1.598 1.00 0.00 27 TYR A CA 16
ATOM 6707 C C . TYR A 1 27 ? 5.374 -0.898 -0.116 1.00 0.00 27 TYR A C 16
ATOM 6708 O O . TYR A 1 27 ? 5.512 0.175 0.484 1.00 0.00 27 TYR A O 16
ATOM 6726 N N . CYS A 1 28 ? 5.490 -2.080 0.479 1.00 0.00 28 CYS A N 16
ATOM 6727 C CA . CYS A 1 28 ? 5.633 -2.217 1.914 1.00 0.00 28 CYS A CA 16
ATOM 6728 C C . CYS A 1 28 ? 6.891 -1.513 2.402 1.00 0.00 28 CYS A C 16
ATOM 6729 O O . CYS A 1 28 ? 6.793 -0.616 3.235 1.00 0.00 28 CYS A O 16
ATOM 6736 N N . GLY A 1 29 ? 8.039 -1.809 1.796 1.00 0.00 29 GLY A N 16
ATOM 6737 C CA . GLY A 1 29 ? 9.305 -1.141 2.069 1.00 0.00 29 GLY A CA 16
ATOM 6738 C C . GLY A 1 29 ? 9.556 -0.973 3.570 1.00 0.00 29 GLY A C 16
ATOM 6739 O O . GLY A 1 29 ? 9.285 -1.890 4.341 1.00 0.00 29 GLY A O 16
ATOM 6743 N N . ARG A 1 30 ? 10.020 0.221 3.964 1.00 0.00 30 ARG A N 16
ATOM 6744 C CA . ARG A 1 30 ? 10.191 0.671 5.342 1.00 0.00 30 ARG A CA 16
ATOM 6745 C C . ARG A 1 30 ? 10.622 -0.468 6.278 1.00 0.00 30 ARG A C 16
ATOM 6746 O O . ARG A 1 30 ? 9.956 -0.739 7.273 1.00 0.00 30 ARG A O 16
ATOM 6769 N N . VAL A 1 1 ? -5.148 0.378 -7.109 1.00 0.00 1 VAL A N 17
ATOM 6770 C CA . VAL A 1 1 ? -6.035 1.227 -6.294 1.00 0.00 1 VAL A CA 17
ATOM 6771 C C . VAL A 1 1 ? -5.783 2.674 -6.700 1.00 0.00 1 VAL A C 17
ATOM 6772 O O . VAL A 1 1 ? -4.740 2.911 -7.304 1.00 0.00 1 VAL A O 17
ATOM 6787 N N . GLY A 1 2 ? -6.678 3.607 -6.365 1.00 0.00 2 GLY A N 17
ATOM 6788 C CA . GLY A 1 2 ? -6.404 5.026 -6.548 1.00 0.00 2 GLY A CA 17
ATOM 6789 C C . GLY A 1 2 ? -5.253 5.437 -5.634 1.00 0.00 2 GLY A C 17
ATOM 6790 O O . GLY A 1 2 ? -4.227 5.930 -6.093 1.00 0.00 2 GLY A O 17
ATOM 6794 N N . GLU A 1 3 ? -5.426 5.195 -4.334 1.00 0.00 3 GLU A N 17
ATOM 6795 C CA . GLU A 1 3 ? -4.456 5.382 -3.280 1.00 0.00 3 GLU A CA 17
ATOM 6796 C C . GLU A 1 3 ? -4.991 4.589 -2.085 1.00 0.00 3 GLU A C 17
ATOM 6797 O O . GLU A 1 3 ? -6.058 3.980 -2.186 1.00 0.00 3 GLU A O 17
ATOM 6810 N N . CYS A 1 4 ? -4.256 4.572 -0.977 1.00 0.00 4 CYS A N 17
ATOM 6811 C CA . CYS A 1 4 ? -4.677 3.901 0.250 1.00 0.00 4 CYS A CA 17
ATOM 6812 C C . CYS A 1 4 ? -6.002 4.451 0.772 1.00 0.00 4 CYS A C 17
ATOM 6813 O O . CYS A 1 4 ? -6.405 5.576 0.479 1.00 0.00 4 CYS A O 17
ATOM 6820 N N . VAL A 1 5 ? -6.646 3.656 1.617 1.00 0.00 5 VAL A N 17
ATOM 6821 C CA . VAL A 1 5 ? -7.900 3.972 2.271 1.00 0.00 5 VAL A CA 17
ATOM 6822 C C . VAL A 1 5 ? -7.545 4.442 3.677 1.00 0.00 5 VAL A C 17
ATOM 6823 O O . VAL A 1 5 ? -7.273 3.631 4.559 1.00 0.00 5 VAL A O 17
ATOM 6836 N N . ARG A 1 6 ? -7.479 5.761 3.873 1.00 0.00 6 ARG A N 17
ATOM 6837 C CA . ARG A 1 6 ? -7.073 6.370 5.137 1.00 0.00 6 ARG A CA 17
ATOM 6838 C C . ARG A 1 6 ? -5.765 5.743 5.646 1.00 0.00 6 ARG A C 17
ATOM 6839 O O . ARG A 1 6 ? -5.642 5.394 6.822 1.00 0.00 6 ARG A O 17
ATOM 6860 N N . GLY A 1 7 ? -4.801 5.594 4.731 1.00 0.00 7 GLY A N 17
ATOM 6861 C CA . GLY A 1 7 ? -3.477 5.050 4.986 1.00 0.00 7 GLY A CA 17
ATOM 6862 C C . GLY A 1 7 ? -3.473 3.565 5.359 1.00 0.00 7 GLY A C 17
ATOM 6863 O O . GLY A 1 7 ? -2.499 3.083 5.932 1.00 0.00 7 GLY A O 17
ATOM 6867 N N . ARG A 1 8 ? -4.553 2.835 5.065 1.00 0.00 8 ARG A N 17
ATOM 6868 C CA . ARG A 1 8 ? -4.764 1.443 5.338 1.00 0.00 8 ARG A CA 17
ATOM 6869 C C . ARG A 1 8 ? -5.282 0.843 4.040 1.00 0.00 8 ARG A C 17
ATOM 6870 O O . ARG A 1 8 ? -5.726 1.554 3.139 1.00 0.00 8 ARG A O 17
ATOM 6891 N N . CYS A 1 9 ? -5.171 -0.468 3.938 1.00 0.00 9 CYS A N 17
ATOM 6892 C CA . CYS A 1 9 ? -5.514 -1.255 2.775 1.00 0.00 9 CYS A CA 17
ATOM 6893 C C . CYS A 1 9 ? -6.258 -2.516 3.216 1.00 0.00 9 CYS A C 17
ATOM 6894 O O . CYS A 1 9 ? -6.161 -2.887 4.386 1.00 0.00 9 CYS A O 17
ATOM 6901 N N . PRO A 1 10 ? -6.989 -3.193 2.315 1.00 0.00 10 PRO A N 17
ATOM 6902 C CA . PRO A 1 10 ? -7.693 -4.419 2.652 1.00 0.00 10 PRO A CA 17
ATOM 6903 C C . PRO A 1 10 ? -6.730 -5.564 2.959 1.00 0.00 10 PRO A C 17
ATOM 6904 O O . PRO A 1 10 ? -5.537 -5.482 2.681 1.00 0.00 10 PRO A O 17
ATOM 6915 N N . SER A 1 11 ? -7.296 -6.641 3.510 1.00 0.00 11 SER A N 17
ATOM 6916 C CA . SER A 1 11 ? -6.705 -7.964 3.715 1.00 0.00 11 SER A CA 17
ATOM 6917 C C . SER A 1 11 ? -5.197 -7.972 3.977 1.00 0.00 11 SER A C 17
ATOM 6918 O O . SER A 1 11 ? -4.434 -8.736 3.386 1.00 0.00 11 SER A O 17
ATOM 6926 N N . GLY A 1 12 ? -4.779 -7.129 4.913 1.00 0.00 12 GLY A N 17
ATOM 6927 C CA . GLY A 1 12 ? -3.390 -6.976 5.314 1.00 0.00 12 GLY A CA 17
ATOM 6928 C C . GLY A 1 12 ? -2.449 -6.748 4.126 1.00 0.00 12 GLY A C 17
ATOM 6929 O O . GLY A 1 12 ? -1.406 -7.397 4.024 1.00 0.00 12 GLY A O 17
ATOM 6933 N N . MET A 1 13 ? -2.835 -5.886 3.187 1.00 0.00 13 MET A N 17
ATOM 6934 C CA . MET A 1 13 ? -1.933 -5.362 2.165 1.00 0.00 13 MET A CA 17
ATOM 6935 C C . MET A 1 13 ? -1.164 -4.212 2.820 1.00 0.00 13 MET A C 17
ATOM 6936 O O . MET A 1 13 ? -1.680 -3.586 3.746 1.00 0.00 13 MET A O 17
ATOM 6950 N N . CYS A 1 14 ? 0.054 -3.908 2.360 1.00 0.00 14 CYS A N 17
ATOM 6951 C CA . CYS A 1 14 ? 0.758 -2.756 2.901 1.00 0.00 14 CYS A CA 17
ATOM 6952 C C . CYS A 1 14 ? 0.254 -1.527 2.168 1.00 0.00 14 CYS A C 17
ATOM 6953 O O . CYS A 1 14 ? 0.150 -1.544 0.939 1.00 0.00 14 CYS A O 17
ATOM 6960 N N . CYS A 1 15 ? -0.035 -0.464 2.922 1.00 0.00 15 CYS A N 17
ATOM 6961 C CA . CYS A 1 15 ? -0.211 0.846 2.329 1.00 0.00 15 CYS A CA 17
ATOM 6962 C C . CYS A 1 15 ? 1.197 1.281 1.938 1.00 0.00 15 CYS A C 17
ATOM 6963 O O . CYS A 1 15 ? 2.051 1.470 2.802 1.00 0.00 15 CYS A O 17
ATOM 6970 N N . SER A 1 16 ? 1.464 1.267 0.635 1.00 0.00 16 SER A N 17
ATOM 6971 C CA . SER A 1 16 ? 2.772 1.444 0.047 1.00 0.00 16 SER A CA 17
ATOM 6972 C C . SER A 1 16 ? 3.397 2.743 0.546 1.00 0.00 16 SER A C 17
ATOM 6973 O O . SER A 1 16 ? 2.695 3.701 0.875 1.00 0.00 16 SER A O 17
ATOM 6981 N N . GLN A 1 17 ? 4.724 2.819 0.500 1.00 0.00 17 GLN A N 17
ATOM 6982 C CA . GLN A 1 17 ? 5.405 4.081 0.751 1.00 0.00 17 GLN A CA 17
ATOM 6983 C C . GLN A 1 17 ? 4.938 5.206 -0.188 1.00 0.00 17 GLN A C 17
ATOM 6984 O O . GLN A 1 17 ? 5.040 6.379 0.156 1.00 0.00 17 GLN A O 17
ATOM 6998 N N . PHE A 1 18 ? 4.398 4.852 -1.359 1.00 0.00 18 PHE A N 17
ATOM 6999 C CA . PHE A 1 18 ? 3.875 5.713 -2.369 1.00 0.00 18 PHE A CA 17
ATOM 7000 C C . PHE A 1 18 ? 2.355 5.907 -2.240 1.00 0.00 18 PHE A C 17
ATOM 7001 O O . PHE A 1 18 ? 1.722 6.422 -3.158 1.00 0.00 18 PHE A O 17
ATOM 7018 N N . GLY A 1 19 ? 1.762 5.478 -1.122 1.00 0.00 19 GLY A N 17
ATOM 7019 C CA . GLY A 1 19 ? 0.372 5.674 -0.789 1.00 0.00 19 GLY A CA 17
ATOM 7020 C C . GLY A 1 19 ? -0.611 4.948 -1.713 1.00 0.00 19 GLY A C 17
ATOM 7021 O O . GLY A 1 19 ? -1.732 5.413 -1.905 1.00 0.00 19 GLY A O 17
ATOM 7025 N N . TYR A 1 20 ? -0.220 3.777 -2.221 1.00 0.00 20 TYR A N 17
ATOM 7026 C CA . TYR A 1 20 ? -1.061 2.813 -2.933 1.00 0.00 20 TYR A CA 17
ATOM 7027 C C . TYR A 1 20 ? -1.161 1.562 -2.060 1.00 0.00 20 TYR A C 17
ATOM 7028 O O . TYR A 1 20 ? -0.709 1.595 -0.926 1.00 0.00 20 TYR A O 17
ATOM 7046 N N . CYS A 1 21 ? -1.702 0.445 -2.548 1.00 0.00 21 CYS A N 17
ATOM 7047 C CA . CYS A 1 21 ? -1.905 -0.743 -1.720 1.00 0.00 21 CYS A CA 17
ATOM 7048 C C . CYS A 1 21 ? -1.269 -1.956 -2.378 1.00 0.00 21 CYS A C 17
ATOM 7049 O O . CYS A 1 21 ? -1.464 -2.158 -3.575 1.00 0.00 21 CYS A O 17
ATOM 7056 N N . GLY A 1 22 ? -0.567 -2.790 -1.605 1.00 0.00 22 GLY A N 17
ATOM 7057 C CA . GLY A 1 22 ? -0.168 -4.095 -2.065 1.00 0.00 22 GLY A CA 17
ATOM 7058 C C . GLY A 1 22 ? 0.614 -4.827 -0.985 1.00 0.00 22 GLY A C 17
ATOM 7059 O O . GLY A 1 22 ? 1.383 -4.240 -0.228 1.00 0.00 22 GLY A O 17
ATOM 7063 N N . LYS A 1 23 ? 0.391 -6.133 -0.899 1.00 0.00 23 LYS A N 17
ATOM 7064 C CA . LYS A 1 23 ? 1.065 -7.016 0.038 1.00 0.00 23 LYS A CA 17
ATOM 7065 C C . LYS A 1 23 ? 2.405 -7.423 -0.576 1.00 0.00 23 LYS A C 17
ATOM 7066 O O . LYS A 1 23 ? 2.595 -8.579 -0.946 1.00 0.00 23 LYS A O 17
ATOM 7085 N N . GLY A 1 24 ? 3.340 -6.480 -0.706 1.00 0.00 24 GLY A N 17
ATOM 7086 C CA . GLY A 1 24 ? 4.642 -6.822 -1.246 1.00 0.00 24 GLY A CA 17
ATOM 7087 C C . GLY A 1 24 ? 5.661 -5.688 -1.208 1.00 0.00 24 GLY A C 17
ATOM 7088 O O . GLY A 1 24 ? 5.318 -4.528 -0.963 1.00 0.00 24 GLY A O 17
ATOM 7092 N N . PRO A 1 25 ? 6.931 -6.037 -1.470 1.00 0.00 25 PRO A N 17
ATOM 7093 C CA . PRO A 1 25 ? 8.080 -5.174 -1.268 1.00 0.00 25 PRO A CA 17
ATOM 7094 C C . PRO A 1 25 ? 8.059 -3.974 -2.210 1.00 0.00 25 PRO A C 17
ATOM 7095 O O . PRO A 1 25 ? 8.448 -2.884 -1.803 1.00 0.00 25 PRO A O 17
ATOM 7106 N N . LYS A 1 26 ? 7.571 -4.151 -3.444 1.00 0.00 26 LYS A N 17
ATOM 7107 C CA . LYS A 1 26 ? 7.415 -3.054 -4.395 1.00 0.00 26 LYS A CA 17
ATOM 7108 C C . LYS A 1 26 ? 6.685 -1.863 -3.762 1.00 0.00 26 LYS A C 17
ATOM 7109 O O . LYS A 1 26 ? 6.980 -0.716 -4.085 1.00 0.00 26 LYS A O 17
ATOM 7128 N N . TYR A 1 27 ? 5.730 -2.134 -2.869 1.00 0.00 27 TYR A N 17
ATOM 7129 C CA . TYR A 1 27 ? 4.963 -1.123 -2.182 1.00 0.00 27 TYR A CA 17
ATOM 7130 C C . TYR A 1 27 ? 5.601 -0.815 -0.828 1.00 0.00 27 TYR A C 17
ATOM 7131 O O . TYR A 1 27 ? 5.962 0.324 -0.519 1.00 0.00 27 TYR A O 17
ATOM 7149 N N . CYS A 1 28 ? 5.667 -1.865 -0.013 1.00 0.00 28 CYS A N 17
ATOM 7150 C CA . CYS A 1 28 ? 6.003 -1.840 1.403 1.00 0.00 28 CYS A CA 17
ATOM 7151 C C . CYS A 1 28 ? 7.487 -1.587 1.680 1.00 0.00 28 CYS A C 17
ATOM 7152 O O . CYS A 1 28 ? 7.846 -0.901 2.642 1.00 0.00 28 CYS A O 17
ATOM 7159 N N . GLY A 1 29 ? 8.341 -2.185 0.846 1.00 0.00 29 GLY A N 17
ATOM 7160 C CA . GLY A 1 29 ? 9.780 -2.328 1.025 1.00 0.00 29 GLY A CA 17
ATOM 7161 C C . GLY A 1 29 ? 10.435 -1.109 1.650 1.00 0.00 29 GLY A C 17
ATOM 7162 O O . GLY A 1 29 ? 10.294 0.008 1.148 1.00 0.00 29 GLY A O 17
ATOM 7166 N N . ARG A 1 30 ? 11.112 -1.341 2.771 1.00 0.00 30 ARG A N 17
ATOM 7167 C CA . ARG A 1 30 ? 11.851 -0.354 3.546 1.00 0.00 30 ARG A CA 17
ATOM 7168 C C . ARG A 1 30 ? 13.336 -0.464 3.201 1.00 0.00 30 ARG A C 17
ATOM 7169 O O . ARG A 1 30 ? 13.772 -1.509 2.724 1.00 0.00 30 ARG A O 17
ATOM 7192 N N . VAL A 1 1 ? -4.851 -0.285 -7.662 1.00 0.00 1 VAL A N 18
ATOM 7193 C CA . VAL A 1 1 ? -5.691 0.370 -6.646 1.00 0.00 1 VAL A CA 18
ATOM 7194 C C . VAL A 1 1 ? -5.574 1.872 -6.853 1.00 0.00 1 VAL A C 18
ATOM 7195 O O . VAL A 1 1 ? -4.583 2.293 -7.444 1.00 0.00 1 VAL A O 18
ATOM 7210 N N . GLY A 1 2 ? -6.569 2.639 -6.411 1.00 0.00 2 GLY A N 18
ATOM 7211 C CA . GLY A 1 2 ? -6.588 4.086 -6.582 1.00 0.00 2 GLY A CA 18
ATOM 7212 C C . GLY A 1 2 ? -5.506 4.744 -5.728 1.00 0.00 2 GLY A C 18
ATOM 7213 O O . GLY A 1 2 ? -4.677 5.492 -6.231 1.00 0.00 2 GLY A O 18
ATOM 7217 N N . GLU A 1 3 ? -5.529 4.453 -4.427 1.00 0.00 3 GLU A N 18
ATOM 7218 C CA . GLU A 1 3 ? -4.599 4.899 -3.412 1.00 0.00 3 GLU A CA 18
ATOM 7219 C C . GLU A 1 3 ? -5.003 4.134 -2.151 1.00 0.00 3 GLU A C 18
ATOM 7220 O O . GLU A 1 3 ? -6.034 3.458 -2.155 1.00 0.00 3 GLU A O 18
ATOM 7233 N N . CYS A 1 4 ? -4.212 4.226 -1.085 1.00 0.00 4 CYS A N 18
ATOM 7234 C CA . CYS A 1 4 ? -4.551 3.619 0.194 1.00 0.00 4 CYS A CA 18
ATOM 7235 C C . CYS A 1 4 ? -5.894 4.132 0.692 1.00 0.00 4 CYS A C 18
ATOM 7236 O O . CYS A 1 4 ? -6.298 5.275 0.458 1.00 0.00 4 CYS A O 18
ATOM 7243 N N . VAL A 1 5 ? -6.531 3.290 1.491 1.00 0.00 5 VAL A N 18
ATOM 7244 C CA . VAL A 1 5 ? -7.782 3.578 2.156 1.00 0.00 5 VAL A CA 18
ATOM 7245 C C . VAL A 1 5 ? -7.402 4.335 3.419 1.00 0.00 5 VAL A C 18
ATOM 7246 O O . VAL A 1 5 ? -7.348 3.798 4.523 1.00 0.00 5 VAL A O 18
ATOM 7259 N N . ARG A 1 6 ? -7.052 5.597 3.183 1.00 0.00 6 ARG A N 18
ATOM 7260 C CA . ARG A 1 6 ? -6.584 6.542 4.188 1.00 0.00 6 ARG A CA 18
ATOM 7261 C C . ARG A 1 6 ? -5.464 5.925 5.032 1.00 0.00 6 ARG A C 18
ATOM 7262 O O . ARG A 1 6 ? -5.488 5.953 6.259 1.00 0.00 6 ARG A O 18
ATOM 7283 N N . GLY A 1 7 ? -4.464 5.388 4.329 1.00 0.00 7 GLY A N 18
ATOM 7284 C CA . GLY A 1 7 ? -3.202 4.951 4.888 1.00 0.00 7 GLY A CA 18
ATOM 7285 C C . GLY A 1 7 ? -3.180 3.496 5.355 1.00 0.00 7 GLY A C 18
ATOM 7286 O O . GLY A 1 7 ? -2.177 3.051 5.907 1.00 0.00 7 GLY A O 18
ATOM 7290 N N . ARG A 1 8 ? -4.256 2.738 5.128 1.00 0.00 8 ARG A N 18
ATOM 7291 C CA . ARG A 1 8 ? -4.375 1.325 5.358 1.00 0.00 8 ARG A CA 18
ATOM 7292 C C . ARG A 1 8 ? -5.001 0.763 4.090 1.00 0.00 8 ARG A C 18
ATOM 7293 O O . ARG A 1 8 ? -5.508 1.517 3.262 1.00 0.00 8 ARG A O 18
ATOM 7314 N N . CYS A 1 9 ? -4.955 -0.547 3.926 1.00 0.00 9 CYS A N 18
ATOM 7315 C CA . CYS A 1 9 ? -5.716 -1.281 2.934 1.00 0.00 9 CYS A CA 18
ATOM 7316 C C . CYS A 1 9 ? -6.267 -2.561 3.570 1.00 0.00 9 CYS A C 18
ATOM 7317 O O . CYS A 1 9 ? -5.856 -2.903 4.681 1.00 0.00 9 CYS A O 18
ATOM 7324 N N . PRO A 1 10 ? -7.202 -3.261 2.903 1.00 0.00 10 PRO A N 18
ATOM 7325 C CA . PRO A 1 10 ? -7.781 -4.496 3.411 1.00 0.00 10 PRO A CA 18
ATOM 7326 C C . PRO A 1 10 ? -6.773 -5.649 3.450 1.00 0.00 10 PRO A C 18
ATOM 7327 O O . PRO A 1 10 ? -5.638 -5.522 2.993 1.00 0.00 10 PRO A O 18
ATOM 7338 N N . SER A 1 11 ? -7.228 -6.776 4.006 1.00 0.00 11 SER A N 18
ATOM 7339 C CA . SER A 1 11 ? -6.618 -8.103 3.954 1.00 0.00 11 SER A CA 18
ATOM 7340 C C . SER A 1 11 ? -5.092 -8.119 3.899 1.00 0.00 11 SER A C 18
ATOM 7341 O O . SER A 1 11 ? -4.489 -8.731 3.013 1.00 0.00 11 SER A O 18
ATOM 7349 N N . GLY A 1 12 ? -4.482 -7.462 4.880 1.00 0.00 12 GLY A N 18
ATOM 7350 C CA . GLY A 1 12 ? -3.041 -7.382 5.052 1.00 0.00 12 GLY A CA 18
ATOM 7351 C C . GLY A 1 12 ? -2.323 -6.982 3.763 1.00 0.00 12 GLY A C 18
ATOM 7352 O O . GLY A 1 12 ? -1.339 -7.614 3.378 1.00 0.00 12 GLY A O 18
ATOM 7356 N N . MET A 1 13 ? -2.846 -5.987 3.050 1.00 0.00 13 MET A N 18
ATOM 7357 C CA . MET A 1 13 ? -2.144 -5.334 1.952 1.00 0.00 13 MET A CA 18
ATOM 7358 C C . MET A 1 13 ? -1.405 -4.142 2.560 1.00 0.00 13 MET A C 18
ATOM 7359 O O . MET A 1 13 ? -1.990 -3.419 3.365 1.00 0.00 13 MET A O 18
ATOM 7373 N N . CYS A 1 14 ? -0.132 -3.923 2.209 1.00 0.00 14 CYS A N 18
ATOM 7374 C CA . CYS A 1 14 ? 0.610 -2.837 2.829 1.00 0.00 14 CYS A CA 18
ATOM 7375 C C . CYS A 1 14 ? 0.226 -1.571 2.096 1.00 0.00 14 CYS A C 18
ATOM 7376 O O . CYS A 1 14 ? 0.239 -1.561 0.866 1.00 0.00 14 CYS A O 18
ATOM 7383 N N . CYS A 1 15 ? -0.081 -0.506 2.834 1.00 0.00 15 CYS A N 18
ATOM 7384 C CA . CYS A 1 15 ? -0.180 0.813 2.242 1.00 0.00 15 CYS A CA 18
ATOM 7385 C C . CYS A 1 15 ? 1.254 1.249 1.972 1.00 0.00 15 CYS A C 18
ATOM 7386 O O . CYS A 1 15 ? 2.054 1.345 2.901 1.00 0.00 15 CYS A O 18
ATOM 7393 N N . SER A 1 16 ? 1.611 1.397 0.698 1.00 0.00 16 SER A N 18
ATOM 7394 C CA . SER A 1 16 ? 2.961 1.741 0.315 1.00 0.00 16 SER A CA 18
ATOM 7395 C C . SER A 1 16 ? 3.336 3.091 0.925 1.00 0.00 16 SER A C 18
ATOM 7396 O O . SER A 1 16 ? 2.481 3.966 1.080 1.00 0.00 16 SER A O 18
ATOM 7404 N N . GLN A 1 17 ? 4.632 3.318 1.117 1.00 0.00 17 GLN A N 18
ATOM 7405 C CA . GLN A 1 17 ? 5.122 4.652 1.436 1.00 0.00 17 GLN A CA 18
ATOM 7406 C C . GLN A 1 17 ? 4.776 5.675 0.334 1.00 0.00 17 GLN A C 18
ATOM 7407 O O . GLN A 1 17 ? 4.816 6.878 0.574 1.00 0.00 17 GLN A O 18
ATOM 7421 N N . PHE A 1 18 ? 4.407 5.204 -0.865 1.00 0.00 18 PHE A N 18
ATOM 7422 C CA . PHE A 1 18 ? 4.049 5.950 -2.029 1.00 0.00 18 PHE A CA 18
ATOM 7423 C C . PHE A 1 18 ? 2.537 6.186 -2.147 1.00 0.00 18 PHE A C 18
ATOM 7424 O O . PHE A 1 18 ? 2.084 6.726 -3.152 1.00 0.00 18 PHE A O 18
ATOM 7441 N N . GLY A 1 19 ? 1.747 5.758 -1.157 1.00 0.00 19 GLY A N 18
ATOM 7442 C CA . GLY A 1 19 ? 0.336 6.039 -1.065 1.00 0.00 19 GLY A CA 18
ATOM 7443 C C . GLY A 1 19 ? -0.575 5.147 -1.919 1.00 0.00 19 GLY A C 18
ATOM 7444 O O . GLY A 1 19 ? -1.789 5.343 -1.905 1.00 0.00 19 GLY A O 18
ATOM 7448 N N . TYR A 1 20 ? -0.027 4.153 -2.627 1.00 0.00 20 TYR A N 18
ATOM 7449 C CA . TYR A 1 20 ? -0.795 3.058 -3.228 1.00 0.00 20 TYR A CA 18
ATOM 7450 C C . TYR A 1 20 ? -0.727 1.895 -2.247 1.00 0.00 20 TYR A C 18
ATOM 7451 O O . TYR A 1 20 ? -0.224 2.080 -1.145 1.00 0.00 20 TYR A O 18
ATOM 7469 N N . CYS A 1 21 ? -1.181 0.693 -2.599 1.00 0.00 21 CYS A N 18
ATOM 7470 C CA . CYS A 1 21 ? -1.178 -0.401 -1.632 1.00 0.00 21 CYS A CA 18
ATOM 7471 C C . CYS A 1 21 ? -1.171 -1.768 -2.300 1.00 0.00 21 CYS A C 18
ATOM 7472 O O . CYS A 1 21 ? -1.567 -1.895 -3.459 1.00 0.00 21 CYS A O 18
ATOM 7479 N N . GLY A 1 22 ? -0.703 -2.780 -1.566 1.00 0.00 22 GLY A N 18
ATOM 7480 C CA . GLY A 1 22 ? -0.601 -4.146 -2.008 1.00 0.00 22 GLY A CA 18
ATOM 7481 C C . GLY A 1 22 ? 0.315 -4.882 -1.036 1.00 0.00 22 GLY A C 18
ATOM 7482 O O . GLY A 1 22 ? 1.124 -4.284 -0.328 1.00 0.00 22 GLY A O 18
ATOM 7486 N N . LYS A 1 23 ? 0.152 -6.194 -0.964 1.00 0.00 23 LYS A N 18
ATOM 7487 C CA . LYS A 1 23 ? 0.916 -7.062 -0.082 1.00 0.00 23 LYS A CA 18
ATOM 7488 C C . LYS A 1 23 ? 2.240 -7.421 -0.759 1.00 0.00 23 LYS A C 18
ATOM 7489 O O . LYS A 1 23 ? 2.373 -8.520 -1.292 1.00 0.00 23 LYS A O 18
ATOM 7508 N N . GLY A 1 24 ? 3.234 -6.528 -0.742 1.00 0.00 24 GLY A N 18
ATOM 7509 C CA . GLY A 1 24 ? 4.559 -6.936 -1.179 1.00 0.00 24 GLY A CA 18
ATOM 7510 C C . GLY A 1 24 ? 5.597 -5.814 -1.228 1.00 0.00 24 GLY A C 18
ATOM 7511 O O . GLY A 1 24 ? 5.241 -4.639 -1.107 1.00 0.00 24 GLY A O 18
ATOM 7515 N N . PRO A 1 25 ? 6.876 -6.185 -1.447 1.00 0.00 25 PRO A N 18
ATOM 7516 C CA . PRO A 1 25 ? 8.030 -5.292 -1.523 1.00 0.00 25 PRO A CA 18
ATOM 7517 C C . PRO A 1 25 ? 7.858 -4.085 -2.444 1.00 0.00 25 PRO A C 18
ATOM 7518 O O . PRO A 1 25 ? 8.524 -3.068 -2.257 1.00 0.00 25 PRO A O 18
ATOM 7529 N N . LYS A 1 26 ? 6.988 -4.177 -3.452 1.00 0.00 26 LYS A N 18
ATOM 7530 C CA . LYS A 1 26 ? 6.606 -3.015 -4.235 1.00 0.00 26 LYS A CA 18
ATOM 7531 C C . LYS A 1 26 ? 6.174 -1.884 -3.298 1.00 0.00 26 LYS A C 18
ATOM 7532 O O . LYS A 1 26 ? 6.749 -0.795 -3.307 1.00 0.00 26 LYS A O 18
ATOM 7551 N N . TYR A 1 27 ? 5.211 -2.156 -2.419 1.00 0.00 27 TYR A N 18
ATOM 7552 C CA . TYR A 1 27 ? 4.519 -1.130 -1.684 1.00 0.00 27 TYR A CA 18
ATOM 7553 C C . TYR A 1 27 ? 5.244 -0.877 -0.376 1.00 0.00 27 TYR A C 18
ATOM 7554 O O . TYR A 1 27 ? 5.816 0.198 -0.191 1.00 0.00 27 TYR A O 18
ATOM 7572 N N . CYS A 1 28 ? 5.235 -1.881 0.499 1.00 0.00 28 CYS A N 18
ATOM 7573 C CA . CYS A 1 28 ? 5.867 -1.810 1.804 1.00 0.00 28 CYS A CA 18
ATOM 7574 C C . CYS A 1 28 ? 7.367 -1.635 1.551 1.00 0.00 28 CYS A C 18
ATOM 7575 O O . CYS A 1 28 ? 7.877 -0.514 1.479 1.00 0.00 28 CYS A O 18
ATOM 7582 N N . GLY A 1 29 ? 8.049 -2.755 1.309 1.00 0.00 29 GLY A N 18
ATOM 7583 C CA . GLY A 1 29 ? 9.474 -2.809 1.048 1.00 0.00 29 GLY A CA 18
ATOM 7584 C C . GLY A 1 29 ? 10.262 -1.950 2.030 1.00 0.00 29 GLY A C 18
ATOM 7585 O O . GLY A 1 29 ? 10.107 -2.065 3.244 1.00 0.00 29 GLY A O 18
ATOM 7589 N N . ARG A 1 30 ? 11.101 -1.074 1.487 1.00 0.00 30 ARG A N 18
ATOM 7590 C CA . ARG A 1 30 ? 11.923 -0.127 2.227 1.00 0.00 30 ARG A CA 18
ATOM 7591 C C . ARG A 1 30 ? 11.086 0.932 2.961 1.00 0.00 30 ARG A C 18
ATOM 7592 O O . ARG A 1 30 ? 11.154 2.107 2.607 1.00 0.00 30 ARG A O 18
ATOM 7615 N N . VAL A 1 1 ? -5.577 -1.398 -7.574 1.00 0.00 1 VAL A N 19
ATOM 7616 C CA . VAL A 1 1 ? -6.197 -0.798 -6.378 1.00 0.00 1 VAL A CA 19
ATOM 7617 C C . VAL A 1 1 ? -6.414 0.683 -6.671 1.00 0.00 1 VAL A C 19
ATOM 7618 O O . VAL A 1 1 ? -5.847 1.147 -7.658 1.00 0.00 1 VAL A O 19
ATOM 7633 N N . GLY A 1 2 ? -7.180 1.403 -5.846 1.00 0.00 2 GLY A N 19
ATOM 7634 C CA . GLY A 1 2 ? -7.272 2.851 -5.952 1.00 0.00 2 GLY A CA 19
ATOM 7635 C C . GLY A 1 2 ? -6.032 3.465 -5.309 1.00 0.00 2 GLY A C 19
ATOM 7636 O O . GLY A 1 2 ? -5.044 3.723 -5.986 1.00 0.00 2 GLY A O 19
ATOM 7640 N N . GLU A 1 3 ? -6.075 3.631 -3.987 1.00 0.00 3 GLU A N 19
ATOM 7641 C CA . GLU A 1 3 ? -4.988 4.014 -3.112 1.00 0.00 3 GLU A CA 19
ATOM 7642 C C . GLU A 1 3 ? -5.384 3.458 -1.746 1.00 0.00 3 GLU A C 19
ATOM 7643 O O . GLU A 1 3 ? -6.497 2.945 -1.602 1.00 0.00 3 GLU A O 19
ATOM 7656 N N . CYS A 1 4 ? -4.503 3.557 -0.752 1.00 0.00 4 CYS A N 19
ATOM 7657 C CA . CYS A 1 4 ? -4.938 3.285 0.617 1.00 0.00 4 CYS A CA 19
ATOM 7658 C C . CYS A 1 4 ? -5.932 4.353 1.058 1.00 0.00 4 CYS A C 19
ATOM 7659 O O . CYS A 1 4 ? -6.066 5.421 0.463 1.00 0.00 4 CYS A O 19
ATOM 7666 N N . VAL A 1 5 ? -6.606 4.027 2.150 1.00 0.00 5 VAL A N 19
ATOM 7667 C CA . VAL A 1 5 ? -7.697 4.766 2.753 1.00 0.00 5 VAL A CA 19
ATOM 7668 C C . VAL A 1 5 ? -7.255 5.121 4.167 1.00 0.00 5 VAL A C 19
ATOM 7669 O O . VAL A 1 5 ? -7.395 4.324 5.094 1.00 0.00 5 VAL A O 19
ATOM 7682 N N . ARG A 1 6 ? -6.662 6.308 4.313 1.00 0.00 6 ARG A N 19
ATOM 7683 C CA . ARG A 1 6 ? -6.041 6.745 5.558 1.00 0.00 6 ARG A CA 19
ATOM 7684 C C . ARG A 1 6 ? -5.104 5.650 6.091 1.00 0.00 6 ARG A C 19
ATOM 7685 O O . ARG A 1 6 ? -5.211 5.215 7.239 1.00 0.00 6 ARG A O 19
ATOM 7706 N N . GLY A 1 7 ? -4.208 5.200 5.207 1.00 0.00 7 GLY A N 19
ATOM 7707 C CA . GLY A 1 7 ? -3.105 4.308 5.520 1.00 0.00 7 GLY A CA 19
ATOM 7708 C C . GLY A 1 7 ? -3.542 2.878 5.833 1.00 0.00 7 GLY A C 19
ATOM 7709 O O . GLY A 1 7 ? -2.890 2.201 6.623 1.00 0.00 7 GLY A O 19
ATOM 7713 N N . ARG A 1 8 ? -4.631 2.406 5.215 1.00 0.00 8 ARG A N 19
ATOM 7714 C CA . ARG A 1 8 ? -5.191 1.084 5.344 1.00 0.00 8 ARG A CA 19
ATOM 7715 C C . ARG A 1 8 ? -5.683 0.667 3.964 1.00 0.00 8 ARG A C 19
ATOM 7716 O O . ARG A 1 8 ? -6.251 1.489 3.246 1.00 0.00 8 ARG A O 19
ATOM 7737 N N . CYS A 1 9 ? -5.468 -0.594 3.612 1.00 0.00 9 CYS A N 19
ATOM 7738 C CA . CYS A 1 9 ? -6.065 -1.265 2.461 1.00 0.00 9 CYS A CA 19
ATOM 7739 C C . CYS A 1 9 ? -6.657 -2.595 2.928 1.00 0.00 9 CYS A C 19
ATOM 7740 O O . CYS A 1 9 ? -6.390 -3.008 4.058 1.00 0.00 9 CYS A O 19
ATOM 7747 N N . PRO A 1 10 ? -7.453 -3.276 2.085 1.00 0.00 10 PRO A N 19
ATOM 7748 C CA . PRO A 1 10 ? -8.010 -4.576 2.415 1.00 0.00 10 PRO A CA 19
ATOM 7749 C C . PRO A 1 10 ? -6.935 -5.632 2.670 1.00 0.00 10 PRO A C 19
ATOM 7750 O O . PRO A 1 10 ? -5.752 -5.431 2.394 1.00 0.00 10 PRO A O 19
ATOM 7761 N N . SER A 1 11 ? -7.397 -6.771 3.190 1.00 0.00 11 SER A N 19
ATOM 7762 C CA . SER A 1 11 ? -6.678 -8.030 3.354 1.00 0.00 11 SER A CA 19
ATOM 7763 C C . SER A 1 11 ? -5.186 -7.890 3.642 1.00 0.00 11 SER A C 19
ATOM 7764 O O . SER A 1 11 ? -4.347 -8.560 3.037 1.00 0.00 11 SER A O 19
ATOM 7772 N N . GLY A 1 12 ? -4.880 -7.040 4.613 1.00 0.00 12 GLY A N 19
ATOM 7773 C CA . GLY A 1 12 ? -3.536 -6.744 5.077 1.00 0.00 12 GLY A CA 19
ATOM 7774 C C . GLY A 1 12 ? -2.573 -6.447 3.927 1.00 0.00 12 GLY A C 19
ATOM 7775 O O . GLY A 1 12 ? -1.495 -7.042 3.858 1.00 0.00 12 GLY A O 19
ATOM 7779 N N . MET A 1 13 ? -2.974 -5.584 2.993 1.00 0.00 13 MET A N 19
ATOM 7780 C CA . MET A 1 13 ? -2.050 -5.026 2.010 1.00 0.00 13 MET A CA 19
ATOM 7781 C C . MET A 1 13 ? -1.201 -3.958 2.701 1.00 0.00 13 MET A C 19
ATOM 7782 O O . MET A 1 13 ? -1.703 -3.256 3.577 1.00 0.00 13 MET A O 19
ATOM 7796 N N . CYS A 1 14 ? 0.069 -3.810 2.310 1.00 0.00 14 CYS A N 19
ATOM 7797 C CA . CYS A 1 14 ? 0.877 -2.712 2.821 1.00 0.00 14 CYS A CA 19
ATOM 7798 C C . CYS A 1 14 ? 0.572 -1.496 1.963 1.00 0.00 14 CYS A C 19
ATOM 7799 O O . CYS A 1 14 ? 0.472 -1.622 0.742 1.00 0.00 14 CYS A O 19
ATOM 7806 N N . CYS A 1 15 ? 0.454 -0.324 2.585 1.00 0.00 15 CYS A N 19
ATOM 7807 C CA . CYS A 1 15 ? 0.417 0.930 1.853 1.00 0.00 15 CYS A CA 19
ATOM 7808 C C . CYS A 1 15 ? 1.838 1.232 1.399 1.00 0.00 15 CYS A C 19
ATOM 7809 O O . CYS A 1 15 ? 2.763 1.236 2.209 1.00 0.00 15 CYS A O 19
ATOM 7816 N N . SER A 1 16 ? 2.026 1.441 0.099 1.00 0.00 16 SER A N 19
ATOM 7817 C CA . SER A 1 16 ? 3.312 1.850 -0.425 1.00 0.00 16 SER A CA 19
ATOM 7818 C C . SER A 1 16 ? 3.697 3.221 0.137 1.00 0.00 16 SER A C 19
ATOM 7819 O O . SER A 1 16 ? 2.828 4.027 0.474 1.00 0.00 16 SER A O 19
ATOM 7827 N N . GLN A 1 17 ? 4.992 3.541 0.088 1.00 0.00 17 GLN A N 19
ATOM 7828 C CA . GLN A 1 17 ? 5.461 4.903 0.326 1.00 0.00 17 GLN A CA 19
ATOM 7829 C C . GLN A 1 17 ? 4.809 5.907 -0.644 1.00 0.00 17 GLN A C 19
ATOM 7830 O O . GLN A 1 17 ? 4.757 7.099 -0.360 1.00 0.00 17 GLN A O 19
ATOM 7844 N N . PHE A 1 18 ? 4.290 5.423 -1.779 1.00 0.00 18 PHE A N 19
ATOM 7845 C CA . PHE A 1 18 ? 3.684 6.158 -2.840 1.00 0.00 18 PHE A CA 19
ATOM 7846 C C . PHE A 1 18 ? 2.168 6.290 -2.650 1.00 0.00 18 PHE A C 19
ATOM 7847 O O . PHE A 1 18 ? 1.486 6.819 -3.523 1.00 0.00 18 PHE A O 19
ATOM 7864 N N . GLY A 1 19 ? 1.625 5.783 -1.539 1.00 0.00 19 GLY A N 19
ATOM 7865 C CA . GLY A 1 19 ? 0.239 5.929 -1.172 1.00 0.00 19 GLY A CA 19
ATOM 7866 C C . GLY A 1 19 ? -0.725 5.021 -1.942 1.00 0.00 19 GLY A C 19
ATOM 7867 O O . GLY A 1 19 ? -1.941 5.137 -1.769 1.00 0.00 19 GLY A O 19
ATOM 7871 N N . TYR A 1 20 ? -0.203 4.101 -2.759 1.00 0.00 20 TYR A N 19
ATOM 7872 C CA . TYR A 1 20 ? -0.974 2.990 -3.310 1.00 0.00 20 TYR A CA 19
ATOM 7873 C C . TYR A 1 20 ? -0.777 1.827 -2.351 1.00 0.00 20 TYR A C 19
ATOM 7874 O O . TYR A 1 20 ? -0.265 2.042 -1.253 1.00 0.00 20 TYR A O 19
ATOM 7892 N N . CYS A 1 21 ? -1.149 0.602 -2.721 1.00 0.00 21 CYS A N 19
ATOM 7893 C CA . CYS A 1 21 ? -1.120 -0.494 -1.763 1.00 0.00 21 CYS A CA 19
ATOM 7894 C C . CYS A 1 21 ? -1.062 -1.859 -2.427 1.00 0.00 21 CYS A C 19
ATOM 7895 O O . CYS A 1 21 ? -1.509 -2.024 -3.561 1.00 0.00 21 CYS A O 19
ATOM 7902 N N . GLY A 1 22 ? -0.486 -2.824 -1.712 1.00 0.00 22 GLY A N 19
ATOM 7903 C CA . GLY A 1 22 ? -0.323 -4.183 -2.145 1.00 0.00 22 GLY A CA 19
ATOM 7904 C C . GLY A 1 22 ? 0.443 -4.913 -1.052 1.00 0.00 22 GLY A C 19
ATOM 7905 O O . GLY A 1 22 ? 1.239 -4.323 -0.321 1.00 0.00 22 GLY A O 19
ATOM 7909 N N . LYS A 1 23 ? 0.187 -6.206 -0.911 1.00 0.00 23 LYS A N 19
ATOM 7910 C CA . LYS A 1 23 ? 0.879 -7.038 0.058 1.00 0.00 23 LYS A CA 19
ATOM 7911 C C . LYS A 1 23 ? 2.214 -7.464 -0.560 1.00 0.00 23 LYS A C 19
ATOM 7912 O O . LYS A 1 23 ? 2.383 -8.623 -0.930 1.00 0.00 23 LYS A O 19
ATOM 7931 N N . GLY A 1 24 ? 3.171 -6.539 -0.677 1.00 0.00 24 GLY A N 19
ATOM 7932 C CA . GLY A 1 24 ? 4.496 -6.920 -1.132 1.00 0.00 24 GLY A CA 19
ATOM 7933 C C . GLY A 1 24 ? 5.549 -5.818 -0.998 1.00 0.00 24 GLY A C 19
ATOM 7934 O O . GLY A 1 24 ? 5.200 -4.636 -0.910 1.00 0.00 24 GLY A O 19
ATOM 7938 N N . PRO A 1 25 ? 6.842 -6.205 -1.008 1.00 0.00 25 PRO A N 19
ATOM 7939 C CA . PRO A 1 25 ? 7.983 -5.318 -0.816 1.00 0.00 25 PRO A CA 19
ATOM 7940 C C . PRO A 1 25 ? 7.944 -4.063 -1.682 1.00 0.00 25 PRO A C 19
ATOM 7941 O O . PRO A 1 25 ? 8.280 -2.986 -1.200 1.00 0.00 25 PRO A O 19
ATOM 7952 N N . LYS A 1 26 ? 7.532 -4.203 -2.948 1.00 0.00 26 LYS A N 19
ATOM 7953 C CA . LYS A 1 26 ? 7.462 -3.105 -3.907 1.00 0.00 26 LYS A CA 19
ATOM 7954 C C . LYS A 1 26 ? 6.725 -1.898 -3.321 1.00 0.00 26 LYS A C 19
ATOM 7955 O O . LYS A 1 26 ? 7.065 -0.756 -3.624 1.00 0.00 26 LYS A O 19
ATOM 7974 N N . TYR A 1 27 ? 5.716 -2.155 -2.486 1.00 0.00 27 TYR A N 19
ATOM 7975 C CA . TYR A 1 27 ? 5.002 -1.139 -1.760 1.00 0.00 27 TYR A CA 19
ATOM 7976 C C . TYR A 1 27 ? 5.640 -1.007 -0.379 1.00 0.00 27 TYR A C 19
ATOM 7977 O O . TYR A 1 27 ? 6.165 0.042 0.010 1.00 0.00 27 TYR A O 19
ATOM 7995 N N . CYS A 1 28 ? 5.606 -2.123 0.345 1.00 0.00 28 CYS A N 19
ATOM 7996 C CA . CYS A 1 28 ? 5.867 -2.174 1.771 1.00 0.00 28 CYS A CA 19
ATOM 7997 C C . CYS A 1 28 ? 7.253 -1.638 2.094 1.00 0.00 28 CYS A C 19
ATOM 7998 O O . CYS A 1 28 ? 7.377 -0.730 2.911 1.00 0.00 28 CYS A O 19
ATOM 8005 N N . GLY A 1 29 ? 8.284 -2.148 1.419 1.00 0.00 29 GLY A N 19
ATOM 8006 C CA . GLY A 1 29 ? 9.673 -1.680 1.357 1.00 0.00 29 GLY A CA 19
ATOM 8007 C C . GLY A 1 29 ? 10.506 -1.557 2.630 1.00 0.00 29 GLY A C 19
ATOM 8008 O O . GLY A 1 29 ? 11.728 -1.468 2.576 1.00 0.00 29 GLY A O 19
ATOM 8012 N N . ARG A 1 30 ? 9.832 -1.529 3.761 1.00 0.00 30 ARG A N 19
ATOM 8013 C CA . ARG A 1 30 ? 10.340 -1.278 5.096 1.00 0.00 30 ARG A CA 19
ATOM 8014 C C . ARG A 1 30 ? 10.092 -2.499 5.977 1.00 0.00 30 ARG A C 19
ATOM 8015 O O . ARG A 1 30 ? 10.981 -2.916 6.711 1.00 0.00 30 ARG A O 19
ATOM 8038 N N . VAL A 1 1 ? -3.466 -2.072 -5.888 1.00 0.00 1 VAL A N 20
ATOM 8039 C CA . VAL A 1 1 ? -3.861 -0.749 -6.408 1.00 0.00 1 VAL A CA 20
ATOM 8040 C C . VAL A 1 1 ? -5.095 -0.297 -5.631 1.00 0.00 1 VAL A C 20
ATOM 8041 O O . VAL A 1 1 ? -5.589 -1.100 -4.842 1.00 0.00 1 VAL A O 20
ATOM 8056 N N . GLY A 1 2 ? -5.577 0.932 -5.840 1.00 0.00 2 GLY A N 20
ATOM 8057 C CA . GLY A 1 2 ? -6.807 1.436 -5.237 1.00 0.00 2 GLY A CA 20
ATOM 8058 C C . GLY A 1 2 ? -6.574 2.815 -4.626 1.00 0.00 2 GLY A C 20
ATOM 8059 O O . GLY A 1 2 ? -7.293 3.756 -4.946 1.00 0.00 2 GLY A O 20
ATOM 8063 N N . GLU A 1 3 ? -5.543 2.898 -3.779 1.00 0.00 3 GLU A N 20
ATOM 8064 C CA . GLU A 1 3 ? -5.158 4.013 -2.916 1.00 0.00 3 GLU A CA 20
ATOM 8065 C C . GLU A 1 3 ? -5.529 3.668 -1.480 1.00 0.00 3 GLU A C 20
ATOM 8066 O O . GLU A 1 3 ? -6.597 3.122 -1.219 1.00 0.00 3 GLU A O 20
ATOM 8079 N N . CYS A 1 4 ? -4.615 3.946 -0.556 1.00 0.00 4 CYS A N 20
ATOM 8080 C CA . CYS A 1 4 ? -4.817 3.632 0.851 1.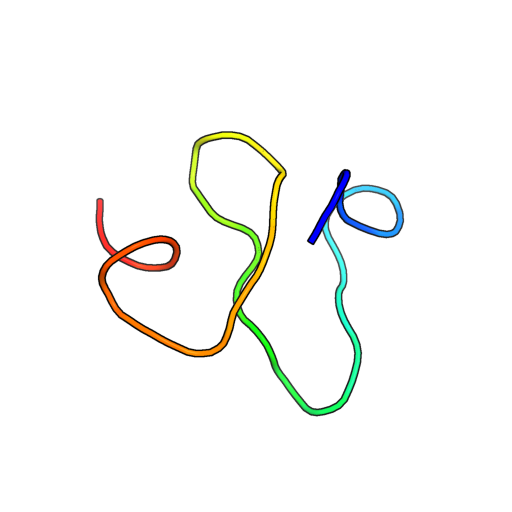00 0.00 4 CYS A CA 20
ATOM 8081 C C . CYS A 1 4 ? -5.903 4.527 1.411 1.00 0.00 4 CYS A C 20
ATOM 8082 O O . CYS A 1 4 ? -6.010 5.713 1.081 1.00 0.00 4 CYS A O 20
ATOM 8089 N N . VAL A 1 5 ? -6.630 3.987 2.378 1.00 0.00 5 VAL A N 20
ATOM 8090 C CA . VAL A 1 5 ? -7.582 4.740 3.163 1.00 0.00 5 VAL A CA 20
ATOM 8091 C C . VAL A 1 5 ? -6.767 5.376 4.283 1.00 0.00 5 VAL A C 20
ATOM 8092 O O . VAL A 1 5 ? -6.824 5.010 5.459 1.00 0.00 5 VAL A O 20
ATOM 8105 N N . ARG A 1 6 ? -5.921 6.296 3.820 1.00 0.00 6 ARG A N 20
ATOM 8106 C CA . ARG A 1 6 ? -4.958 7.080 4.564 1.00 0.00 6 ARG A CA 20
ATOM 8107 C C . ARG A 1 6 ? -4.184 6.182 5.532 1.00 0.00 6 ARG A C 20
ATOM 8108 O O . ARG A 1 6 ? -4.149 6.421 6.739 1.00 0.00 6 ARG A O 20
ATOM 8129 N N . GLY A 1 7 ? -3.620 5.114 4.953 1.00 0.00 7 GLY A N 20
ATOM 8130 C CA . GLY A 1 7 ? -2.727 4.146 5.553 1.00 0.00 7 GLY A CA 20
ATOM 8131 C C . GLY A 1 7 ? -3.347 2.759 5.726 1.00 0.00 7 GLY A C 20
ATOM 8132 O O . GLY A 1 7 ? -2.644 1.802 6.033 1.00 0.00 7 GLY A O 20
ATOM 8136 N N . ARG A 1 8 ? -4.658 2.642 5.517 1.00 0.00 8 ARG A N 20
ATOM 8137 C CA . ARG A 1 8 ? -5.437 1.451 5.763 1.00 0.00 8 ARG A CA 20
ATOM 8138 C C . ARG A 1 8 ? -5.775 0.863 4.402 1.00 0.00 8 ARG A C 20
ATOM 8139 O O . ARG A 1 8 ? -6.503 1.470 3.619 1.00 0.00 8 ARG A O 20
ATOM 8160 N N . CYS A 1 9 ? -5.175 -0.281 4.112 1.00 0.00 9 CYS A N 20
ATOM 8161 C CA . CYS A 1 9 ? -5.381 -1.066 2.903 1.00 0.00 9 CYS A CA 20
ATOM 8162 C C . CYS A 1 9 ? -6.051 -2.397 3.263 1.00 0.00 9 CYS A C 20
ATOM 8163 O O . CYS A 1 9 ? -5.971 -2.822 4.416 1.00 0.00 9 CYS A O 20
ATOM 8170 N N . PRO A 1 10 ? -6.726 -3.062 2.311 1.00 0.00 10 PRO A N 20
ATOM 8171 C CA . PRO A 1 10 ? -7.536 -4.234 2.591 1.00 0.00 10 PRO A CA 20
ATOM 8172 C C . PRO A 1 10 ? -6.708 -5.511 2.480 1.00 0.00 10 PRO A C 20
ATOM 8173 O O . PRO A 1 10 ? -5.595 -5.514 1.965 1.00 0.00 10 PRO A O 20
ATOM 8184 N N . SER A 1 11 ? -7.293 -6.631 2.904 1.00 0.00 11 SER A N 20
ATOM 8185 C CA . SER A 1 11 ? -6.751 -7.982 2.773 1.00 0.00 11 SER A CA 20
ATOM 8186 C C . SER A 1 11 ? -5.262 -8.114 3.098 1.00 0.00 11 SER A C 20
ATOM 8187 O O . SER A 1 11 ? -4.493 -8.814 2.434 1.00 0.00 11 SER A O 20
ATOM 8195 N N . GLY A 1 12 ? -4.881 -7.440 4.174 1.00 0.00 12 GLY A N 20
ATOM 8196 C CA . GLY A 1 12 ? -3.507 -7.321 4.633 1.00 0.00 12 GLY A CA 20
ATOM 8197 C C . GLY A 1 12 ? -2.558 -6.926 3.499 1.00 0.00 12 GLY A C 20
ATOM 8198 O O . GLY A 1 12 ? -1.498 -7.532 3.334 1.00 0.00 12 GLY A O 20
ATOM 8202 N N . MET A 1 13 ? -2.961 -5.976 2.656 1.00 0.00 13 MET A N 20
ATOM 8203 C CA . MET A 1 13 ? -2.068 -5.328 1.706 1.00 0.00 13 MET A CA 20
ATOM 8204 C C . MET A 1 13 ? -1.333 -4.222 2.455 1.00 0.00 13 MET A C 20
ATOM 8205 O O . MET A 1 13 ? -1.861 -3.674 3.421 1.00 0.00 13 MET A O 20
ATOM 8219 N N . CYS A 1 14 ? -0.113 -3.901 2.026 1.00 0.00 14 CYS A N 20
ATOM 8220 C CA . CYS A 1 14 ? 0.666 -2.854 2.656 1.00 0.00 14 CYS A CA 20
ATOM 8221 C C . CYS A 1 14 ? 0.366 -1.547 1.937 1.00 0.00 14 CYS A C 20
ATOM 8222 O O . CYS A 1 14 ? 0.289 -1.523 0.705 1.00 0.00 14 CYS A O 20
ATOM 8229 N N . CYS A 1 15 ? 0.207 -0.462 2.700 1.00 0.00 15 CYS A N 20
ATOM 8230 C CA . CYS A 1 15 ? 0.110 0.870 2.130 1.00 0.00 15 CYS A CA 20
ATOM 8231 C C . CYS A 1 15 ? 1.495 1.290 1.646 1.00 0.00 15 CYS A C 20
ATOM 8232 O O . CYS A 1 15 ? 2.445 1.360 2.427 1.00 0.00 15 CYS A O 20
ATOM 8239 N N . SER A 1 16 ? 1.618 1.491 0.339 1.00 0.00 16 SER A N 20
ATOM 8240 C CA . SER A 1 16 ? 2.862 1.678 -0.381 1.00 0.00 16 SER A CA 20
ATOM 8241 C C . SER A 1 16 ? 3.560 3.004 -0.052 1.00 0.00 16 SER A C 20
ATOM 8242 O O . SER A 1 16 ? 3.106 3.806 0.771 1.00 0.00 16 SER A O 20
ATOM 8250 N N . GLN A 1 17 ? 4.683 3.236 -0.736 1.00 0.00 17 GLN A N 20
ATOM 8251 C CA . GLN A 1 17 ? 5.354 4.526 -0.776 1.00 0.00 17 GLN A CA 20
ATOM 8252 C C . GLN A 1 17 ? 4.558 5.529 -1.627 1.00 0.00 17 GLN A C 20
ATOM 8253 O O . GLN A 1 17 ? 4.628 6.731 -1.397 1.00 0.00 17 GLN A O 20
ATOM 8267 N N . PHE A 1 18 ? 3.767 5.032 -2.585 1.00 0.00 18 PHE A N 20
ATOM 8268 C CA . PHE A 1 18 ? 3.032 5.758 -3.576 1.00 0.00 18 PHE A CA 20
ATOM 8269 C C . PHE A 1 18 ? 1.587 6.032 -3.147 1.00 0.00 18 PHE A C 20
ATOM 8270 O O . PHE A 1 18 ? 0.762 6.431 -3.964 1.00 0.00 18 PHE A O 20
ATOM 8287 N N . GLY A 1 19 ? 1.258 5.733 -1.889 1.00 0.00 19 GLY A N 20
ATOM 8288 C CA . GLY A 1 19 ? -0.067 5.861 -1.335 1.00 0.00 19 GLY A CA 20
ATOM 8289 C C . GLY A 1 19 ? -1.100 4.920 -1.963 1.00 0.00 19 GLY A C 20
ATOM 8290 O O . GLY A 1 19 ? -2.292 5.076 -1.713 1.00 0.00 19 GLY A O 20
ATOM 8294 N N . TYR A 1 20 ? -0.655 3.917 -2.729 1.00 0.00 20 TYR A N 20
ATOM 8295 C CA . TYR A 1 20 ? -1.463 2.799 -3.203 1.00 0.00 20 TYR A CA 20
ATOM 8296 C C . TYR A 1 20 ? -1.306 1.620 -2.249 1.00 0.00 20 TYR A C 20
ATOM 8297 O O . TYR A 1 20 ? -0.627 1.735 -1.234 1.00 0.00 20 TYR A O 20
ATOM 8315 N N . CYS A 1 21 ? -1.917 0.486 -2.586 1.00 0.00 21 CYS A N 20
ATOM 8316 C CA . CYS A 1 21 ? -2.042 -0.676 -1.714 1.00 0.00 21 CYS A CA 20
ATOM 8317 C C . CYS A 1 21 ? -1.530 -1.908 -2.443 1.00 0.00 21 CYS A C 20
ATOM 8318 O O . CYS A 1 21 ? -1.880 -2.094 -3.613 1.00 0.00 21 CYS A O 20
ATOM 8325 N N . GLY A 1 22 ? -0.760 -2.770 -1.772 1.00 0.00 22 GLY A N 20
ATOM 8326 C CA . GLY A 1 22 ? -0.421 -4.079 -2.278 1.00 0.00 22 GLY A CA 20
ATOM 8327 C C . GLY A 1 22 ? 0.445 -4.799 -1.251 1.00 0.00 22 GLY A C 20
ATOM 8328 O O . GLY A 1 22 ? 1.208 -4.182 -0.512 1.00 0.00 22 GLY A O 20
ATOM 8332 N N . LYS A 1 23 ? 0.289 -6.114 -1.171 1.00 0.00 23 LYS A N 20
ATOM 8333 C CA . LYS A 1 23 ? 1.045 -6.966 -0.265 1.00 0.00 23 LYS A CA 20
ATOM 8334 C C . LYS A 1 23 ? 2.390 -7.303 -0.926 1.00 0.00 23 LYS A C 20
ATOM 8335 O O . LYS A 1 23 ? 2.564 -8.415 -1.419 1.00 0.00 23 LYS A O 20
ATOM 8354 N N . GLY A 1 24 ? 3.348 -6.367 -0.952 1.00 0.00 24 GLY A N 20
ATOM 8355 C CA . GLY A 1 24 ? 4.674 -6.680 -1.470 1.00 0.00 24 GLY A CA 20
ATOM 8356 C C . GLY A 1 24 ? 5.744 -5.635 -1.129 1.00 0.00 24 GLY A C 20
ATOM 8357 O O . GLY A 1 24 ? 5.402 -4.474 -0.896 1.00 0.00 24 GLY A O 20
ATOM 8361 N N . PRO A 1 25 ? 7.034 -6.028 -1.107 1.00 0.00 25 PRO A N 20
ATOM 8362 C CA . PRO A 1 25 ? 8.149 -5.227 -0.602 1.00 0.00 25 PRO A CA 20
ATOM 8363 C C . PRO A 1 25 ? 8.222 -3.800 -1.146 1.00 0.00 25 PRO A C 20
ATOM 8364 O O . PRO A 1 25 ? 8.423 -2.862 -0.379 1.00 0.00 25 PRO A O 20
ATOM 8375 N N . LYS A 1 26 ? 8.071 -3.635 -2.465 1.00 0.00 26 LYS A N 20
ATOM 8376 C CA . LYS A 1 26 ? 8.155 -2.338 -3.137 1.00 0.00 26 LYS A CA 20
ATOM 8377 C C . LYS A 1 26 ? 7.251 -1.295 -2.470 1.00 0.00 26 LYS A C 20
ATOM 8378 O O . LYS A 1 26 ? 7.547 -0.100 -2.483 1.00 0.00 26 LYS A O 20
ATOM 8397 N N . TYR A 1 27 ? 6.129 -1.750 -1.915 1.00 0.00 27 TYR A N 20
ATOM 8398 C CA . TYR A 1 27 ? 5.179 -0.932 -1.201 1.00 0.00 27 TYR A CA 20
ATOM 8399 C C . TYR A 1 27 ? 5.485 -1.022 0.290 1.00 0.00 27 TYR A C 20
ATOM 8400 O O . TYR A 1 27 ? 5.636 -0.011 0.973 1.00 0.00 27 TYR A O 20
ATOM 8418 N N . CYS A 1 28 ? 5.545 -2.253 0.785 1.00 0.00 28 CYS A N 20
ATOM 8419 C CA . CYS A 1 28 ? 5.616 -2.559 2.207 1.00 0.00 28 CYS A CA 20
ATOM 8420 C C . CYS A 1 28 ? 6.863 -2.021 2.907 1.00 0.00 28 CYS A C 20
ATOM 8421 O O . CYS A 1 28 ? 6.830 -1.797 4.115 1.00 0.00 28 CYS A O 20
ATOM 8428 N N . GLY A 1 29 ? 7.949 -1.780 2.166 1.00 0.00 29 GLY A N 20
ATOM 8429 C CA . GLY A 1 29 ? 9.098 -1.042 2.654 1.00 0.00 29 GLY A CA 20
ATOM 8430 C C . GLY A 1 29 ? 8.649 0.308 3.227 1.00 0.00 29 GLY A C 20
ATOM 8431 O O . GLY A 1 29 ? 7.542 0.753 2.921 1.00 0.00 29 GLY A O 20
ATOM 8435 N N . ARG A 1 30 ? 9.493 0.992 4.011 1.00 0.00 30 ARG A N 20
ATOM 8436 C CA . ARG A 1 30 ? 9.156 2.172 4.819 1.00 0.00 30 ARG A CA 20
ATOM 8437 C C . ARG A 1 30 ? 7.724 2.202 5.385 1.00 0.00 30 ARG A C 20
ATOM 8438 O O . ARG A 1 30 ? 7.131 3.264 5.541 1.00 0.00 30 ARG A O 20
ATOM 8461 N N . VAL A 1 1 ? -1.733 -2.550 -5.897 1.00 0.00 1 VAL A N 21
ATOM 8462 C CA . VAL A 1 1 ? -2.683 -1.476 -6.228 1.00 0.00 1 VAL A CA 21
ATOM 8463 C C . VAL A 1 1 ? -3.859 -1.524 -5.254 1.00 0.00 1 VAL A C 21
ATOM 8464 O O . VAL A 1 1 ? -3.920 -2.453 -4.452 1.00 0.00 1 VAL A O 21
ATOM 8479 N N . GLY A 1 2 ? -4.763 -0.542 -5.316 1.00 0.00 2 GLY A N 21
ATOM 8480 C CA . GLY A 1 2 ? -5.924 -0.435 -4.442 1.00 0.00 2 GLY A CA 21
ATOM 8481 C C . GLY A 1 2 ? -6.082 1.015 -3.995 1.00 0.00 2 GLY A C 21
ATOM 8482 O O . GLY A 1 2 ? -7.143 1.602 -4.176 1.00 0.00 2 GLY A O 21
ATOM 8486 N N . GLU A 1 3 ? -4.985 1.569 -3.466 1.00 0.00 3 GLU A N 21
ATOM 8487 C CA . GLU A 1 3 ? -4.860 2.890 -2.858 1.00 0.00 3 GLU A CA 21
ATOM 8488 C C . GLU A 1 3 ? -5.383 2.842 -1.427 1.00 0.00 3 GLU A C 21
ATOM 8489 O O . GLU A 1 3 ? -6.540 2.492 -1.212 1.00 0.00 3 GLU A O 21
ATOM 8502 N N . CYS A 1 4 ? -4.534 3.146 -0.437 1.00 0.00 4 CYS A N 21
ATOM 8503 C CA . CYS A 1 4 ? -4.997 3.054 0.942 1.00 0.00 4 CYS A CA 21
ATOM 8504 C C . CYS A 1 4 ? -5.934 4.201 1.288 1.00 0.00 4 CYS A C 21
ATOM 8505 O O . CYS A 1 4 ? -5.895 5.293 0.726 1.00 0.00 4 CYS A O 21
ATOM 8512 N N . VAL A 1 5 ? -6.732 3.920 2.305 1.00 0.00 5 VAL A N 21
ATOM 8513 C CA . VAL A 1 5 ? -7.775 4.763 2.855 1.00 0.00 5 VAL A CA 21
ATOM 8514 C C . VAL A 1 5 ? -7.222 5.332 4.153 1.00 0.00 5 VAL A C 21
ATOM 8515 O O . VAL A 1 5 ? -7.472 4.836 5.256 1.00 0.00 5 VAL A O 21
ATOM 8528 N N . ARG A 1 6 ? -6.381 6.347 3.965 1.00 0.00 6 ARG A N 21
ATOM 8529 C CA . ARG A 1 6 ? -5.588 6.982 5.007 1.00 0.00 6 ARG A CA 21
ATOM 8530 C C . ARG A 1 6 ? -4.899 5.918 5.872 1.00 0.00 6 ARG A C 21
ATOM 8531 O O . ARG A 1 6 ? -5.001 5.948 7.098 1.00 0.00 6 ARG A O 21
ATOM 8552 N N . GLY A 1 7 ? -4.222 4.976 5.205 1.00 0.00 7 GLY A N 21
ATOM 8553 C CA . GLY A 1 7 ? -3.367 3.970 5.806 1.00 0.00 7 GLY A CA 21
ATOM 8554 C C . GLY A 1 7 ? -4.022 2.594 5.997 1.00 0.00 7 GLY A C 21
ATOM 8555 O O . GLY A 1 7 ? -3.591 1.832 6.857 1.00 0.00 7 GLY A O 21
ATOM 8559 N N . ARG A 1 8 ? -5.062 2.270 5.218 1.00 0.00 8 ARG A N 21
ATOM 8560 C CA . ARG A 1 8 ? -5.852 1.056 5.291 1.00 0.00 8 ARG A CA 21
ATOM 8561 C C . ARG A 1 8 ? -6.139 0.554 3.876 1.00 0.00 8 ARG A C 21
ATOM 8562 O O . ARG A 1 8 ? -6.787 1.271 3.118 1.00 0.00 8 ARG A O 21
ATOM 8583 N N . CYS A 1 9 ? -5.677 -0.641 3.517 1.00 0.00 9 CYS A N 21
ATOM 8584 C CA . CYS A 1 9 ? -6.116 -1.363 2.321 1.00 0.00 9 CYS A CA 21
ATOM 8585 C C . CYS A 1 9 ? -6.622 -2.745 2.747 1.00 0.00 9 CYS A C 21
ATOM 8586 O O . CYS A 1 9 ? -6.323 -3.176 3.862 1.00 0.00 9 CYS A O 21
ATOM 8593 N N . PRO A 1 10 ? -7.387 -3.449 1.893 1.00 0.00 10 PRO A N 21
ATOM 8594 C CA . PRO A 1 10 ? -7.940 -4.751 2.228 1.00 0.00 10 PRO A CA 21
ATOM 8595 C C . PRO A 1 10 ? -6.860 -5.803 2.472 1.00 0.00 10 PRO A C 21
ATOM 8596 O O . PRO A 1 10 ? -5.689 -5.617 2.152 1.00 0.00 10 PRO A O 21
ATOM 8607 N N . SER A 1 11 ? -7.288 -6.960 2.972 1.00 0.00 11 SER A N 21
ATOM 8608 C CA . SER A 1 11 ? -6.495 -8.175 3.137 1.00 0.00 11 SER A CA 21
ATOM 8609 C C . SER A 1 11 ? -5.079 -7.968 3.670 1.00 0.00 11 SER A C 21
ATOM 8610 O O . SER A 1 11 ? -4.119 -8.638 3.283 1.00 0.00 11 SER A O 21
ATOM 8618 N N . GLY A 1 12 ? -4.988 -7.048 4.618 1.00 0.00 12 GLY A N 21
ATOM 8619 C CA . GLY A 1 12 ? -3.747 -6.575 5.206 1.00 0.00 12 GLY A CA 21
ATOM 8620 C C . GLY A 1 12 ? -2.685 -6.301 4.139 1.00 0.00 12 GLY A C 21
ATOM 8621 O O . GLY A 1 12 ? -1.563 -6.804 4.244 1.00 0.00 12 GLY A O 21
ATOM 8625 N N . MET A 1 13 ? -3.050 -5.568 3.086 1.00 0.00 13 MET A N 21
ATOM 8626 C CA . MET A 1 13 ? -2.079 -5.032 2.139 1.00 0.00 13 MET A CA 21
ATOM 8627 C C . MET A 1 13 ? -1.183 -4.033 2.870 1.00 0.00 13 MET A C 21
ATOM 8628 O O . MET A 1 13 ? -1.635 -3.374 3.805 1.00 0.00 13 MET A O 21
ATOM 8642 N N . CYS A 1 14 ? 0.070 -3.882 2.430 1.00 0.00 14 CYS A N 21
ATOM 8643 C CA . CYS A 1 14 ? 0.905 -2.815 2.956 1.00 0.00 14 CYS A CA 21
ATOM 8644 C C . CYS A 1 14 ? 0.570 -1.560 2.172 1.00 0.00 14 CYS A C 21
ATOM 8645 O O . CYS A 1 14 ? 0.467 -1.608 0.945 1.00 0.00 14 CYS A O 21
ATOM 8652 N N . CYS A 1 15 ? 0.428 -0.429 2.859 1.00 0.00 15 CYS A N 21
ATOM 8653 C CA . CYS A 1 15 ? 0.383 0.847 2.170 1.00 0.00 15 CYS A CA 21
ATOM 8654 C C . CYS A 1 15 ? 1.780 1.116 1.621 1.00 0.00 15 CYS A C 21
ATOM 8655 O O . CYS A 1 15 ? 2.797 0.805 2.247 1.00 0.00 15 CYS A O 21
ATOM 8662 N N . SER A 1 16 ? 1.841 1.620 0.397 1.00 0.00 16 SER A N 21
ATOM 8663 C CA . SER A 1 16 ? 3.082 1.815 -0.319 1.00 0.00 16 SER A CA 21
ATOM 8664 C C . SER A 1 16 ? 3.843 3.006 0.276 1.00 0.00 16 SER A C 21
ATOM 8665 O O . SER A 1 16 ? 3.510 3.515 1.352 1.00 0.00 16 SER A O 21
ATOM 8673 N N . GLN A 1 17 ? 4.875 3.446 -0.436 1.00 0.00 17 GLN A N 21
ATOM 8674 C CA . GLN A 1 17 ? 5.523 4.726 -0.198 1.00 0.00 17 GLN A CA 21
ATOM 8675 C C . GLN A 1 17 ? 5.013 5.780 -1.197 1.00 0.00 17 GLN A C 21
ATOM 8676 O O . GLN A 1 17 ? 5.314 6.960 -1.057 1.00 0.00 17 GLN A O 21
ATOM 8690 N N . PHE A 1 18 ? 4.210 5.364 -2.186 1.00 0.00 18 PHE A N 21
ATOM 8691 C CA . PHE A 1 18 ? 3.669 6.137 -3.261 1.00 0.00 18 PHE A CA 21
ATOM 8692 C C . PHE A 1 18 ? 2.261 6.661 -2.956 1.00 0.00 18 PHE A C 21
ATOM 8693 O O . PHE A 1 18 ? 1.619 7.229 -3.834 1.00 0.00 18 PHE A O 21
ATOM 8710 N N . GLY A 1 19 ? 1.737 6.378 -1.760 1.00 0.00 19 GLY A N 21
ATOM 8711 C CA . GLY A 1 19 ? 0.365 6.607 -1.383 1.00 0.00 19 GLY A CA 21
ATOM 8712 C C . GLY A 1 19 ? -0.620 5.598 -1.990 1.00 0.00 19 GLY A C 21
ATOM 8713 O O . GLY A 1 19 ? -1.822 5.702 -1.757 1.00 0.00 19 GLY A O 21
ATOM 8717 N N . TYR A 1 20 ? -0.118 4.582 -2.705 1.00 0.00 20 TYR A N 21
ATOM 8718 C CA . TYR A 1 20 ? -0.900 3.429 -3.133 1.00 0.00 20 TYR A CA 21
ATOM 8719 C C . TYR A 1 20 ? -0.729 2.323 -2.095 1.00 0.00 20 TYR A C 21
ATOM 8720 O O . TYR A 1 20 ? -0.352 2.613 -0.960 1.00 0.00 20 TYR A O 21
ATOM 8738 N N . CYS A 1 21 ? -0.981 1.064 -2.458 1.00 0.00 21 CYS A N 21
ATOM 8739 C CA . CYS A 1 21 ? -0.907 -0.068 -1.547 1.00 0.00 21 CYS A CA 21
ATOM 8740 C C . CYS A 1 21 ? -0.793 -1.376 -2.317 1.00 0.00 21 CYS A C 21
ATOM 8741 O O . CYS A 1 21 ? -1.067 -1.414 -3.520 1.00 0.00 21 CYS A O 21
ATOM 8748 N N . GLY A 1 22 ? -0.413 -2.445 -1.618 1.00 0.00 22 GLY A N 21
ATOM 8749 C CA . GLY A 1 22 ? -0.405 -3.800 -2.110 1.00 0.00 22 GLY A CA 21
ATOM 8750 C C . GLY A 1 22 ? 0.432 -4.643 -1.155 1.00 0.00 22 GLY A C 21
ATOM 8751 O O . GLY A 1 22 ? 1.327 -4.151 -0.469 1.00 0.00 22 GLY A O 21
ATOM 8755 N N . LYS A 1 23 ? 0.115 -5.928 -1.083 1.00 0.00 23 LYS A N 21
ATOM 8756 C CA . LYS A 1 23 ? 0.712 -6.844 -0.126 1.00 0.00 23 LYS A CA 21
ATOM 8757 C C . LYS A 1 23 ? 2.050 -7.359 -0.662 1.00 0.00 23 LYS A C 21
ATOM 8758 O O . LYS A 1 23 ? 2.198 -8.550 -0.927 1.00 0.00 23 LYS A O 21
ATOM 8777 N N . GLY A 1 24 ? 3.040 -6.472 -0.807 1.00 0.00 24 GLY A N 21
ATOM 8778 C CA . GLY A 1 24 ? 4.372 -6.909 -1.189 1.00 0.00 24 GLY A CA 21
ATOM 8779 C C . GLY A 1 24 ? 5.449 -5.825 -1.079 1.00 0.00 24 GLY A C 21
ATOM 8780 O O . GLY A 1 24 ? 5.124 -4.633 -1.063 1.00 0.00 24 GLY A O 21
ATOM 8784 N N . PRO A 1 25 ? 6.734 -6.236 -1.026 1.00 0.00 25 PRO A N 21
ATOM 8785 C CA . PRO A 1 25 ? 7.890 -5.370 -0.813 1.00 0.00 25 PRO A CA 21
ATOM 8786 C C . PRO A 1 25 ? 7.925 -4.128 -1.698 1.00 0.00 25 PRO A C 21
ATOM 8787 O O . PRO A 1 25 ? 8.265 -3.051 -1.217 1.00 0.00 25 PRO A O 21
ATOM 8798 N N . LYS A 1 26 ? 7.582 -4.276 -2.983 1.00 0.00 26 LYS A N 21
ATOM 8799 C CA . LYS A 1 26 ? 7.583 -3.178 -3.946 1.00 0.00 26 LYS A CA 21
ATOM 8800 C C . LYS A 1 26 ? 6.810 -1.966 -3.419 1.00 0.00 26 LYS A C 21
ATOM 8801 O O . LYS A 1 26 ? 7.164 -0.828 -3.718 1.00 0.00 26 LYS A O 21
ATOM 8820 N N . TYR A 1 27 ? 5.753 -2.209 -2.641 1.00 0.00 27 TYR A N 21
ATOM 8821 C CA . TYR A 1 27 ? 5.013 -1.178 -1.959 1.00 0.00 27 TYR A CA 21
ATOM 8822 C C . TYR A 1 27 ? 5.535 -1.024 -0.538 1.00 0.00 27 TYR A C 21
ATOM 8823 O O . TYR A 1 27 ? 5.875 0.072 -0.102 1.00 0.00 27 TYR A O 21
ATOM 8841 N N . CYS A 1 28 ? 5.558 -2.137 0.192 1.00 0.00 28 CYS A N 21
ATOM 8842 C CA . CYS A 1 28 ? 5.762 -2.171 1.638 1.00 0.00 28 CYS A CA 21
ATOM 8843 C C . CYS A 1 28 ? 7.090 -1.542 2.061 1.00 0.00 28 CYS A C 21
ATOM 8844 O O . CYS A 1 28 ? 7.173 -0.873 3.096 1.00 0.00 28 CYS A O 21
ATOM 8851 N N . GLY A 1 29 ? 8.111 -1.667 1.215 1.00 0.00 29 GLY A N 21
ATOM 8852 C CA . GLY A 1 29 ? 9.353 -0.937 1.339 1.00 0.00 29 GLY A CA 21
ATOM 8853 C C . GLY A 1 29 ? 9.076 0.549 1.582 1.00 0.00 29 GLY A C 21
ATOM 8854 O O . GLY A 1 29 ? 8.085 1.089 1.082 1.00 0.00 29 GLY A O 21
ATOM 8858 N N . ARG A 1 30 ? 9.902 1.202 2.399 1.00 0.00 30 ARG A N 21
ATOM 8859 C CA . ARG A 1 30 ? 9.797 2.633 2.664 1.00 0.00 30 ARG A CA 21
ATOM 8860 C C . ARG A 1 30 ? 10.773 3.392 1.760 1.00 0.00 30 ARG A C 21
ATOM 8861 O O . ARG A 1 30 ? 11.524 2.767 1.011 1.00 0.00 30 ARG A O 21
ATOM 8884 N N . VAL A 1 1 ? -1.961 -1.366 -6.126 1.00 0.00 1 VAL A N 22
ATOM 8885 C CA . VAL A 1 1 ? -2.664 -0.172 -6.636 1.00 0.00 1 VAL A CA 22
ATOM 8886 C C . VAL A 1 1 ? -3.693 0.258 -5.595 1.00 0.00 1 VAL A C 22
ATOM 8887 O O . VAL A 1 1 ? -3.716 -0.352 -4.532 1.00 0.00 1 VAL A O 22
ATOM 8902 N N . GLY A 1 2 ? -4.487 1.300 -5.849 1.00 0.00 2 GLY A N 22
ATOM 8903 C CA . GLY A 1 2 ? -5.582 1.655 -4.963 1.00 0.00 2 GLY A CA 22
ATOM 8904 C C . GLY A 1 2 ? -5.059 2.496 -3.807 1.00 0.00 2 GLY A C 22
ATOM 8905 O O . GLY A 1 2 ? -4.647 1.960 -2.782 1.00 0.00 2 GLY A O 22
ATOM 8909 N N . GLU A 1 3 ? -5.046 3.816 -4.008 1.00 0.00 3 GLU A N 22
ATOM 8910 C CA . GLU A 1 3 ? -4.742 4.807 -3.002 1.00 0.00 3 GLU A CA 22
ATOM 8911 C C . GLU A 1 3 ? -5.478 4.455 -1.713 1.00 0.00 3 GLU A C 22
ATOM 8912 O O . GLU A 1 3 ? -6.702 4.339 -1.688 1.00 0.00 3 GLU A O 22
ATOM 8925 N N . CYS A 1 4 ? -4.685 4.229 -0.674 1.00 0.00 4 CYS A N 22
ATOM 8926 C CA . CYS A 1 4 ? -5.110 3.672 0.604 1.00 0.00 4 CYS A CA 22
ATOM 8927 C C . CYS A 1 4 ? -6.321 4.400 1.173 1.00 0.00 4 CYS A C 22
ATOM 8928 O O . CYS A 1 4 ? -6.621 5.549 0.834 1.00 0.00 4 CYS A O 22
ATOM 8935 N N . VAL A 1 5 ? -6.973 3.760 2.141 1.00 0.00 5 VAL A N 22
ATOM 8936 C CA . VAL A 1 5 ? -8.193 4.247 2.772 1.00 0.00 5 VAL A CA 22
ATOM 8937 C C . VAL A 1 5 ? -7.796 5.178 3.913 1.00 0.00 5 VAL A C 22
ATOM 8938 O O . VAL A 1 5 ? -8.094 4.989 5.092 1.00 0.00 5 VAL A O 22
ATOM 8951 N N . ARG A 1 6 ? -7.073 6.204 3.494 1.00 0.00 6 ARG A N 22
ATOM 8952 C CA . ARG A 1 6 ? -6.359 7.147 4.327 1.00 0.00 6 ARG A CA 22
ATOM 8953 C C . ARG A 1 6 ? -5.359 6.382 5.206 1.00 0.00 6 ARG A C 22
ATOM 8954 O O . ARG A 1 6 ? -5.422 6.430 6.432 1.00 0.00 6 ARG A O 22
ATOM 8975 N N . GLY A 1 7 ? -4.503 5.597 4.540 1.00 0.00 7 GLY A N 22
ATOM 8976 C CA . GLY A 1 7 ? -3.329 4.954 5.111 1.00 0.00 7 GLY A CA 22
ATOM 8977 C C . GLY A 1 7 ? -3.586 3.593 5.760 1.00 0.00 7 GLY A C 22
ATOM 8978 O O . GLY A 1 7 ? -2.832 3.178 6.634 1.00 0.00 7 GLY A O 22
ATOM 8982 N N . ARG A 1 8 ? -4.640 2.890 5.336 1.00 0.00 8 ARG A N 22
ATOM 8983 C CA . ARG A 1 8 ? -5.023 1.556 5.721 1.00 0.00 8 ARG A CA 22
ATOM 8984 C C . ARG A 1 8 ? -5.457 0.876 4.428 1.00 0.00 8 ARG A C 22
ATOM 8985 O O . ARG A 1 8 ? -5.980 1.545 3.535 1.00 0.00 8 ARG A O 22
ATOM 9006 N N . CYS A 1 9 ? -5.217 -0.423 4.332 1.00 0.00 9 CYS A N 22
ATOM 9007 C CA . CYS A 1 9 ? -5.477 -1.255 3.166 1.00 0.00 9 CYS A CA 22
ATOM 9008 C C . CYS A 1 9 ? -6.271 -2.496 3.570 1.00 0.00 9 CYS A C 22
ATOM 9009 O O . CYS A 1 9 ? -6.295 -2.841 4.751 1.00 0.00 9 CYS A O 22
ATOM 9016 N N . PRO A 1 10 ? -6.889 -3.197 2.606 1.00 0.00 10 PRO A N 22
ATOM 9017 C CA . PRO A 1 10 ? -7.615 -4.423 2.858 1.00 0.00 10 PRO A CA 22
ATOM 9018 C C . PRO A 1 10 ? -6.680 -5.627 2.740 1.00 0.00 10 PRO A C 22
ATOM 9019 O O . PRO A 1 10 ? -5.541 -5.527 2.282 1.00 0.00 10 PRO A O 22
ATOM 9030 N N . SER A 1 11 ? -7.201 -6.799 3.105 1.00 0.00 11 SER A N 22
ATOM 9031 C CA . SER A 1 11 ? -6.586 -8.109 2.920 1.00 0.00 11 SER A CA 22
ATOM 9032 C C . SER A 1 11 ? -5.093 -8.177 3.234 1.00 0.00 11 SER A C 22
ATOM 9033 O O . SER A 1 11 ? -4.302 -8.837 2.557 1.00 0.00 11 SER A O 22
ATOM 9041 N N . GLY A 1 12 ? -4.741 -7.513 4.325 1.00 0.00 12 GLY A N 22
ATOM 9042 C CA . GLY A 1 12 ? -3.383 -7.371 4.820 1.00 0.00 12 GLY A CA 22
ATOM 9043 C C . GLY A 1 12 ? -2.406 -6.981 3.710 1.00 0.00 12 GLY A C 22
ATOM 9044 O O . GLY A 1 12 ? -1.348 -7.600 3.577 1.00 0.00 12 GLY A O 22
ATOM 9048 N N . MET A 1 13 ? -2.782 -6.016 2.869 1.00 0.00 13 MET A N 22
ATOM 9049 C CA . MET A 1 13 ? -1.852 -5.379 1.942 1.00 0.00 13 MET A CA 22
ATOM 9050 C C . MET A 1 13 ? -1.136 -4.247 2.688 1.00 0.00 13 MET A C 22
ATOM 9051 O O . MET A 1 13 ? -1.657 -3.750 3.685 1.00 0.00 13 MET A O 22
ATOM 9065 N N . CYS A 1 14 ? 0.049 -3.837 2.225 1.00 0.00 14 CYS A N 22
ATOM 9066 C CA . CYS A 1 14 ? 0.771 -2.717 2.819 1.00 0.00 14 CYS A CA 22
ATOM 9067 C C . CYS A 1 14 ? 0.506 -1.465 1.995 1.00 0.00 14 CYS A C 22
ATOM 9068 O O . CYS A 1 14 ? 0.417 -1.551 0.767 1.00 0.00 14 CYS A O 22
ATOM 9075 N N . CYS A 1 15 ? 0.426 -0.300 2.649 1.00 0.00 15 CYS A N 22
ATOM 9076 C CA . CYS A 1 15 ? 0.525 0.953 1.917 1.00 0.00 15 CYS A CA 22
ATOM 9077 C C . CYS A 1 15 ? 1.924 1.120 1.353 1.00 0.00 15 CYS A C 22
ATOM 9078 O O . CYS A 1 15 ? 2.907 1.195 2.098 1.00 0.00 15 CYS A O 22
ATOM 9085 N N . SER A 1 16 ? 2.018 1.175 0.026 1.00 0.00 16 SER A N 22
ATOM 9086 C CA . SER A 1 16 ? 3.242 1.583 -0.631 1.00 0.00 16 SER A CA 22
ATOM 9087 C C . SER A 1 16 ? 3.717 2.903 -0.025 1.00 0.00 16 SER A C 22
ATOM 9088 O O . SER A 1 16 ? 2.910 3.701 0.453 1.00 0.00 16 SER A O 22
ATOM 9096 N N . GLN A 1 17 ? 5.017 3.175 -0.095 1.00 0.00 17 GLN A N 22
ATOM 9097 C CA . GLN A 1 17 ? 5.509 4.508 0.231 1.00 0.00 17 GLN A CA 22
ATOM 9098 C C . GLN A 1 17 ? 4.879 5.588 -0.674 1.00 0.00 17 GLN A C 22
ATOM 9099 O O . GLN A 1 17 ? 4.873 6.764 -0.325 1.00 0.00 17 GLN A O 22
ATOM 9113 N N . PHE A 1 18 ? 4.279 5.172 -1.796 1.00 0.00 18 PHE A N 22
ATOM 9114 C CA . PHE A 1 18 ? 3.565 5.938 -2.770 1.00 0.00 18 PHE A CA 22
ATOM 9115 C C . PHE A 1 18 ? 2.055 6.000 -2.479 1.00 0.00 18 PHE A C 22
ATOM 9116 O O . PHE A 1 18 ? 1.296 6.536 -3.282 1.00 0.00 18 PHE A O 22
ATOM 9133 N N . GLY A 1 19 ? 1.610 5.436 -1.352 1.00 0.00 19 GLY A N 22
ATOM 9134 C CA . GLY A 1 19 ? 0.278 5.583 -0.810 1.00 0.00 19 GLY A CA 22
ATOM 9135 C C . GLY A 1 19 ? -0.817 4.749 -1.482 1.00 0.00 19 GLY A C 22
ATOM 9136 O O . GLY A 1 19 ? -1.989 4.912 -1.150 1.00 0.00 19 GLY A O 22
ATOM 9140 N N . TYR A 1 20 ? -0.455 3.821 -2.372 1.00 0.00 20 TYR A N 22
ATOM 9141 C CA . TYR A 1 20 ? -1.353 2.797 -2.908 1.00 0.00 20 TYR A CA 22
ATOM 9142 C C . TYR A 1 20 ? -1.226 1.535 -2.060 1.00 0.00 20 TYR A C 22
ATOM 9143 O O . TYR A 1 20 ? -0.382 1.505 -1.174 1.00 0.00 20 TYR A O 22
ATOM 9161 N N . CYS A 1 21 ? -1.978 0.477 -2.363 1.00 0.00 21 CYS A N 22
ATOM 9162 C CA . CYS A 1 21 ? -2.016 -0.746 -1.555 1.00 0.00 21 CYS A CA 22
ATOM 9163 C C . CYS A 1 21 ? -1.407 -1.919 -2.315 1.00 0.00 21 CYS A C 22
ATOM 9164 O O . CYS A 1 21 ? -1.676 -2.084 -3.507 1.00 0.00 21 CYS A O 22
ATOM 9171 N N . GLY A 1 22 ? -0.608 -2.752 -1.641 1.00 0.00 22 GLY A N 22
ATOM 9172 C CA . GLY A 1 22 ? -0.108 -3.985 -2.199 1.00 0.00 22 GLY A CA 22
ATOM 9173 C C . GLY A 1 22 ? 0.624 -4.794 -1.132 1.00 0.00 22 GLY A C 22
ATOM 9174 O O . GLY A 1 22 ? 1.365 -4.256 -0.313 1.00 0.00 22 GLY A O 22
ATOM 9178 N N . LYS A 1 23 ? 0.391 -6.103 -1.126 1.00 0.00 23 LYS A N 22
ATOM 9179 C CA . LYS A 1 23 ? 1.084 -7.047 -0.262 1.00 0.00 23 LYS A CA 22
ATOM 9180 C C . LYS A 1 23 ? 2.406 -7.437 -0.931 1.00 0.00 23 LYS A C 22
ATOM 9181 O O . LYS A 1 23 ? 2.531 -8.542 -1.454 1.00 0.00 23 LYS A O 22
ATOM 9200 N N . GLY A 1 24 ? 3.407 -6.554 -0.911 1.00 0.00 24 GLY A N 22
ATOM 9201 C CA . GLY A 1 24 ? 4.736 -6.949 -1.342 1.00 0.00 24 GLY A CA 22
ATOM 9202 C C . GLY A 1 24 ? 5.778 -5.850 -1.136 1.00 0.00 24 GLY A C 22
ATOM 9203 O O . GLY A 1 24 ? 5.405 -4.684 -0.980 1.00 0.00 24 GLY A O 22
ATOM 9207 N N . PRO A 1 25 ? 7.077 -6.208 -1.157 1.00 0.00 25 PRO A N 22
ATOM 9208 C CA . PRO A 1 25 ? 8.195 -5.303 -0.912 1.00 0.00 25 PRO A CA 22
ATOM 9209 C C . PRO A 1 25 ? 8.129 -4.010 -1.722 1.00 0.00 25 PRO A C 22
ATOM 9210 O O . PRO A 1 25 ? 8.418 -2.944 -1.188 1.00 0.00 25 PRO A O 22
ATOM 9221 N N . LYS A 1 26 ? 7.739 -4.104 -2.999 1.00 0.00 26 LYS A N 22
ATOM 9222 C CA . LYS A 1 26 ? 7.600 -2.953 -3.887 1.00 0.00 26 LYS A CA 22
ATOM 9223 C C . LYS A 1 26 ? 6.773 -1.839 -3.242 1.00 0.00 26 LYS A C 22
ATOM 9224 O O . LYS A 1 26 ? 7.016 -0.661 -3.496 1.00 0.00 26 LYS A O 22
ATOM 9243 N N . TYR A 1 27 ? 5.786 -2.210 -2.423 1.00 0.00 27 TYR A N 22
ATOM 9244 C CA . TYR A 1 27 ? 4.983 -1.280 -1.676 1.00 0.00 27 TYR A CA 22
ATOM 9245 C C . TYR A 1 27 ? 5.565 -1.157 -0.269 1.00 0.00 27 TYR A C 22
ATOM 9246 O O . TYR A 1 27 ? 5.950 -0.077 0.180 1.00 0.00 27 TYR A O 22
ATOM 9264 N N . CYS A 1 28 ? 5.600 -2.284 0.439 1.00 0.00 28 CYS A N 22
ATOM 9265 C CA . CYS A 1 28 ? 5.846 -2.322 1.874 1.00 0.00 28 CYS A CA 22
ATOM 9266 C C . CYS A 1 28 ? 7.205 -1.734 2.252 1.00 0.00 28 CYS A C 22
ATOM 9267 O O . CYS A 1 28 ? 7.353 -1.145 3.325 1.00 0.00 28 CYS A O 22
ATOM 9274 N N . GLY A 1 29 ? 8.176 -1.789 1.341 1.00 0.00 29 GLY A N 22
ATOM 9275 C CA . GLY A 1 29 ? 9.423 -1.064 1.449 1.00 0.00 29 GLY A CA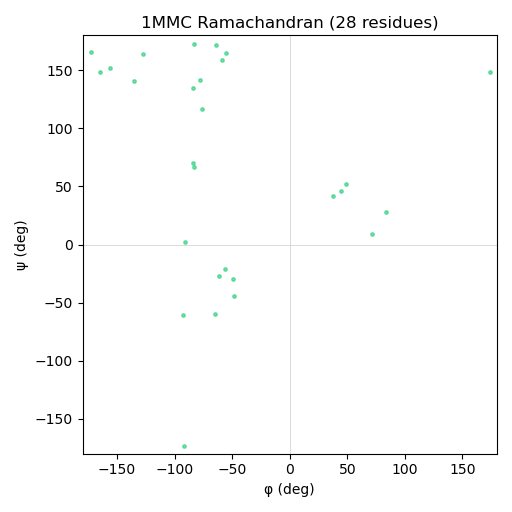 22
ATOM 9276 C C . GLY A 1 29 ? 9.161 0.401 1.810 1.00 0.00 29 GLY A C 22
ATOM 9277 O O . GLY A 1 29 ? 8.176 0.995 1.358 1.00 0.00 29 GLY A O 22
ATOM 9281 N N . ARG A 1 30 ? 9.988 0.965 2.690 1.00 0.00 30 ARG A N 22
ATOM 9282 C CA . ARG A 1 30 ? 9.911 2.366 3.093 1.00 0.00 30 ARG A CA 22
ATOM 9283 C C . ARG A 1 30 ? 10.924 3.181 2.279 1.00 0.00 30 ARG A C 22
ATOM 9284 O O . ARG A 1 30 ? 11.597 2.616 1.416 1.00 0.00 30 ARG A O 22
ATOM 9307 N N . VAL A 1 1 ? -4.129 -0.126 -4.243 1.00 0.00 1 VAL A N 23
ATOM 9308 C CA . VAL A 1 1 ? -3.721 0.480 -5.521 1.00 0.00 1 VAL A CA 23
ATOM 9309 C C . VAL A 1 1 ? -4.619 1.683 -5.805 1.00 0.00 1 VAL A C 23
ATOM 9310 O O . VAL A 1 1 ? -5.732 1.718 -5.291 1.00 0.00 1 VAL A O 23
ATOM 9325 N N . GLY A 1 2 ? -4.117 2.703 -6.504 1.00 0.00 2 GLY A N 23
ATOM 9326 C CA . GLY A 1 2 ? -4.831 3.942 -6.781 1.00 0.00 2 GLY A CA 23
ATOM 9327 C C . GLY A 1 2 ? -4.513 4.949 -5.683 1.00 0.00 2 GLY A C 23
ATOM 9328 O O . GLY A 1 2 ? -4.216 6.108 -5.956 1.00 0.00 2 GLY A O 23
ATOM 9332 N N . GLU A 1 3 ? -4.537 4.456 -4.446 1.00 0.00 3 GLU A N 23
ATOM 9333 C CA . GLU A 1 3 ? -4.181 5.121 -3.213 1.00 0.00 3 GLU A CA 23
ATOM 9334 C C . GLU A 1 3 ? -4.370 4.082 -2.100 1.00 0.00 3 GLU A C 23
ATOM 9335 O O . GLU A 1 3 ? -4.880 2.9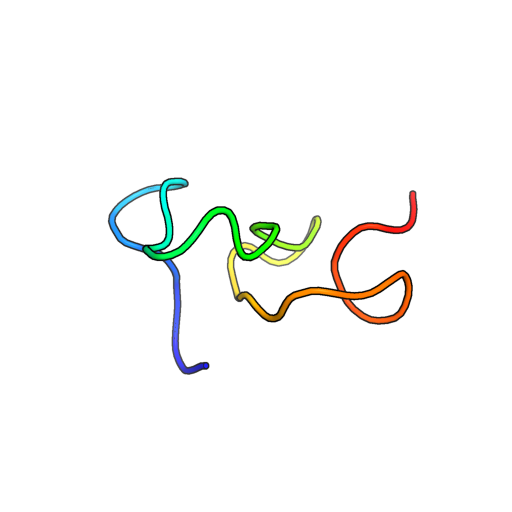89 -2.363 1.00 0.00 3 GLU A O 23
ATOM 9348 N N . CYS A 1 4 ? -3.927 4.399 -0.884 1.00 0.00 4 CYS A N 23
ATOM 9349 C CA . CYS A 1 4 ? -4.305 3.668 0.321 1.00 0.00 4 CYS A CA 23
ATOM 9350 C C . CYS A 1 4 ? -5.748 4.035 0.668 1.00 0.00 4 CYS A C 23
ATOM 9351 O O . CYS A 1 4 ? -6.273 5.046 0.204 1.00 0.00 4 CYS A O 23
ATOM 9358 N N . VAL A 1 5 ? -6.386 3.231 1.516 1.00 0.00 5 VAL A N 23
ATOM 9359 C CA . VAL A 1 5 ? -7.779 3.387 1.907 1.00 0.00 5 VAL A CA 23
ATOM 9360 C C . VAL A 1 5 ? -7.804 3.732 3.395 1.00 0.00 5 VAL A C 23
ATOM 9361 O O . VAL A 1 5 ? -8.058 2.886 4.256 1.00 0.00 5 VAL A O 23
ATOM 9374 N N . ARG A 1 6 ? -7.549 5.014 3.663 1.00 0.00 6 ARG A N 23
ATOM 9375 C CA . ARG A 1 6 ? -7.297 5.624 4.971 1.00 0.00 6 ARG A CA 23
ATOM 9376 C C . ARG A 1 6 ? -5.955 5.128 5.526 1.00 0.00 6 ARG A C 23
ATOM 9377 O O . ARG A 1 6 ? -5.869 4.672 6.663 1.00 0.00 6 ARG A O 23
ATOM 9398 N N . GLY A 1 7 ? -4.903 5.205 4.707 1.00 0.00 7 GLY A N 23
ATOM 9399 C CA . GLY A 1 7 ? -3.538 4.900 5.121 1.00 0.00 7 GLY A CA 23
ATOM 9400 C C . GLY A 1 7 ? -3.306 3.431 5.495 1.00 0.00 7 GLY A C 23
ATOM 9401 O O . GLY A 1 7 ? -2.254 3.094 6.033 1.00 0.00 7 GLY A O 23
ATOM 9405 N N . ARG A 1 8 ? -4.272 2.553 5.211 1.00 0.00 8 ARG A N 23
ATOM 9406 C CA . ARG A 1 8 ? -4.250 1.120 5.334 1.00 0.00 8 ARG A CA 23
ATOM 9407 C C . ARG A 1 8 ? -5.015 0.619 4.117 1.00 0.00 8 ARG A C 23
ATOM 9408 O O . ARG A 1 8 ? -5.667 1.404 3.429 1.00 0.00 8 ARG A O 23
ATOM 9429 N N . CYS A 1 9 ? -4.932 -0.671 3.845 1.00 0.00 9 CYS A N 23
ATOM 9430 C CA . CYS A 1 9 ? -5.746 -1.363 2.865 1.00 0.00 9 CYS A CA 23
ATOM 9431 C C . CYS A 1 9 ? -6.170 -2.715 3.441 1.00 0.00 9 CYS A C 23
ATOM 9432 O O . CYS A 1 9 ? -5.646 -3.115 4.481 1.00 0.00 9 CYS A O 23
ATOM 9439 N N . PRO A 1 10 ? -7.135 -3.406 2.815 1.00 0.00 10 PRO A N 23
ATOM 9440 C CA . PRO A 1 10 ? -7.720 -4.610 3.377 1.00 0.00 10 PRO A CA 23
ATOM 9441 C C . PRO A 1 10 ? -6.789 -5.805 3.185 1.00 0.00 10 PRO A C 23
ATOM 9442 O O . PRO A 1 10 ? -5.744 -5.721 2.545 1.00 0.00 10 PRO A O 23
ATOM 9453 N N . SER A 1 11 ? -7.180 -6.943 3.757 1.00 0.00 11 SER A N 23
ATOM 9454 C CA . SER A 1 11 ? -6.481 -8.219 3.685 1.00 0.00 11 SER A CA 23
ATOM 9455 C C . SER A 1 11 ? -4.980 -8.130 3.953 1.00 0.00 11 SER A C 23
ATOM 9456 O O . SER A 1 11 ? -4.147 -8.812 3.353 1.00 0.00 11 SER A O 23
ATOM 9464 N N . GLY A 1 12 ? -4.667 -7.293 4.931 1.00 0.00 12 GLY A N 23
ATOM 9465 C CA . GLY A 1 12 ? -3.318 -6.949 5.336 1.00 0.00 12 GLY A CA 23
ATOM 9466 C C . GLY A 1 12 ? -2.437 -6.583 4.140 1.00 0.00 12 GLY A C 23
ATOM 9467 O O . GLY A 1 12 ? -1.318 -7.089 4.031 1.00 0.00 12 GLY A O 23
ATOM 9471 N N . MET A 1 13 ? -2.955 -5.769 3.218 1.00 0.00 13 MET A N 23
ATOM 9472 C CA . MET A 1 13 ? -2.137 -5.132 2.191 1.00 0.00 13 MET A CA 23
ATOM 9473 C C . MET A 1 13 ? -1.277 -4.071 2.881 1.00 0.00 13 MET A C 23
ATOM 9474 O O . MET A 1 13 ? -1.725 -3.469 3.857 1.00 0.00 13 MET A O 23
ATOM 9488 N N . CYS A 1 14 ? -0.070 -3.798 2.375 1.00 0.00 14 CYS A N 23
ATOM 9489 C CA . CYS A 1 14 ? 0.702 -2.689 2.915 1.00 0.00 14 CYS A CA 23
ATOM 9490 C C . CYS A 1 14 ? 0.238 -1.418 2.227 1.00 0.00 14 CYS A C 23
ATOM 9491 O O . CYS A 1 14 ? 0.137 -1.389 1.000 1.00 0.00 14 CYS A O 23
ATOM 9498 N N . CYS A 1 15 ? 0.000 -0.362 3.009 1.00 0.00 15 CYS A N 23
ATOM 9499 C CA . CYS A 1 15 ? -0.126 0.980 2.466 1.00 0.00 15 CYS A CA 23
ATOM 9500 C C . CYS A 1 15 ? 1.303 1.346 2.071 1.00 0.00 15 CYS A C 23
ATOM 9501 O O . CYS A 1 15 ? 2.209 1.323 2.906 1.00 0.00 15 CYS A O 23
ATOM 9508 N N . SER A 1 16 ? 1.519 1.518 0.772 1.00 0.00 16 SER A N 23
ATOM 9509 C CA . SER A 1 16 ? 2.817 1.590 0.131 1.00 0.00 16 SER A CA 23
ATOM 9510 C C . SER A 1 16 ? 3.649 2.784 0.601 1.00 0.00 16 SER A C 23
ATOM 9511 O O . SER A 1 16 ? 3.219 3.620 1.402 1.00 0.00 16 SER A O 23
ATOM 9519 N N . GLN A 1 17 ? 4.844 2.873 0.030 1.00 0.00 17 GLN A N 23
ATOM 9520 C CA . GLN A 1 17 ? 5.726 4.019 0.088 1.00 0.00 17 GLN A CA 23
ATOM 9521 C C . GLN A 1 17 ? 5.295 5.123 -0.891 1.00 0.00 17 GLN A C 23
ATOM 9522 O O . GLN A 1 17 ? 5.699 6.270 -0.732 1.00 0.00 17 GLN A O 23
ATOM 9536 N N . PHE A 1 18 ? 4.438 4.807 -1.870 1.00 0.00 18 PHE A N 23
ATOM 9537 C CA . PHE A 1 18 ? 3.934 5.675 -2.890 1.00 0.00 18 PHE A CA 23
ATOM 9538 C C . PHE A 1 18 ? 2.560 6.260 -2.549 1.00 0.00 18 PHE A C 23
ATOM 9539 O O . PHE A 1 18 ? 1.914 6.844 -3.413 1.00 0.00 18 PHE A O 23
ATOM 9556 N N . GLY A 1 19 ? 2.055 6.003 -1.340 1.00 0.00 19 GLY A N 23
ATOM 9557 C CA . GLY A 1 19 ? 0.708 6.329 -0.936 1.00 0.00 19 GLY A CA 23
ATOM 9558 C C . GLY A 1 19 ? -0.377 5.520 -1.662 1.00 0.00 19 GLY A C 23
ATOM 9559 O O . GLY A 1 19 ? -1.564 5.764 -1.452 1.00 0.00 19 GLY A O 23
ATOM 9563 N N . TYR A 1 20 ? 0.018 4.522 -2.467 1.00 0.00 20 TYR A N 23
ATOM 9564 C CA . TYR A 1 20 ? -0.867 3.500 -3.021 1.00 0.00 20 TYR A CA 23
ATOM 9565 C C . TYR A 1 20 ? -0.811 2.335 -2.039 1.00 0.00 20 TYR A C 23
ATOM 9566 O O . TYR A 1 20 ? -0.309 2.505 -0.937 1.00 0.00 20 TYR A O 23
ATOM 9584 N N . CYS A 1 21 ? -1.268 1.139 -2.395 1.00 0.00 21 CYS A N 23
ATOM 9585 C CA . CYS A 1 21 ? -1.246 0.018 -1.462 1.00 0.00 21 CYS A CA 23
ATOM 9586 C C . CYS A 1 21 ? -1.275 -1.294 -2.221 1.00 0.00 21 CYS A C 23
ATOM 9587 O O . CYS A 1 21 ? -1.816 -1.339 -3.330 1.00 0.00 21 CYS A O 23
ATOM 9594 N N . GLY A 1 22 ? -0.736 -2.347 -1.608 1.00 0.00 22 GLY A N 23
ATOM 9595 C CA . GLY A 1 22 ? -0.745 -3.688 -2.123 1.00 0.00 22 GLY A CA 23
ATOM 9596 C C . GLY A 1 22 ? 0.090 -4.542 -1.178 1.00 0.00 22 GLY A C 23
ATOM 9597 O O . GLY A 1 22 ? 0.901 -4.045 -0.396 1.00 0.00 22 GLY A O 23
ATOM 9601 N N . LYS A 1 23 ? -0.158 -5.840 -1.212 1.00 0.00 23 LYS A N 23
ATOM 9602 C CA . LYS A 1 23 ? 0.466 -6.808 -0.327 1.00 0.00 23 LYS A CA 23
ATOM 9603 C C . LYS A 1 23 ? 1.818 -7.246 -0.891 1.00 0.00 23 LYS A C 23
ATOM 9604 O O . LYS A 1 23 ? 1.977 -8.399 -1.285 1.00 0.00 23 LYS A O 23
ATOM 9623 N N . GLY A 1 24 ? 2.812 -6.352 -0.906 1.00 0.00 24 GLY A N 23
ATOM 9624 C CA . GLY A 1 24 ? 4.160 -6.781 -1.238 1.00 0.00 24 GLY A CA 23
ATOM 9625 C C . GLY A 1 24 ? 5.238 -5.706 -1.069 1.00 0.00 24 GLY A C 23
ATOM 9626 O O . GLY A 1 24 ? 4.921 -4.512 -1.029 1.00 0.00 24 GLY A O 23
ATOM 9630 N N . PRO A 1 25 ? 6.517 -6.127 -1.000 1.00 0.00 25 PRO A N 23
ATOM 9631 C CA . PRO A 1 25 ? 7.677 -5.262 -0.809 1.00 0.00 25 PRO A CA 23
ATOM 9632 C C . PRO A 1 25 ? 7.722 -4.072 -1.763 1.00 0.00 25 PRO A C 23
ATOM 9633 O O . PRO A 1 25 ? 8.095 -2.979 -1.348 1.00 0.00 25 PRO A O 23
ATOM 9644 N N . LYS A 1 26 ? 7.343 -4.283 -3.030 1.00 0.00 26 LYS A N 23
ATOM 9645 C CA . LYS A 1 26 ? 7.298 -3.237 -4.047 1.00 0.00 26 LYS A CA 23
ATOM 9646 C C . LYS A 1 26 ? 6.581 -1.991 -3.521 1.00 0.00 26 LYS A C 23
ATOM 9647 O O . LYS A 1 26 ? 7.003 -0.866 -3.779 1.00 0.00 26 LYS A O 23
ATOM 9666 N N . TYR A 1 27 ? 5.510 -2.201 -2.753 1.00 0.00 27 TYR A N 23
ATOM 9667 C CA . TYR A 1 27 ? 4.748 -1.132 -2.159 1.00 0.00 27 TYR A CA 23
ATOM 9668 C C . TYR A 1 27 ? 5.317 -0.838 -0.784 1.00 0.00 27 TYR A C 23
ATOM 9669 O O . TYR A 1 27 ? 5.646 0.302 -0.469 1.00 0.00 27 TYR A O 23
ATOM 9687 N N . CYS A 1 28 ? 5.396 -1.883 0.036 1.00 0.00 28 CYS A N 23
ATOM 9688 C CA . CYS A 1 28 ? 5.657 -1.759 1.460 1.00 0.00 28 CYS A CA 23
ATOM 9689 C C . CYS A 1 28 ? 6.995 -1.063 1.717 1.00 0.00 28 CYS A C 23
ATOM 9690 O O . CYS A 1 28 ? 7.044 -0.099 2.494 1.00 0.00 28 CYS A O 23
ATOM 9697 N N . GLY A 1 29 ? 8.022 -1.518 0.995 1.00 0.00 29 GLY A N 23
ATOM 9698 C CA . GLY A 1 29 ? 9.344 -0.929 0.855 1.00 0.00 29 GLY A CA 23
ATOM 9699 C C . GLY A 1 29 ? 9.872 -0.230 2.099 1.00 0.00 29 GLY A C 23
ATOM 9700 O O . GLY A 1 29 ? 9.831 -0.781 3.195 1.00 0.00 29 GLY A O 23
ATOM 9704 N N . ARG A 1 30 ? 10.396 0.983 1.906 1.00 0.00 30 ARG A N 23
ATOM 9705 C CA . ARG A 1 30 ? 10.988 1.797 2.968 1.00 0.00 30 ARG A CA 23
ATOM 9706 C C . ARG A 1 30 ? 12.053 1.012 3.746 1.00 0.00 30 ARG A C 23
ATOM 9707 O O . ARG A 1 30 ? 12.078 1.058 4.973 1.00 0.00 30 ARG A O 23
ATOM 9730 N N . VAL A 1 1 ? -6.032 1.123 -3.655 1.00 0.00 1 VAL A N 24
ATOM 9731 C CA . VAL A 1 1 ? -5.420 1.448 -4.954 1.00 0.00 1 VAL A CA 24
ATOM 9732 C C . VAL A 1 1 ? -6.082 2.705 -5.501 1.00 0.00 1 VAL A C 24
ATOM 9733 O O . VAL A 1 1 ? -7.161 3.053 -5.034 1.00 0.00 1 VAL A O 24
ATOM 9748 N N . GLY A 1 2 ? -5.388 3.441 -6.369 1.00 0.00 2 GLY A N 24
ATOM 9749 C CA . GLY A 1 2 ? -5.720 4.822 -6.699 1.00 0.00 2 GLY A CA 24
ATOM 9750 C C . GLY A 1 2 ? -4.909 5.634 -5.691 1.00 0.00 2 GLY A C 24
ATOM 9751 O O . GLY A 1 2 ? -4.119 6.502 -6.046 1.00 0.00 2 GLY A O 24
ATOM 9755 N N . GLU A 1 3 ? -5.064 5.230 -4.430 1.00 0.00 3 GLU A N 24
ATOM 9756 C CA . GLU A 1 3 ? -4.280 5.546 -3.263 1.00 0.00 3 GLU A CA 24
ATOM 9757 C C . GLU A 1 3 ? -4.678 4.502 -2.205 1.00 0.00 3 GLU A C 24
ATOM 9758 O O . GLU A 1 3 ? -5.472 3.597 -2.491 1.00 0.00 3 GLU A O 24
ATOM 9771 N N . CYS A 1 4 ? -4.092 4.580 -1.016 1.00 0.00 4 CYS A N 24
ATOM 9772 C CA . CYS A 1 4 ? -4.495 3.798 0.155 1.00 0.00 4 CYS A CA 24
ATOM 9773 C C . CYS A 1 4 ? -5.858 4.244 0.672 1.00 0.00 4 CYS A C 24
ATOM 9774 O O . CYS A 1 4 ? -6.306 5.365 0.440 1.00 0.00 4 CYS A O 24
ATOM 9781 N N . VAL A 1 5 ? -6.494 3.365 1.437 1.00 0.00 5 VAL A N 24
ATOM 9782 C CA . VAL A 1 5 ? -7.766 3.592 2.096 1.00 0.00 5 VAL A CA 24
ATOM 9783 C C . VAL A 1 5 ? -7.449 3.956 3.546 1.00 0.00 5 VAL A C 24
ATOM 9784 O O . VAL A 1 5 ? -7.165 3.086 4.366 1.00 0.00 5 VAL A O 24
ATOM 9797 N N . ARG A 1 6 ? -7.434 5.258 3.843 1.00 0.00 6 ARG A N 24
ATOM 9798 C CA . ARG A 1 6 ? -7.036 5.789 5.145 1.00 0.00 6 ARG A CA 24
ATOM 9799 C C . ARG A 1 6 ? -5.716 5.155 5.609 1.00 0.00 6 ARG A C 24
ATOM 9800 O O . ARG A 1 6 ? -5.577 4.731 6.753 1.00 0.00 6 ARG A O 24
ATOM 9821 N N . GLY A 1 7 ? -4.746 5.090 4.693 1.00 0.00 7 GLY A N 24
ATOM 9822 C CA . GLY A 1 7 ? -3.401 4.621 4.969 1.00 0.00 7 GLY A CA 24
ATOM 9823 C C . GLY A 1 7 ? -3.286 3.115 5.219 1.00 0.00 7 GLY A C 24
ATOM 9824 O O . GLY A 1 7 ? -2.231 2.661 5.655 1.00 0.00 7 GLY A O 24
ATOM 9828 N N . ARG A 1 8 ? -4.321 2.326 4.910 1.00 0.00 8 ARG A N 24
ATOM 9829 C CA . ARG A 1 8 ? -4.338 0.889 4.890 1.00 0.00 8 ARG A CA 24
ATOM 9830 C C . ARG A 1 8 ? -5.086 0.436 3.649 1.00 0.00 8 ARG A C 24
ATOM 9831 O O . ARG A 1 8 ? -5.623 1.232 2.888 1.00 0.00 8 ARG A O 24
ATOM 9852 N N . CYS A 1 9 ? -5.052 -0.865 3.430 1.00 0.00 9 CYS A N 24
ATOM 9853 C CA . CYS A 1 9 ? -5.901 -1.583 2.506 1.00 0.00 9 CYS A CA 24
ATOM 9854 C C . CYS A 1 9 ? -6.329 -2.896 3.172 1.00 0.00 9 CYS A C 24
ATOM 9855 O O . CYS A 1 9 ? -5.754 -3.246 4.210 1.00 0.00 9 CYS A O 24
ATOM 9862 N N . PRO A 1 10 ? -7.320 -3.607 2.604 1.00 0.00 10 PRO A N 24
ATOM 9863 C CA . PRO A 1 10 ? -7.843 -4.854 3.146 1.00 0.00 10 PRO A CA 24
ATOM 9864 C C . PRO A 1 10 ? -6.798 -5.965 3.221 1.00 0.00 10 PRO A C 24
ATOM 9865 O O . PRO A 1 10 ? -5.689 -5.852 2.707 1.00 0.00 10 PRO A O 24
ATOM 9876 N N . SER A 1 11 ? -7.197 -7.092 3.811 1.00 0.00 11 SER A N 24
ATOM 9877 C CA . SER A 1 11 ? -6.464 -8.353 3.828 1.00 0.00 11 SER A CA 24
ATOM 9878 C C . SER A 1 11 ? -4.981 -8.216 4.163 1.00 0.00 11 SER A C 24
ATOM 9879 O O . SER A 1 11 ? -4.102 -8.873 3.602 1.00 0.00 11 SER A O 24
ATOM 9887 N N . GLY A 1 12 ? -4.733 -7.358 5.141 1.00 0.00 12 GLY A N 24
ATOM 9888 C CA . GLY A 1 12 ? -3.408 -6.973 5.588 1.00 0.00 12 GLY A CA 24
ATOM 9889 C C . GLY A 1 12 ? -2.495 -6.607 4.416 1.00 0.00 12 GLY A C 24
ATOM 9890 O O . GLY A 1 12 ? -1.358 -7.078 4.358 1.00 0.00 12 GLY A O 24
ATOM 9894 N N . MET A 1 13 ? -2.999 -5.816 3.466 1.00 0.00 13 MET A N 24
ATOM 9895 C CA . MET A 1 13 ? -2.168 -5.184 2.446 1.00 0.00 13 MET A CA 24
ATOM 9896 C C . MET A 1 13 ? -1.319 -4.113 3.132 1.00 0.00 13 MET A C 24
ATOM 9897 O O . MET A 1 13 ? -1.712 -3.605 4.190 1.00 0.00 13 MET A O 24
ATOM 9911 N N . CYS A 1 14 ? -0.174 -3.750 2.546 1.00 0.00 14 CYS A N 24
ATOM 9912 C CA . CYS A 1 14 ? 0.577 -2.589 2.999 1.00 0.00 14 CYS A CA 24
ATOM 9913 C C . CYS A 1 14 ? 0.104 -1.381 2.207 1.00 0.00 14 CYS A C 24
ATOM 9914 O O . CYS A 1 14 ? -0.317 -1.509 1.056 1.00 0.00 14 CYS A O 24
ATOM 9921 N N . CYS A 1 15 ? 0.204 -0.211 2.834 1.00 0.00 15 CYS A N 24
ATOM 9922 C CA . CYS A 1 15 ? 0.066 1.073 2.178 1.00 0.00 15 CYS A CA 24
ATOM 9923 C C . CYS A 1 15 ? 1.489 1.480 1.802 1.00 0.00 15 CYS A C 24
ATOM 9924 O O . CYS A 1 15 ? 2.340 1.585 2.683 1.00 0.00 15 CYS A O 24
ATOM 9931 N N . SER A 1 16 ? 1.782 1.558 0.504 1.00 0.00 16 SER A N 24
ATOM 9932 C CA . SER A 1 16 ? 3.132 1.765 0.008 1.00 0.00 16 SER A CA 24
ATOM 9933 C C . SER A 1 16 ? 3.718 3.073 0.538 1.00 0.00 16 SER A C 24
ATOM 9934 O O . SER A 1 16 ? 2.974 4.010 0.837 1.00 0.00 16 SER A O 24
ATOM 9942 N N . GLN A 1 17 ? 5.047 3.198 0.479 1.00 0.00 17 GLN A N 24
ATOM 9943 C CA . GLN A 1 17 ? 5.684 4.494 0.691 1.00 0.00 17 GLN A CA 24
ATOM 9944 C C . GLN A 1 17 ? 5.132 5.557 -0.282 1.00 0.00 17 GLN A C 24
ATOM 9945 O O . GLN A 1 17 ? 5.187 6.749 0.002 1.00 0.00 17 GLN A O 24
ATOM 9959 N N . PHE A 1 18 ? 4.604 5.125 -1.435 1.00 0.00 18 PHE A N 24
ATOM 9960 C CA . PHE A 1 18 ? 4.130 5.911 -2.527 1.00 0.00 18 PHE A CA 24
ATOM 9961 C C . PHE A 1 18 ? 2.632 6.215 -2.418 1.00 0.00 18 PHE A C 24
ATOM 9962 O O . PHE A 1 18 ? 2.057 6.785 -3.340 1.00 0.00 18 PHE A O 24
ATOM 9979 N N . GLY A 1 19 ? 1.984 5.801 -1.326 1.00 0.00 19 GLY A N 24
ATOM 9980 C CA . GLY A 1 19 ? 0.611 6.121 -1.038 1.00 0.00 19 GLY A CA 24
ATOM 9981 C C . GLY A 1 19 ? -0.425 5.324 -1.838 1.00 0.00 19 GLY A C 24
ATOM 9982 O O . GLY A 1 19 ? -1.616 5.595 -1.702 1.00 0.00 19 GLY A O 24
ATOM 9986 N N . TYR A 1 20 ? -0.006 4.329 -2.633 1.00 0.00 20 TYR A N 24
ATOM 9987 C CA . TYR A 1 20 ? -0.896 3.304 -3.188 1.00 0.00 20 TYR A CA 24
ATOM 9988 C C . TYR A 1 20 ? -0.826 2.116 -2.234 1.00 0.00 20 TYR A C 24
ATOM 9989 O O . TYR A 1 20 ? -0.201 2.227 -1.186 1.00 0.00 20 TYR A O 24
ATOM 10007 N N . CYS A 1 21 ? -1.404 0.964 -2.572 1.00 0.00 21 CYS A N 24
ATOM 10008 C CA . CYS A 1 21 ? -1.484 -0.143 -1.625 1.00 0.00 21 CYS A CA 24
ATOM 10009 C C . CYS A 1 21 ? -1.383 -1.494 -2.315 1.00 0.00 21 CYS A C 24
ATOM 10010 O O . CYS A 1 21 ? -1.772 -1.620 -3.476 1.00 0.00 21 CYS A O 24
ATOM 10017 N N . GLY A 1 22 ? -0.854 -2.489 -1.600 1.00 0.00 22 GLY A N 24
ATOM 10018 C CA . GLY A 1 22 ? -0.659 -3.829 -2.083 1.00 0.00 22 GLY A CA 24
ATOM 10019 C C . GLY A 1 22 ? 0.109 -4.604 -1.018 1.00 0.00 22 GLY A C 24
ATOM 10020 O O . GLY A 1 22 ? 0.813 -4.034 -0.185 1.00 0.00 22 GLY A O 24
ATOM 10024 N N . LYS A 1 23 ? -0.075 -5.916 -1.013 1.00 0.00 23 LYS A N 24
ATOM 10025 C CA . LYS A 1 23 ? 0.548 -6.828 -0.067 1.00 0.00 23 LYS A CA 24
ATOM 10026 C C . LYS A 1 23 ? 1.906 -7.282 -0.606 1.00 0.00 23 LYS A C 24
ATOM 10027 O O . LYS A 1 23 ? 2.074 -8.448 -0.954 1.00 0.00 23 LYS A O 24
ATOM 10046 N N . GLY A 1 24 ? 2.889 -6.379 -0.672 1.00 0.00 24 GLY A N 24
ATOM 10047 C CA . GLY A 1 24 ? 4.214 -6.793 -1.093 1.00 0.00 24 GLY A CA 24
ATOM 10048 C C . GLY A 1 24 ? 5.277 -5.696 -1.052 1.00 0.00 24 GLY A C 24
ATOM 10049 O O . GLY A 1 24 ? 4.972 -4.516 -0.846 1.00 0.00 24 GLY A O 24
ATOM 10053 N N . PRO A 1 25 ? 6.541 -6.100 -1.274 1.00 0.00 25 PRO A N 24
ATOM 10054 C CA . PRO A 1 25 ? 7.725 -5.272 -1.103 1.00 0.00 25 PRO A CA 24
ATOM 10055 C C . PRO A 1 25 ? 7.815 -4.169 -2.157 1.00 0.00 25 PRO A C 24
ATOM 10056 O O . PRO A 1 25 ? 8.513 -3.175 -1.952 1.00 0.00 25 PRO A O 24
ATOM 10067 N N . LYS A 1 26 ? 7.108 -4.313 -3.283 1.00 0.00 26 LYS A N 24
ATOM 10068 C CA . LYS A 1 26 ? 6.949 -3.219 -4.229 1.00 0.00 26 LYS A CA 24
ATOM 10069 C C . LYS A 1 26 ? 6.402 -1.994 -3.491 1.00 0.00 26 LYS A C 24
ATOM 10070 O O . LYS A 1 26 ? 6.917 -0.888 -3.655 1.00 0.00 26 LYS A O 24
ATOM 10089 N N . TYR A 1 27 ? 5.410 -2.201 -2.620 1.00 0.00 27 TYR A N 24
ATOM 10090 C CA . TYR A 1 27 ? 4.702 -1.139 -1.950 1.00 0.00 27 TYR A CA 24
ATOM 10091 C C . TYR A 1 27 ? 5.402 -0.853 -0.628 1.00 0.00 27 TYR A C 24
ATOM 10092 O O . TYR A 1 27 ? 5.914 0.246 -0.415 1.00 0.00 27 TYR A O 24
ATOM 10110 N N . CYS A 1 28 ? 5.386 -1.867 0.239 1.00 0.00 28 CYS A N 24
ATOM 10111 C CA . CYS A 1 28 ? 5.756 -1.769 1.644 1.00 0.00 28 CYS A CA 24
ATOM 10112 C C . CYS A 1 28 ? 7.221 -1.362 1.765 1.00 0.00 28 CYS A C 24
ATOM 10113 O O . CYS A 1 28 ? 7.531 -0.251 2.188 1.00 0.00 28 CYS A O 24
ATOM 10120 N N . GLY A 1 29 ? 8.096 -2.263 1.314 1.00 0.00 29 GLY A N 24
ATOM 10121 C CA . GLY A 1 29 ? 9.517 -2.053 1.101 1.00 0.00 29 GLY A CA 24
ATOM 10122 C C . GLY A 1 29 ? 10.158 -1.036 2.035 1.00 0.00 29 GLY A C 24
ATOM 10123 O O . GLY A 1 29 ? 10.230 -1.214 3.249 1.00 0.00 29 GLY A O 24
ATOM 10127 N N . ARG A 1 30 ? 10.671 0.019 1.416 1.00 0.00 30 ARG A N 24
ATOM 10128 C CA . ARG A 1 30 ? 11.382 1.117 2.040 1.00 0.00 30 ARG A CA 24
ATOM 10129 C C . ARG A 1 30 ? 10.424 1.916 2.940 1.00 0.00 30 ARG A C 24
ATOM 10130 O O . ARG A 1 30 ? 10.049 3.030 2.577 1.00 0.00 30 ARG A O 24
ATOM 10153 N N . VAL A 1 1 ? -6.600 -1.260 -7.484 1.00 0.00 1 VAL A N 25
ATOM 10154 C CA . VAL A 1 1 ? -6.848 -0.649 -6.165 1.00 0.00 1 VAL A CA 25
ATOM 10155 C C . VAL A 1 1 ? -7.012 0.853 -6.384 1.00 0.00 1 VAL A C 25
ATOM 10156 O O . VAL A 1 1 ? -6.606 1.307 -7.452 1.00 0.00 1 VAL A O 25
ATOM 10171 N N . GLY A 1 2 ? -7.584 1.596 -5.430 1.00 0.00 2 GLY A N 25
ATOM 10172 C CA . GLY A 1 2 ? -7.689 3.045 -5.528 1.00 0.00 2 GLY A CA 25
ATOM 10173 C C . GLY A 1 2 ? -6.411 3.663 -4.970 1.00 0.00 2 GLY A C 25
ATOM 10174 O O . GLY A 1 2 ? -5.448 3.863 -5.701 1.00 0.00 2 GLY A O 25
ATOM 10178 N N . GLU A 1 3 ? -6.395 3.908 -3.660 1.00 0.00 3 GLU A N 25
ATOM 10179 C CA . GLU A 1 3 ? -5.239 4.278 -2.874 1.00 0.00 3 GLU A CA 25
ATOM 10180 C C . GLU A 1 3 ? -5.538 3.770 -1.466 1.00 0.00 3 GLU A C 25
ATOM 10181 O O . GLU A 1 3 ? -6.650 3.306 -1.206 1.00 0.00 3 GLU A O 25
ATOM 10194 N N . CYS A 1 4 ? -4.574 3.888 -0.557 1.00 0.00 4 CYS A N 25
ATOM 10195 C CA . CYS A 1 4 ? -4.817 3.618 0.855 1.00 0.00 4 CYS A CA 25
ATOM 10196 C C . CYS A 1 4 ? -5.859 4.593 1.375 1.00 0.00 4 CYS A C 25
ATOM 10197 O O . CYS A 1 4 ? -5.875 5.777 1.014 1.00 0.00 4 CYS A O 25
ATOM 10204 N N . VAL A 1 5 ? -6.650 4.125 2.329 1.00 0.00 5 VAL A N 25
ATOM 10205 C CA . VAL A 1 5 ? -7.628 4.930 3.036 1.00 0.00 5 VAL A CA 25
ATOM 10206 C C . VAL A 1 5 ? -6.889 5.586 4.199 1.00 0.00 5 VAL A C 25
ATOM 10207 O O . VAL A 1 5 ? -7.080 5.295 5.381 1.00 0.00 5 VAL A O 25
ATOM 10220 N N . ARG A 1 6 ? -5.965 6.446 3.775 1.00 0.00 6 ARG A N 25
ATOM 10221 C CA . ARG A 1 6 ? -5.000 7.178 4.578 1.00 0.00 6 ARG A CA 25
ATOM 10222 C C . ARG A 1 6 ? -4.263 6.236 5.538 1.00 0.00 6 ARG A C 25
ATOM 10223 O O . ARG A 1 6 ? -4.257 6.447 6.751 1.00 0.00 6 ARG A O 25
ATOM 10244 N N . GLY A 1 7 ? -3.688 5.175 4.961 1.00 0.00 7 GLY A N 25
ATOM 10245 C CA . GLY A 1 7 ? -2.812 4.212 5.605 1.00 0.00 7 GLY A CA 25
ATOM 10246 C C . GLY A 1 7 ? -3.538 2.957 6.084 1.00 0.00 7 GLY A C 25
ATOM 10247 O O . GLY A 1 7 ? -3.160 2.363 7.089 1.00 0.00 7 GLY A O 25
ATOM 10251 N N . ARG A 1 8 ? -4.592 2.563 5.365 1.00 0.00 8 ARG A N 25
ATOM 10252 C CA . ARG A 1 8 ? -5.438 1.417 5.608 1.00 0.00 8 ARG A CA 25
ATOM 10253 C C . ARG A 1 8 ? -5.701 0.817 4.232 1.00 0.00 8 ARG A C 25
ATOM 10254 O O . ARG A 1 8 ? -6.144 1.547 3.345 1.00 0.00 8 ARG A O 25
ATOM 10275 N N . CYS A 1 9 ? -5.377 -0.459 4.036 1.00 0.00 9 CYS A N 25
ATOM 10276 C CA . CYS A 1 9 ? -5.555 -1.176 2.783 1.00 0.00 9 CYS A CA 25
ATOM 10277 C C . CYS A 1 9 ? -6.289 -2.495 3.046 1.00 0.00 9 CYS A C 25
ATOM 10278 O O . CYS A 1 9 ? -6.287 -2.962 4.185 1.00 0.00 9 CYS A O 25
ATOM 10285 N N . PRO A 1 10 ? -6.915 -3.112 2.028 1.00 0.00 10 PRO A N 25
ATOM 10286 C CA . PRO A 1 10 ? -7.637 -4.364 2.200 1.00 0.00 10 PRO A CA 25
ATOM 10287 C C . PRO A 1 10 ? -6.686 -5.537 2.435 1.00 0.00 10 PRO A C 25
ATOM 10288 O O . PRO A 1 10 ? -5.483 -5.422 2.228 1.00 0.00 10 PRO A O 25
ATOM 10299 N N . SER A 1 11 ? -7.264 -6.674 2.829 1.00 0.00 11 SER A N 25
ATOM 10300 C CA . SER A 1 11 ? -6.658 -8.004 2.920 1.00 0.00 11 SER A CA 25
ATOM 10301 C C . SER A 1 11 ? -5.169 -8.017 3.276 1.00 0.00 11 SER A C 25
ATOM 10302 O O . SER A 1 11 ? -4.345 -8.667 2.627 1.00 0.00 11 SER A O 25
ATOM 10310 N N . GLY A 1 12 ? -4.839 -7.305 4.350 1.00 0.00 12 GLY A N 25
ATOM 10311 C CA . GLY A 1 12 ? -3.483 -7.143 4.856 1.00 0.00 12 GLY A CA 25
ATOM 10312 C C . GLY A 1 12 ? -2.485 -6.847 3.734 1.00 0.00 12 GLY A C 25
ATOM 10313 O O . GLY A 1 12 ? -1.433 -7.484 3.650 1.00 0.00 12 GLY A O 25
ATOM 10317 N N . MET A 1 13 ? -2.845 -5.939 2.830 1.00 0.00 13 MET A N 25
ATOM 10318 C CA . MET A 1 13 ? -1.936 -5.380 1.842 1.00 0.00 13 MET A CA 25
ATOM 10319 C C . MET A 1 13 ? -1.155 -4.255 2.514 1.00 0.00 13 MET A C 25
ATOM 10320 O O . MET A 1 13 ? -1.665 -3.618 3.435 1.00 0.00 13 MET A O 25
ATOM 10334 N N . CYS A 1 14 ? 0.075 -3.997 2.065 1.00 0.00 14 CYS A N 25
ATOM 10335 C CA . CYS A 1 14 ? 0.840 -2.890 2.606 1.00 0.00 14 CYS A CA 25
ATOM 10336 C C . CYS A 1 14 ? 0.433 -1.630 1.858 1.00 0.00 14 CYS A C 25
ATOM 10337 O O . CYS A 1 14 ? 0.341 -1.638 0.627 1.00 0.00 14 CYS A O 25
ATOM 10344 N N . CYS A 1 15 ? 0.208 -0.547 2.605 1.00 0.00 15 CYS A N 25
ATOM 10345 C CA . CYS A 1 15 ? 0.023 0.774 2.033 1.00 0.00 15 CYS A CA 25
ATOM 10346 C C . CYS A 1 15 ? 1.355 1.226 1.445 1.00 0.00 15 CYS A C 25
ATOM 10347 O O . CYS A 1 15 ? 2.321 1.441 2.183 1.00 0.00 15 CYS A O 25
ATOM 10354 N N . SER A 1 16 ? 1.441 1.284 0.117 1.00 0.00 16 SER A N 25
ATOM 10355 C CA . SER A 1 16 ? 2.678 1.504 -0.601 1.00 0.00 16 SER A CA 25
ATOM 10356 C C . SER A 1 16 ? 3.338 2.814 -0.180 1.00 0.00 16 SER A C 25
ATOM 10357 O O . SER A 1 16 ? 2.654 3.756 0.217 1.00 0.00 16 SER A O 25
ATOM 10365 N N . GLN A 1 17 ? 4.657 2.912 -0.344 1.00 0.00 17 GLN A N 25
ATOM 10366 C CA . GLN A 1 17 ? 5.350 4.189 -0.207 1.00 0.00 17 GLN A CA 25
ATOM 10367 C C . GLN A 1 17 ? 4.713 5.285 -1.085 1.00 0.00 17 GLN A C 25
ATOM 10368 O O . GLN A 1 17 ? 4.751 6.460 -0.735 1.00 0.00 17 GLN A O 25
ATOM 10382 N N . PHE A 1 18 ? 4.061 4.889 -2.185 1.00 0.00 18 PHE A N 25
ATOM 10383 C CA . PHE A 1 18 ? 3.409 5.706 -3.162 1.00 0.00 18 PHE A CA 25
ATOM 10384 C C . PHE A 1 18 ? 1.921 5.926 -2.847 1.00 0.00 18 PHE A C 25
ATOM 10385 O O . PHE A 1 18 ? 1.211 6.555 -3.626 1.00 0.00 18 PHE A O 25
ATOM 10402 N N . GLY A 1 19 ? 1.437 5.371 -1.732 1.00 0.00 19 GLY A N 25
ATOM 10403 C CA . GLY A 1 19 ? 0.096 5.547 -1.225 1.00 0.00 19 GLY A CA 25
ATOM 10404 C C . GLY A 1 19 ? -0.973 4.705 -1.930 1.00 0.00 19 GLY A C 25
ATOM 10405 O O . GLY A 1 19 ? -2.167 4.952 -1.757 1.00 0.00 19 GLY A O 25
ATOM 10409 N N . TYR A 1 20 ? -0.557 3.682 -2.682 1.00 0.00 20 TYR A N 25
ATOM 10410 C CA . TYR A 1 20 ? -1.435 2.648 -3.220 1.00 0.00 20 TYR A CA 25
ATOM 10411 C C . TYR A 1 20 ? -1.421 1.463 -2.252 1.00 0.00 20 TYR A C 25
ATOM 10412 O O . TYR A 1 20 ? -1.000 1.617 -1.112 1.00 0.00 20 TYR A O 25
ATOM 10430 N N . CYS A 1 21 ? -1.888 0.287 -2.665 1.00 0.00 21 CYS A N 25
ATOM 10431 C CA . CYS A 1 21 ? -2.060 -0.854 -1.771 1.00 0.00 21 CYS A CA 25
ATOM 10432 C C . CYS A 1 21 ? -1.554 -2.110 -2.465 1.00 0.00 21 CYS A C 25
ATOM 10433 O O . CYS A 1 21 ? -1.936 -2.357 -3.607 1.00 0.00 21 CYS A O 25
ATOM 10440 N N . GLY A 1 22 ? -0.738 -2.926 -1.792 1.00 0.00 22 GLY A N 25
ATOM 10441 C CA . GLY A 1 22 ? -0.411 -4.246 -2.272 1.00 0.00 22 GLY A CA 25
ATOM 10442 C C . GLY A 1 22 ? 0.481 -4.944 -1.255 1.00 0.00 22 GLY A C 25
ATOM 10443 O O . GLY A 1 22 ? 1.261 -4.321 -0.537 1.00 0.00 22 GLY A O 25
ATOM 10447 N N . LYS A 1 23 ? 0.330 -6.256 -1.165 1.00 0.00 23 LYS A N 25
ATOM 10448 C CA . LYS A 1 23 ? 1.068 -7.103 -0.243 1.00 0.00 23 LYS A CA 25
ATOM 10449 C C . LYS A 1 23 ? 2.428 -7.440 -0.869 1.00 0.00 23 LYS A C 25
ATOM 10450 O O . LYS A 1 23 ? 2.657 -8.579 -1.268 1.00 0.00 23 LYS A O 25
ATOM 10469 N N . GLY A 1 24 ? 3.332 -6.459 -0.964 1.00 0.00 24 GLY A N 25
ATOM 10470 C CA . GLY A 1 24 ? 4.666 -6.696 -1.498 1.00 0.00 24 GLY A CA 25
ATOM 10471 C C . GLY A 1 24 ? 5.690 -5.649 -1.056 1.00 0.00 24 GLY A C 25
ATOM 10472 O O . GLY A 1 24 ? 5.323 -4.574 -0.581 1.00 0.00 24 GLY A O 25
ATOM 10476 N N . PRO A 1 25 ? 6.985 -5.957 -1.231 1.00 0.00 25 PRO A N 25
ATOM 10477 C CA . PRO A 1 25 ? 8.098 -5.219 -0.650 1.00 0.00 25 PRO A CA 25
ATOM 10478 C C . PRO A 1 25 ? 8.268 -3.826 -1.254 1.00 0.00 25 PRO A C 25
ATOM 10479 O O . PRO A 1 25 ? 8.496 -2.871 -0.516 1.00 0.00 25 PRO A O 25
ATOM 10490 N N . LYS A 1 26 ? 8.132 -3.704 -2.581 1.00 0.00 26 LYS A N 25
ATOM 10491 C CA . LYS A 1 26 ? 8.192 -2.433 -3.306 1.00 0.00 26 LYS A CA 25
ATOM 10492 C C . LYS A 1 26 ? 7.318 -1.363 -2.645 1.00 0.00 26 LYS A C 25
ATOM 10493 O O . LYS A 1 26 ? 7.630 -0.174 -2.667 1.00 0.00 26 LYS A O 25
ATOM 10512 N N . TYR A 1 27 ? 6.191 -1.802 -2.092 1.00 0.00 27 TYR A N 25
ATOM 10513 C CA . TYR A 1 27 ? 5.185 -0.966 -1.481 1.00 0.00 27 TYR A CA 25
ATOM 10514 C C . TYR A 1 27 ? 5.467 -0.872 0.009 1.00 0.00 27 TYR A C 25
ATOM 10515 O O . TYR A 1 27 ? 5.539 0.222 0.576 1.00 0.00 27 TYR A O 25
ATOM 10533 N N . CYS A 1 28 ? 5.622 -2.029 0.644 1.00 0.00 28 CYS A N 25
ATOM 10534 C CA . CYS A 1 28 ? 5.770 -2.097 2.087 1.00 0.00 28 CYS A CA 25
ATOM 10535 C C . CYS A 1 28 ? 7.001 -1.324 2.542 1.00 0.00 28 CYS A C 25
ATOM 10536 O O . CYS A 1 28 ? 6.872 -0.386 3.328 1.00 0.00 28 CYS A O 25
ATOM 10543 N N . GLY A 1 29 ? 8.162 -1.620 1.963 1.00 0.00 29 GLY A N 25
ATOM 10544 C CA . GLY A 1 29 ? 9.407 -0.911 2.218 1.00 0.00 29 GLY A CA 25
ATOM 10545 C C . GLY A 1 29 ? 9.641 -0.688 3.713 1.00 0.00 29 GLY A C 25
ATOM 10546 O O . GLY A 1 29 ? 9.444 -1.604 4.510 1.00 0.00 29 GLY A O 25
ATOM 10550 N N . ARG A 1 30 ? 10.046 0.534 4.083 1.00 0.00 30 ARG A N 25
ATOM 10551 C CA . ARG A 1 30 ? 10.138 1.064 5.446 1.00 0.00 30 ARG A CA 25
ATOM 10552 C C . ARG A 1 30 ? 10.508 0.008 6.507 1.00 0.00 30 ARG A C 25
ATOM 10553 O O . ARG A 1 30 ? 9.995 0.055 7.621 1.00 0.00 30 ARG A O 25
ATOM 10576 N N . VAL A 1 1 ? -6.688 -0.859 -6.886 1.00 0.00 1 VAL A N 26
ATOM 10577 C CA . VAL A 1 1 ? -6.622 0.083 -5.755 1.00 0.00 1 VAL A CA 26
ATOM 10578 C C . VAL A 1 1 ? -6.909 1.480 -6.290 1.00 0.00 1 VAL A C 26
ATOM 10579 O O . VAL A 1 1 ? -6.565 1.737 -7.440 1.00 0.00 1 VAL A O 26
ATOM 10594 N N . GLY A 1 2 ? -7.542 2.334 -5.483 1.00 0.00 2 GLY A N 26
ATOM 10595 C CA . GLY A 1 2 ? -7.725 3.748 -5.790 1.00 0.00 2 GLY A CA 26
ATOM 10596 C C . GLY A 1 2 ? -6.559 4.528 -5.192 1.00 0.00 2 GLY A C 26
ATOM 10597 O O . GLY A 1 2 ? -5.809 5.187 -5.903 1.00 0.00 2 GLY A O 26
ATOM 10601 N N . GLU A 1 3 ? -6.395 4.399 -3.875 1.00 0.00 3 GLU A N 26
ATOM 10602 C CA . GLU A 1 3 ? -5.273 4.848 -3.079 1.00 0.00 3 GLU A CA 26
ATOM 10603 C C . GLU A 1 3 ? -5.456 4.149 -1.729 1.00 0.00 3 GLU A C 26
ATOM 10604 O O . GLU A 1 3 ? -6.484 3.497 -1.522 1.00 0.00 3 GLU A O 26
ATOM 10617 N N . CYS A 1 4 ? -4.478 4.245 -0.831 1.00 0.00 4 CYS A N 26
ATOM 10618 C CA . CYS A 1 4 ? -4.600 3.691 0.513 1.00 0.00 4 CYS A CA 26
ATOM 10619 C C . CYS A 1 4 ? -5.798 4.291 1.243 1.00 0.00 4 CYS A C 26
ATOM 10620 O O . CYS A 1 4 ? -6.196 5.432 1.022 1.00 0.00 4 CYS A O 26
ATOM 10627 N N . VAL A 1 5 ? -6.315 3.505 2.176 1.00 0.00 5 VAL A N 26
ATOM 10628 C CA . VAL A 1 5 ? -7.382 3.831 3.096 1.00 0.00 5 VAL A CA 26
ATOM 10629 C C . VAL A 1 5 ? -6.707 4.147 4.428 1.00 0.00 5 VAL A C 26
ATOM 10630 O O . VAL A 1 5 ? -6.279 3.243 5.144 1.00 0.00 5 VAL A O 26
ATOM 10643 N N . ARG A 1 6 ? -6.547 5.439 4.728 1.00 0.00 6 ARG A N 26
ATOM 10644 C CA . ARG A 1 6 ? -5.877 5.918 5.934 1.00 0.00 6 ARG A CA 26
ATOM 10645 C C . ARG A 1 6 ? -4.523 5.222 6.136 1.00 0.00 6 ARG A C 26
ATOM 10646 O O . ARG A 1 6 ? -4.176 4.808 7.239 1.00 0.00 6 ARG A O 26
ATOM 10667 N N . GLY A 1 7 ? -3.757 5.110 5.049 1.00 0.00 7 GLY A N 26
ATOM 10668 C CA . GLY A 1 7 ? -2.419 4.547 5.059 1.00 0.00 7 GLY A CA 26
ATOM 10669 C C . GLY A 1 7 ? -2.378 3.042 5.340 1.00 0.00 7 GLY A C 26
ATOM 10670 O O . GLY A 1 7 ? -1.331 2.525 5.723 1.00 0.00 7 GLY A O 26
ATOM 10674 N N . ARG A 1 8 ? -3.488 2.324 5.139 1.00 0.00 8 ARG A N 26
ATOM 10675 C CA . ARG A 1 8 ? -3.623 0.892 5.184 1.00 0.00 8 ARG A CA 26
ATOM 10676 C C . ARG A 1 8 ? -4.487 0.524 3.986 1.00 0.00 8 ARG A C 26
ATOM 10677 O O . ARG A 1 8 ? -5.013 1.397 3.303 1.00 0.00 8 ARG A O 26
ATOM 10698 N N . CYS A 1 9 ? -4.617 -0.759 3.708 1.00 0.00 9 CYS A N 26
ATOM 10699 C CA . CYS A 1 9 ? -5.589 -1.287 2.768 1.00 0.00 9 CYS A CA 26
ATOM 10700 C C . CYS A 1 9 ? -6.216 -2.557 3.344 1.00 0.00 9 CYS A C 26
ATOM 10701 O O . CYS A 1 9 ? -5.708 -3.087 4.333 1.00 0.00 9 CYS A O 26
ATOM 10708 N N . PRO A 1 10 ? -7.308 -3.058 2.742 1.00 0.00 10 PRO A N 26
ATOM 10709 C CA . PRO A 1 10 ? -7.939 -4.298 3.160 1.00 0.00 10 PRO A CA 26
ATOM 10710 C C . PRO A 1 10 ? -7.014 -5.501 2.985 1.00 0.00 10 PRO A C 26
ATOM 10711 O O . PRO A 1 10 ? -5.968 -5.432 2.344 1.00 0.00 10 PRO A O 26
ATOM 10722 N N . SER A 1 11 ? -7.466 -6.646 3.494 1.00 0.00 11 SER A N 26
ATOM 10723 C CA . SER A 1 11 ? -6.871 -7.964 3.305 1.00 0.00 11 SER A CA 26
ATOM 10724 C C . SER A 1 11 ? -5.350 -8.005 3.427 1.00 0.00 11 SER A C 26
ATOM 10725 O O . SER A 1 11 ? -4.644 -8.688 2.683 1.00 0.00 11 SER A O 26
ATOM 10733 N N . GLY A 1 12 ? -4.871 -7.281 4.430 1.00 0.00 12 GLY A N 26
ATOM 10734 C CA . GLY A 1 12 ? -3.464 -7.095 4.737 1.00 0.00 12 GLY A CA 26
ATOM 10735 C C . GLY A 1 12 ? -2.648 -6.760 3.488 1.00 0.00 12 GLY A C 26
ATOM 10736 O O . GLY A 1 12 ? -1.597 -7.360 3.258 1.00 0.00 12 GLY A O 26
ATOM 10740 N N . MET A 1 13 ? -3.155 -5.858 2.647 1.00 0.00 13 MET A N 26
ATOM 10741 C CA . MET A 1 13 ? -2.380 -5.274 1.559 1.00 0.00 13 MET A CA 26
ATOM 10742 C C . MET A 1 13 ? -1.643 -4.071 2.155 1.00 0.00 13 MET A C 26
ATOM 10743 O O . MET A 1 13 ? -2.243 -3.297 2.901 1.00 0.00 13 MET A O 26
ATOM 10757 N N . CYS A 1 14 ? -0.346 -3.920 1.873 1.00 0.00 14 CYS A N 26
ATOM 10758 C CA . CYS A 1 14 ? 0.447 -2.873 2.501 1.00 0.00 14 CYS A CA 26
ATOM 10759 C C . CYS A 1 14 ? 0.281 -1.582 1.717 1.00 0.00 14 CYS A C 26
ATOM 10760 O O . CYS A 1 14 ? 0.241 -1.610 0.488 1.00 0.00 14 CYS A O 26
ATOM 10767 N N . CYS A 1 15 ? 0.221 -0.447 2.416 1.00 0.00 15 CYS A N 26
ATOM 10768 C CA . CYS A 1 15 ? 0.190 0.860 1.779 1.00 0.00 15 CYS A CA 26
ATOM 10769 C C . CYS A 1 15 ? 1.579 1.207 1.237 1.00 0.00 15 CYS A C 26
ATOM 10770 O O . CYS A 1 15 ? 2.566 1.231 1.974 1.00 0.00 15 CYS A O 26
ATOM 10777 N N . SER A 1 16 ? 1.665 1.461 -0.066 1.00 0.00 16 SER A N 26
ATOM 10778 C CA . SER A 1 16 ? 2.893 1.798 -0.762 1.00 0.00 16 SER A CA 26
ATOM 10779 C C . SER A 1 16 ? 3.522 3.079 -0.205 1.00 0.00 16 SER A C 26
ATOM 10780 O O . SER A 1 16 ? 3.008 3.697 0.730 1.00 0.00 16 SER A O 26
ATOM 10788 N N . GLN A 1 17 ? 4.627 3.495 -0.816 1.00 0.00 17 GLN A N 26
ATOM 10789 C CA . GLN A 1 17 ? 5.212 4.811 -0.627 1.00 0.00 17 GLN A CA 26
ATOM 10790 C C . GLN A 1 17 ? 4.489 5.857 -1.491 1.00 0.00 17 GLN A C 26
ATOM 10791 O O . GLN A 1 17 ? 4.533 7.046 -1.194 1.00 0.00 17 GLN A O 26
ATOM 10805 N N . PHE A 1 18 ? 3.804 5.413 -2.551 1.00 0.00 18 PHE A N 26
ATOM 10806 C CA . PHE A 1 18 ? 3.184 6.194 -3.575 1.00 0.00 18 PHE A CA 26
ATOM 10807 C C . PHE A 1 18 ? 1.703 6.458 -3.293 1.00 0.00 18 PHE A C 26
ATOM 10808 O O . PHE A 1 18 ? 0.987 6.944 -4.163 1.00 0.00 18 PHE A O 26
ATOM 10825 N N . GLY A 1 19 ? 1.227 6.079 -2.107 1.00 0.00 19 GLY A N 26
ATOM 10826 C CA . GLY A 1 19 ? -0.144 6.223 -1.694 1.00 0.00 19 GLY A CA 26
ATOM 10827 C C . GLY A 1 19 ? -1.109 5.241 -2.367 1.00 0.00 19 GLY A C 26
ATOM 10828 O O . GLY A 1 19 ? -2.316 5.362 -2.179 1.00 0.00 19 GLY A O 26
ATOM 10832 N N . TYR A 1 20 ? -0.602 4.247 -3.105 1.00 0.00 20 TYR A N 26
ATOM 10833 C CA . TYR A 1 20 ? -1.371 3.087 -3.559 1.00 0.00 20 TYR A CA 26
ATOM 10834 C C . TYR A 1 20 ? -1.068 1.950 -2.594 1.00 0.00 20 TYR A C 26
ATOM 10835 O O . TYR A 1 20 ? -0.467 2.194 -1.557 1.00 0.00 20 TYR A O 26
ATOM 10853 N N . CYS A 1 21 ? -1.438 0.707 -2.894 1.00 0.00 21 CYS A N 26
ATOM 10854 C CA . CYS A 1 21 ? -1.310 -0.369 -1.917 1.00 0.00 21 CYS A CA 26
ATOM 10855 C C . CYS A 1 21 ? -1.327 -1.733 -2.589 1.00 0.00 21 CYS A C 26
ATOM 10856 O O . CYS A 1 21 ? -1.792 -1.856 -3.722 1.00 0.00 21 CYS A O 26
ATOM 10863 N N . GLY A 1 22 ? -0.797 -2.745 -1.898 1.00 0.00 22 GLY A N 26
ATOM 10864 C CA . GLY A 1 22 ? -0.631 -4.086 -2.392 1.00 0.00 22 GLY A CA 26
ATOM 10865 C C . GLY A 1 22 ? 0.213 -4.848 -1.376 1.00 0.00 22 GLY A C 26
ATOM 10866 O O . GLY A 1 22 ? 0.997 -4.268 -0.627 1.00 0.00 22 GLY A O 26
ATOM 10870 N N . LYS A 1 23 ? 0.030 -6.159 -1.318 1.00 0.00 23 LYS A N 26
ATOM 10871 C CA . LYS A 1 23 ? 0.735 -7.028 -0.389 1.00 0.00 23 LYS A CA 26
ATOM 10872 C C . LYS A 1 23 ? 2.105 -7.361 -0.987 1.00 0.00 23 LYS A C 26
ATOM 10873 O O . LYS A 1 23 ? 2.310 -8.466 -1.484 1.00 0.00 23 LYS A O 26
ATOM 10892 N N . GLY A 1 24 ? 3.052 -6.420 -0.939 1.00 0.00 24 GLY A N 26
ATOM 10893 C CA . GLY A 1 24 ? 4.418 -6.711 -1.336 1.00 0.00 24 GLY A CA 26
ATOM 10894 C C . GLY A 1 24 ? 5.429 -5.730 -0.747 1.00 0.00 24 GLY A C 26
ATOM 10895 O O . GLY A 1 24 ? 5.069 -4.629 -0.323 1.00 0.00 24 GLY A O 26
ATOM 10899 N N . PRO A 1 25 ? 6.708 -6.135 -0.737 1.00 0.00 25 PRO A N 26
ATOM 10900 C CA . PRO A 1 25 ? 7.779 -5.470 -0.015 1.00 0.00 25 PRO A CA 26
ATOM 10901 C C . PRO A 1 25 ? 8.092 -4.099 -0.607 1.00 0.00 25 PRO A C 26
ATOM 10902 O O . PRO A 1 25 ? 8.377 -3.169 0.141 1.00 0.00 25 PRO A O 26
ATOM 10913 N N . LYS A 1 26 ? 8.004 -3.968 -1.937 1.00 0.00 26 LYS A N 26
ATOM 10914 C CA . LYS A 1 26 ? 8.160 -2.699 -2.642 1.00 0.00 26 LYS A CA 26
ATOM 10915 C C . LYS A 1 26 ? 7.355 -1.589 -1.963 1.00 0.00 26 LYS A C 26
ATOM 10916 O O . LYS A 1 26 ? 7.827 -0.463 -1.840 1.00 0.00 26 LYS A O 26
ATOM 10935 N N . TYR A 1 27 ? 6.128 -1.920 -1.561 1.00 0.00 27 TYR A N 26
ATOM 10936 C CA . TYR A 1 27 ? 5.147 -0.992 -1.031 1.00 0.00 27 TYR A CA 26
ATOM 10937 C C . TYR A 1 27 ? 5.208 -0.955 0.490 1.00 0.00 27 TYR A C 26
ATOM 10938 O O . TYR A 1 27 ? 5.145 0.107 1.116 1.00 0.00 27 TYR A O 26
ATOM 10956 N N . CYS A 1 28 ? 5.292 -2.141 1.085 1.00 0.00 28 CYS A N 26
ATOM 10957 C CA . CYS A 1 28 ? 5.344 -2.270 2.533 1.00 0.00 28 CYS A CA 26
ATOM 10958 C C . CYS A 1 28 ? 6.575 -1.557 3.082 1.00 0.00 28 CYS A C 26
ATOM 10959 O O . CYS A 1 28 ? 6.435 -0.674 3.929 1.00 0.00 28 CYS A O 26
ATOM 10966 N N . GLY A 1 29 ? 7.742 -1.859 2.510 1.00 0.00 29 GLY A N 26
ATOM 10967 C CA . GLY A 1 29 ? 8.995 -1.155 2.748 1.00 0.00 29 GLY A CA 26
ATOM 10968 C C . GLY A 1 29 ? 9.216 -0.850 4.226 1.00 0.00 29 GLY A C 26
ATOM 10969 O O . GLY A 1 29 ? 9.070 -1.725 5.077 1.00 0.00 29 GLY A O 26
ATOM 10973 N N . ARG A 1 30 ? 9.541 0.412 4.511 1.00 0.00 30 ARG A N 26
ATOM 10974 C CA . ARG A 1 30 ? 9.576 0.967 5.859 1.00 0.00 30 ARG A CA 26
ATOM 10975 C C . ARG A 1 30 ? 10.448 0.120 6.794 1.00 0.00 30 ARG A C 26
ATOM 10976 O O . ARG A 1 30 ? 10.070 -0.130 7.934 1.00 0.00 30 ARG A O 26
#

InterPro domains:
  IPR001002 Chitin-binding, type 1 [PF00187] (32-55)
  IPR001002 Chitin-binding, type 1 [PR00451] (32-40)
  IPR001002 Chitin-binding, type 1 [PR00451] (40-47)
  IPR001002 Chitin-binding, type 1 [PR00451] (47-54)
  IPR001002 Chitin-binding, type 1 [SM00270] (28-62)
  IPR013006 Antimicrobial peptide, C6 type, conserved site [PS60011] (29-53)
  IPR018371 Chitin-binding, type 1, conserved site [PS00026] (34-53)
  IPR036861 Endochitinase-like superfamily [G3DSA:3.30.60.10] (26-62)
  IPR036861 Endochitinase-like superfamily [SSF57016] (33-55)